Protein AF-0000000077084980 (afdb_homodimer)

Structure (mmCIF, N/CA/C/O backbone):
data_AF-0000000077084980-model_v1
#
loop_
_entity.id
_entity.type
_entity.pdbx_description
1 polymer 'Amidohydrolase-related domain-containing protein'
#
loop_
_atom_site.group_PDB
_atom_site.id
_atom_site.type_symbol
_atom_site.label_atom_id
_atom_site.label_alt_id
_atom_site.label_comp_id
_atom_site.label_asym_id
_atom_site.label_entity_id
_atom_site.label_seq_id
_atom_site.pdbx_PDB_ins_code
_atom_site.Cartn_x
_atom_site.Cartn_y
_atom_site.Cartn_z
_atom_site.occupancy
_atom_site.B_iso_or_equiv
_atom_site.auth_seq_id
_atom_site.auth_comp_id
_atom_site.auth_asym_id
_atom_site.auth_atom_id
_atom_site.pdbx_PDB_model_num
ATOM 1 N N . CYS A 1 1 ? -18.609 -29.688 -7.809 1 75.81 1 CYS A N 1
ATOM 2 C CA . CYS A 1 1 ? -18 -29.672 -9.133 1 75.81 1 CYS A CA 1
ATOM 3 C C . CYS A 1 1 ? -16.734 -30.516 -9.164 1 75.81 1 CYS A C 1
ATOM 5 O O . CYS A 1 1 ? -16.703 -31.562 -9.797 1 75.81 1 CYS A O 1
ATOM 7 N N . ALA A 1 2 ? -15.773 -30.25 -8.234 1 79.06 2 ALA A N 1
ATOM 8 C CA . ALA A 1 2 ? -14.492 -30.969 -8.266 1 79.06 2 ALA A CA 1
ATOM 9 C C . ALA A 1 2 ? -14.68 -32.438 -7.895 1 79.06 2 ALA A C 1
ATOM 11 O O . ALA A 1 2 ? -14.086 -33.312 -8.516 1 79.06 2 ALA A O 1
ATOM 12 N N . ARG A 1 3 ? -15.531 -32.719 -6.969 1 82.5 3 ARG A N 1
ATOM 13 C CA . ARG A 1 3 ? -15.711 -34.094 -6.465 1 82.5 3 ARG A CA 1
ATOM 14 C C . ARG A 1 3 ? -16.156 -35.031 -7.578 1 82.5 3 ARG A C 1
ATOM 16 O O . ARG A 1 3 ? -15.672 -36.156 -7.676 1 82.5 3 ARG A O 1
ATOM 23 N N . ALA A 1 4 ? -16.969 -34.5 -8.414 1 87.19 4 ALA A N 1
ATOM 24 C CA . ALA A 1 4 ? -17.562 -35.344 -9.445 1 87.19 4 ALA A CA 1
ATOM 25 C C . ALA A 1 4 ? -16.703 -35.375 -10.703 1 87.19 4 ALA A C 1
ATOM 27 O O . ALA A 1 4 ? -16.719 -36.344 -11.461 1 87.19 4 ALA A O 1
ATOM 28 N N . GLY A 1 5 ? -15.883 -34.406 -10.867 1 90.38 5 GLY A N 1
ATOM 29 C CA . GLY A 1 5 ? -15.266 -34.25 -12.172 1 90.38 5 GLY A CA 1
ATOM 30 C C . GLY A 1 5 ? -13.75 -34.312 -12.133 1 90.38 5 GLY A C 1
ATOM 31 O O . GLY A 1 5 ? -13.109 -34.562 -13.156 1 90.38 5 GLY A O 1
ATOM 32 N N . ALA A 1 6 ? -13.172 -34.188 -10.984 1 93.06 6 ALA A N 1
ATOM 33 C CA . ALA A 1 6 ? -11.719 -34.062 -10.883 1 93.06 6 ALA A CA 1
ATOM 34 C C . ALA A 1 6 ? -11.023 -35.375 -11.227 1 93.06 6 ALA A C 1
ATOM 36 O O . ALA A 1 6 ? -11.461 -36.438 -10.781 1 93.06 6 ALA A O 1
ATOM 37 N N . ARG A 1 7 ? -10.047 -35.281 -12.016 1 94.25 7 ARG A N 1
ATOM 38 C CA . ARG A 1 7 ? -9.273 -36.469 -12.398 1 94.25 7 ARG A CA 1
ATOM 39 C C . ARG A 1 7 ? -7.953 -36.531 -11.648 1 94.25 7 ARG A C 1
ATOM 41 O O . ARG A 1 7 ? -7.266 -37.562 -11.672 1 94.25 7 ARG A O 1
ATOM 48 N N . CYS A 1 8 ? -7.539 -35.438 -11.062 1 93.81 8 CYS A N 1
ATOM 49 C CA . CYS A 1 8 ? -6.406 -35.344 -10.148 1 93.81 8 CYS A CA 1
ATOM 50 C C . CYS A 1 8 ? -6.848 -34.906 -8.766 1 93.81 8 CYS A C 1
ATOM 52 O O . CYS A 1 8 ? -7.969 -34.406 -8.594 1 93.81 8 CYS A O 1
ATOM 54 N N . ASP A 1 9 ? -6.027 -35.156 -7.738 1 94 9 ASP A N 1
ATOM 55 C CA . ASP A 1 9 ? -6.363 -34.75 -6.383 1 94 9 ASP A CA 1
ATOM 56 C C . ASP A 1 9 ? -6.465 -33.219 -6.297 1 94 9 ASP A C 1
ATOM 58 O O . ASP A 1 9 ? -5.883 -32.5 -7.117 1 94 9 ASP A O 1
ATOM 62 N N . TYR A 1 10 ? -7.324 -32.781 -5.344 1 93.69 10 TYR A N 1
ATOM 63 C CA . TYR A 1 10 ? -7.598 -31.344 -5.324 1 93.69 10 TYR A CA 1
ATOM 64 C C . TYR A 1 10 ? -7.758 -30.844 -3.895 1 93.69 10 TYR A C 1
ATOM 66 O O . TYR A 1 10 ? -7.82 -31.641 -2.953 1 93.69 10 TYR A O 1
ATOM 74 N N . GLY A 1 11 ? -7.566 -29.594 -3.762 1 93.06 11 GLY A N 1
ATOM 75 C CA . GLY A 1 11 ? -7.906 -28.812 -2.58 1 93.06 11 GLY A CA 1
ATOM 76 C C . GLY A 1 11 ? -8.633 -27.531 -2.904 1 93.06 11 GLY A C 1
ATOM 77 O O . GLY A 1 11 ? -8.648 -27.094 -4.055 1 93.06 11 GLY A O 1
ATOM 78 N N . ILE A 1 12 ? -9.234 -26.938 -1.828 1 94.12 12 ILE A N 1
ATOM 79 C CA . ILE A 1 12 ? -10.117 -25.797 -2.088 1 94.12 12 ILE A CA 1
ATOM 80 C C . ILE A 1 12 ? -9.633 -24.578 -1.31 1 94.12 12 ILE A C 1
ATOM 82 O O . ILE A 1 12 ? -9.234 -24.703 -0.148 1 94.12 12 ILE A O 1
ATOM 86 N N . TYR A 1 13 ? -9.633 -23.391 -2.041 1 96 13 TYR A N 1
ATOM 87 C CA . TYR A 1 13 ? -9.5 -22.094 -1.39 1 96 13 TYR A CA 1
ATOM 88 C C . TYR A 1 13 ? -10.867 -21.5 -1.068 1 96 13 TYR A C 1
ATOM 90 O O . TYR A 1 13 ? -11.836 -21.734 -1.79 1 96 13 TYR A O 1
ATOM 98 N N . LEU A 1 14 ? -10.852 -20.766 -0.036 1 96.44 14 LEU A N 1
ATOM 99 C CA . LEU A 1 14 ? -12.031 -19.953 0.244 1 96.44 14 LEU A CA 1
ATOM 100 C C . LEU A 1 14 ? -11.828 -18.516 -0.23 1 96.44 14 LEU A C 1
ATOM 102 O O . LEU A 1 14 ? -10.742 -17.953 -0.073 1 96.44 14 LEU A O 1
ATOM 106 N N . GLY A 1 15 ? -12.875 -17.984 -0.879 1 96.69 15 GLY A N 1
ATOM 107 C CA . GLY A 1 15 ? -12.797 -16.609 -1.355 1 96.69 15 GLY A CA 1
ATOM 108 C C . GLY A 1 15 ? -13.266 -15.602 -0.328 1 96.69 15 GLY A C 1
ATOM 109 O O . GLY A 1 15 ? -14.367 -15.727 0.219 1 96.69 15 GLY A O 1
ATOM 110 N N . ALA A 1 16 ? -12.484 -14.586 -0.069 1 97.31 16 ALA A N 1
ATOM 111 C CA . ALA A 1 16 ? -12.844 -13.508 0.851 1 97.31 16 ALA A CA 1
ATOM 112 C C . ALA A 1 16 ? -13.734 -12.477 0.166 1 97.31 16 ALA A C 1
ATOM 114 O O . ALA A 1 16 ? -13.484 -12.094 -0.98 1 97.31 16 ALA A O 1
ATOM 115 N N . SER A 1 17 ? -14.75 -12.102 0.827 1 95 17 SER A N 1
ATOM 116 C CA . SER A 1 17 ? -15.594 -10.984 0.412 1 95 17 SER A CA 1
ATOM 117 C C . SER A 1 17 ? -15.727 -9.953 1.524 1 95 17 SER A C 1
ATOM 119 O O . SER A 1 17 ? -15.188 -10.133 2.615 1 95 17 SER A O 1
ATOM 121 N N . ALA A 1 18 ? -16.422 -8.891 1.238 1 91.56 18 ALA A N 1
ATOM 122 C CA . ALA A 1 18 ? -16.531 -7.785 2.189 1 91.56 18 ALA A CA 1
ATOM 123 C C . ALA A 1 18 ? -17.344 -8.195 3.412 1 91.56 18 ALA A C 1
ATOM 125 O O . ALA A 1 18 ? -17.203 -7.609 4.484 1 91.56 18 ALA A O 1
ATOM 126 N N . ASP A 1 19 ? -18.109 -9.328 3.301 1 92.62 19 ASP A N 1
ATOM 127 C CA . ASP A 1 19 ? -19.094 -9.555 4.355 1 92.62 19 ASP A CA 1
ATOM 128 C C . ASP A 1 19 ? -18.953 -10.953 4.941 1 92.62 19 ASP A C 1
ATOM 130 O O . ASP A 1 19 ? -19.688 -11.328 5.855 1 92.62 19 ASP A O 1
ATOM 134 N N . ASN A 1 20 ? -18.016 -11.75 4.504 1 95.5 20 ASN A N 1
ATOM 135 C CA . ASN A 1 20 ? -18.031 -13.133 4.965 1 95.5 20 ASN A CA 1
ATOM 136 C C . ASN A 1 20 ? -16.922 -13.391 5.977 1 95.5 20 ASN A C 1
ATOM 138 O O . ASN A 1 20 ? -16.703 -14.539 6.387 1 95.5 20 ASN A O 1
ATOM 142 N N . TYR A 1 21 ? -16.203 -12.359 6.438 1 95.81 21 TYR A N 1
ATOM 143 C CA . TYR A 1 21 ? -15.078 -12.492 7.355 1 95.81 21 TYR A CA 1
ATOM 144 C C . TYR A 1 21 ? -15.523 -13.109 8.68 1 95.81 21 TYR A C 1
ATOM 146 O O . TYR A 1 21 ? -14.75 -13.812 9.336 1 95.81 21 TYR A O 1
ATOM 154 N N . PRO A 1 22 ? -16.812 -12.984 9.117 1 94.94 22 PRO A N 1
ATOM 155 C CA . PRO A 1 22 ? -17.172 -13.508 10.438 1 94.94 22 PRO A CA 1
ATOM 156 C C . PRO A 1 22 ? -17.297 -15.031 10.438 1 94.94 22 PRO A C 1
ATOM 158 O O . PRO A 1 22 ? -17.234 -15.656 11.5 1 94.94 22 PRO A O 1
ATOM 161 N N . TYR A 1 23 ? -17.484 -15.641 9.25 1 94.31 23 TYR A N 1
ATOM 162 C CA . TYR A 1 23 ? -17.844 -17.047 9.328 1 94.31 23 TYR A CA 1
ATOM 163 C C . TYR A 1 23 ? -16.875 -17.906 8.523 1 94.31 23 TYR A C 1
ATOM 165 O O . TYR A 1 23 ? -16.859 -19.141 8.664 1 94.31 23 TYR A O 1
ATOM 173 N N . LEU A 1 24 ? -16.016 -17.344 7.758 1 95.06 24 LEU A N 1
ATOM 174 C CA . LEU A 1 24 ? -15.148 -18.125 6.879 1 95.06 24 LEU A CA 1
ATOM 175 C C . LEU A 1 24 ? -14.203 -19 7.691 1 95.06 24 LEU A C 1
ATOM 177 O O . LEU A 1 24 ? -13.812 -20.094 7.246 1 95.06 24 LEU A O 1
ATOM 181 N N . HIS A 1 25 ? -13.844 -18.5 8.867 1 93.31 25 HIS A N 1
ATOM 182 C CA . HIS A 1 25 ? -12.875 -19.219 9.688 1 93.31 25 HIS A CA 1
ATOM 183 C C . HIS A 1 25 ? -13.406 -20.578 10.109 1 93.31 25 HIS A C 1
ATOM 185 O O . HIS A 1 25 ? -12.633 -21.5 10.375 1 93.31 25 HIS A O 1
ATOM 191 N N . ARG A 1 26 ? -14.695 -20.766 10.094 1 94 26 ARG A N 1
ATOM 192 C CA . ARG A 1 26 ? -15.32 -22.031 10.461 1 94 26 ARG A CA 1
ATOM 193 C C . ARG A 1 26 ? -15 -23.125 9.43 1 94 26 ARG A C 1
ATOM 195 O O . ARG A 1 26 ? -15.062 -24.312 9.742 1 94 26 ARG A O 1
ATOM 202 N N . LEU A 1 27 ? -14.648 -22.688 8.266 1 94.69 27 LEU A N 1
ATOM 203 C CA . LEU A 1 27 ? -14.391 -23.625 7.172 1 94.69 27 LEU A CA 1
ATOM 204 C C . LEU A 1 27 ? -12.891 -23.766 6.934 1 94.69 27 LEU A C 1
ATOM 206 O O . LEU A 1 27 ? -12.477 -24.406 5.961 1 94.69 27 LEU A O 1
ATOM 210 N N . SER A 1 28 ? -12.086 -23.234 7.832 1 93.88 28 SER A N 1
ATOM 211 C CA . SER A 1 28 ? -10.641 -23.219 7.641 1 93.88 28 SER A CA 1
ATOM 212 C C . SER A 1 28 ? -10.07 -24.625 7.625 1 93.88 28 SER A C 1
ATOM 214 O O . SER A 1 28 ? -9.141 -24.922 6.867 1 93.88 28 SER A O 1
ATOM 216 N N . SER A 1 29 ? -10.617 -25.516 8.359 1 91.19 29 SER A N 1
ATOM 217 C CA . SER A 1 29 ? -10.102 -26.891 8.453 1 91.19 29 SER A CA 1
ATOM 218 C C . SER A 1 29 ? -10.359 -27.656 7.16 1 91.19 29 SER A C 1
ATOM 220 O O . SER A 1 29 ? -9.688 -28.656 6.883 1 91.19 29 SER A O 1
ATOM 222 N N . GLN A 1 30 ? -11.305 -27.188 6.379 1 91.81 30 GLN A N 1
ATOM 223 C CA . GLN A 1 30 ? -11.68 -27.875 5.152 1 91.81 30 GLN A CA 1
ATOM 224 C C . GLN A 1 30 ? -11.094 -27.172 3.928 1 91.81 30 GLN A C 1
ATOM 226 O O . GLN A 1 30 ? -11.445 -27.5 2.791 1 91.81 30 GLN A O 1
ATOM 231 N N . SER A 1 31 ? -10.258 -26.203 4.234 1 94 31 SER A N 1
ATOM 232 C CA . SER A 1 31 ? -9.68 -25.438 3.135 1 94 31 SER A CA 1
ATOM 233 C C . SER A 1 31 ? -8.156 -25.328 3.27 1 94 31 SER A C 1
ATOM 235 O O . SER A 1 31 ? -7.602 -25.672 4.316 1 94 31 SER A O 1
ATOM 237 N N . PHE A 1 32 ? -7.555 -24.969 2.205 1 94.62 32 PHE A N 1
ATOM 238 C CA . PHE A 1 32 ? -6.102 -24.859 2.229 1 94.62 32 PHE A CA 1
ATOM 239 C C . PHE A 1 32 ? -5.668 -23.422 2.484 1 94.62 32 PHE A C 1
ATOM 241 O O . PHE A 1 32 ? -4.59 -23.188 3.029 1 94.62 32 PHE A O 1
ATOM 248 N N . ALA A 1 33 ? -6.531 -22.5 2.055 1 97.31 33 ALA A N 1
ATOM 249 C CA . ALA A 1 33 ? -6.145 -21.094 2.193 1 97.31 33 ALA A CA 1
ATOM 250 C C . ALA A 1 33 ? -7.352 -20.172 2.016 1 97.31 33 ALA A C 1
ATOM 252 O O . ALA A 1 33 ? -8.406 -20.609 1.549 1 97.31 33 ALA A O 1
ATOM 253 N N . LEU A 1 34 ? -7.223 -19 2.49 1 98.06 34 LEU A N 1
ATOM 254 C CA . LEU A 1 34 ? -8.109 -17.891 2.15 1 98.06 34 LEU A CA 1
ATOM 255 C C . LEU A 1 34 ? -7.539 -17.078 0.995 1 98.06 34 LEU A C 1
ATOM 257 O O . LEU A 1 34 ? -6.371 -16.688 1.026 1 98.06 34 LEU A O 1
ATOM 261 N N . LYS A 1 35 ? -8.359 -16.938 -0.015 1 97.94 35 LYS A N 1
ATOM 262 C CA . LYS A 1 35 ? -7.91 -16.125 -1.151 1 97.94 35 LYS A CA 1
ATOM 263 C C . LYS A 1 35 ? -8.531 -14.734 -1.117 1 97.94 35 LYS A C 1
ATOM 265 O O . LYS A 1 35 ? -9.758 -14.602 -1.062 1 97.94 35 LYS A O 1
ATOM 270 N N . MET A 1 36 ? -7.656 -13.703 -1.139 1 98.12 36 MET A N 1
ATOM 271 C CA . MET A 1 36 ? -8.094 -12.305 -1.16 1 98.12 36 MET A CA 1
ATOM 272 C C . MET A 1 36 ? -7.66 -11.617 -2.451 1 98.12 36 MET A C 1
ATOM 274 O O . MET A 1 36 ? -6.496 -11.703 -2.844 1 98.12 36 MET A O 1
ATOM 278 N N . TYR A 1 37 ? -8.602 -10.977 -3.092 1 97.44 37 TYR A N 1
ATOM 279 C CA . TYR A 1 37 ? -8.328 -10.172 -4.277 1 97.44 37 TYR A CA 1
ATOM 280 C C . TYR A 1 37 ? -8.273 -8.688 -3.932 1 97.44 37 TYR A C 1
ATOM 282 O O . TYR A 1 37 ? -9.305 -8.078 -3.643 1 97.44 37 TYR A O 1
ATOM 290 N N . LEU A 1 38 ? -7.082 -8.102 -4.098 1 96.94 38 LEU A N 1
ATOM 291 C CA . LEU A 1 38 ? -6.902 -6.754 -3.566 1 96.94 38 LEU A CA 1
ATOM 292 C C . LEU A 1 38 ? -6.734 -5.742 -4.695 1 96.94 38 LEU A C 1
ATOM 294 O O . LEU A 1 38 ? -6.676 -4.535 -4.445 1 96.94 38 LEU A O 1
ATOM 298 N N . ASN A 1 39 ? -6.539 -6.199 -5.805 1 92.44 39 ASN A N 1
ATOM 299 C CA . ASN A 1 39 ? -6.57 -5.41 -7.031 1 92.44 39 ASN A CA 1
ATOM 300 C C . ASN A 1 39 ? -7.613 -5.938 -8.016 1 92.44 39 ASN A C 1
ATOM 302 O O . ASN A 1 39 ? -8.195 -7 -7.789 1 92.44 39 ASN A O 1
ATOM 306 N N . LYS A 1 40 ? -7.824 -5.152 -9.016 1 83.31 40 LYS A N 1
ATOM 307 C CA . LYS A 1 40 ? -8.836 -5.516 -10 1 83.31 40 LYS A CA 1
ATOM 308 C C . LYS A 1 40 ? -8.43 -6.773 -10.766 1 83.31 40 LYS A C 1
ATOM 310 O O . LYS A 1 40 ? -7.285 -6.887 -11.219 1 83.31 40 LYS A O 1
ATOM 315 N N . THR A 1 41 ? -9.367 -7.672 -10.719 1 83.69 41 THR A N 1
ATOM 316 C CA . THR A 1 41 ? -9.273 -8.891 -11.516 1 83.69 41 THR A CA 1
ATOM 317 C C . THR A 1 41 ? -10.594 -9.172 -12.227 1 83.69 41 THR A C 1
ATOM 319 O O . THR A 1 41 ? -11.352 -8.25 -12.539 1 83.69 41 THR A O 1
ATOM 322 N N . PHE A 1 42 ? -10.805 -10.32 -12.648 1 78.06 42 PHE A N 1
ATOM 323 C CA . PHE A 1 42 ? -12.047 -10.703 -13.305 1 78.06 42 PHE A CA 1
ATOM 324 C C . PHE A 1 42 ? -13.164 -10.898 -12.289 1 78.06 42 PHE A C 1
ATOM 326 O O . PHE A 1 42 ? -14.336 -10.656 -12.586 1 78.06 42 PHE A O 1
ATOM 333 N N . THR A 1 43 ? -12.742 -11.125 -11.094 1 76.5 43 THR A N 1
ATOM 334 C CA . THR A 1 43 ? -13.711 -11.523 -10.078 1 76.5 43 THR A CA 1
ATOM 335 C C . THR A 1 43 ? -14.445 -10.297 -9.531 1 76.5 43 THR A C 1
ATOM 337 O O . THR A 1 43 ? -13.984 -9.172 -9.688 1 76.5 43 THR A O 1
ATOM 340 N N . SER A 1 44 ? -15.578 -10.617 -8.914 1 77 44 SER A N 1
ATOM 341 C CA . SER A 1 44 ? -16.359 -9.602 -8.211 1 77 44 SER A CA 1
ATOM 342 C C . SER A 1 44 ? -16.016 -9.555 -6.73 1 77 44 SER A C 1
ATOM 344 O O . SER A 1 44 ? -16.625 -8.82 -5.965 1 77 44 SER A O 1
ATOM 346 N N . LEU A 1 45 ? -14.969 -10.258 -6.328 1 81.75 45 LEU A N 1
ATOM 347 C CA . LEU A 1 45 ? -14.656 -10.414 -4.914 1 81.75 45 LEU A CA 1
ATOM 348 C C . LEU A 1 45 ? -13.547 -9.453 -4.492 1 81.75 45 LEU A C 1
ATOM 350 O O . LEU A 1 45 ? -12.891 -9.664 -3.467 1 81.75 45 LEU A O 1
ATOM 354 N N . ARG A 1 46 ? -13.414 -8.453 -5.273 1 87.75 46 ARG A N 1
ATOM 355 C CA . ARG A 1 46 ? -12.328 -7.547 -4.926 1 87.75 46 ARG A CA 1
ATOM 356 C C . ARG A 1 46 ? -12.617 -6.824 -3.615 1 87.75 46 ARG A C 1
ATOM 358 O O . ARG A 1 46 ? -13.727 -6.336 -3.398 1 87.75 46 ARG A O 1
ATOM 365 N N . LEU A 1 47 ? -11.617 -6.801 -2.775 1 93.56 47 LEU A N 1
ATOM 366 C CA . LEU A 1 47 ? -11.703 -6.074 -1.514 1 93.56 47 LEU A CA 1
ATOM 367 C C . LEU A 1 47 ? -11.094 -4.68 -1.648 1 93.56 47 LEU A C 1
ATOM 369 O O . LEU A 1 47 ? -9.875 -4.523 -1.601 1 93.56 47 LEU A O 1
ATOM 373 N N . ASP A 1 48 ? -11.836 -3.719 -1.593 1 88.75 48 ASP A N 1
ATOM 374 C CA . ASP A 1 48 ? -11.398 -2.375 -1.951 1 88.75 48 ASP A CA 1
ATOM 375 C C . ASP A 1 48 ? -10.828 -1.642 -0.738 1 88.75 48 ASP A C 1
ATOM 377 O O . ASP A 1 48 ? -9.891 -0.852 -0.866 1 88.75 48 ASP A O 1
ATOM 381 N N . SER A 1 49 ? -11.344 -1.931 0.421 1 91.5 49 SER A N 1
ATOM 382 C CA . SER A 1 49 ? -10.961 -1.172 1.606 1 91.5 49 SER A CA 1
ATOM 383 C C . SER A 1 49 ? -10.023 -1.979 2.502 1 91.5 49 SER A C 1
ATOM 385 O O . SER A 1 49 ? -10.234 -3.176 2.709 1 91.5 49 SER A O 1
ATOM 387 N N . MET A 1 50 ? -9.094 -1.329 3.084 1 95.31 50 MET A N 1
ATOM 388 C CA . MET A 1 50 ? -8.195 -1.991 4.027 1 95.31 50 MET A CA 1
ATOM 389 C C . MET A 1 50 ? -8.945 -2.408 5.289 1 95.31 50 MET A C 1
ATOM 391 O O . MET A 1 50 ? -8.516 -3.318 6 1 95.31 50 MET A O 1
ATOM 395 N N . GLU A 1 51 ? -10.055 -1.723 5.5 1 93.69 51 GLU A N 1
ATOM 396 C CA . GLU A 1 51 ? -10.875 -2.129 6.641 1 93.69 51 GLU A CA 1
ATOM 397 C C . GLU A 1 51 ? -11.336 -3.578 6.5 1 93.69 51 GLU A C 1
ATOM 399 O O . GLU A 1 51 ? -11.289 -4.344 7.465 1 93.69 51 GLU A O 1
ATOM 404 N N . SER A 1 52 ? -11.719 -3.863 5.281 1 95.5 52 SER A N 1
ATOM 405 C CA . SER A 1 52 ? -12.148 -5.23 5.012 1 95.5 52 SER A CA 1
ATOM 406 C C . SER A 1 52 ? -10.984 -6.211 5.121 1 95.5 52 SER A C 1
ATOM 408 O O . SER A 1 52 ? -11.156 -7.332 5.605 1 95.5 52 SER A O 1
ATOM 410 N N . TRP A 1 53 ? -9.789 -5.797 4.684 1 97.81 53 TRP A N 1
ATOM 411 C CA . TRP A 1 53 ? -8.609 -6.648 4.809 1 97.81 53 TRP A CA 1
ATOM 412 C C . TRP A 1 53 ? -8.352 -7.008 6.266 1 97.81 53 TRP A C 1
ATOM 414 O O . TRP A 1 53 ? -8.18 -8.18 6.602 1 97.81 53 TRP A O 1
ATOM 424 N N . ILE A 1 54 ? -8.383 -5.98 7.086 1 96.75 54 ILE A N 1
ATOM 425 C CA . ILE A 1 54 ? -8.055 -6.105 8.5 1 96.75 54 ILE A CA 1
ATOM 426 C C . ILE A 1 54 ? -9.023 -7.078 9.172 1 96.75 54 ILE A C 1
ATOM 428 O O . ILE A 1 54 ? -8.609 -7.934 9.953 1 96.75 54 ILE A O 1
ATOM 432 N N . LYS A 1 55 ? -10.297 -6.988 8.797 1 96.88 55 LYS A N 1
ATOM 433 C CA . LYS A 1 55 ? -11.297 -7.887 9.375 1 96.88 55 LYS A CA 1
ATOM 434 C C . LYS A 1 55 ? -10.984 -9.344 9.039 1 96.88 55 LYS A C 1
ATOM 436 O O . LYS A 1 55 ? -11.141 -10.227 9.891 1 96.88 55 LYS A O 1
ATOM 441 N N . HIS A 1 56 ? -10.555 -9.586 7.848 1 97.94 56 HIS A N 1
ATOM 442 C CA . HIS A 1 56 ? -10.195 -10.945 7.469 1 97.94 56 HIS A CA 1
ATOM 443 C C . HIS A 1 56 ? -8.938 -11.406 8.203 1 97.94 56 HIS A C 1
ATOM 445 O O . HIS A 1 56 ? -8.867 -12.547 8.664 1 97.94 56 HIS A O 1
ATOM 451 N N . PHE A 1 57 ? -7.992 -10.547 8.375 1 97.81 57 PHE A N 1
ATOM 452 C CA . PHE A 1 57 ? -6.758 -10.891 9.078 1 97.81 57 PHE A CA 1
ATOM 453 C C . PHE A 1 57 ? -7.035 -11.188 10.547 1 97.81 57 PHE A C 1
ATOM 455 O O . PHE A 1 57 ? -6.43 -12.086 11.133 1 97.81 57 PHE A O 1
ATOM 462 N N . GLU A 1 58 ? -7.941 -10.477 11.102 1 96.5 58 GLU A N 1
ATOM 463 C CA . GLU A 1 58 ? -8.289 -10.656 12.508 1 96.5 58 GLU A CA 1
ATOM 464 C C . GLU A 1 58 ? -9.031 -11.969 12.727 1 96.5 58 GLU A C 1
ATOM 466 O O . GLU A 1 58 ? -8.852 -12.617 13.766 1 96.5 58 GLU A O 1
ATOM 471 N N . ASN A 1 59 ? -9.797 -12.383 11.734 1 97 59 ASN A N 1
ATOM 472 C CA . ASN A 1 59 ? -10.742 -13.469 11.977 1 97 59 ASN A CA 1
ATOM 473 C C . ASN A 1 59 ? -10.25 -14.789 11.391 1 97 59 ASN A C 1
ATOM 475 O O . ASN A 1 59 ? -10.664 -15.859 11.836 1 97 59 ASN A O 1
ATOM 479 N N . TRP A 1 60 ? -9.391 -14.75 10.391 1 97.25 60 TRP A N 1
ATOM 480 C CA . TRP A 1 60 ? -8.938 -15.969 9.734 1 97.25 60 TRP A CA 1
ATOM 481 C C . TRP A 1 60 ? -8.031 -16.781 10.656 1 97.25 60 TRP A C 1
ATOM 483 O O . TRP A 1 60 ? -7.316 -16.219 11.484 1 97.25 60 TRP A O 1
ATOM 493 N N . SER A 1 61 ? -8.07 -18.047 10.5 1 94.25 61 SER A N 1
ATOM 494 C CA . SER A 1 61 ? -7.277 -18.969 11.305 1 94.25 61 SER A CA 1
ATOM 495 C C . SER A 1 61 ? -5.785 -18.75 11.094 1 94.25 61 SER A C 1
ATOM 497 O O . SER A 1 61 ? -5.344 -18.516 9.969 1 94.25 61 SER A O 1
ATOM 499 N N . SER A 1 62 ? -4.98 -18.891 12.125 1 92.88 62 SER A N 1
ATOM 500 C CA . SER A 1 62 ? -3.537 -18.719 12.031 1 92.88 62 SER A CA 1
ATOM 501 C C . SER A 1 62 ? -2.861 -19.969 11.477 1 92.88 62 SER A C 1
ATOM 503 O O . SER A 1 62 ? -1.691 -19.922 11.094 1 92.88 62 SER A O 1
ATOM 505 N N . ASP A 1 63 ? -3.635 -20.953 11.367 1 92.38 63 ASP A N 1
ATOM 506 C CA . ASP A 1 63 ? -3.064 -22.219 10.922 1 92.38 63 ASP A CA 1
ATOM 507 C C . ASP A 1 63 ? -3.084 -22.328 9.398 1 92.38 63 ASP A C 1
ATOM 509 O O . ASP A 1 63 ? -2.484 -23.234 8.82 1 92.38 63 ASP A O 1
ATOM 513 N N . ARG A 1 64 ? -3.752 -21.391 8.805 1 95.5 64 ARG A N 1
ATOM 514 C CA . ARG A 1 64 ? -3.889 -21.422 7.355 1 95.5 64 ARG A CA 1
ATOM 515 C C . ARG A 1 64 ? -3.352 -20.141 6.723 1 95.5 64 ARG A C 1
ATOM 517 O O . ARG A 1 64 ? -3.473 -19.062 7.297 1 95.5 64 ARG A O 1
ATOM 524 N N . VAL A 1 65 ? -2.896 -20.328 5.578 1 97.75 65 VAL A N 1
ATOM 525 C CA . VAL A 1 65 ? -2.25 -19.219 4.887 1 97.75 65 VAL A CA 1
ATOM 526 C C . VAL A 1 65 ? -3.309 -18.328 4.238 1 97.75 65 VAL A C 1
ATOM 528 O O . VAL A 1 65 ? -4.379 -18.797 3.857 1 97.75 65 VAL A O 1
ATOM 531 N N . ILE A 1 66 ? -3.031 -17.016 4.133 1 98.62 66 ILE A N 1
ATOM 532 C CA . ILE A 1 66 ? -3.818 -16.078 3.352 1 98.62 66 ILE A CA 1
ATOM 533 C C . ILE A 1 66 ? -3.135 -15.82 2.01 1 98.62 66 ILE A C 1
ATOM 535 O O . ILE A 1 66 ? -2.029 -15.281 1.961 1 98.62 66 ILE A O 1
ATOM 539 N N . CYS A 1 67 ? -3.752 -16.281 0.947 1 98.62 67 CYS A N 1
ATOM 540 C CA . CYS A 1 67 ? -3.268 -16.031 -0.405 1 98.62 67 CYS A CA 1
ATOM 541 C C . CYS A 1 67 ? -3.83 -14.719 -0.946 1 98.62 67 CYS A C 1
ATOM 543 O O . CYS A 1 67 ? -5.035 -14.477 -0.876 1 98.62 67 CYS A O 1
ATOM 545 N N . VAL A 1 68 ? -2.936 -13.875 -1.533 1 98.62 68 VAL A N 1
ATOM 546 C CA . VAL A 1 68 ? -3.422 -12.562 -1.949 1 98.62 68 VAL A CA 1
ATOM 547 C C . VAL A 1 68 ? -3.021 -12.297 -3.398 1 98.62 68 VAL A C 1
ATOM 549 O O . VAL A 1 68 ? -1.906 -12.625 -3.811 1 98.62 68 VAL A O 1
ATOM 552 N N . HIS A 1 69 ? -3.986 -11.875 -4.145 1 98.06 69 HIS A N 1
ATOM 553 C CA . HIS A 1 69 ? -3.674 -11.133 -5.359 1 98.06 69 HIS A CA 1
ATOM 554 C C . HIS A 1 69 ? -3.426 -9.656 -5.059 1 98.06 69 HIS A C 1
ATOM 556 O O . HIS A 1 69 ? -4.371 -8.898 -4.824 1 98.06 69 HIS A O 1
ATOM 562 N N . ALA A 1 70 ? -2.225 -9.242 -5.086 1 98.19 70 ALA A N 1
ATOM 563 C CA . ALA A 1 70 ? -1.81 -7.883 -4.746 1 98.19 70 ALA A CA 1
ATOM 564 C C . ALA A 1 70 ? -0.752 -7.371 -5.723 1 98.19 70 ALA A C 1
ATOM 566 O O . ALA A 1 70 ? 0.256 -8.039 -5.957 1 98.19 70 ALA A O 1
ATOM 567 N N . GLU A 1 71 ? -0.937 -6.211 -6.215 1 96.94 71 GLU A N 1
ATOM 568 C CA . GLU A 1 71 ? -0.008 -5.645 -7.188 1 96.94 71 GLU A CA 1
ATOM 569 C C . GLU A 1 71 ? 0.584 -4.328 -6.684 1 96.94 71 GLU A C 1
ATOM 571 O O . GLU A 1 71 ? -0.044 -3.623 -5.895 1 96.94 71 GLU A O 1
ATOM 576 N N . GLU A 1 72 ? 1.773 -4.074 -7.059 1 95.5 72 GLU A N 1
ATOM 577 C CA . GLU A 1 72 ? 2.439 -2.805 -6.781 1 95.5 72 GLU A CA 1
ATOM 578 C C . GLU A 1 72 ? 2.385 -2.463 -5.297 1 95.5 72 GLU A C 1
ATOM 580 O O . GLU A 1 72 ? 2.707 -3.299 -4.449 1 95.5 72 GLU A O 1
ATOM 585 N N . ARG A 1 73 ? 1.937 -1.262 -4.922 1 95.44 73 ARG A N 1
ATOM 586 C CA . ARG A 1 73 ? 1.955 -0.802 -3.537 1 95.44 73 ARG A CA 1
ATOM 587 C C . ARG A 1 73 ? 1.023 -1.641 -2.67 1 95.44 73 ARG A C 1
ATOM 589 O O . ARG A 1 73 ? 1.223 -1.746 -1.457 1 95.44 73 ARG A O 1
ATOM 596 N N . THR A 1 74 ? 0.058 -2.229 -3.326 1 97.75 74 THR A N 1
ATOM 597 C CA . THR A 1 74 ? -0.865 -3.092 -2.6 1 97.75 74 THR A CA 1
ATOM 598 C C . THR A 1 74 ? -0.124 -4.27 -1.972 1 97.75 74 THR A C 1
ATOM 600 O O . THR A 1 74 ? -0.49 -4.734 -0.891 1 97.75 74 THR A O 1
ATOM 603 N N . THR A 1 75 ? 0.932 -4.727 -2.664 1 98.44 75 THR A N 1
ATOM 604 C CA . THR A 1 75 ? 1.757 -5.801 -2.127 1 98.44 75 THR A CA 1
ATOM 605 C C . THR A 1 75 ? 2.383 -5.391 -0.798 1 98.44 75 THR A C 1
ATOM 607 O O . THR A 1 75 ? 2.287 -6.121 0.191 1 98.44 75 THR A O 1
ATOM 610 N N . ALA A 1 76 ? 2.928 -4.199 -0.774 1 98.5 76 ALA A N 1
ATOM 611 C CA . ALA A 1 76 ? 3.537 -3.707 0.458 1 98.5 76 ALA A CA 1
ATOM 612 C C . ALA A 1 76 ? 2.488 -3.525 1.553 1 98.5 76 ALA A C 1
ATOM 614 O O . ALA A 1 76 ? 2.738 -3.846 2.717 1 98.5 76 ALA A O 1
ATOM 615 N N . ALA A 1 77 ? 1.382 -3.018 1.167 1 98.38 77 ALA A N 1
ATOM 616 C CA . ALA A 1 77 ? 0.31 -2.77 2.129 1 98.38 77 ALA A CA 1
ATOM 617 C C . ALA A 1 77 ? -0.112 -4.059 2.826 1 98.38 77 ALA A C 1
ATOM 619 O O . ALA A 1 77 ? -0.25 -4.094 4.051 1 98.38 77 ALA A O 1
ATOM 620 N N . VAL A 1 78 ? -0.282 -5.109 2.098 1 98.56 78 VAL A N 1
ATOM 621 C CA . VAL A 1 78 ? -0.768 -6.352 2.693 1 98.56 78 VAL A CA 1
ATOM 622 C C . VAL A 1 78 ? 0.347 -7.008 3.504 1 98.56 78 VAL A C 1
ATOM 624 O O . VAL A 1 78 ? 0.084 -7.676 4.504 1 98.56 78 VAL A O 1
ATOM 627 N N . LEU A 1 79 ? 1.594 -6.797 3.113 1 98.69 79 LEU A N 1
ATOM 628 C CA . LEU A 1 79 ? 2.703 -7.324 3.904 1 98.69 79 LEU A CA 1
ATOM 629 C C . LEU A 1 79 ? 2.748 -6.664 5.281 1 98.69 79 LEU A C 1
ATOM 631 O O . LEU A 1 79 ? 3.129 -7.305 6.266 1 98.69 79 LEU A O 1
ATOM 635 N N . LEU A 1 80 ? 2.342 -5.395 5.305 1 98.56 80 LEU A N 1
ATOM 636 C CA . LEU A 1 80 ? 2.234 -4.746 6.605 1 98.56 80 LEU A CA 1
ATOM 637 C C . LEU A 1 80 ? 1.244 -5.488 7.5 1 98.56 80 LEU A C 1
ATOM 639 O O . LEU A 1 80 ? 1.518 -5.715 8.68 1 98.56 80 LEU A O 1
ATOM 643 N N . LEU A 1 81 ? 0.117 -5.84 6.93 1 98.19 81 LEU A N 1
ATOM 644 C CA . LEU A 1 81 ? -0.9 -6.539 7.707 1 98.19 81 LEU A CA 1
ATOM 645 C C . LEU A 1 81 ? -0.385 -7.891 8.18 1 98.19 81 LEU A C 1
ATOM 647 O O . LEU A 1 81 ? -0.706 -8.328 9.289 1 98.19 81 LEU A O 1
ATOM 651 N N . ALA A 1 82 ? 0.387 -8.555 7.301 1 98 82 ALA A N 1
ATOM 652 C CA . ALA A 1 82 ? 1.007 -9.812 7.715 1 98 82 ALA A CA 1
ATOM 653 C C . ALA A 1 82 ? 1.824 -9.625 8.992 1 98 82 ALA A C 1
ATOM 655 O O . ALA A 1 82 ? 1.767 -10.461 9.898 1 98 82 ALA A O 1
ATOM 656 N N . GLU A 1 83 ? 2.514 -8.539 9.031 1 96.69 83 GLU A N 1
ATOM 657 C CA . GLU A 1 83 ? 3.357 -8.227 10.18 1 96.69 83 GLU A CA 1
ATOM 658 C C . GLU A 1 83 ? 2.518 -7.84 11.391 1 96.69 83 GLU A C 1
ATOM 660 O O . GLU A 1 83 ? 2.74 -8.336 12.492 1 96.69 83 GLU A O 1
ATOM 665 N N . LEU A 1 84 ? 1.543 -6.988 11.234 1 96.75 84 LEU A N 1
ATOM 666 C CA . LEU A 1 84 ? 0.751 -6.445 12.336 1 96.75 84 LEU A CA 1
ATOM 667 C C . LEU A 1 84 ? -0.081 -7.535 13 1 96.75 84 LEU A C 1
ATOM 669 O O . LEU A 1 84 ? -0.26 -7.527 14.219 1 96.75 84 LEU A O 1
ATOM 673 N N . TYR A 1 85 ? -0.527 -8.484 12.188 1 96.62 85 TYR A N 1
ATOM 674 C CA . TYR A 1 85 ? -1.476 -9.453 12.719 1 96.62 85 TYR A CA 1
ATOM 675 C C . TYR A 1 85 ? -0.853 -10.844 12.789 1 96.62 85 TYR A C 1
ATOM 677 O O . TYR A 1 85 ? -1.525 -11.82 13.133 1 96.62 85 TYR A O 1
ATOM 685 N N . LYS A 1 86 ? 0.388 -10.93 12.422 1 95.5 86 LYS A N 1
ATOM 686 C CA . LYS A 1 86 ? 1.186 -12.148 12.516 1 95.5 86 LYS A CA 1
ATOM 687 C C . LYS A 1 86 ? 0.5 -13.32 11.812 1 95.5 86 LYS A C 1
ATOM 689 O O . LYS A 1 86 ? 0.333 -14.391 12.391 1 95.5 86 LYS A O 1
ATOM 694 N N . LYS A 1 87 ? 0.114 -13.07 10.578 1 97.69 87 LYS A N 1
ATOM 695 C CA . LYS A 1 87 ? -0.48 -14.086 9.711 1 97.69 87 LYS A CA 1
ATOM 696 C C . LYS A 1 87 ? 0.452 -14.438 8.555 1 97.69 87 LYS A C 1
ATOM 698 O O . LYS A 1 87 ? 1.163 -13.57 8.039 1 97.69 87 LYS A O 1
ATOM 703 N N . ARG A 1 88 ? 0.48 -15.703 8.18 1 98.12 88 ARG A N 1
ATOM 704 C CA . ARG A 1 88 ? 1.23 -16.125 7.004 1 98.12 88 ARG A CA 1
ATOM 705 C C . ARG A 1 88 ? 0.535 -15.68 5.723 1 98.12 88 ARG A C 1
ATOM 707 O O . ARG A 1 88 ? -0.65 -15.953 5.523 1 98.12 88 ARG A O 1
ATOM 714 N N . VAL A 1 89 ? 1.273 -15.008 4.895 1 98.75 89 VAL A N 1
ATOM 715 C CA . VAL A 1 89 ? 0.708 -14.484 3.652 1 98.75 89 VAL A CA 1
ATOM 716 C C . VAL A 1 89 ? 1.464 -15.062 2.457 1 98.75 89 VAL A C 1
ATOM 718 O O . VAL A 1 89 ? 2.695 -15.133 2.469 1 98.75 89 VAL A O 1
ATOM 721 N N . HIS A 1 90 ? 0.772 -15.578 1.496 1 98.94 90 HIS A N 1
ATOM 722 C CA . HIS A 1 90 ? 1.314 -16.031 0.22 1 98.94 90 HIS A CA 1
ATOM 723 C C . HIS A 1 90 ? 0.898 -15.109 -0.917 1 98.94 90 HIS A C 1
ATOM 725 O O . HIS A 1 90 ? -0.286 -15.016 -1.248 1 98.94 90 HIS A O 1
ATOM 731 N N . VAL A 1 91 ? 1.84 -14.367 -1.514 1 98.94 91 VAL A N 1
ATOM 732 C CA . VAL A 1 91 ? 1.534 -13.453 -2.605 1 98.94 91 VAL A CA 1
ATOM 733 C C . VAL A 1 91 ? 1.479 -14.219 -3.926 1 98.94 91 VAL A C 1
ATOM 735 O O . VAL A 1 91 ? 2.484 -14.773 -4.371 1 98.94 91 VAL A O 1
ATOM 738 N N . CYS A 1 92 ? 0.367 -14.133 -4.535 1 98.56 92 CYS A N 1
ATOM 739 C CA . CYS A 1 92 ? 0.136 -14.922 -5.738 1 98.56 92 CYS A CA 1
ATOM 740 C C . CYS A 1 92 ? 0.657 -14.195 -6.973 1 98.56 92 CYS A C 1
ATOM 742 O O . CYS A 1 92 ? 0.599 -12.969 -7.047 1 98.56 92 CYS A O 1
ATOM 744 N N . HIS A 1 93 ? 1.19 -14.891 -7.895 1 98.19 93 HIS A N 1
ATOM 745 C CA . HIS A 1 93 ? 1.571 -14.539 -9.258 1 98.19 93 HIS A CA 1
ATOM 746 C C . HIS A 1 93 ? 2.203 -13.156 -9.32 1 98.19 93 HIS A C 1
ATOM 748 O O . HIS A 1 93 ? 1.726 -12.281 -10.047 1 98.19 93 HIS A O 1
ATOM 754 N N . VAL A 1 94 ? 3.264 -13.016 -8.609 1 98.81 94 VAL A N 1
ATOM 755 C CA . VAL A 1 94 ? 4.07 -11.797 -8.617 1 98.81 94 VAL A CA 1
ATOM 756 C C . VAL A 1 94 ? 4.543 -11.508 -10.039 1 98.81 94 VAL A C 1
ATOM 758 O O . VAL A 1 94 ? 4.961 -12.422 -10.766 1 98.81 94 VAL A O 1
ATOM 761 N N . ALA A 1 95 ? 4.504 -10.211 -10.43 1 98.62 95 ALA A N 1
ATOM 762 C CA . ALA A 1 95 ? 4.758 -9.922 -11.836 1 98.62 95 ALA A CA 1
ATOM 763 C C . ALA A 1 95 ? 5.789 -8.805 -11.992 1 98.62 95 ALA A C 1
ATOM 765 O O . ALA A 1 95 ? 6.488 -8.734 -13 1 98.62 95 ALA A O 1
ATOM 766 N N . ARG A 1 96 ? 5.949 -7.945 -10.992 1 98.25 96 ARG A N 1
ATOM 767 C CA . ARG A 1 96 ? 6.703 -6.711 -11.195 1 98.25 96 ARG A CA 1
ATOM 768 C C . ARG A 1 96 ? 7.949 -6.676 -10.312 1 98.25 96 ARG A C 1
ATOM 770 O O . ARG A 1 96 ? 7.977 -7.289 -9.25 1 98.25 96 ARG A O 1
ATOM 777 N N . LYS A 1 97 ? 8.891 -5.844 -10.758 1 98.38 97 LYS A N 1
ATOM 778 C CA . LYS A 1 97 ? 10.148 -5.648 -10.047 1 98.38 97 LYS A CA 1
ATOM 779 C C . LYS A 1 97 ? 9.914 -5.078 -8.656 1 98.38 97 LYS A C 1
ATOM 781 O O . LYS A 1 97 ? 10.453 -5.59 -7.672 1 98.38 97 LYS A O 1
ATOM 786 N N . GLU A 1 98 ? 9.117 -4.07 -8.516 1 96.94 98 GLU A N 1
ATOM 787 C CA . GLU A 1 98 ? 8.898 -3.42 -7.227 1 96.94 98 GLU A CA 1
ATOM 788 C C . GLU A 1 98 ? 8.242 -4.375 -6.23 1 96.94 98 GLU A C 1
ATOM 790 O O . GLU A 1 98 ? 8.484 -4.277 -5.027 1 96.94 98 GLU A O 1
ATOM 795 N N . GLU A 1 99 ? 7.461 -5.309 -6.734 1 98.44 99 GLU A N 1
ATOM 796 C CA . GLU A 1 99 ? 6.809 -6.289 -5.875 1 98.44 99 GLU A CA 1
ATOM 797 C C . GLU A 1 99 ? 7.812 -7.293 -5.32 1 98.44 99 GLU A C 1
ATOM 799 O O . GLU A 1 99 ? 7.852 -7.535 -4.109 1 98.44 99 GLU A O 1
ATOM 804 N N . ILE A 1 100 ? 8.641 -7.855 -6.191 1 98.75 100 ILE A N 1
ATOM 805 C CA . ILE A 1 100 ? 9.562 -8.898 -5.758 1 98.75 100 ILE A CA 1
ATOM 806 C C . ILE A 1 100 ? 10.633 -8.297 -4.848 1 98.75 100 ILE A C 1
ATOM 808 O O . ILE A 1 100 ? 11.102 -8.953 -3.908 1 98.75 100 ILE A O 1
ATOM 812 N N . ILE A 1 101 ? 10.969 -7.043 -5.059 1 97.81 101 ILE A N 1
ATOM 813 C CA . ILE A 1 101 ? 11.977 -6.383 -4.234 1 97.81 101 ILE A CA 1
ATOM 814 C C . ILE A 1 101 ? 11.43 -6.184 -2.82 1 97.81 101 ILE A C 1
ATOM 816 O O . ILE A 1 101 ? 12.133 -6.406 -1.837 1 97.81 101 ILE A O 1
ATOM 820 N N . ILE A 1 102 ? 10.211 -5.762 -2.711 1 98 102 ILE A N 1
ATOM 821 C CA . ILE A 1 102 ? 9.633 -5.527 -1.394 1 98 102 ILE A CA 1
ATOM 822 C C . ILE A 1 102 ? 9.406 -6.863 -0.686 1 98 102 ILE A C 1
ATOM 824 O O . ILE A 1 102 ? 9.539 -6.953 0.537 1 98 102 ILE A O 1
ATOM 828 N N . ILE A 1 103 ? 9.07 -7.906 -1.419 1 98.75 103 ILE A N 1
ATOM 829 C CA . ILE A 1 103 ? 8.914 -9.242 -0.846 1 98.75 103 ILE A CA 1
ATOM 830 C C . ILE A 1 103 ? 10.258 -9.727 -0.308 1 98.75 103 ILE A C 1
ATOM 832 O O . ILE A 1 103 ? 10.328 -10.281 0.791 1 98.75 103 ILE A O 1
ATOM 836 N N . ARG A 1 104 ? 11.281 -9.547 -1.104 1 98.38 104 ARG A N 1
ATOM 837 C CA . ARG A 1 104 ? 12.617 -9.906 -0.645 1 98.38 104 ARG A CA 1
ATOM 838 C C . ARG A 1 104 ? 12.961 -9.211 0.667 1 98.38 104 ARG A C 1
ATOM 840 O O . ARG A 1 104 ? 13.422 -9.844 1.616 1 98.38 104 ARG A O 1
ATOM 847 N N . ALA A 1 105 ? 12.719 -7.906 0.698 1 97.44 105 ALA A N 1
ATOM 848 C CA . ALA A 1 105 ? 13.008 -7.133 1.903 1 97.44 105 ALA A CA 1
ATOM 849 C C . ALA A 1 105 ? 12.227 -7.672 3.1 1 97.44 105 ALA A C 1
ATOM 851 O O . ALA A 1 105 ? 12.766 -7.781 4.203 1 97.44 105 ALA A O 1
ATOM 852 N N . ALA A 1 106 ? 10.969 -7.98 2.893 1 98.06 106 ALA A N 1
ATOM 853 C CA . ALA A 1 106 ? 10.117 -8.508 3.951 1 98.06 106 ALA A CA 1
ATOM 854 C C . ALA A 1 106 ? 10.641 -9.852 4.461 1 98.06 106 ALA A C 1
ATOM 856 O O . ALA A 1 106 ? 10.711 -10.078 5.672 1 98.06 106 ALA A O 1
ATOM 857 N N . LYS A 1 107 ? 11.031 -10.727 3.518 1 98.19 107 LYS A N 1
ATOM 858 C CA . LYS A 1 107 ? 11.562 -12.031 3.885 1 98.19 107 LYS A CA 1
ATOM 859 C C . LYS A 1 107 ? 12.867 -11.906 4.66 1 98.19 107 LYS A C 1
ATOM 861 O O . LYS A 1 107 ? 13.086 -12.609 5.645 1 98.19 107 LYS A O 1
ATOM 866 N N . GLU A 1 108 ? 13.641 -11.031 4.203 1 97 108 GLU A N 1
ATOM 867 C CA . GLU A 1 108 ? 14.938 -10.812 4.844 1 97 108 GLU A CA 1
ATOM 868 C C . GLU A 1 108 ? 14.766 -10.32 6.277 1 97 108 GLU A C 1
ATOM 870 O O . GLU A 1 108 ? 15.625 -10.562 7.129 1 97 108 GLU A O 1
ATOM 875 N N . LYS A 1 109 ? 13.664 -9.711 6.496 1 94.12 109 LYS A N 1
ATOM 876 C CA . LYS A 1 109 ? 13.398 -9.195 7.836 1 94.12 109 LYS A CA 1
ATOM 877 C C . LYS A 1 109 ? 12.602 -10.188 8.664 1 94.12 109 LYS A C 1
ATOM 879 O O . LYS A 1 109 ? 12.164 -9.875 9.773 1 94.12 109 LYS A O 1
ATOM 884 N N . GLY A 1 110 ? 12.258 -11.281 8.109 1 95.44 110 GLY A N 1
ATOM 885 C CA . GLY A 1 110 ? 11.695 -12.383 8.867 1 95.44 110 GLY A CA 1
ATOM 886 C C . GLY A 1 110 ? 10.18 -12.43 8.812 1 95.44 110 GLY A C 1
ATOM 887 O O . GLY A 1 110 ? 9.547 -13.18 9.562 1 95.44 110 GLY A O 1
ATOM 888 N N . LEU A 1 111 ? 9.586 -11.617 8 1 96.62 111 LEU A N 1
ATOM 889 C CA . LEU A 1 111 ? 8.133 -11.688 7.875 1 96.62 111 LEU A CA 1
ATOM 890 C C . LEU A 1 111 ? 7.703 -13.031 7.285 1 96.62 111 LEU A C 1
ATOM 892 O O . LEU A 1 111 ? 8.391 -13.586 6.426 1 96.62 111 LEU A O 1
ATOM 896 N N . PRO A 1 112 ? 6.637 -13.57 7.75 1 96 112 PRO A N 1
ATOM 897 C CA . PRO A 1 112 ? 6.141 -14.859 7.254 1 96 112 PRO A CA 1
ATOM 898 C C . PRO A 1 112 ? 5.445 -14.734 5.898 1 96 112 PRO A C 1
ATOM 900 O O . PRO A 1 112 ? 4.234 -14.961 5.797 1 96 112 PRO A O 1
ATOM 903 N N . VAL A 1 113 ? 6.203 -14.5 4.887 1 98.38 113 VAL A N 1
ATOM 904 C CA . VAL A 1 113 ? 5.66 -14.242 3.557 1 98.38 113 VAL A CA 1
ATOM 905 C C . VAL A 1 113 ? 6.281 -15.203 2.545 1 98.38 113 VAL A C 1
ATOM 907 O O . VAL A 1 113 ? 7.48 -15.484 2.609 1 98.38 113 VAL A O 1
ATOM 910 N N . THR A 1 114 ? 5.5 -15.773 1.729 1 98.81 114 THR A N 1
ATOM 911 C CA . THR A 1 114 ? 5.926 -16.547 0.563 1 98.81 114 THR A CA 1
ATOM 912 C C . THR A 1 114 ? 5.293 -15.984 -0.709 1 98.81 114 THR A C 1
ATOM 914 O O . THR A 1 114 ? 4.414 -15.125 -0.647 1 98.81 114 THR A O 1
ATOM 917 N N . CYS A 1 115 ? 5.789 -16.391 -1.847 1 98.94 115 CYS A N 1
ATOM 918 C CA . CYS A 1 115 ? 5.207 -15.875 -3.08 1 98.94 115 CYS A CA 1
ATOM 919 C C . CYS A 1 115 ? 5.348 -16.891 -4.215 1 98.94 115 CYS A C 1
ATOM 921 O O . CYS A 1 115 ? 6.105 -17.844 -4.102 1 98.94 115 CYS A O 1
ATOM 923 N N . GLU A 1 116 ? 4.578 -16.656 -5.227 1 98.88 116 GLU A N 1
ATOM 924 C CA . GLU A 1 116 ? 4.617 -17.5 -6.422 1 98.88 116 GLU A CA 1
ATOM 925 C C . GLU A 1 116 ? 4.672 -16.641 -7.688 1 98.88 116 GLU A C 1
ATOM 927 O O . GLU A 1 116 ? 4.312 -15.461 -7.668 1 98.88 116 GLU A O 1
ATOM 932 N N . VAL A 1 117 ? 5.141 -17.234 -8.734 1 98.88 117 VAL A N 1
ATOM 933 C CA . VAL A 1 117 ? 5.191 -16.609 -10.047 1 98.88 117 VAL A CA 1
ATOM 934 C C . VAL A 1 117 ? 4.574 -17.531 -11.094 1 98.88 117 VAL A C 1
ATOM 936 O O . VAL A 1 117 ? 4.73 -18.75 -11.016 1 98.88 117 VAL A O 1
ATOM 939 N N . ALA A 1 118 ? 3.902 -16.969 -12 1 98.69 118 ALA A N 1
ATOM 940 C CA . ALA A 1 118 ? 3.309 -17.734 -13.094 1 98.69 118 ALA A CA 1
ATOM 941 C C . ALA A 1 118 ? 4.23 -17.75 -14.312 1 98.69 118 ALA A C 1
ATOM 943 O O . ALA A 1 118 ? 4.934 -16.781 -14.578 1 98.69 118 ALA A O 1
ATOM 944 N N . PRO A 1 119 ? 4.164 -18.812 -15.078 1 98.31 119 PRO A N 1
ATOM 945 C CA . PRO A 1 119 ? 5.035 -18.922 -16.25 1 98.31 119 PRO A CA 1
ATOM 946 C C . PRO A 1 119 ? 4.871 -17.75 -17.219 1 98.31 119 PRO A C 1
ATOM 948 O O . PRO A 1 119 ? 5.848 -17.297 -17.812 1 98.31 119 PRO A O 1
ATOM 951 N N . HIS A 1 120 ? 3.662 -17.219 -17.422 1 98.44 120 HIS A N 1
ATOM 952 C CA . HIS A 1 120 ? 3.494 -16.156 -18.391 1 98.44 120 HIS A CA 1
ATOM 953 C C . HIS A 1 120 ? 4.223 -14.883 -17.953 1 98.44 120 HIS A C 1
ATOM 955 O O . HIS A 1 120 ? 4.578 -14.047 -18.797 1 98.44 120 HIS A O 1
ATOM 961 N N . HIS A 1 121 ? 4.539 -14.734 -16.703 1 98.69 121 HIS A N 1
ATOM 962 C CA . HIS A 1 121 ? 5.328 -13.586 -16.266 1 98.69 121 HIS A CA 1
ATOM 963 C C . HIS A 1 121 ? 6.82 -13.875 -16.375 1 98.69 121 HIS A C 1
ATOM 965 O O . HIS A 1 121 ? 7.637 -12.953 -16.328 1 98.69 121 HIS A O 1
ATOM 971 N N . LEU A 1 122 ? 7.18 -15.102 -16.484 1 98.69 122 LEU A N 1
ATOM 972 C CA . LEU A 1 122 ? 8.578 -15.484 -16.656 1 98.69 122 LEU A CA 1
ATOM 973 C C . LEU A 1 122 ? 8.953 -15.547 -18.141 1 98.69 122 LEU A C 1
ATOM 975 O O . LEU A 1 122 ? 10.125 -15.391 -18.484 1 98.69 122 LEU A O 1
ATOM 979 N N . PHE A 1 123 ? 7.961 -15.75 -19.031 1 98.56 123 PHE A N 1
ATOM 980 C CA . PHE A 1 123 ? 8.328 -16.094 -20.406 1 98.56 123 PHE A CA 1
ATOM 981 C C . PHE A 1 123 ? 7.711 -15.117 -21.391 1 98.56 123 PHE A C 1
ATOM 983 O O . PHE A 1 123 ? 8.062 -15.117 -22.578 1 98.56 123 PHE A O 1
ATOM 990 N N . LEU A 1 124 ? 6.719 -14.336 -20.969 1 98.44 124 LEU A N 1
ATOM 991 C CA . LEU A 1 124 ? 6.098 -13.336 -21.812 1 98.44 124 LEU A CA 1
ATOM 992 C C . LEU A 1 124 ? 6.219 -11.945 -21.203 1 98.44 124 LEU A C 1
ATOM 994 O O . LEU A 1 124 ? 6.355 -11.812 -19.984 1 98.44 124 LEU A O 1
ATOM 998 N N . THR A 1 125 ? 6.199 -10.93 -21.984 1 98.12 125 THR A N 1
ATOM 999 C CA . THR A 1 125 ? 6.234 -9.531 -21.562 1 98.12 125 THR A CA 1
ATOM 1000 C C . THR A 1 125 ? 5.109 -8.734 -22.219 1 98.12 125 THR A C 1
ATOM 1002 O O . THR A 1 125 ? 4.312 -9.289 -22.969 1 98.12 125 THR A O 1
ATOM 1005 N N . HIS A 1 126 ? 5.098 -7.496 -21.875 1 97.06 126 HIS A N 1
ATOM 1006 C CA . HIS A 1 126 ? 4.141 -6.578 -22.484 1 97.06 126 HIS A CA 1
ATOM 1007 C C . HIS A 1 126 ? 4.254 -6.59 -24 1 97.06 126 HIS A C 1
ATOM 1009 O O . HIS A 1 126 ? 3.246 -6.473 -24.703 1 97.06 126 HIS A O 1
ATOM 1015 N N . GLU A 1 127 ? 5.438 -6.727 -24.578 1 97.06 127 GLU A N 1
ATOM 1016 C CA . GLU A 1 127 ? 5.648 -6.777 -26.031 1 97.06 127 GLU A CA 1
ATOM 1017 C C . GLU A 1 127 ? 4.949 -7.988 -26.641 1 97.06 127 GLU A C 1
ATOM 1019 O O . GLU A 1 127 ? 4.449 -7.918 -27.766 1 97.06 127 GLU A O 1
ATOM 1024 N N . ASP A 1 128 ? 4.945 -9.039 -25.906 1 97.12 128 ASP A N 1
ATOM 1025 C CA . ASP A 1 128 ? 4.258 -10.242 -26.375 1 97.12 128 ASP A CA 1
ATOM 1026 C C . ASP A 1 128 ? 2.746 -10.031 -26.406 1 97.12 128 ASP A C 1
ATOM 1028 O O . ASP A 1 128 ? 2.062 -10.555 -27.297 1 97.12 128 ASP A O 1
ATOM 1032 N N . ALA A 1 129 ? 2.246 -9.352 -25.406 1 95.94 129 ALA A N 1
ATOM 1033 C CA . ALA A 1 129 ? 0.82 -9.039 -25.406 1 95.94 129 ALA A CA 1
ATOM 1034 C C . ALA A 1 129 ? 0.434 -8.25 -26.656 1 95.94 129 ALA A C 1
ATOM 1036 O O . ALA A 1 129 ? -0.614 -8.5 -27.25 1 95.94 129 ALA A O 1
ATOM 1037 N N . VAL A 1 130 ? 1.295 -7.332 -26.984 1 94.81 130 VAL A N 1
ATOM 1038 C CA . VAL A 1 130 ? 1.064 -6.523 -28.188 1 94.81 130 VAL A CA 1
ATOM 1039 C C . VAL A 1 130 ? 1.1 -7.406 -29.422 1 94.81 130 VAL A C 1
ATOM 1041 O O . VAL A 1 130 ? 0.246 -7.285 -30.312 1 94.81 130 VAL A O 1
ATOM 1044 N N . ARG A 1 131 ? 2.035 -8.258 -29.5 1 94.62 131 ARG A N 1
ATOM 1045 C CA . ARG A 1 131 ? 2.197 -9.164 -30.625 1 94.62 131 ARG A CA 1
ATOM 1046 C C . ARG A 1 131 ? 0.976 -10.062 -30.797 1 94.62 131 ARG A C 1
ATOM 1048 O O . ARG A 1 131 ? 0.528 -10.32 -31.906 1 94.62 131 ARG A O 1
ATOM 1055 N N . LEU A 1 132 ? 0.525 -10.617 -29.672 1 93.94 132 LEU A N 1
ATOM 1056 C CA . LEU A 1 132 ? -0.648 -11.484 -29.703 1 93.94 132 LEU A CA 1
ATOM 1057 C C . LEU A 1 132 ? -1.867 -10.727 -30.234 1 93.94 132 LEU A C 1
ATOM 1059 O O . LEU A 1 132 ? -2.674 -11.289 -30.969 1 93.94 132 LEU A O 1
ATOM 1063 N N . GLY A 1 133 ? -1.903 -9.445 -29.828 1 89.56 133 GLY A N 1
ATOM 1064 C CA . GLY A 1 133 ? -2.977 -8.594 -30.312 1 89.56 133 GLY A CA 1
ATOM 1065 C C . GLY A 1 133 ? -4.32 -8.914 -29.688 1 89.56 133 GLY A C 1
ATOM 1066 O O . GLY A 1 133 ? -4.473 -9.938 -29.031 1 89.56 133 GLY A O 1
ATOM 1067 N N . GLY A 1 134 ? -5.082 -8.031 -29.969 1 81.62 134 GLY A N 1
ATOM 1068 C CA . GLY A 1 134 ? -6.406 -8.258 -29.406 1 81.62 134 GLY A CA 1
ATOM 1069 C C . GLY A 1 134 ? -6.391 -8.539 -27.922 1 81.62 134 GLY A C 1
ATOM 1070 O O . GLY A 1 134 ? -5.348 -8.422 -27.281 1 81.62 134 GLY A O 1
ATOM 1071 N N . GLY A 1 135 ? -7.426 -8.609 -27.234 1 93.5 135 GLY A N 1
ATOM 1072 C CA . GLY A 1 135 ? -7.605 -8.875 -25.812 1 93.5 135 GLY A CA 1
ATOM 1073 C C . GLY A 1 135 ? -6.949 -10.164 -25.359 1 93.5 135 GLY A C 1
ATOM 1074 O O . GLY A 1 135 ? -7.133 -10.586 -24.219 1 93.5 135 GLY A O 1
ATOM 1075 N N . LYS A 1 136 ? -6.035 -10.914 -26.281 1 95.19 136 LYS A N 1
ATOM 1076 C CA . LYS A 1 136 ? -5.445 -12.211 -25.984 1 95.19 136 LYS A CA 1
ATOM 1077 C C . LYS A 1 136 ? -4.418 -12.102 -24.859 1 95.19 136 LYS A C 1
ATOM 1079 O O . LYS A 1 136 ? -4.234 -13.039 -24.078 1 95.19 136 LYS A O 1
ATOM 1084 N N . GLY A 1 137 ? -3.756 -10.977 -24.828 1 95.75 137 GLY A N 1
ATOM 1085 C CA . GLY A 1 137 ? -2.732 -10.773 -23.828 1 95.75 137 GLY A CA 1
ATOM 1086 C C . GLY A 1 137 ? -3.285 -10.25 -22.516 1 95.75 137 GLY A C 1
ATOM 1087 O O . GLY A 1 137 ? -2.535 -10.031 -21.562 1 95.75 137 GLY A O 1
ATOM 1088 N N . GLU A 1 138 ? -4.625 -10.078 -22.484 1 95.69 138 GLU A N 1
ATOM 1089 C CA . GLU A 1 138 ? -5.246 -9.531 -21.281 1 95.69 138 GLU A CA 1
ATOM 1090 C C . GLU A 1 138 ? -5.219 -10.539 -20.141 1 95.69 138 GLU A C 1
ATOM 1092 O O . GLU A 1 138 ? -5.793 -11.625 -20.25 1 95.69 138 GLU A O 1
ATOM 1097 N N . VAL A 1 139 ? -4.484 -10.242 -19.094 1 96.56 139 VAL A N 1
ATOM 1098 C CA . VAL A 1 139 ? -4.363 -11.055 -17.891 1 96.56 139 VAL A CA 1
ATOM 1099 C C . VAL A 1 139 ? -4.074 -10.164 -16.688 1 96.56 139 VAL A C 1
ATOM 1101 O O . VAL A 1 139 ? -3.65 -9.016 -16.859 1 96.56 139 VAL A O 1
ATOM 1104 N N . ARG A 1 140 ? -4.355 -10.625 -15.516 1 96.12 140 ARG A N 1
ATOM 1105 C CA . ARG A 1 140 ? -4.055 -9.922 -14.273 1 96.12 140 ARG A CA 1
ATOM 1106 C C . ARG A 1 140 ? -3.295 -10.82 -13.305 1 96.12 140 ARG A C 1
ATOM 1108 O O . ARG A 1 140 ? -3.738 -11.93 -13 1 96.12 140 ARG A O 1
ATOM 1115 N N . PRO A 1 141 ? -2.189 -10.188 -12.805 1 97.19 141 PRO A N 1
ATOM 1116 C CA . PRO A 1 141 ? -1.487 -8.977 -13.234 1 97.19 141 PRO A CA 1
ATOM 1117 C C . PRO A 1 141 ? -1.178 -8.977 -14.734 1 97.19 141 PRO A C 1
ATOM 1119 O O . PRO A 1 141 ? -0.958 -10.039 -15.32 1 97.19 141 PRO A O 1
ATOM 1122 N N . CYS A 1 142 ? -1.184 -7.848 -15.305 1 97.06 142 CYS A N 1
ATOM 1123 C CA . CYS A 1 142 ? -0.913 -7.742 -16.734 1 97.06 142 CYS A CA 1
ATOM 1124 C C . CYS A 1 142 ? 0.506 -8.195 -17.062 1 97.06 142 CYS A C 1
ATOM 1126 O O . CYS A 1 142 ? 1.348 -8.297 -16.156 1 97.06 142 CYS A O 1
ATOM 1128 N N . LEU A 1 143 ? 0.685 -8.57 -18.297 1 97.81 143 LEU A N 1
ATOM 1129 C CA . LEU A 1 143 ? 2.053 -8.797 -18.75 1 97.81 143 LEU A CA 1
ATOM 1130 C C . LEU A 1 143 ? 2.877 -7.52 -18.641 1 97.81 143 LEU A C 1
ATOM 1132 O O . LEU A 1 143 ? 2.416 -6.441 -19.031 1 97.81 143 LEU A O 1
ATOM 1136 N N . VAL A 1 144 ? 4.051 -7.656 -18.109 1 96.31 144 VAL A N 1
ATOM 1137 C CA . VAL A 1 144 ? 4.785 -6.465 -17.688 1 96.31 144 VAL A CA 1
ATOM 1138 C C . VAL A 1 144 ? 6.055 -6.316 -18.531 1 96.31 144 VAL A C 1
ATOM 1140 O O . VAL A 1 144 ? 6.191 -6.949 -19.578 1 96.31 144 VAL A O 1
ATOM 1143 N N . THR A 1 145 ? 6.875 -5.34 -18.172 1 97.56 145 THR A N 1
ATOM 1144 C CA . THR A 1 145 ? 8.039 -4.961 -18.969 1 97.56 145 THR A CA 1
ATOM 1145 C C . THR A 1 145 ? 9.117 -6.035 -18.891 1 97.56 145 THR A C 1
ATOM 1147 O O . THR A 1 145 ? 9.086 -6.887 -18 1 97.56 145 THR A O 1
ATOM 1150 N N . ALA A 1 146 ? 10.062 -5.973 -19.797 1 98.38 146 ALA A N 1
ATOM 1151 C CA . ALA A 1 146 ? 11.219 -6.867 -19.781 1 98.38 146 ALA A CA 1
ATOM 1152 C C . ALA A 1 146 ? 12.023 -6.707 -18.5 1 98.38 146 ALA A C 1
ATOM 1154 O O . ALA A 1 146 ? 12.578 -7.68 -17.984 1 98.38 146 ALA A O 1
ATOM 1155 N N . GLU A 1 147 ? 12.086 -5.5 -18.016 1 97.94 147 GLU A N 1
ATOM 1156 C CA . GLU A 1 147 ? 12.781 -5.242 -16.75 1 97.94 147 GLU A CA 1
ATOM 1157 C C . GLU A 1 147 ? 12.109 -5.98 -15.594 1 97.94 147 GLU A C 1
ATOM 1159 O O . GLU A 1 147 ? 12.789 -6.551 -14.742 1 97.94 147 GLU A O 1
ATOM 1164 N N . ASP A 1 148 ? 10.844 -5.957 -15.602 1 98.38 148 ASP A N 1
ATOM 1165 C CA . ASP A 1 148 ? 10.07 -6.676 -14.586 1 98.38 148 ASP A CA 1
ATOM 1166 C C . ASP A 1 148 ? 10.336 -8.18 -14.664 1 98.38 148 ASP A C 1
ATOM 1168 O O . ASP A 1 148 ? 10.562 -8.828 -13.641 1 98.38 148 ASP A O 1
ATOM 1172 N N . GLN A 1 149 ? 10.289 -8.656 -15.836 1 98.69 149 GLN A N 1
ATOM 1173 C CA . GLN A 1 149 ? 10.539 -10.078 -16.047 1 98.69 149 GLN A CA 1
ATOM 1174 C C . GLN A 1 149 ? 11.938 -10.461 -15.578 1 98.69 149 GLN A C 1
ATOM 1176 O O . GLN A 1 149 ? 12.109 -11.469 -14.891 1 98.69 149 GLN A O 1
ATOM 1181 N N . GLU A 1 150 ? 12.883 -9.703 -15.953 1 98.56 150 GLU A N 1
ATOM 1182 C CA . GLU A 1 150 ? 14.266 -9.984 -15.562 1 98.56 150 GLU A CA 1
ATOM 1183 C C . GLU A 1 150 ? 14.422 -9.945 -14.047 1 98.56 150 GLU A C 1
ATOM 1185 O O . GLU A 1 150 ? 15.188 -10.727 -13.477 1 98.56 150 GLU A O 1
ATOM 1190 N N . ALA A 1 151 ? 13.719 -9.062 -13.391 1 98.62 151 ALA A N 1
ATOM 1191 C CA . ALA A 1 151 ? 13.773 -8.977 -11.93 1 98.62 151 ALA A CA 1
ATOM 1192 C C . ALA A 1 151 ? 13.281 -10.266 -11.281 1 98.62 151 ALA A C 1
ATOM 1194 O O . ALA A 1 151 ? 13.797 -10.68 -10.242 1 98.62 151 ALA A O 1
ATOM 1195 N N . LEU A 1 152 ? 12.305 -10.875 -11.859 1 98.81 152 LEU A N 1
ATOM 1196 C CA . LEU A 1 152 ? 11.828 -12.148 -11.344 1 98.81 152 LEU A CA 1
ATOM 1197 C C . LEU A 1 152 ? 12.906 -13.227 -11.484 1 98.81 152 LEU A C 1
ATOM 1199 O O . LEU A 1 152 ? 13.164 -13.969 -10.539 1 98.81 152 LEU A O 1
ATOM 1203 N N . TRP A 1 153 ? 13.539 -13.25 -12.609 1 98.81 153 TRP A N 1
ATOM 1204 C CA . TRP A 1 153 ? 14.594 -14.227 -12.828 1 98.81 153 TRP A CA 1
ATOM 1205 C C . TRP A 1 153 ? 15.766 -13.984 -11.883 1 98.81 153 TRP A C 1
ATOM 1207 O O . TRP A 1 153 ? 16.359 -14.938 -11.352 1 98.81 153 TRP A O 1
ATOM 1217 N N . GLU A 1 154 ? 16.078 -12.719 -11.594 1 98.44 154 GLU A N 1
ATOM 1218 C CA . GLU A 1 154 ? 17.203 -12.359 -10.734 1 98.44 154 GLU A CA 1
ATOM 1219 C C . GLU A 1 154 ? 16.906 -12.68 -9.273 1 98.44 154 GLU A C 1
ATOM 1221 O O . GLU A 1 154 ? 17.812 -12.789 -8.461 1 98.44 154 GLU A O 1
ATOM 1226 N N . ASN A 1 155 ? 15.641 -12.781 -9.008 1 98.62 155 ASN A N 1
ATOM 1227 C CA . ASN A 1 155 ? 15.25 -13.039 -7.625 1 98.62 155 ASN A CA 1
ATOM 1228 C C . ASN A 1 155 ? 14.609 -14.422 -7.473 1 98.62 155 ASN A C 1
ATOM 1230 O O . ASN A 1 155 ? 13.719 -14.609 -6.645 1 98.62 155 ASN A O 1
ATOM 1234 N N . MET A 1 156 ? 15.023 -15.359 -8.258 1 98.69 156 MET A N 1
ATOM 1235 C CA . MET A 1 156 ? 14.477 -16.719 -8.258 1 98.69 156 MET A CA 1
ATOM 1236 C C . MET A 1 156 ? 14.656 -17.375 -6.895 1 98.69 156 MET A C 1
ATOM 1238 O O . MET A 1 156 ? 13.812 -18.172 -6.469 1 98.69 156 MET A O 1
ATOM 1242 N N . ASP A 1 157 ? 15.625 -16.953 -6.195 1 97.94 157 ASP A N 1
ATOM 1243 C CA . ASP A 1 157 ? 15.977 -17.562 -4.918 1 97.94 157 ASP A CA 1
ATOM 1244 C C . ASP A 1 157 ? 14.891 -17.312 -3.875 1 97.94 157 ASP A C 1
ATOM 1246 O O . ASP A 1 157 ? 14.75 -18.094 -2.922 1 97.94 157 ASP A O 1
ATOM 1250 N N . ILE A 1 158 ? 14.094 -16.266 -4.07 1 97.81 158 ILE A N 1
ATOM 1251 C CA . ILE A 1 158 ? 13.102 -16 -3.033 1 97.81 158 ILE A CA 1
ATOM 1252 C C . ILE A 1 158 ? 11.711 -16.359 -3.541 1 97.81 158 ILE A C 1
ATOM 1254 O O . ILE A 1 158 ? 10.727 -16.234 -2.809 1 97.81 158 ILE A O 1
ATOM 1258 N N . ILE A 1 159 ? 11.594 -16.766 -4.742 1 98.88 159 ILE A N 1
ATOM 1259 C CA . ILE A 1 159 ? 10.328 -17.281 -5.262 1 98.88 159 ILE A CA 1
ATOM 1260 C C . ILE A 1 159 ? 10.094 -18.688 -4.73 1 98.88 159 ILE A C 1
ATOM 1262 O O . ILE A 1 159 ? 10.898 -19.594 -4.977 1 98.88 159 ILE A O 1
ATOM 1266 N N . ASP A 1 160 ? 8.945 -18.844 -4.098 1 98.88 160 ASP A N 1
ATOM 1267 C CA . ASP A 1 160 ? 8.711 -20.078 -3.352 1 98.88 160 ASP A CA 1
ATOM 1268 C C . ASP A 1 160 ? 7.996 -21.109 -4.215 1 98.88 160 ASP A C 1
ATOM 1270 O O . ASP A 1 160 ? 8.172 -22.312 -4.016 1 98.88 160 ASP A O 1
ATOM 1274 N N . SER A 1 161 ? 7.195 -20.641 -5.133 1 98.75 161 SER A N 1
ATOM 1275 C CA . SER A 1 161 ? 6.379 -21.578 -5.895 1 98.75 161 SER A CA 1
ATOM 1276 C C . SER A 1 161 ? 6.109 -21.062 -7.305 1 98.75 161 SER A C 1
ATOM 1278 O O . SER A 1 161 ? 6.195 -19.859 -7.555 1 98.75 161 SER A O 1
ATOM 1280 N N . PHE A 1 162 ? 5.934 -22 -8.18 1 98.69 162 PHE A N 1
ATOM 1281 C CA . PHE A 1 162 ? 5.344 -21.703 -9.477 1 98.69 162 PHE A CA 1
ATOM 1282 C C . PHE A 1 162 ? 3.875 -22.109 -9.508 1 98.69 162 PHE A C 1
ATOM 1284 O O . PHE A 1 162 ? 3.502 -23.141 -8.969 1 98.69 162 PHE A O 1
ATOM 1291 N N . ALA A 1 163 ? 3.068 -21.25 -10.062 1 98.25 163 ALA A N 1
ATOM 1292 C CA . ALA A 1 163 ? 1.64 -21.516 -10.227 1 98.25 163 ALA A CA 1
ATOM 1293 C C . ALA A 1 163 ? 1.152 -21.078 -11.602 1 98.25 163 ALA A C 1
ATOM 1295 O O . ALA A 1 163 ? 1.566 -20.047 -12.117 1 98.25 163 ALA A O 1
ATOM 1296 N N . THR A 1 164 ? 0.297 -21.828 -12.195 1 97.44 164 THR A N 1
ATOM 1297 C CA . THR A 1 164 ? -0.127 -21.562 -13.57 1 97.44 164 THR A CA 1
ATOM 1298 C C . THR A 1 164 ? -1.043 -20.344 -13.617 1 97.44 164 THR A C 1
ATOM 1300 O O . THR A 1 164 ? -1.054 -19.609 -14.602 1 97.44 164 THR A O 1
ATOM 1303 N N . ASP A 1 165 ? -1.809 -20.156 -12.508 1 96.5 165 ASP A N 1
ATOM 1304 C CA . ASP A 1 165 ? -2.904 -19.203 -12.539 1 96.5 165 ASP A CA 1
ATOM 1305 C C . ASP A 1 165 ? -3.775 -19.391 -13.773 1 96.5 165 ASP A C 1
ATOM 1307 O O . ASP A 1 165 ? -4.141 -18.438 -14.445 1 96.5 165 ASP A O 1
ATOM 1311 N N . HIS A 1 166 ? -4.023 -20.641 -14.125 1 96.12 166 HIS A N 1
ATOM 1312 C CA . HIS A 1 166 ? -4.801 -21.047 -15.289 1 96.12 166 HIS A CA 1
ATOM 1313 C C . HIS A 1 166 ? -6.203 -20.438 -15.25 1 96.12 166 HIS A C 1
ATOM 1315 O O . HIS A 1 166 ? -6.973 -20.719 -14.328 1 96.12 166 HIS A O 1
ATOM 1321 N N . ALA A 1 167 ? -6.496 -19.609 -16.156 1 94.56 167 ALA A N 1
ATOM 1322 C CA . ALA A 1 167 ? -7.797 -18.953 -16.328 1 94.56 167 ALA A CA 1
ATOM 1323 C C . ALA A 1 167 ? -8.188 -18.875 -17.797 1 94.56 167 ALA A C 1
ATOM 1325 O O . ALA A 1 167 ? -8.133 -17.812 -18.406 1 94.56 167 ALA A O 1
ATOM 1326 N N . PRO A 1 168 ? -8.68 -19.938 -18.297 1 94.88 168 PRO A N 1
ATOM 1327 C CA . PRO A 1 168 ? -8.914 -20.031 -19.734 1 94.88 168 PRO A CA 1
ATOM 1328 C C . PRO A 1 168 ? -10.203 -19.328 -20.172 1 94.88 168 PRO A C 1
ATOM 1330 O O . PRO A 1 168 ? -11.203 -19.375 -19.438 1 94.88 168 PRO A O 1
ATOM 1333 N N . HIS A 1 169 ? -10.133 -18.641 -21.266 1 95.62 169 HIS A N 1
ATOM 1334 C CA . HIS A 1 169 ? -11.242 -18.062 -22.016 1 95.62 169 HIS A CA 1
ATOM 1335 C C . HIS A 1 169 ? -11.133 -18.391 -23.5 1 95.62 169 HIS A C 1
ATOM 1337 O O . HIS A 1 169 ? -10.031 -18.578 -24.016 1 95.62 169 HIS A O 1
ATOM 1343 N N . THR A 1 170 ? -12.242 -18.5 -24.125 1 95.44 170 THR A N 1
ATOM 1344 C CA . THR A 1 170 ? -12.227 -18.812 -25.547 1 95.44 170 THR A CA 1
ATOM 1345 C C . THR A 1 170 ? -11.672 -17.625 -26.344 1 95.44 170 THR A C 1
ATOM 1347 O O . THR A 1 170 ? -11.578 -16.516 -25.828 1 95.44 170 THR A O 1
ATOM 1350 N N . LEU A 1 171 ? -11.312 -17.984 -27.516 1 94.06 171 LEU A N 1
ATOM 1351 C CA . LEU A 1 171 ? -10.812 -16.922 -28.391 1 94.06 171 LEU A CA 1
ATOM 1352 C C . LEU A 1 171 ? -11.875 -15.859 -28.641 1 94.06 171 LEU A C 1
ATOM 1354 O O . LEU A 1 171 ? -11.562 -14.672 -28.719 1 94.06 171 LEU A O 1
ATOM 1358 N N . GLU A 1 172 ? -13.07 -16.312 -28.812 1 94.75 172 GLU A N 1
ATOM 1359 C CA . GLU A 1 172 ? -14.18 -15.383 -29.016 1 94.75 172 GLU A CA 1
ATOM 1360 C C . GLU A 1 172 ? -14.297 -14.383 -27.875 1 94.75 172 GLU A C 1
ATOM 1362 O O . GLU A 1 172 ? -14.5 -13.188 -28.094 1 94.75 172 GLU A O 1
ATOM 1367 N N . GLU A 1 173 ? -14.141 -14.875 -26.656 1 95.25 173 GLU A N 1
ATOM 1368 C CA . GLU A 1 173 ? -14.195 -14.016 -25.469 1 95.25 173 GLU A CA 1
ATOM 1369 C C . GLU A 1 173 ? -13.023 -13.047 -25.438 1 95.25 173 GLU A C 1
ATOM 1371 O O . GLU A 1 173 ? -13.195 -11.859 -25.141 1 95.25 173 GLU A O 1
ATOM 1376 N N . LYS A 1 174 ? -11.93 -13.523 -25.828 1 95.25 174 LYS A N 1
ATOM 1377 C CA . LYS A 1 174 ? -10.703 -12.727 -25.75 1 95.25 174 LYS A CA 1
ATOM 1378 C C . LYS A 1 174 ? -10.688 -11.648 -26.828 1 95.25 174 LYS A C 1
ATOM 1380 O O . LYS A 1 174 ? -10.047 -10.609 -26.672 1 95.25 174 LYS A O 1
ATOM 1385 N N . GLU A 1 175 ? -11.391 -11.844 -27.906 1 93.12 175 GLU A N 1
ATOM 1386 C CA . GLU A 1 175 ? -11.422 -10.898 -29.016 1 93.12 175 GLU A CA 1
ATOM 1387 C C . GLU A 1 175 ? -12.625 -9.969 -28.922 1 93.12 175 GLU A C 1
ATOM 1389 O O . GLU A 1 175 ? -12.867 -9.156 -29.812 1 93.12 175 GLU A O 1
ATOM 1394 N N . SER A 1 176 ? -13.312 -10.062 -27.844 1 93.5 176 SER A N 1
ATOM 1395 C CA . SER A 1 176 ? -14.469 -9.195 -27.625 1 93.5 176 SER A CA 1
ATOM 1396 C C . SER A 1 176 ? -14.023 -7.781 -27.25 1 93.5 176 SER A C 1
ATOM 1398 O O . SER A 1 176 ? -12.828 -7.516 -27.109 1 93.5 176 SER A O 1
ATOM 1400 N N . SER A 1 177 ? -14.977 -6.824 -27.078 1 92.5 177 SER A N 1
ATOM 1401 C CA . SER A 1 177 ? -14.711 -5.422 -26.766 1 92.5 177 SER A CA 1
ATOM 1402 C C . SER A 1 177 ? -14.203 -5.262 -25.328 1 92.5 177 SER A C 1
ATOM 1404 O O . SER A 1 177 ? -13.531 -4.281 -25.016 1 92.5 177 SER A O 1
ATOM 1406 N N . SER A 1 178 ? -14.508 -6.199 -24.5 1 92.12 178 SER A N 1
ATOM 1407 C CA . SER A 1 178 ? -14.039 -6.234 -23.109 1 92.12 178 SER A CA 1
ATOM 1408 C C . SER A 1 178 ? -13.453 -7.598 -22.766 1 92.12 178 SER A C 1
ATOM 1410 O O . SER A 1 178 ? -14.07 -8.367 -22.016 1 92.12 178 SER A O 1
ATOM 1412 N N . PRO A 1 179 ? -12.367 -7.855 -23.312 1 94.56 179 PRO A N 1
ATOM 1413 C CA . PRO A 1 179 ? -11.773 -9.18 -23.125 1 94.56 179 PRO A CA 1
ATOM 1414 C C . PRO A 1 179 ? -11.523 -9.5 -21.641 1 94.56 179 PRO A C 1
ATOM 1416 O O . PRO A 1 179 ? -10.93 -8.695 -20.922 1 94.56 179 PRO A O 1
ATOM 1419 N N . PRO A 1 180 ? -11.945 -10.602 -21.172 1 94.81 180 PRO A N 1
ATOM 1420 C CA . PRO A 1 180 ? -11.695 -10.992 -19.781 1 94.81 180 PRO A CA 1
ATOM 1421 C C . PRO A 1 180 ? -10.219 -11.289 -19.516 1 94.81 180 PRO A C 1
ATOM 1423 O O . PRO A 1 180 ? -9.523 -11.805 -20.391 1 94.81 180 PRO A O 1
ATOM 1426 N N . PRO A 1 181 ? -9.789 -10.984 -18.344 1 95.88 181 PRO A N 1
ATOM 1427 C CA . PRO A 1 181 ? -8.414 -11.336 -17.984 1 95.88 181 PRO A CA 1
ATOM 1428 C C . PRO A 1 181 ? -8.234 -12.828 -17.734 1 95.88 181 PRO A C 1
ATOM 1430 O O . PRO A 1 181 ? -9.062 -13.453 -17.078 1 95.88 181 PRO A O 1
ATOM 1433 N N . GLY A 1 182 ? -7.172 -13.383 -18.25 1 95.88 182 GLY A N 1
ATOM 1434 C CA . GLY A 1 182 ? -6.844 -14.781 -18.031 1 95.88 182 GLY A CA 1
ATOM 1435 C C . GLY A 1 182 ? -6.191 -15.445 -19.219 1 95.88 182 GLY A C 1
ATOM 1436 O O . GLY A 1 182 ? -6.457 -15.078 -20.375 1 95.88 182 GLY A O 1
ATOM 1437 N N . LEU A 1 183 ? -5.398 -16.422 -19 1 96.69 183 LEU A N 1
ATOM 1438 C CA . LEU A 1 183 ? -4.699 -17.188 -20.031 1 96.69 183 LEU A CA 1
ATOM 1439 C C . LEU A 1 183 ? -4.758 -18.688 -19.719 1 96.69 183 LEU A C 1
ATOM 1441 O O . LEU A 1 183 ? -4.719 -19.094 -18.547 1 96.69 183 LEU A O 1
ATOM 1445 N N . PRO A 1 184 ? -4.895 -19.453 -20.781 1 96.62 184 PRO A N 1
ATOM 1446 C CA . PRO A 1 184 ? -4.633 -20.875 -20.547 1 96.62 184 PRO A CA 1
ATOM 1447 C C . PRO A 1 184 ? -3.152 -21.172 -20.328 1 96.62 184 PRO A C 1
ATOM 1449 O O . PRO A 1 184 ? -2.297 -20.609 -21.016 1 96.62 184 PRO A O 1
ATOM 1452 N N . GLY A 1 185 ? -2.828 -22 -19.281 1 95.44 185 GLY A N 1
ATOM 1453 C CA . GLY A 1 185 ? -1.419 -22.234 -19.016 1 95.44 185 GLY A CA 1
ATOM 1454 C C . GLY A 1 185 ? -1.146 -23.578 -18.391 1 95.44 185 GLY A C 1
ATOM 1455 O O . GLY A 1 185 ? 0.011 -23.953 -18.172 1 95.44 185 GLY A O 1
ATOM 1456 N N . LEU A 1 186 ? -2.117 -24.438 -18.188 1 94.38 186 LEU A N 1
ATOM 1457 C CA . LEU A 1 186 ? -1.991 -25.688 -17.438 1 94.38 186 LEU A CA 1
ATOM 1458 C C . LEU A 1 186 ? -1.086 -26.672 -18.172 1 94.38 186 LEU A C 1
ATOM 1460 O O . LEU A 1 186 ? -0.236 -27.312 -17.547 1 94.38 186 LEU A O 1
ATOM 1464 N N . GLU A 1 187 ? -1.166 -26.75 -19.469 1 95.12 187 GLU A N 1
ATOM 1465 C CA . GLU A 1 187 ? -0.489 -27.781 -20.25 1 95.12 187 GLU A CA 1
ATOM 1466 C C . GLU A 1 187 ? 0.913 -27.328 -20.656 1 95.12 187 GLU A C 1
ATOM 1468 O O . GLU A 1 187 ? 1.684 -28.109 -21.203 1 95.12 187 GLU A O 1
ATOM 1473 N N . THR A 1 188 ? 1.205 -26.062 -20.328 1 97.25 188 THR A N 1
ATOM 1474 C CA . THR A 1 188 ? 2.449 -25.547 -20.891 1 97.25 188 THR A CA 1
ATOM 1475 C C . THR A 1 188 ? 3.457 -25.25 -19.781 1 97.25 188 THR A C 1
ATOM 1477 O O . THR A 1 188 ? 4.645 -25.047 -20.047 1 97.25 188 THR A O 1
ATOM 1480 N N . MET A 1 189 ? 3.074 -25.281 -18.516 1 97.88 189 MET A N 1
ATOM 1481 C CA . MET A 1 189 ? 3.957 -24.812 -17.453 1 97.88 189 MET A CA 1
ATOM 1482 C C . MET A 1 189 ? 5.227 -25.656 -17.391 1 97.88 189 MET A C 1
ATOM 1484 O O . MET A 1 189 ? 6.336 -25.125 -17.469 1 97.88 189 MET A O 1
ATOM 1488 N N . LEU A 1 190 ? 5.09 -27 -17.281 1 97.81 190 LEU A N 1
ATOM 1489 C CA . LEU A 1 190 ? 6.254 -27.844 -17.062 1 97.81 190 LEU A CA 1
ATOM 1490 C C . LEU A 1 190 ? 7.203 -27.812 -18.25 1 97.81 190 LEU A C 1
ATOM 1492 O O . LEU A 1 190 ? 8.414 -27.625 -18.078 1 97.81 190 LEU A O 1
ATOM 1496 N N . PRO A 1 191 ? 6.688 -27.938 -19.516 1 97.75 191 PRO A N 1
ATOM 1497 C CA . PRO A 1 191 ? 7.594 -27.812 -20.656 1 97.75 191 PRO A CA 1
ATOM 1498 C C . PRO A 1 191 ? 8.344 -26.469 -20.688 1 97.75 191 PRO A C 1
ATOM 1500 O O . PRO A 1 191 ? 9.523 -26.438 -21.031 1 97.75 191 PRO A O 1
ATOM 1503 N N . LEU A 1 192 ? 7.688 -25.391 -20.344 1 98.62 192 LEU A N 1
ATOM 1504 C CA . LEU A 1 192 ? 8.336 -24.078 -20.312 1 98.62 192 LEU A CA 1
ATOM 1505 C C . LEU A 1 192 ? 9.445 -24.062 -19.25 1 98.62 192 LEU A C 1
ATOM 1507 O O . LEU A 1 192 ? 10.547 -23.594 -19.531 1 98.62 192 LEU A O 1
ATOM 1511 N N . LEU A 1 193 ? 9.164 -24.594 -18.094 1 98.75 193 LEU A N 1
ATOM 1512 C CA . LEU A 1 193 ? 10.141 -24.609 -17 1 98.75 193 LEU A CA 1
ATOM 1513 C C . LEU A 1 193 ? 11.305 -25.531 -17.344 1 98.75 193 LEU A C 1
ATOM 1515 O O . LEU A 1 193 ? 12.461 -25.203 -17.062 1 98.75 193 LEU A O 1
ATOM 1519 N N . LEU A 1 194 ? 11.008 -26.688 -17.922 1 98.56 194 LEU A N 1
ATOM 1520 C CA . LEU A 1 194 ? 12.062 -27.625 -18.312 1 98.56 194 LEU A CA 1
ATOM 1521 C C . LEU A 1 194 ? 12.93 -27.031 -19.422 1 98.56 194 LEU A C 1
ATOM 1523 O O . LEU A 1 194 ? 14.125 -27.297 -19.5 1 98.56 194 LEU A O 1
ATOM 1527 N N . THR A 1 195 ? 12.297 -26.234 -20.281 1 98.69 195 THR A N 1
ATOM 1528 C CA . THR A 1 195 ? 13.07 -25.5 -21.266 1 98.69 195 THR A CA 1
ATOM 1529 C C . THR A 1 195 ? 14.055 -24.547 -20.594 1 98.69 195 THR A C 1
ATOM 1531 O O . THR A 1 195 ? 15.219 -24.469 -21 1 98.69 195 THR A O 1
ATOM 1534 N N . ALA A 1 196 ? 13.617 -23.875 -19.578 1 98.62 196 ALA A N 1
ATOM 1535 C CA . ALA A 1 196 ? 14.508 -23 -18.812 1 98.62 196 ALA A CA 1
ATOM 1536 C C . ALA A 1 196 ? 15.648 -23.797 -18.188 1 98.62 196 ALA A C 1
ATOM 1538 O O . ALA A 1 196 ? 16.766 -23.297 -18.062 1 98.62 196 ALA A O 1
ATOM 1539 N N . VAL A 1 197 ? 15.359 -25.031 -17.766 1 98.38 197 VAL A N 1
ATOM 1540 C CA . VAL A 1 197 ? 16.406 -25.906 -17.25 1 98.38 197 VAL A CA 1
ATOM 1541 C C . VAL A 1 197 ? 17.438 -26.188 -18.328 1 98.38 197 VAL A C 1
ATOM 1543 O O . VAL A 1 197 ? 18.641 -26.094 -18.094 1 98.38 197 VAL A O 1
ATOM 1546 N N . SER A 1 198 ? 16.969 -26.516 -19.469 1 97.75 198 SER A N 1
ATOM 1547 C CA . SER A 1 198 ? 17.859 -26.828 -20.578 1 97.75 198 SER A CA 1
ATOM 1548 C C . SER A 1 198 ? 18.703 -25.625 -20.969 1 97.75 198 SER A C 1
ATOM 1550 O O . SER A 1 198 ? 19.812 -25.781 -21.484 1 97.75 198 SER A O 1
ATOM 1552 N N . GLN A 1 199 ? 18.234 -24.453 -20.688 1 97.38 199 GLN A N 1
ATOM 1553 C CA . GLN A 1 199 ? 18.938 -23.219 -21.031 1 97.38 199 GLN A CA 1
ATOM 1554 C C . GLN A 1 199 ? 19.844 -22.766 -19.891 1 97.38 199 GLN A C 1
ATOM 1556 O O . GLN A 1 199 ? 20.5 -21.734 -20 1 97.38 199 GLN A O 1
ATOM 1561 N N . GLY A 1 200 ? 19.781 -23.391 -18.781 1 97.69 200 GLY A N 1
ATOM 1562 C CA . GLY A 1 200 ? 20.672 -23.109 -17.672 1 97.69 200 GLY A CA 1
ATOM 1563 C C . GLY A 1 200 ? 20.141 -22.031 -16.734 1 97.69 200 GLY A C 1
ATOM 1564 O O . GLY A 1 200 ? 20.859 -21.547 -15.867 1 97.69 200 GLY A O 1
ATOM 1565 N N . ARG A 1 201 ? 18.859 -21.719 -16.906 1 98 201 ARG A N 1
ATOM 1566 C CA . ARG A 1 201 ? 18.266 -20.672 -16.062 1 98 201 ARG A CA 1
ATOM 1567 C C . ARG A 1 201 ? 17.719 -21.266 -14.773 1 98 201 ARG A C 1
ATOM 1569 O O . ARG A 1 201 ? 17.578 -20.562 -13.773 1 98 201 ARG A O 1
ATOM 1576 N N . LEU A 1 202 ? 17.344 -22.484 -14.875 1 98.56 202 LEU A N 1
ATOM 1577 C CA . LEU A 1 202 ? 16.891 -23.266 -13.727 1 98.56 202 LEU A CA 1
ATOM 1578 C C . LEU A 1 202 ? 17.594 -24.609 -13.664 1 98.56 202 LEU A C 1
ATOM 1580 O O . LEU A 1 202 ? 18.203 -25.047 -14.641 1 98.56 202 LEU A O 1
ATOM 1584 N N . THR A 1 203 ? 17.531 -25.219 -12.484 1 98.44 203 THR A N 1
ATOM 1585 C CA . THR A 1 203 ? 17.891 -26.625 -12.32 1 98.44 203 THR A CA 1
ATOM 1586 C C . THR A 1 203 ? 16.641 -27.469 -12.109 1 98.44 203 THR A C 1
ATOM 1588 O 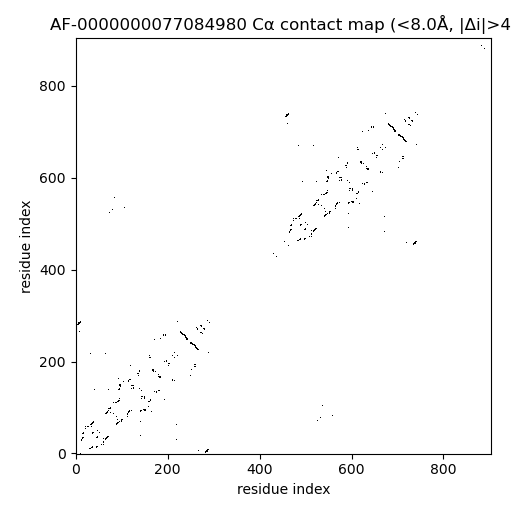O . THR A 1 203 ? 15.562 -26.938 -11.82 1 98.44 203 THR A O 1
ATOM 1591 N N . ILE A 1 204 ? 16.781 -28.734 -12.258 1 97.81 204 ILE A N 1
ATOM 1592 C CA . ILE A 1 204 ? 15.68 -29.641 -11.969 1 97.81 204 ILE A CA 1
ATOM 1593 C C . ILE A 1 204 ? 15.258 -29.5 -10.508 1 97.81 204 ILE A C 1
ATOM 1595 O O . ILE A 1 204 ? 14.062 -29.531 -10.195 1 97.81 204 ILE A O 1
ATOM 1599 N N . ASP A 1 205 ? 16.219 -29.297 -9.688 1 98.12 205 ASP A N 1
ATOM 1600 C CA . ASP A 1 205 ? 15.938 -29.109 -8.273 1 98.12 205 ASP A CA 1
ATOM 1601 C C . ASP A 1 205 ? 15.117 -27.844 -8.039 1 98.12 205 ASP A C 1
ATOM 1603 O O . ASP A 1 205 ? 14.266 -27.812 -7.152 1 98.12 205 ASP A O 1
ATOM 1607 N N . ASP A 1 206 ? 15.422 -26.781 -8.82 1 98.38 206 ASP A N 1
ATOM 1608 C CA . ASP A 1 206 ? 14.625 -25.562 -8.75 1 98.38 206 ASP A CA 1
ATOM 1609 C C . ASP A 1 206 ? 13.156 -25.844 -9.062 1 98.38 206 ASP A C 1
ATOM 1611 O O . ASP A 1 206 ? 12.266 -25.328 -8.391 1 98.38 206 ASP A O 1
ATOM 1615 N N . VAL A 1 207 ? 12.961 -26.656 -10.055 1 98.5 207 VAL A N 1
ATOM 1616 C CA . VAL A 1 207 ? 11.609 -26.969 -10.5 1 98.5 207 VAL A CA 1
ATOM 1617 C C . VAL A 1 207 ? 10.898 -27.812 -9.43 1 98.5 207 VAL A C 1
ATOM 1619 O O . VAL A 1 207 ? 9.758 -27.516 -9.062 1 98.5 207 VAL A O 1
ATOM 1622 N N . ILE A 1 208 ? 11.547 -28.812 -8.891 1 97.75 208 ILE A N 1
ATOM 1623 C CA . ILE A 1 208 ? 10.984 -29.688 -7.859 1 97.75 208 ILE A CA 1
ATOM 1624 C C . ILE A 1 208 ? 10.68 -28.875 -6.605 1 97.75 208 ILE A C 1
ATOM 1626 O O . ILE A 1 208 ? 9.602 -29 -6.02 1 97.75 208 ILE A O 1
ATOM 1630 N N . LEU A 1 209 ? 11.555 -28.016 -6.246 1 98.5 209 LEU A N 1
ATOM 1631 C CA . LEU A 1 209 ? 11.422 -27.188 -5.059 1 98.5 209 LEU A CA 1
ATOM 1632 C C . LEU A 1 209 ? 10.164 -26.312 -5.141 1 98.5 209 LEU A C 1
ATOM 1634 O O . LEU A 1 209 ? 9.414 -26.219 -4.168 1 98.5 209 LEU A O 1
ATOM 1638 N N . ARG A 1 210 ? 9.906 -25.766 -6.332 1 98.75 210 ARG A N 1
ATOM 1639 C CA . ARG A 1 210 ? 8.898 -24.703 -6.453 1 98.75 210 ARG A CA 1
ATOM 1640 C C . ARG A 1 210 ? 7.566 -25.281 -6.93 1 98.75 210 ARG A C 1
ATOM 1642 O O . ARG A 1 210 ? 6.531 -24.609 -6.828 1 98.75 210 ARG A O 1
ATOM 1649 N N . LEU A 1 211 ? 7.566 -26.531 -7.395 1 97.94 211 LEU A N 1
ATOM 1650 C CA . LEU A 1 211 ? 6.316 -27.141 -7.828 1 97.94 211 LEU A CA 1
ATOM 1651 C C . LEU A 1 211 ? 5.844 -28.188 -6.832 1 97.94 211 LEU A C 1
ATOM 1653 O O . LEU A 1 211 ? 4.68 -28.594 -6.852 1 97.94 211 LEU A O 1
ATOM 1657 N N . TYR A 1 212 ? 6.762 -28.641 -5.953 1 96.5 212 TYR A N 1
ATOM 1658 C CA . TYR A 1 212 ? 6.398 -29.766 -5.086 1 96.5 212 TYR A CA 1
ATOM 1659 C C . TYR A 1 212 ? 6.742 -29.469 -3.635 1 96.5 212 TYR A C 1
ATOM 1661 O O . TYR A 1 212 ? 5.852 -29.25 -2.807 1 96.5 212 TYR A O 1
ATOM 1669 N N . THR A 1 213 ? 8 -29.234 -3.289 1 97.44 213 THR A N 1
ATOM 1670 C CA . THR A 1 213 ? 8.484 -29.156 -1.915 1 97.44 213 THR A CA 1
ATOM 1671 C C . THR A 1 213 ? 7.879 -27.953 -1.195 1 97.44 213 THR A C 1
ATOM 1673 O O . THR A 1 213 ? 7.25 -28.109 -0.146 1 97.44 213 THR A O 1
ATOM 1676 N N . ASN A 1 214 ? 8.07 -26.766 -1.758 1 98.44 214 ASN A N 1
ATOM 1677 C CA . ASN A 1 214 ? 7.613 -25.547 -1.097 1 98.44 214 ASN A CA 1
ATOM 1678 C C . ASN A 1 214 ? 6.09 -25.484 -1.025 1 98.44 214 ASN A C 1
ATOM 1680 O O . ASN A 1 214 ? 5.523 -25.156 0.02 1 98.44 214 ASN A O 1
ATOM 1684 N N . PRO A 1 215 ? 5.441 -25.844 -2.098 1 97.38 215 PRO A N 1
ATOM 1685 C CA . PRO A 1 215 ? 3.979 -25.828 -2.008 1 97.38 215 PRO A CA 1
ATOM 1686 C C . PRO A 1 215 ? 3.451 -26.766 -0.917 1 97.38 215 PRO A C 1
ATOM 1688 O O . PRO A 1 215 ? 2.5 -26.422 -0.212 1 97.38 215 PRO A O 1
ATOM 1691 N N . MET A 1 216 ? 4.023 -27.938 -0.754 1 95.94 216 MET A N 1
ATOM 1692 C CA . MET A 1 216 ? 3.615 -28.859 0.303 1 95.94 216 MET A CA 1
ATOM 1693 C C . MET A 1 216 ? 3.793 -28.219 1.678 1 95.94 216 MET A C 1
ATOM 1695 O O . MET A 1 216 ? 2.912 -28.328 2.533 1 95.94 216 MET A O 1
ATOM 1699 N N . LYS A 1 217 ? 4.855 -27.547 1.784 1 96.75 217 LYS A N 1
ATOM 1700 C CA . LYS A 1 217 ? 5.164 -26.906 3.057 1 96.75 217 LYS A CA 1
ATOM 1701 C C . LYS A 1 217 ? 4.238 -25.719 3.314 1 96.75 217 LYS A C 1
ATOM 1703 O O . LYS A 1 217 ? 3.682 -25.594 4.406 1 96.75 217 LYS A O 1
ATOM 1708 N N . ILE A 1 218 ? 4.023 -24.844 2.346 1 97.69 218 ILE A N 1
ATOM 1709 C CA . ILE A 1 218 ? 3.271 -23.609 2.475 1 97.69 218 ILE A CA 1
ATOM 1710 C C . ILE A 1 218 ? 1.809 -23.922 2.783 1 97.69 218 ILE A C 1
ATOM 1712 O O . ILE A 1 218 ? 1.192 -23.266 3.627 1 97.69 218 ILE A O 1
ATOM 1716 N N . PHE A 1 219 ? 1.295 -24.953 2.199 1 96.44 219 PHE A N 1
ATOM 1717 C CA . PHE A 1 219 ? -0.139 -25.203 2.291 1 96.44 219 PHE A CA 1
ATOM 1718 C C . PHE A 1 219 ? -0.424 -26.406 3.191 1 96.44 219 PHE A C 1
ATOM 1720 O O . PHE A 1 219 ? -1.583 -26.766 3.402 1 96.44 219 PHE A O 1
ATOM 1727 N N . GLY A 1 220 ? 0.555 -27.047 3.658 1 92.81 220 GLY A N 1
ATOM 1728 C CA . GLY A 1 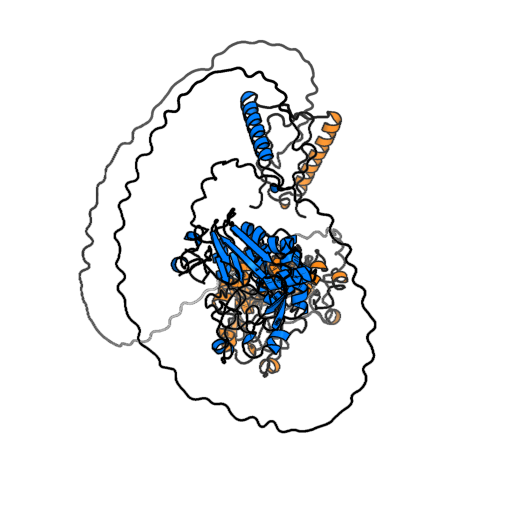220 ? 0.394 -28.156 4.578 1 92.81 220 GLY A CA 1
ATOM 1729 C C . GLY A 1 220 ? -0.139 -29.406 3.912 1 92.81 220 GLY A C 1
ATOM 1730 O O . GLY A 1 220 ? -1.026 -30.078 4.449 1 92.81 220 GLY A O 1
ATOM 1731 N N . LEU A 1 221 ? 0.399 -29.672 2.746 1 92.12 221 LEU A N 1
ATOM 1732 C CA . LEU A 1 221 ? -0.01 -30.875 2.035 1 92.12 221 LEU A CA 1
ATOM 1733 C C . LEU A 1 221 ? 0.782 -32.094 2.52 1 92.12 221 LEU A C 1
ATOM 1735 O O . LEU A 1 221 ? 1.978 -31.984 2.805 1 92.12 221 LEU A O 1
ATOM 1739 N N . ARG A 1 222 ? 0.165 -33.156 2.566 1 88.62 222 ARG A N 1
ATOM 1740 C CA . ARG A 1 222 ? 0.834 -34.406 2.92 1 88.62 222 ARG A CA 1
ATOM 1741 C C . ARG A 1 222 ? 1.513 -35.031 1.705 1 88.62 222 ARG A C 1
ATOM 1743 O O . ARG A 1 222 ? 1.009 -34.906 0.585 1 88.62 222 ARG A O 1
ATOM 1750 N N . PRO A 1 223 ? 2.574 -35.688 2.023 1 89.69 223 PRO A N 1
ATOM 1751 C CA . PRO A 1 223 ? 3.223 -36.375 0.9 1 89.69 223 PRO A CA 1
ATOM 1752 C C . PRO A 1 223 ? 2.365 -37.469 0.313 1 89.69 223 PRO A C 1
ATOM 1754 O O . PRO A 1 223 ? 1.66 -38.188 1.051 1 89.69 223 PRO A O 1
ATOM 1757 N N . GLN A 1 224 ? 2.455 -37.562 -0.958 1 87.69 224 GLN A N 1
ATOM 1758 C CA . GLN A 1 224 ? 1.816 -38.688 -1.675 1 87.69 224 GLN A CA 1
ATOM 1759 C C . GLN A 1 224 ? 2.854 -39.656 -2.195 1 87.69 224 GLN A C 1
ATOM 1761 O O . GLN A 1 224 ? 3.32 -39.562 -3.33 1 87.69 224 GLN A O 1
ATOM 1766 N N . LEU A 1 225 ? 3.119 -40.688 -1.51 1 87.12 225 LEU A N 1
ATOM 1767 C CA . LEU A 1 225 ? 4.27 -41.562 -1.71 1 87.12 225 LEU A CA 1
ATOM 1768 C C . LEU A 1 225 ? 4.148 -42.312 -3.027 1 87.12 225 LEU A C 1
ATOM 1770 O O . LEU A 1 225 ? 5.152 -42.562 -3.703 1 87.12 225 LEU A O 1
ATOM 1774 N N . ASP A 1 226 ? 3.072 -42.781 -3.438 1 92.19 226 ASP A N 1
ATOM 1775 C CA . ASP A 1 226 ? 2.916 -43.594 -4.656 1 92.19 226 ASP A CA 1
ATOM 1776 C C . ASP A 1 226 ? 2.479 -42.719 -5.828 1 92.19 226 ASP A C 1
ATOM 1778 O O . ASP A 1 226 ? 1.696 -43.125 -6.676 1 92.19 226 ASP A O 1
ATOM 1782 N N . THR A 1 227 ? 2.918 -41.469 -5.828 1 94.56 227 THR A N 1
ATOM 1783 C CA . THR A 1 227 ? 2.572 -40.531 -6.879 1 94.56 227 THR A CA 1
ATOM 1784 C C . THR A 1 227 ? 3.828 -39.906 -7.48 1 94.56 227 THR A C 1
ATOM 1786 O O . THR A 1 227 ? 4.699 -39.438 -6.754 1 94.56 227 THR A O 1
ATOM 1789 N N . HIS A 1 228 ? 3.984 -40.062 -8.812 1 95.5 228 HIS A N 1
ATOM 1790 C CA . HIS A 1 228 ? 5.137 -39.469 -9.492 1 95.5 228 HIS A CA 1
ATOM 1791 C C . HIS A 1 228 ? 4.848 -39.25 -10.977 1 95.5 228 HIS A C 1
ATOM 1793 O O . HIS A 1 228 ? 3.816 -39.688 -11.484 1 95.5 228 HIS A O 1
ATOM 1799 N N . ILE A 1 229 ? 5.715 -38.531 -11.609 1 96.25 229 ILE A N 1
ATOM 1800 C CA . ILE A 1 229 ? 5.609 -38.312 -13.055 1 96.25 229 ILE A CA 1
ATOM 1801 C C . ILE A 1 229 ? 6.895 -38.75 -13.734 1 96.25 229 ILE A C 1
ATOM 1803 O O . ILE A 1 229 ? 7.969 -38.719 -13.133 1 96.25 229 ILE A O 1
ATOM 1807 N N . GLU A 1 230 ? 6.75 -39.219 -14.914 1 96.69 230 GLU A N 1
ATOM 1808 C CA . GLU A 1 230 ? 7.871 -39.562 -15.781 1 96.69 230 GLU A CA 1
ATOM 1809 C C . GLU A 1 230 ? 7.961 -38.625 -16.969 1 96.69 230 GLU A C 1
ATOM 1811 O O . GLU A 1 230 ? 6.98 -38.406 -17.688 1 96.69 230 GLU A O 1
ATOM 1816 N N . VAL A 1 231 ? 9.117 -38.031 -17.094 1 97.25 231 VAL A N 1
ATOM 1817 C CA . VAL A 1 231 ? 9.305 -36.969 -18.094 1 97.25 231 VAL A CA 1
ATOM 1818 C C . VAL A 1 231 ? 10.484 -37.344 -19 1 97.25 231 VAL A C 1
ATOM 1820 O O . VAL A 1 231 ? 11.523 -37.781 -18.531 1 97.25 231 VAL A O 1
ATOM 1823 N N . ASP A 1 232 ? 10.266 -37.25 -20.312 1 97.12 232 ASP A N 1
ATOM 1824 C CA . ASP A 1 232 ? 11.383 -37.25 -21.25 1 97.12 232 ASP A CA 1
ATOM 1825 C C . ASP A 1 232 ? 12.016 -35.875 -21.375 1 97.12 232 ASP A C 1
ATOM 1827 O O . ASP A 1 232 ? 11.484 -35 -22.047 1 97.12 232 ASP A O 1
ATOM 1831 N N . LEU A 1 233 ? 13.133 -35.719 -20.859 1 95.81 233 LEU A N 1
ATOM 1832 C CA . LEU A 1 233 ? 13.773 -34.406 -20.734 1 95.81 233 LEU A CA 1
ATOM 1833 C C . LEU A 1 233 ? 14.406 -34 -22.062 1 95.81 233 LEU A C 1
ATOM 1835 O O . LEU A 1 233 ? 14.719 -32.812 -22.266 1 95.81 233 LEU A O 1
ATOM 1839 N N . ASP A 1 234 ? 14.555 -34.906 -22.984 1 94.75 234 ASP A N 1
ATOM 1840 C CA . ASP A 1 234 ? 15.289 -34.625 -24.219 1 94.75 234 ASP A CA 1
ATOM 1841 C C . ASP A 1 234 ? 14.344 -34.312 -25.375 1 94.75 234 ASP A C 1
ATOM 1843 O O . ASP A 1 234 ? 14.758 -33.781 -26.406 1 94.75 234 ASP A O 1
ATOM 1847 N N . GLU A 1 235 ? 13.188 -34.688 -25.188 1 96.62 235 GLU A N 1
ATOM 1848 C CA . GLU A 1 235 ? 12.234 -34.469 -26.281 1 96.62 235 GLU A CA 1
ATOM 1849 C C . GLU A 1 235 ? 12.008 -33 -26.547 1 96.62 235 GLU A C 1
ATOM 1851 O O . GLU A 1 235 ? 11.727 -32.219 -25.625 1 96.62 235 GLU A O 1
ATOM 1856 N N . GLU A 1 236 ? 12.164 -32.594 -27.797 1 97.81 236 GLU A N 1
ATOM 1857 C CA . GLU A 1 236 ? 11.906 -31.234 -28.234 1 97.81 236 GLU A CA 1
ATOM 1858 C C . GLU A 1 236 ? 10.641 -31.172 -29.094 1 97.81 236 GLU A C 1
ATOM 1860 O O . GLU A 1 236 ? 10.383 -32.062 -29.906 1 97.81 236 GLU A O 1
ATOM 1865 N N . TRP A 1 237 ? 9.922 -30.156 -28.922 1 97.31 237 TRP A N 1
ATOM 1866 C CA . TRP A 1 237 ? 8.703 -29.969 -29.719 1 97.31 237 TRP A CA 1
ATOM 1867 C C . TRP A 1 237 ? 8.266 -28.516 -29.719 1 97.31 237 TRP A C 1
ATOM 1869 O O . TRP A 1 237 ? 8.844 -27.688 -29 1 97.31 237 TRP A O 1
ATOM 1879 N N . ILE A 1 238 ? 7.32 -28.141 -30.609 1 98.44 238 ILE A N 1
ATOM 1880 C CA . ILE A 1 238 ? 6.785 -26.781 -30.75 1 98.44 238 ILE A CA 1
ATOM 1881 C C . ILE A 1 238 ? 5.371 -26.734 -30.172 1 98.44 238 ILE A C 1
ATOM 1883 O O . ILE A 1 238 ? 4.531 -27.578 -30.5 1 98.44 238 ILE A O 1
ATOM 1887 N N . ILE A 1 239 ? 5.109 -25.812 -29.281 1 98.12 239 ILE A N 1
ATOM 1888 C CA . ILE A 1 239 ? 3.77 -25.672 -28.719 1 98.12 239 ILE A CA 1
ATOM 1889 C C . ILE A 1 239 ? 2.783 -25.312 -29.828 1 98.12 239 ILE A C 1
ATOM 1891 O O . ILE A 1 239 ? 2.951 -24.312 -30.531 1 98.12 239 ILE A O 1
ATOM 1895 N N . PRO A 1 240 ? 1.797 -26.125 -30 1 97.62 240 PRO A N 1
ATOM 1896 C CA . PRO A 1 240 ? 0.83 -25.859 -31.062 1 97.62 240 PRO A CA 1
ATOM 1897 C C . PRO A 1 240 ? -0.096 -24.688 -30.75 1 97.62 240 PRO A C 1
ATOM 1899 O O . PRO A 1 240 ? -0.058 -24.156 -29.641 1 97.62 240 PRO A O 1
ATOM 1902 N N . ASP A 1 241 ? -0.926 -24.312 -31.734 1 96.5 241 ASP A N 1
ATOM 1903 C CA . ASP A 1 241 ? -1.866 -23.219 -31.562 1 96.5 241 ASP A CA 1
ATOM 1904 C C . ASP A 1 241 ? -2.91 -23.531 -30.5 1 96.5 241 ASP A C 1
ATOM 1906 O O . ASP A 1 241 ? -3.387 -22.641 -29.797 1 96.5 241 ASP A O 1
ATOM 1910 N N . SER A 1 242 ? -3.195 -24.797 -30.531 1 95.81 242 SER A N 1
ATOM 1911 C CA . SER A 1 242 ? -4.152 -25.297 -29.547 1 95.81 242 SER A CA 1
ATOM 1912 C C . SER A 1 242 ? -3.664 -26.578 -28.891 1 95.81 242 SER A C 1
ATOM 1914 O O . SER A 1 242 ? -3.137 -27.469 -29.562 1 95.81 242 SER A O 1
ATOM 1916 N N . LEU A 1 243 ? -3.836 -26.625 -27.609 1 93.75 243 LEU A N 1
ATOM 1917 C CA . LEU A 1 243 ? -3.428 -27.812 -26.875 1 93.75 243 LEU A CA 1
ATOM 1918 C C . LEU A 1 243 ? -4.598 -28.781 -26.719 1 93.75 243 LEU A C 1
ATOM 1920 O O . LEU A 1 243 ? -5.75 -28.406 -26.938 1 93.75 243 LEU A O 1
ATOM 1924 N N . GLN A 1 244 ? -4.297 -29.938 -26.359 1 92 244 GLN A N 1
ATOM 1925 C CA . GLN A 1 244 ? -5.18 -31.094 -26.469 1 92 244 GLN A CA 1
ATOM 1926 C C . GLN A 1 244 ? -6.375 -30.969 -25.531 1 92 244 GLN A C 1
ATOM 1928 O O . GLN A 1 244 ? -7.504 -31.297 -25.906 1 92 244 GLN A O 1
ATOM 1933 N N . TYR A 1 245 ? -6.18 -30.484 -24.344 1 93.19 245 TYR A N 1
ATOM 1934 C CA . TYR A 1 245 ? -7.211 -30.688 -23.328 1 93.19 245 TYR A CA 1
ATOM 1935 C C . TYR A 1 245 ? -7.855 -29.359 -22.938 1 93.19 245 TYR A C 1
ATOM 1937 O O . TYR A 1 245 ? -9.008 -29.328 -22.484 1 93.19 245 TYR A O 1
ATOM 1945 N N . SER A 1 246 ? -7.188 -28.266 -23.172 1 93.88 246 SER A N 1
ATOM 1946 C CA . SER A 1 246 ? -7.777 -26.969 -22.812 1 93.88 246 SER A CA 1
ATOM 1947 C C . SER A 1 246 ? -9.008 -26.688 -23.672 1 93.88 246 SER A C 1
ATOM 1949 O O . SER A 1 246 ? -8.969 -26.812 -24.891 1 93.88 246 SER A O 1
ATOM 1951 N N . LYS A 1 247 ? -10.039 -26.234 -23.062 1 92.75 247 LYS A N 1
ATOM 1952 C CA . LYS A 1 247 ? -11.266 -25.891 -23.781 1 92.75 247 LYS A CA 1
ATOM 1953 C C . LYS A 1 247 ? -11.148 -24.531 -24.453 1 92.75 247 LYS A C 1
ATOM 1955 O O . LYS A 1 247 ? -11.961 -24.188 -25.328 1 92.75 247 LYS A O 1
ATOM 1960 N N . ALA A 1 248 ? -10.141 -23.797 -24.062 1 95 248 ALA A N 1
ATOM 1961 C CA . ALA A 1 248 ? -9.938 -22.469 -24.656 1 95 248 ALA A CA 1
ATOM 1962 C C . ALA A 1 248 ? -9.508 -22.594 -26.125 1 95 248 ALA A C 1
ATOM 1964 O O . ALA A 1 248 ? -9.812 -21.719 -26.938 1 95 248 ALA A O 1
ATOM 1965 N N . LYS A 1 249 ? -8.734 -23.656 -26.422 1 95.44 249 LYS A N 1
ATOM 1966 C CA . LYS A 1 249 ? -8.305 -24 -27.781 1 95.44 249 LYS A CA 1
ATOM 1967 C C . LYS A 1 249 ? -7.332 -22.953 -28.328 1 95.44 249 LYS A C 1
ATOM 1969 O O . LYS A 1 249 ? -7.391 -22.609 -29.5 1 95.44 249 LYS A O 1
ATOM 1974 N N . TRP A 1 250 ? -6.652 -22.312 -27.5 1 96.69 250 TRP A N 1
ATOM 1975 C CA . TRP A 1 250 ? -5.543 -21.438 -27.844 1 96.69 250 TRP A CA 1
ATOM 1976 C C . TRP A 1 250 ? -4.566 -21.312 -26.688 1 96.69 250 TRP A C 1
ATOM 1978 O O . TRP A 1 250 ? -4.852 -21.766 -25.578 1 96.69 250 TRP A O 1
ATOM 1988 N N . THR A 1 251 ? -3.4 -20.812 -26.953 1 97.44 251 THR A N 1
ATOM 1989 C CA . THR A 1 251 ? -2.396 -20.562 -25.922 1 97.44 251 THR A CA 1
ATOM 1990 C C . THR A 1 251 ? -1.506 -19.391 -26.312 1 97.44 251 THR A C 1
ATOM 1992 O O . THR A 1 251 ? -1.184 -19.219 -27.484 1 97.44 251 THR A O 1
ATOM 1995 N N . PRO A 1 252 ? -1.146 -18.578 -25.344 1 97.5 252 PRO A N 1
ATOM 1996 C CA . PRO A 1 252 ? -0.257 -17.469 -25.656 1 97.5 252 PRO A CA 1
ATOM 1997 C C . PRO A 1 252 ? 1.165 -17.906 -25.984 1 97.5 252 PRO A C 1
ATOM 1999 O O . PRO A 1 252 ? 1.987 -17.094 -26.422 1 97.5 252 PRO A O 1
ATOM 2002 N N . PHE A 1 253 ? 1.472 -19.203 -25.875 1 98.06 253 PHE A N 1
ATOM 2003 C CA . PHE A 1 253 ? 2.83 -19.703 -26.047 1 98.06 253 PHE A CA 1
ATOM 2004 C C . PHE A 1 253 ? 2.99 -20.406 -27.391 1 98.06 253 PHE A C 1
ATOM 2006 O O . PHE A 1 253 ? 4.023 -21.031 -27.641 1 98.06 253 PHE A O 1
ATOM 2013 N N . ALA A 1 254 ? 1.98 -20.328 -28.188 1 97.62 254 ALA A N 1
ATOM 2014 C CA . ALA A 1 254 ? 2 -21 -29.484 1 97.62 254 ALA A CA 1
ATOM 2015 C C . ALA A 1 254 ? 3.266 -20.656 -30.266 1 97.62 254 ALA A C 1
ATOM 2017 O O . ALA A 1 254 ? 3.676 -19.5 -30.312 1 97.62 254 ALA A O 1
ATOM 2018 N N . GLY A 1 255 ? 3.854 -21.703 -30.812 1 97.75 255 GLY A N 1
ATOM 2019 C CA . GLY A 1 255 ? 5.012 -21.5 -31.672 1 97.75 255 GLY A CA 1
ATOM 2020 C C . GLY A 1 255 ? 6.328 -21.578 -30.922 1 97.75 255 GLY A C 1
ATOM 2021 O O . GLY A 1 255 ? 7.395 -21.641 -31.531 1 97.75 255 GLY A O 1
ATOM 2022 N N . MET A 1 256 ? 6.34 -21.578 -29.656 1 97.69 256 MET A N 1
ATOM 2023 C CA . MET A 1 256 ? 7.57 -21.656 -28.875 1 97.69 256 MET A CA 1
ATOM 2024 C C . MET A 1 256 ? 8.172 -23.062 -28.938 1 97.69 256 MET A C 1
ATOM 2026 O O . MET A 1 256 ? 7.449 -24.062 -28.844 1 97.69 256 MET A O 1
ATOM 2030 N N . LYS A 1 257 ? 9.406 -23.109 -29.156 1 98.31 257 LYS A N 1
ATOM 2031 C CA . LYS A 1 257 ? 10.133 -24.375 -29.047 1 98.31 257 LYS A CA 1
ATOM 2032 C C . LYS A 1 257 ? 10.438 -24.719 -27.594 1 98.31 257 LYS A C 1
ATOM 2034 O O . LYS A 1 257 ? 11.008 -23.906 -26.859 1 98.31 257 LYS A O 1
ATOM 2039 N N . VAL A 1 258 ? 10.07 -25.953 -27.219 1 98.44 258 VAL A N 1
ATOM 2040 C CA . VAL A 1 258 ? 10.234 -26.312 -25.828 1 98.44 258 VAL A CA 1
ATOM 2041 C C . VAL A 1 258 ? 10.883 -27.688 -25.703 1 98.44 258 VAL A C 1
ATOM 2043 O O . VAL A 1 258 ? 10.969 -28.422 -26.688 1 98.44 258 VAL A O 1
ATOM 2046 N N . LYS A 1 259 ? 11.406 -27.922 -24.516 1 97.38 259 LYS A N 1
ATOM 2047 C CA . LYS A 1 259 ? 12 -29.203 -24.156 1 97.38 259 LYS A CA 1
ATOM 2048 C C . LYS A 1 259 ? 11.273 -29.844 -22.984 1 97.38 259 LYS A C 1
ATOM 2050 O O . LYS A 1 259 ? 10.812 -29.156 -22.078 1 97.38 259 LYS A O 1
ATOM 2055 N N . GLY A 1 260 ? 11.289 -31.234 -23.016 1 96 260 GLY A N 1
ATOM 2056 C CA . GLY A 1 260 ? 10.625 -31.969 -21.953 1 96 260 GLY A CA 1
ATOM 2057 C C . GLY A 1 260 ? 9.188 -32.312 -22.281 1 96 260 GLY A C 1
ATOM 2058 O O . GLY A 1 260 ? 8.445 -31.484 -22.812 1 96 260 GLY A O 1
ATOM 2059 N N . CYS A 1 261 ? 8.867 -33.531 -22.078 1 95.62 261 CYS A N 1
ATOM 2060 C CA . CYS A 1 261 ? 7.523 -34.031 -22.359 1 95.62 261 CYS A CA 1
ATOM 2061 C C . CYS A 1 261 ? 7.105 -35.062 -21.344 1 95.62 261 CYS A C 1
ATOM 2063 O O . CYS A 1 261 ? 7.828 -36.062 -21.125 1 95.62 261 CYS A O 1
ATOM 2065 N N . VAL A 1 262 ? 6.012 -34.844 -20.766 1 96.06 262 VAL A N 1
ATOM 2066 C CA . VAL A 1 262 ? 5.496 -35.812 -19.797 1 96.06 262 VAL A CA 1
ATOM 2067 C C . VAL A 1 262 ? 5.039 -37.062 -20.531 1 96.06 262 VAL A C 1
ATOM 2069 O O . VAL A 1 262 ? 4.223 -37 -21.453 1 96.06 262 VAL A O 1
ATOM 2072 N N . LYS A 1 263 ? 5.523 -38.188 -20.047 1 96.81 263 LYS A N 1
ATOM 2073 C CA . LYS A 1 263 ? 5.203 -39.438 -20.703 1 96.81 263 LYS A CA 1
ATOM 2074 C C . LYS A 1 263 ? 4.195 -40.25 -19.891 1 96.81 263 LYS A C 1
ATOM 2076 O O . LYS A 1 263 ? 3.357 -40.969 -20.453 1 96.81 263 LYS A O 1
ATOM 2081 N N . ARG A 1 264 ? 4.352 -40.125 -18.609 1 97.31 264 ARG A N 1
ATOM 2082 C CA . ARG A 1 264 ? 3.494 -40.906 -17.734 1 97.31 264 ARG A CA 1
ATOM 2083 C C . ARG A 1 264 ? 3.258 -40.188 -16.406 1 97.31 264 ARG A C 1
ATOM 2085 O O . ARG A 1 264 ? 4.156 -39.531 -15.891 1 97.31 264 ARG A O 1
ATOM 2092 N N . VAL A 1 265 ? 2.043 -40.312 -15.875 1 97.31 265 VAL A N 1
ATOM 2093 C CA . VAL A 1 265 ? 1.693 -39.844 -14.539 1 97.31 265 VAL A CA 1
ATOM 2094 C C . VAL A 1 265 ? 1.104 -41 -13.727 1 97.31 265 VAL A C 1
ATOM 2096 O O . VAL A 1 265 ? 0.186 -41.656 -14.188 1 97.31 265 VAL A O 1
ATOM 2099 N N . VAL A 1 266 ? 1.659 -41.219 -12.562 1 97.12 266 VAL A N 1
ATOM 2100 C CA . VAL A 1 266 ? 1.154 -42.219 -11.625 1 97.12 266 VAL A CA 1
ATOM 2101 C C . VAL A 1 266 ? 0.596 -41.531 -10.383 1 97.12 266 VAL A C 1
ATOM 2103 O O . VAL A 1 266 ? 1.297 -40.75 -9.734 1 97.12 266 VAL A O 1
ATOM 2106 N N . LEU A 1 267 ? -0.664 -41.75 -10.141 1 96.31 267 LEU A N 1
ATOM 2107 C CA . LEU A 1 267 ? -1.345 -41.156 -8.992 1 96.31 267 LEU A CA 1
ATOM 2108 C C . LEU A 1 267 ? -1.833 -42.25 -8.039 1 96.31 267 LEU A C 1
ATOM 2110 O O . LEU A 1 267 ? -2.67 -43.094 -8.406 1 96.31 267 LEU A O 1
ATOM 2114 N N . ARG A 1 268 ? -1.247 -42.25 -6.863 1 93.56 268 ARG A N 1
ATOM 2115 C CA . ARG A 1 268 ? -1.612 -43.219 -5.832 1 93.56 268 ARG A CA 1
ATOM 2116 C C . ARG A 1 268 ? -1.47 -44.625 -6.344 1 93.56 268 ARG A C 1
ATOM 2118 O O . ARG A 1 268 ? -2.377 -45.469 -6.172 1 93.56 268 ARG A O 1
ATOM 2125 N N . GLY A 1 269 ? -0.452 -44.812 -7.082 1 94.62 269 GLY A N 1
ATOM 2126 C CA . GLY A 1 269 ? -0.098 -46.156 -7.539 1 94.62 269 GLY A CA 1
ATOM 2127 C C . GLY A 1 269 ? -0.741 -46.5 -8.867 1 94.62 269 GLY A C 1
ATOM 2128 O O . GLY A 1 269 ? -0.436 -47.562 -9.438 1 94.62 269 GLY A O 1
ATOM 2129 N N . GLU A 1 270 ? -1.551 -45.688 -9.352 1 96.06 270 GLU A N 1
ATOM 2130 C CA . GLU A 1 270 ? -2.252 -46 -10.602 1 96.06 270 GLU A CA 1
ATOM 2131 C C . GLU A 1 270 ? -1.799 -45.062 -11.719 1 96.06 270 GLU A C 1
ATOM 2133 O O . GLU A 1 270 ? -1.655 -43.844 -11.508 1 96.06 270 GLU A O 1
ATOM 2138 N N . THR A 1 271 ? -1.549 -45.688 -12.844 1 96.88 271 THR A N 1
ATOM 2139 C CA . THR A 1 271 ? -1.219 -44.875 -14.008 1 96.88 271 THR A CA 1
ATOM 2140 C C . THR A 1 271 ? -2.445 -44.125 -14.5 1 96.88 271 THR A C 1
ATOM 2142 O O . THR A 1 271 ? -3.439 -44.719 -14.906 1 96.88 271 THR A O 1
ATOM 2145 N N . VAL A 1 272 ? -2.326 -42.812 -14.531 1 97.31 272 VAL A N 1
ATOM 2146 C CA . VAL A 1 272 ? -3.51 -42 -14.836 1 97.31 272 VAL A CA 1
ATOM 2147 C C . VAL A 1 272 ? -3.293 -41.25 -16.125 1 97.31 272 VAL A C 1
ATOM 2149 O O . VAL A 1 272 ? -4.23 -40.656 -16.672 1 97.31 272 VAL A O 1
ATOM 2152 N N . PHE A 1 273 ? -2.152 -41.25 -16.609 1 96.81 273 PHE A N 1
ATOM 2153 C CA . PHE A 1 273 ? -1.783 -40.562 -17.844 1 96.81 273 PHE A CA 1
ATOM 2154 C C . PHE A 1 273 ? -0.623 -41.281 -18.531 1 96.81 273 PHE A C 1
ATOM 2156 O O . PHE A 1 273 ? 0.358 -41.625 -17.891 1 96.81 273 PHE A O 1
ATOM 2163 N N . VAL A 1 274 ? -0.793 -41.438 -19.906 1 96.31 274 VAL A N 1
ATOM 2164 C CA . VAL A 1 274 ? 0.282 -42.062 -20.688 1 96.31 274 VAL A CA 1
ATOM 2165 C C . VAL A 1 274 ? 0.307 -41.469 -22.094 1 96.31 274 VAL A C 1
ATOM 2167 O O . VAL A 1 274 ? -0.709 -41.469 -22.797 1 96.31 274 VAL A O 1
ATOM 2170 N N . ASP A 1 275 ? 1.385 -40.969 -22.469 1 92.56 275 ASP A N 1
ATOM 2171 C CA . ASP A 1 275 ? 1.685 -40.5 -23.812 1 92.56 275 ASP A CA 1
ATOM 2172 C C . ASP A 1 275 ? 0.56 -39.625 -24.359 1 92.56 275 ASP A C 1
ATOM 2174 O O . ASP A 1 275 ? 0.026 -39.875 -25.438 1 92.56 275 ASP A O 1
ATOM 2178 N N . GLY A 1 276 ? 0.135 -38.719 -23.531 1 91.75 276 GLY A N 1
ATOM 2179 C CA . GLY A 1 276 ? -0.803 -37.688 -23.984 1 91.75 276 GLY A CA 1
ATOM 2180 C C . GLY A 1 276 ? -2.25 -38.062 -23.703 1 91.75 276 GLY A C 1
ATOM 2181 O O . GLY A 1 276 ? -3.152 -37.25 -23.969 1 91.75 276 GLY A O 1
ATOM 2182 N N . LYS A 1 277 ? -2.502 -39.219 -23.156 1 95.44 277 LYS A N 1
ATOM 2183 C CA . LYS A 1 277 ? -3.875 -39.625 -22.906 1 95.44 277 LYS A CA 1
ATOM 2184 C C . LYS A 1 277 ? -4.156 -39.719 -21.406 1 95.44 277 LYS A C 1
ATOM 2186 O O . LYS A 1 277 ? -3.432 -40.406 -20.672 1 95.44 277 LYS A O 1
ATOM 2191 N N . VAL A 1 278 ? -5.195 -39.094 -21.031 1 95.75 278 VAL A N 1
ATOM 2192 C CA . VAL A 1 278 ? -5.648 -39.188 -19.656 1 95.75 278 VAL A CA 1
ATOM 2193 C C . VAL A 1 278 ? -6.496 -40.438 -19.469 1 95.75 278 VAL A C 1
ATOM 2195 O O . VAL A 1 278 ? -7.512 -40.625 -20.141 1 95.75 278 VAL A O 1
ATOM 2198 N N . LEU A 1 279 ? -6.109 -41.25 -18.531 1 97 279 LEU A N 1
ATOM 2199 C CA . LEU A 1 279 ? -6.758 -42.531 -18.312 1 97 279 LEU A CA 1
ATOM 2200 C C . LEU A 1 279 ? -7.707 -42.469 -17.125 1 97 279 LEU A C 1
ATOM 2202 O O . LEU A 1 279 ? -8.68 -43.219 -17.062 1 97 279 LEU A O 1
ATOM 2206 N N . ALA A 1 280 ? -7.434 -41.625 -16.219 1 95.31 280 ALA A N 1
ATOM 2207 C CA . ALA A 1 280 ? -8.266 -41.5 -15.023 1 95.31 280 ALA A CA 1
ATOM 2208 C C . ALA A 1 280 ? -9.68 -41.031 -15.391 1 95.31 280 ALA A C 1
ATOM 2210 O O . ALA A 1 280 ? -9.852 -40.188 -16.25 1 95.31 280 ALA A O 1
ATOM 2211 N N . GLU A 1 281 ? -10.664 -41.594 -14.742 1 94.81 281 GLU A N 1
ATOM 2212 C CA . GLU A 1 281 ? -12.062 -41.219 -14.953 1 94.81 281 GLU A CA 1
ATOM 2213 C C . GLU A 1 281 ? -12.438 -40 -14.117 1 94.81 281 GLU A C 1
ATOM 2215 O O . GLU A 1 281 ? -11.812 -39.719 -13.086 1 94.81 281 GLU A O 1
ATOM 2220 N N . PRO A 1 282 ? -13.461 -39.281 -14.609 1 94.06 282 PRO A N 1
ATOM 2221 C CA . PRO A 1 282 ? -13.961 -38.219 -13.75 1 94.06 282 PRO A CA 1
ATOM 2222 C C . PRO A 1 282 ? -14.367 -38.719 -12.359 1 94.06 282 PRO A C 1
ATOM 2224 O O . PRO A 1 282 ? -14.961 -39.781 -12.242 1 94.06 282 PRO A O 1
ATOM 2227 N N . GLY A 1 283 ? -13.945 -37.938 -11.359 1 93.75 283 GLY A N 1
ATOM 2228 C CA . GLY A 1 283 ? -14.273 -38.344 -10 1 93.75 283 GLY A CA 1
ATOM 2229 C C . GLY A 1 283 ? -13.172 -39.156 -9.336 1 93.75 283 GLY A C 1
ATOM 2230 O O . GLY A 1 283 ? -13.258 -39.469 -8.141 1 93.75 283 GLY A O 1
ATOM 2231 N N . TYR A 1 284 ? -12.164 -39.469 -10.133 1 94.88 284 TYR A N 1
ATOM 2232 C CA . TYR A 1 284 ? -11.031 -40.219 -9.602 1 94.88 284 TYR A CA 1
ATOM 2233 C C . TYR A 1 284 ? -10.281 -39.406 -8.555 1 94.88 284 TYR A C 1
ATOM 2235 O O . TYR A 1 284 ? -9.742 -39.969 -7.598 1 94.88 284 TYR A O 1
ATOM 2243 N N . GLY A 1 285 ? -10.188 -38.031 -8.734 1 94.12 285 GLY A N 1
ATOM 2244 C CA . GLY A 1 285 ? -9.461 -37.156 -7.836 1 94.12 285 GLY A CA 1
ATOM 2245 C C . GLY A 1 285 ? -10.07 -37.094 -6.445 1 94.12 285 GLY A C 1
ATOM 2246 O O . GLY A 1 285 ? -11.289 -37.156 -6.293 1 94.12 285 GLY A O 1
ATOM 2247 N N . GLN A 1 286 ? -9.211 -36.969 -5.473 1 92.69 286 GLN A N 1
ATOM 2248 C CA . GLN A 1 286 ? -9.648 -36.906 -4.082 1 92.69 286 GLN A CA 1
ATOM 2249 C C . GLN A 1 286 ? -9.289 -35.562 -3.447 1 92.69 286 GLN A C 1
ATOM 2251 O O . GLN A 1 286 ? -8.273 -34.969 -3.801 1 92.69 286 GLN A O 1
ATOM 2256 N N . ASP A 1 287 ? -10.156 -35.156 -2.479 1 92.56 287 ASP A N 1
ATOM 2257 C CA . ASP A 1 287 ? -9.836 -34 -1.666 1 92.56 287 ASP A CA 1
ATOM 2258 C C . ASP A 1 287 ? -8.742 -34.312 -0.646 1 92.56 287 ASP A C 1
ATOM 2260 O O . ASP A 1 287 ? -8.977 -35.094 0.294 1 92.56 287 ASP A O 1
ATOM 2264 N N . VAL A 1 288 ? -7.605 -33.75 -0.862 1 91.06 288 VAL A N 1
ATOM 2265 C CA . VAL A 1 288 ? -6.441 -34.125 -0.07 1 91.06 288 VAL A CA 1
ATOM 2266 C C . VAL A 1 288 ? -6.531 -33.5 1.317 1 91.06 288 VAL A C 1
ATOM 2268 O O . VAL A 1 288 ? -5.758 -33.844 2.213 1 91.06 288 VAL A O 1
ATOM 2271 N N . ARG A 1 289 ? -7.457 -32.562 1.532 1 86.94 289 ARG A N 1
ATOM 2272 C CA . ARG A 1 289 ? -7.66 -31.969 2.848 1 86.94 289 ARG A CA 1
ATOM 2273 C C . ARG A 1 289 ? -8.57 -32.844 3.711 1 86.94 289 ARG A C 1
ATOM 2275 O O . ARG A 1 289 ? -8.422 -32.875 4.934 1 86.94 289 ARG A O 1
ATOM 2282 N N . LEU A 1 290 ? -9.492 -33.5 3.146 1 76.75 290 LEU A N 1
ATOM 2283 C CA . LEU A 1 290 ? -10.492 -34.281 3.881 1 76.75 290 LEU A CA 1
ATOM 2284 C C . LEU A 1 290 ? -10.031 -35.719 4.062 1 76.75 290 LEU A C 1
ATOM 2286 O O . LEU A 1 290 ? -10.688 -36.5 4.754 1 76.75 290 LEU A O 1
ATOM 2290 N N . GLN A 1 291 ? -8.93 -36.094 3.508 1 67.25 291 GLN A N 1
ATOM 2291 C CA . GLN A 1 291 ? -8.5 -37.5 3.596 1 67.25 291 GLN A CA 1
ATOM 2292 C C . GLN A 1 291 ? -7.93 -37.812 4.977 1 67.25 291 GLN A C 1
ATOM 2294 O O . GLN A 1 291 ? -7.207 -37 5.555 1 67.25 291 GLN A O 1
ATOM 2299 N N . PRO A 1 292 ? -8.602 -38.75 5.551 1 58.91 292 PRO A N 1
ATOM 2300 C CA . PRO A 1 292 ? -8.086 -39.188 6.848 1 58.91 292 PRO A CA 1
ATOM 2301 C C . PRO A 1 292 ? -6.598 -39.531 6.809 1 58.91 292 PRO A C 1
ATOM 2303 O O . PRO A 1 292 ? -6.066 -39.844 5.742 1 58.91 292 PRO A O 1
ATOM 2306 N N . PRO A 1 293 ? -5.867 -39.094 7.789 1 52.25 293 PRO A N 1
ATOM 2307 C CA . PRO A 1 293 ? -4.441 -39.438 7.812 1 52.25 293 PRO A CA 1
ATOM 2308 C C . PRO A 1 293 ? -4.172 -40.875 7.43 1 52.25 293 PRO A C 1
ATOM 2310 O O . PRO A 1 293 ? -4.973 -41.75 7.742 1 52.25 293 PRO A O 1
ATOM 2313 N N . LEU A 1 294 ? -3.658 -41.062 6.312 1 46.47 294 LEU A N 1
ATOM 2314 C CA . LEU A 1 294 ? -3.277 -42.406 5.93 1 46.47 294 LEU A CA 1
ATOM 2315 C C . LEU A 1 294 ? -2.689 -43.156 7.117 1 46.47 294 LEU A C 1
ATOM 2317 O O . LEU A 1 294 ? -1.976 -42.594 7.938 1 46.47 294 LEU A O 1
ATOM 2321 N N . SER A 1 295 ? -3.344 -44.156 7.57 1 41.06 295 SER A N 1
ATOM 2322 C CA . SER A 1 295 ? -2.711 -45.094 8.484 1 41.06 295 SER A CA 1
ATOM 2323 C C . SER A 1 295 ? -1.284 -45.438 8.047 1 41.06 295 SER A C 1
ATOM 2325 O O . SER A 1 295 ? -0.988 -45.469 6.852 1 41.06 295 SER A O 1
ATOM 2327 N N . PRO A 1 296 ? -0.312 -45.219 8.859 1 42.12 296 PRO A N 1
ATOM 2328 C CA . PRO A 1 296 ? 1.062 -45.594 8.516 1 42.12 296 PRO A CA 1
ATOM 2329 C C . PRO A 1 296 ? 1.134 -46.875 7.707 1 42.12 296 PRO A C 1
ATOM 2331 O O . PRO A 1 296 ? 0.32 -47.781 7.91 1 42.12 296 PRO A O 1
ATOM 2334 N N . PRO A 1 297 ? 1.567 -46.812 6.492 1 36.62 297 PRO A N 1
ATOM 2335 C CA . PRO A 1 297 ? 1.748 -48.125 5.84 1 36.62 297 PRO A CA 1
ATOM 2336 C C . PRO A 1 297 ? 2.354 -49.156 6.773 1 36.62 297 PRO A C 1
ATOM 2338 O O . PRO A 1 297 ? 3.07 -48.812 7.715 1 36.62 297 PRO A O 1
ATOM 2341 N N . LEU A 1 298 ? 1.739 -50.25 6.934 1 32.56 298 LEU A N 1
ATOM 2342 C CA . LEU A 1 298 ? 2.393 -51.438 7.508 1 32.56 298 LEU A CA 1
ATOM 2343 C C . LEU A 1 298 ? 3.77 -51.656 6.887 1 32.56 298 LEU A C 1
ATOM 2345 O O . LEU A 1 298 ? 3.961 -51.406 5.695 1 32.56 298 LEU A O 1
ATOM 2349 N N . SER A 1 299 ? 4.938 -51.656 7.602 1 32 299 SER A N 1
ATOM 2350 C CA . SER A 1 299 ? 6.352 -51.969 7.402 1 32 299 SER A CA 1
ATOM 2351 C C . SER A 1 299 ? 6.535 -53.125 6.43 1 32 299 SER A C 1
ATOM 2353 O O . SER A 1 299 ? 6.539 -54.281 6.836 1 32 299 SER A O 1
ATOM 2355 N N . SER A 1 300 ? 5.844 -53.312 5.309 1 29.45 300 SER A N 1
ATOM 2356 C CA . SER A 1 300 ? 6.41 -54.438 4.582 1 29.45 300 SER A CA 1
ATOM 2357 C C . SER A 1 300 ? 7.816 -54.125 4.082 1 29.45 300 SER A C 1
ATOM 2359 O O . SER A 1 300 ? 8.039 -53.125 3.434 1 29.45 300 SER A O 1
ATOM 2361 N N . ALA A 1 301 ? 8.938 -54.562 4.734 1 30.09 301 ALA A N 1
ATOM 2362 C CA . ALA A 1 301 ? 10.375 -54.688 4.508 1 30.09 301 ALA A CA 1
ATOM 2363 C C . ALA A 1 301 ? 10.664 -55.219 3.1 1 30.09 301 ALA A C 1
ATOM 2365 O O . ALA A 1 301 ? 11.047 -56.375 2.916 1 30.09 301 ALA A O 1
ATOM 2366 N N . ARG A 1 302 ? 9.914 -55.094 2.07 1 30.16 302 ARG A N 1
ATOM 2367 C CA . ARG A 1 302 ? 10.508 -55.75 0.906 1 30.16 302 ARG A CA 1
ATOM 2368 C C . ARG A 1 302 ? 11.781 -55.031 0.471 1 30.16 302 ARG A C 1
ATOM 2370 O O . ARG A 1 302 ? 11.891 -53.812 0.596 1 30.16 302 ARG A O 1
ATOM 2377 N N . GLY A 1 303 ? 13.023 -55.781 0.337 1 25.33 303 GLY A N 1
ATOM 2378 C CA . GLY A 1 303 ? 14.406 -55.656 -0.082 1 25.33 303 GLY A CA 1
ATOM 2379 C C . GLY A 1 303 ? 14.562 -54.938 -1.403 1 25.33 303 GLY A C 1
ATOM 2380 O O . GLY A 1 303 ? 14.016 -55.344 -2.424 1 25.33 303 GLY A O 1
ATOM 2381 N N . VAL A 1 304 ? 14.547 -53.688 -1.351 1 24.28 304 VAL A N 1
ATOM 2382 C CA . VAL A 1 304 ? 14.844 -52.969 -2.594 1 24.28 304 VAL A CA 1
ATOM 2383 C C . VAL A 1 304 ? 16.203 -53.438 -3.123 1 24.28 304 VAL A C 1
ATOM 2385 O O . VAL A 1 304 ? 17.219 -53.281 -2.432 1 24.28 304 VAL A O 1
ATOM 2388 N N . ALA A 1 305 ? 16.219 -54.438 -3.963 1 20.78 305 ALA A N 1
ATOM 2389 C CA . ALA A 1 305 ? 17.375 -54.875 -4.738 1 20.78 305 ALA A CA 1
ATOM 2390 C C . ALA A 1 305 ? 18.109 -53.719 -5.371 1 20.78 305 ALA A C 1
ATOM 2392 O O . ALA A 1 305 ? 17.484 -52.781 -5.887 1 20.78 305 ALA A O 1
ATOM 2393 N N . LYS A 1 306 ? 19.312 -53.531 -4.98 1 26.08 306 LYS A N 1
ATOM 2394 C CA . LYS A 1 306 ? 20.406 -52.688 -5.492 1 26.08 306 LYS A CA 1
ATOM 2395 C C . LYS A 1 306 ? 20.547 -52.844 -7.004 1 26.08 306 LYS A C 1
ATOM 2397 O O . LYS A 1 306 ? 21 -53.875 -7.484 1 26.08 306 LYS A O 1
ATOM 2402 N N . THR A 1 307 ? 19.578 -52.5 -7.871 1 19.16 307 THR A N 1
ATOM 2403 C CA . THR A 1 307 ? 19.938 -52.656 -9.273 1 19.16 307 THR A CA 1
ATOM 2404 C C . THR A 1 307 ? 21.25 -51.938 -9.578 1 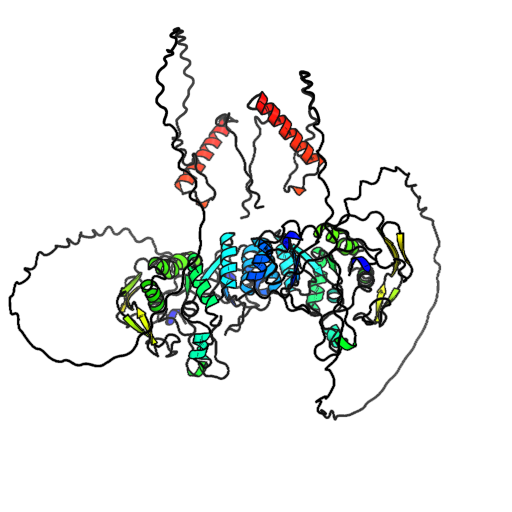19.16 307 THR A C 1
ATOM 2406 O O . THR A 1 307 ? 21.391 -50.75 -9.312 1 19.16 307 THR A O 1
ATOM 2409 N N . HIS A 1 308 ? 22.391 -52.562 -9.516 1 20.22 308 HIS A N 1
ATOM 2410 C CA . HIS A 1 308 ? 23.75 -52.281 -9.961 1 20.22 308 HIS A CA 1
ATOM 2411 C C . HIS A 1 308 ? 23.75 -51.812 -11.406 1 20.22 308 HIS A C 1
ATOM 2413 O O . HIS A 1 308 ? 23.328 -52.5 -12.312 1 20.22 308 HIS A O 1
ATOM 2419 N N . TYR A 1 309 ? 23.297 -50.562 -11.625 1 19.09 309 TYR A N 1
ATOM 2420 C CA . TYR A 1 309 ? 23.453 -50 -12.969 1 19.09 309 TYR A CA 1
ATOM 2421 C C . TYR A 1 309 ? 24.891 -50.125 -13.438 1 19.09 309 TYR A C 1
ATOM 2423 O O . TYR A 1 309 ? 25.812 -49.656 -12.773 1 19.09 309 TYR A O 1
ATOM 2431 N N . HIS A 1 310 ? 25.297 -51.219 -13.961 1 19.28 310 HIS A N 1
ATOM 2432 C CA . HIS A 1 310 ? 26.547 -51.5 -14.68 1 19.28 310 HIS A CA 1
ATOM 2433 C C . HIS A 1 310 ? 26.844 -50.375 -15.68 1 19.28 310 HIS A C 1
ATOM 2435 O O . HIS A 1 310 ? 25.953 -49.938 -16.422 1 19.28 310 HIS A O 1
ATOM 2441 N N . GLN A 1 311 ? 27.766 -49.5 -15.312 1 21.09 311 GLN A N 1
ATOM 2442 C CA . GLN A 1 311 ? 28.422 -48.438 -16.078 1 21.09 311 GLN A CA 1
ATOM 2443 C C . GLN A 1 311 ? 28.938 -48.969 -17.422 1 21.09 311 GLN A C 1
ATOM 2445 O O . GLN A 1 311 ? 29.969 -49.625 -17.469 1 21.09 311 GLN A O 1
ATOM 2450 N N . SER A 1 312 ? 28.094 -49.656 -18.188 1 18.38 312 SER A N 1
ATOM 2451 C CA . SER A 1 312 ? 28.75 -50.156 -19.406 1 18.38 312 SER A CA 1
ATOM 2452 C C . SER A 1 312 ? 29.516 -49.062 -20.109 1 18.38 312 SER A C 1
ATOM 2454 O O . SER A 1 312 ? 29.25 -47.875 -19.891 1 18.38 312 SER A O 1
ATOM 2456 N N . GLY A 1 313 ? 30.641 -49.344 -20.891 1 19.77 313 GLY A N 1
ATOM 2457 C CA . GLY A 1 313 ? 31.875 -49 -21.578 1 19.77 313 GLY A CA 1
ATOM 2458 C C . GLY A 1 313 ? 31.641 -48.156 -22.828 1 19.77 313 GLY A C 1
ATOM 2459 O O . GLY A 1 313 ? 32.594 -47.781 -23.5 1 19.77 313 GLY A O 1
ATOM 2460 N N . GLY A 1 314 ? 30.328 -48.031 -23.344 1 17.44 314 GLY A N 1
ATOM 2461 C CA . GLY A 1 314 ? 30.391 -48.25 -24.781 1 17.44 314 GLY A CA 1
ATOM 2462 C C . GLY A 1 314 ? 31.297 -47.25 -25.484 1 17.44 314 GLY A C 1
ATOM 2463 O O . GLY A 1 314 ? 31.766 -46.281 -24.859 1 17.44 314 GLY A O 1
ATOM 2464 N N . VAL A 1 315 ? 30.922 -46.906 -26.844 1 18.47 315 VAL A N 1
ATOM 2465 C CA . VAL A 1 315 ? 31.422 -46.906 -28.219 1 18.47 315 VAL A CA 1
ATOM 2466 C C . VAL A 1 315 ? 32 -45.531 -28.547 1 18.47 315 VAL A C 1
ATOM 2468 O O . VAL A 1 315 ? 31.625 -44.5 -27.953 1 18.47 315 VAL A O 1
ATOM 2471 N N . GLU A 1 316 ? 33.156 -45.5 -29.234 1 20.45 316 GLU A N 1
ATOM 2472 C CA . GLU A 1 316 ? 34.188 -44.719 -29.906 1 20.45 316 GLU A CA 1
ATOM 2473 C C . GLU A 1 316 ? 33.594 -43.812 -30.984 1 20.45 316 GLU A C 1
ATOM 2475 O O . GLU A 1 316 ? 33.094 -44.312 -32 1 20.45 316 GLU A O 1
ATOM 2480 N N . SER A 1 317 ? 32.625 -43 -30.578 1 17.3 317 SER A N 1
ATOM 2481 C CA . SER A 1 317 ? 32 -42.438 -31.766 1 17.3 317 SER A CA 1
ATOM 2482 C C . SER A 1 317 ? 33.031 -41.781 -32.688 1 17.3 317 SER A C 1
ATOM 2484 O O . SER A 1 317 ? 33.906 -41.031 -32.219 1 17.3 317 SER A O 1
ATOM 2486 N N . ALA A 1 318 ? 33.094 -42.188 -33.969 1 17.44 318 ALA A N 1
ATOM 2487 C CA . ALA A 1 318 ? 33.938 -42.062 -35.188 1 17.44 318 ALA A CA 1
ATOM 2488 C C . ALA A 1 318 ? 33.75 -40.719 -35.844 1 17.44 318 ALA A C 1
ATOM 2490 O O . ALA A 1 318 ? 34.656 -40.219 -36.5 1 17.44 318 ALA A O 1
ATOM 2491 N N . SER A 1 319 ? 32.531 -40.062 -35.875 1 16.55 319 SER A N 1
ATOM 2492 C CA . SER A 1 319 ? 32.219 -39.719 -37.281 1 16.55 319 SER A CA 1
ATOM 2493 C C . SER A 1 319 ? 33.094 -38.531 -37.75 1 16.55 319 SER A C 1
ATOM 2495 O O . SER A 1 319 ? 33.438 -37.656 -36.969 1 16.55 319 SER A O 1
ATOM 2497 N N . ASP A 1 320 ? 33.438 -38.562 -39.094 1 16.56 320 ASP A N 1
ATOM 2498 C CA . ASP A 1 320 ? 34.375 -37.969 -40.062 1 16.56 320 ASP A CA 1
ATOM 2499 C C . ASP A 1 320 ? 33.875 -36.594 -40.5 1 16.56 320 ASP A C 1
ATOM 2501 O O . ASP A 1 320 ? 34.688 -35.656 -40.594 1 16.56 320 ASP A O 1
ATOM 2505 N N . GLY A 1 321 ? 32.625 -36.344 -41.031 1 16.83 321 GLY A N 1
ATOM 2506 C CA . GLY A 1 321 ? 32.688 -35.969 -42.438 1 16.83 321 GLY A CA 1
ATOM 2507 C C . GLY A 1 321 ? 33.062 -34.531 -42.625 1 16.83 321 GLY A C 1
ATOM 2508 O O . GLY A 1 321 ? 33.062 -33.719 -41.688 1 16.83 321 GLY A O 1
ATOM 2509 N N . PRO A 1 322 ? 32.75 -34.031 -44 1 17.12 322 PRO A N 1
ATOM 2510 C CA . PRO A 1 322 ? 33.531 -33.188 -44.875 1 17.12 322 PRO A CA 1
ATOM 2511 C C . PRO A 1 322 ? 33.188 -31.703 -44.688 1 17.12 322 PRO A C 1
ATOM 2513 O O . PRO A 1 322 ? 32.281 -31.344 -43.969 1 17.12 322 PRO A O 1
ATOM 2516 N N . GLU A 1 323 ? 33.219 -30.922 -45.938 1 16.84 323 GLU A N 1
ATOM 2517 C CA . GLU A 1 323 ? 33.906 -29.781 -46.562 1 16.84 323 GLU A CA 1
ATOM 2518 C C . GLU A 1 323 ? 32.938 -28.609 -46.719 1 16.84 323 GLU A C 1
ATOM 2520 O O . GLU A 1 323 ? 33.344 -27.453 -46.781 1 16.84 323 GLU A O 1
ATOM 2525 N N . VAL A 1 324 ? 31.5 -28.656 -46.656 1 16.25 324 VAL A N 1
ATOM 2526 C CA . VAL A 1 324 ? 30.969 -28.047 -47.844 1 16.25 324 VAL A CA 1
ATOM 2527 C C . VAL A 1 324 ? 31.125 -26.531 -47.781 1 16.25 324 VAL A C 1
ATOM 2529 O O . VAL A 1 324 ? 31.219 -25.953 -46.688 1 16.25 324 VAL A O 1
ATOM 2532 N N . GLY A 1 325 ? 30.641 -25.844 -49 1 16.23 325 GLY A N 1
ATOM 2533 C CA . GLY A 1 325 ? 31.031 -24.781 -49.906 1 16.23 325 GLY A CA 1
ATOM 2534 C C . GLY A 1 325 ? 30.406 -23.438 -49.562 1 16.23 325 GLY A C 1
ATOM 2535 O O . GLY A 1 325 ? 29.609 -23.344 -48.625 1 16.23 325 GLY A O 1
ATOM 2536 N N . SER A 1 326 ? 29.719 -22.641 -50.625 1 16.05 326 SER A N 1
ATOM 2537 C CA . SER A 1 326 ? 30.031 -21.375 -51.281 1 16.05 326 SER A CA 1
ATOM 2538 C C . SER A 1 326 ? 28.969 -20.328 -51 1 16.05 326 SER A C 1
ATOM 2540 O O . SER A 1 326 ? 29.281 -19.141 -50.906 1 16.05 326 SER A O 1
ATOM 2542 N N . LEU A 1 327 ? 27.547 -20.484 -50.812 1 15.56 327 LEU A N 1
ATOM 2543 C CA . LEU A 1 327 ? 26.875 -19.734 -51.875 1 15.56 327 LEU A CA 1
ATOM 2544 C C . LEU A 1 327 ? 26.781 -18.266 -51.5 1 15.56 327 LEU A C 1
ATOM 2546 O O . LEU A 1 327 ? 26.781 -17.906 -50.312 1 15.56 327 LEU A O 1
ATOM 2550 N N . PRO A 1 328 ? 26.156 -17.391 -52.594 1 16.38 328 PRO A N 1
ATOM 2551 C CA . PRO A 1 328 ? 26.422 -16.031 -53.094 1 16.38 328 PRO A CA 1
ATOM 2552 C C . PRO A 1 328 ? 25.484 -15 -52.469 1 16.38 328 PRO A C 1
ATOM 2554 O O . PRO A 1 328 ? 25.953 -14.07 -51.812 1 16.38 328 PRO A O 1
ATOM 2557 N N . ASN A 1 329 ? 24.281 -14.477 -53.25 1 15.41 329 ASN A N 1
ATOM 2558 C CA . ASN A 1 329 ? 24.234 -13.219 -54 1 15.41 329 ASN A CA 1
ATOM 2559 C C . ASN A 1 329 ? 23.234 -12.242 -53.375 1 15.41 329 ASN A C 1
ATOM 2561 O O . ASN A 1 329 ? 23.562 -11.078 -53.125 1 15.41 329 ASN A O 1
ATOM 2565 N N . ARG A 1 330 ? 21.734 -12.383 -53.344 1 15.51 330 ARG A N 1
ATOM 2566 C CA . ARG A 1 330 ? 20.984 -11.5 -54.25 1 15.51 330 ARG A CA 1
ATOM 2567 C C . ARG A 1 330 ? 20.531 -10.242 -53.531 1 15.51 330 ARG A C 1
ATOM 2569 O O . ARG A 1 330 ? 20.406 -10.242 -52.281 1 15.51 330 ARG A O 1
ATOM 2576 N N . THR A 1 331 ? 19.625 -9.383 -54.344 1 16.22 331 THR A N 1
ATOM 2577 C CA . THR A 1 331 ? 19.547 -7.977 -54.719 1 16.22 331 THR A CA 1
ATOM 2578 C C . THR A 1 331 ? 18.438 -7.262 -53.938 1 16.22 331 THR A C 1
ATOM 2580 O O . THR A 1 331 ? 18.688 -6.215 -53.344 1 16.22 331 THR A O 1
ATOM 2583 N N . ARG A 1 332 ? 16.922 -7.258 -54.281 1 15.57 332 ARG A N 1
ATOM 2584 C CA . ARG A 1 332 ? 16.391 -6.098 -55 1 15.57 332 ARG A CA 1
ATOM 2585 C C . ARG A 1 332 ? 15.578 -5.211 -54.062 1 15.57 332 ARG A C 1
ATOM 2587 O O . ARG A 1 332 ? 15.258 -5.617 -52.938 1 15.57 332 ARG A O 1
ATOM 2594 N N . HIS A 1 333 ? 14.094 -4.895 -54.438 1 15.94 333 HIS A N 1
ATOM 2595 C CA . HIS A 1 333 ? 13.516 -3.654 -54.938 1 15.94 333 HIS A CA 1
ATOM 2596 C C . HIS A 1 333 ? 12.664 -2.969 -53.875 1 15.94 333 HIS A C 1
ATOM 2598 O O . HIS A 1 333 ? 12.281 -3.594 -52.875 1 15.94 333 HIS A O 1
ATOM 2604 N N . ASP A 1 334 ? 11.406 -2.156 -54.312 1 16.36 334 ASP A N 1
ATOM 2605 C CA . ASP A 1 334 ? 11.062 -0.739 -54.344 1 16.36 334 ASP A CA 1
ATOM 2606 C C . ASP A 1 334 ? 9.906 -0.431 -53.406 1 16.36 334 ASP A C 1
ATOM 2608 O O . ASP A 1 334 ? 9.984 0.494 -52.594 1 16.36 334 ASP A O 1
ATOM 2612 N N . SER A 1 335 ? 8.461 -0.781 -53.594 1 16.36 335 SER A N 1
ATOM 2613 C CA . SER A 1 335 ? 7.531 0.279 -53.969 1 16.36 335 SER A CA 1
ATOM 2614 C C . SER A 1 335 ? 6.754 0.781 -52.75 1 16.36 335 SER A C 1
ATOM 2616 O O . SER A 1 335 ? 6.715 0.116 -51.719 1 16.36 335 SER A O 1
ATOM 2618 N N . GLU A 1 336 ? 5.324 1.294 -53 1 17.11 336 GLU A N 1
ATOM 2619 C CA . GLU A 1 336 ? 4.703 2.607 -52.844 1 17.11 336 GLU A CA 1
ATOM 2620 C C . GLU A 1 336 ? 3.801 2.666 -51.625 1 17.11 336 GLU A C 1
ATOM 2622 O O . GLU A 1 336 ? 3.527 1.639 -51 1 17.11 336 GLU A O 1
ATOM 2627 N N . PRO A 1 337 ? 2.338 3.035 -51.781 1 18.38 337 PRO A N 1
ATOM 2628 C CA . PRO A 1 337 ? 1.693 4.285 -51.344 1 18.38 337 PRO A CA 1
ATOM 2629 C C . PRO A 1 337 ? 0.834 4.121 -50.094 1 18.38 337 PRO A C 1
ATOM 2631 O O . PRO A 1 337 ? 0.571 2.996 -49.688 1 18.38 337 PRO A O 1
ATOM 2634 N N . THR A 1 338 ? -0.361 4.973 -49.969 1 17.83 338 THR A N 1
ATOM 2635 C CA . THR A 1 338 ? -0.846 6.012 -49.062 1 17.83 338 THR A CA 1
ATOM 2636 C C . THR A 1 338 ? -2.033 5.512 -48.25 1 17.83 338 THR A C 1
ATOM 2638 O O . THR A 1 338 ? -2.074 5.688 -47.031 1 17.83 338 THR A O 1
ATOM 2641 N N . GLY A 1 339 ? -3.402 5.262 -48.594 1 17.23 339 GLY A N 1
ATOM 2642 C CA . GLY A 1 339 ? -4.566 6.074 -48.281 1 17.23 339 GLY A CA 1
ATOM 2643 C C . GLY A 1 339 ? -5.465 5.449 -47.219 1 17.23 339 GLY A C 1
ATOM 2644 O O . GLY A 1 339 ? -6.055 4.391 -47.469 1 17.23 339 GLY A O 1
ATOM 2645 N N . ILE A 1 340 ? -5.434 5.52 -45.938 1 16.66 340 ILE A N 1
ATOM 2646 C CA . ILE A 1 340 ? -6.145 4.645 -45 1 16.66 340 ILE A CA 1
ATOM 2647 C C . ILE A 1 340 ? -7.488 5.262 -44.656 1 16.66 340 ILE A C 1
ATOM 2649 O O . ILE A 1 340 ? -7.543 6.285 -43.969 1 16.66 340 ILE A O 1
ATOM 2653 N N . LYS A 1 341 ? -8.562 5.301 -45.469 1 17.64 341 LYS A N 1
ATOM 2654 C CA . LYS A 1 341 ? -9.805 5.945 -45.031 1 17.64 341 LYS A CA 1
ATOM 2655 C C . LYS A 1 341 ? -10.5 5.156 -43.938 1 17.64 341 LYS A C 1
ATOM 2657 O O . LYS A 1 341 ? -10.539 3.924 -43.969 1 17.64 341 LYS A O 1
ATOM 2662 N N . VAL A 1 342 ? -11.062 5.719 -42.812 1 16.41 342 VAL A N 1
ATOM 2663 C CA . VAL A 1 342 ? -11.492 5.48 -41.438 1 16.41 342 VAL A CA 1
ATOM 2664 C C . VAL A 1 342 ? -12.945 5.023 -41.406 1 16.41 342 VAL A C 1
ATOM 2666 O O . VAL A 1 342 ? -13.859 5.82 -41.656 1 16.41 342 VAL A O 1
ATOM 2669 N N . LEU A 1 343 ? -13.469 3.998 -42.062 1 17 343 LEU A N 1
ATOM 2670 C CA . LEU A 1 343 ? -14.914 3.791 -42.125 1 17 343 LEU A CA 1
ATOM 2671 C C . LEU A 1 343 ? -15.477 3.449 -40.75 1 17 343 LEU A C 1
ATOM 2673 O O . LEU A 1 343 ? -14.82 2.76 -39.969 1 17 343 LEU A O 1
ATOM 2677 N N . ASP A 1 344 ? -16.672 4.109 -40.281 1 18.47 344 ASP A N 1
ATOM 2678 C CA . ASP A 1 344 ? -17.562 4.309 -39.156 1 18.47 344 ASP A CA 1
ATOM 2679 C C . ASP A 1 344 ? -18.344 3.029 -38.844 1 18.47 344 ASP A C 1
ATOM 2681 O O . ASP A 1 344 ? -18.828 2.352 -39.75 1 18.47 344 ASP A O 1
ATOM 2685 N N . ALA A 1 345 ? -18.375 2.547 -37.5 1 16.91 345 ALA A N 1
ATOM 2686 C CA . ALA A 1 345 ? -18.578 1.266 -36.812 1 16.91 345 ALA A CA 1
ATOM 2687 C C . ALA A 1 345 ? -20.062 1.005 -36.562 1 16.91 345 ALA A C 1
ATOM 2689 O O . ALA A 1 345 ? -20.484 -0.141 -36.375 1 16.91 345 ALA A O 1
ATOM 2690 N N . PRO A 1 346 ? -21.047 1.727 -36.438 1 20.23 346 PRO A N 1
ATOM 2691 C CA . PRO A 1 346 ? -21.828 1.444 -35.25 1 20.23 346 PRO A CA 1
ATOM 2692 C C . PRO A 1 346 ? -22.766 0.25 -35.438 1 20.23 346 PRO A C 1
ATOM 2694 O O . PRO A 1 346 ? -23.578 0.229 -36.344 1 20.23 346 PRO A O 1
ATOM 2697 N N . SER A 1 347 ? -22.469 -1.014 -34.844 1 16.02 347 SER A N 1
ATOM 2698 C CA . SER A 1 347 ? -23.156 -2.295 -34.969 1 16.02 347 SER A CA 1
ATOM 2699 C C . SER A 1 347 ? -24.453 -2.318 -34.156 1 16.02 347 SER A C 1
ATOM 2701 O O . SER A 1 347 ? -24.594 -1.579 -33.188 1 16.02 347 SER A O 1
ATOM 2703 N N . SER A 1 348 ? -25.438 -3.209 -34.531 1 16.83 348 SER A N 1
ATOM 2704 C CA . SER A 1 348 ? -26.859 -3.529 -34.531 1 16.83 348 SER A CA 1
ATOM 2705 C C . SER A 1 348 ? -27.266 -4.281 -33.281 1 16.83 348 SER A C 1
ATOM 2707 O O . SER A 1 348 ? -28.234 -3.914 -32.625 1 16.83 348 SER A O 1
ATOM 2709 N N . PRO A 1 349 ? -27.016 -5.695 -32.938 1 16.95 349 PRO A N 1
ATOM 2710 C CA . PRO A 1 349 ? -28.141 -6.621 -33.031 1 16.95 349 PRO A CA 1
ATOM 2711 C C . PRO A 1 349 ? -28.766 -6.941 -31.688 1 16.95 349 PRO A C 1
ATOM 2713 O O . PRO A 1 349 ? -29.984 -6.805 -31.516 1 16.95 349 PRO A O 1
ATOM 2716 N N . HIS A 1 350 ? -28.469 -8.195 -30.828 1 15.6 350 HIS A N 1
ATOM 2717 C CA . HIS A 1 350 ? -29.203 -9.453 -30.781 1 15.6 350 HIS A CA 1
ATOM 2718 C C . HIS A 1 350 ? -29.781 -9.703 -29.391 1 15.6 350 HIS A C 1
ATOM 2720 O O . HIS A 1 350 ? -30.719 -10.484 -29.234 1 15.6 350 HIS A O 1
ATOM 2726 N N . LYS A 1 351 ? -29.484 -9.367 -28.109 1 17.16 351 LYS A N 1
ATOM 2727 C CA . LYS A 1 351 ? -29.219 -10.453 -27.156 1 17.16 351 LYS A CA 1
ATOM 2728 C C . LYS A 1 351 ? -30.5 -10.914 -26.469 1 17.16 351 LYS A C 1
ATOM 2730 O O . LYS A 1 351 ? -30.453 -11.695 -25.516 1 17.16 351 LYS A O 1
ATOM 2735 N N . ARG A 1 352 ? -31.734 -10.852 -26.547 1 17.3 352 ARG A N 1
ATOM 2736 C CA . ARG A 1 352 ? -32.531 -10.961 -25.344 1 17.3 352 ARG A CA 1
ATOM 2737 C C . ARG A 1 352 ? -32.781 -12.422 -24.984 1 17.3 352 ARG A C 1
ATOM 2739 O O . ARG A 1 352 ? -33.906 -12.883 -24.938 1 17.3 352 ARG A O 1
ATOM 2746 N N . PHE A 1 353 ? -31.703 -13.445 -24.703 1 15.08 353 PHE A N 1
ATOM 2747 C CA . PHE A 1 353 ? -32.156 -14.828 -24.641 1 15.08 353 PHE A CA 1
ATOM 2748 C C . PHE A 1 353 ? -32.938 -15.086 -23.344 1 15.08 353 PHE A C 1
ATOM 2750 O O . PHE A 1 353 ? -32.75 -14.359 -22.375 1 15.08 353 PHE A O 1
ATOM 2757 N N . ASN A 1 354 ? -32.906 -16.547 -22.781 1 15.45 354 ASN A N 1
ATOM 2758 C CA . ASN A 1 354 ? -33.812 -17.688 -22.578 1 15.45 354 ASN A CA 1
ATOM 2759 C C . ASN A 1 354 ? -34.094 -17.922 -21.094 1 15.45 354 ASN A C 1
ATOM 2761 O O . ASN A 1 354 ? -33.344 -17.453 -20.234 1 15.45 354 ASN A O 1
ATOM 2765 N N . SER A 1 355 ? -34.656 -19.25 -20.562 1 16.5 355 SER A N 1
ATOM 2766 C CA . SER A 1 355 ? -35.844 -19.891 -19.953 1 16.5 355 SER A CA 1
ATOM 2767 C C . SER A 1 355 ? -35.469 -20.516 -18.609 1 16.5 355 SER A C 1
ATOM 2769 O O . SER A 1 355 ? -36.344 -20.656 -17.75 1 16.5 355 SER A O 1
ATOM 2771 N N . PRO A 1 356 ? -34.219 -21.062 -18.156 1 16.81 356 PRO A N 1
ATOM 2772 C CA . PRO A 1 356 ? -34.438 -22.438 -17.719 1 16.81 356 PRO A CA 1
ATOM 2773 C C . PRO A 1 356 ? -35.062 -22.531 -16.328 1 16.81 356 PRO A C 1
ATOM 2775 O O . PRO A 1 356 ? -35 -21.578 -15.57 1 16.81 356 PRO A O 1
ATOM 2778 N N . LEU A 1 357 ? -35.25 -23.969 -15.672 1 16.47 357 LEU A N 1
ATOM 2779 C CA . LEU A 1 357 ? -36.125 -24.891 -14.945 1 16.47 357 LEU A CA 1
ATOM 2780 C C . LEU A 1 357 ? -35.719 -24.984 -13.477 1 16.47 357 LEU A C 1
ATOM 2782 O O . LEU A 1 357 ? -34.531 -24.938 -13.148 1 16.47 357 LEU A O 1
ATOM 2786 N N . ARG A 1 358 ? -36.594 -25.109 -12.414 1 18.34 358 ARG A N 1
ATOM 2787 C CA . ARG A 1 358 ? -36.938 -24.953 -11.008 1 18.34 358 ARG A CA 1
ATOM 2788 C C . ARG A 1 358 ? -36.594 -26.203 -10.211 1 18.34 358 ARG A C 1
ATOM 2790 O O . ARG A 1 358 ? -37.031 -26.359 -9.07 1 18.34 358 ARG A O 1
ATOM 2797 N N . GLY A 1 359 ? -35.625 -27.219 -10.492 1 16.97 359 GLY A N 1
ATOM 2798 C CA . GLY A 1 359 ? -35.875 -28.516 -9.883 1 16.97 359 GLY A CA 1
ATOM 2799 C C . GLY A 1 359 ? -35.688 -28.516 -8.375 1 16.97 359 GLY A C 1
ATOM 2800 O O . GLY A 1 359 ? -35 -27.641 -7.832 1 16.97 359 GLY A O 1
ATOM 2801 N N . ARG A 1 360 ? -36.406 -29.438 -7.48 1 19.19 360 ARG A N 1
ATOM 2802 C CA . ARG A 1 360 ? -37.031 -29.719 -6.195 1 19.19 360 ARG A CA 1
ATOM 2803 C C . ARG A 1 360 ? -36.094 -30.469 -5.262 1 19.19 360 ARG A C 1
ATOM 2805 O O . ARG A 1 360 ? -35.969 -31.688 -5.352 1 19.19 360 ARG A O 1
ATOM 2812 N N . LEU A 1 361 ? -34.812 -30.172 -5.109 1 17.67 361 LEU A N 1
ATOM 2813 C CA . LEU A 1 361 ? -34 -31.156 -4.434 1 17.67 361 LEU A CA 1
ATOM 2814 C C . LEU A 1 361 ? -34.469 -31.359 -2.998 1 17.67 361 LEU A C 1
ATOM 2816 O O . LEU A 1 361 ? -34.719 -30.391 -2.277 1 17.67 361 LEU A O 1
ATOM 2820 N N . ARG A 1 362 ? -34.719 -32.688 -2.514 1 18.62 362 ARG A N 1
ATOM 2821 C CA . ARG A 1 362 ? -35.312 -33.469 -1.422 1 18.62 362 ARG A CA 1
ATOM 2822 C C . ARG A 1 362 ? -34.406 -33.438 -0.192 1 18.62 362 ARG A C 1
ATOM 2824 O O . ARG A 1 362 ? -33.188 -33.5 -0.314 1 18.62 362 ARG A O 1
ATOM 2831 N N . SER A 1 363 ? -34.906 -33.094 0.996 1 19.88 363 SER A N 1
ATOM 2832 C CA . SER A 1 363 ? -34.469 -32.75 2.338 1 19.88 363 SER A CA 1
ATOM 2833 C C . SER A 1 363 ? -34.031 -33.969 3.139 1 19.88 363 SER A C 1
ATOM 2835 O O . SER A 1 363 ? -34.875 -34.719 3.609 1 19.88 363 SER A O 1
ATOM 2837 N N . PRO A 1 364 ? -32.938 -34.781 2.746 1 18.94 364 PRO A N 1
ATOM 2838 C CA . PRO A 1 364 ? -32.844 -36.062 3.477 1 18.94 364 PRO A CA 1
ATOM 2839 C C . PRO A 1 364 ? -32.625 -35.844 4.977 1 18.94 364 PRO A C 1
ATOM 2841 O O . PRO A 1 364 ? -32.188 -34.781 5.406 1 18.94 364 PRO A O 1
ATOM 2844 N N . SER A 1 365 ? -33.188 -36.781 5.875 1 20.58 365 SER A N 1
ATOM 2845 C CA . SER A 1 365 ? -33.562 -37 7.266 1 20.58 365 SER A CA 1
ATOM 2846 C C . SER A 1 365 ? -32.344 -37.344 8.125 1 20.58 365 SER A C 1
ATOM 2848 O O . SER A 1 365 ? -31.531 -38.156 7.746 1 20.58 365 SER A O 1
ATOM 2850 N N . PRO A 1 366 ? -31.891 -36.5 9.023 1 20.12 366 PRO A N 1
ATOM 2851 C CA . PRO A 1 366 ? -30.672 -36.469 9.852 1 20.12 366 PRO A CA 1
ATOM 2852 C C . PRO A 1 366 ? -30.609 -37.656 10.82 1 20.12 366 PRO A C 1
ATOM 2854 O O . PRO A 1 366 ? -31.594 -37.969 11.492 1 20.12 366 PRO A O 1
ATOM 2857 N N . LEU A 1 367 ? -29.859 -38.75 10.5 1 19.19 367 LEU A N 1
ATOM 2858 C CA . LEU A 1 367 ? -29.656 -40 11.195 1 19.19 367 LEU A CA 1
ATOM 2859 C C . LEU A 1 367 ? -29.109 -39.781 12.602 1 19.19 367 LEU A C 1
ATOM 2861 O O . LEU A 1 367 ? -28.359 -38.812 12.828 1 19.19 367 LEU A O 1
ATOM 2865 N N . ASP A 1 368 ? -29.547 -40.469 13.703 1 20.22 368 ASP A N 1
ATOM 2866 C CA . ASP A 1 368 ? -29.656 -40.531 15.156 1 20.22 368 ASP A CA 1
ATOM 2867 C C . ASP A 1 368 ? -28.375 -41.094 15.773 1 20.22 368 ASP A C 1
ATOM 2869 O O . ASP A 1 368 ? -28.391 -42.156 16.391 1 20.22 368 ASP A O 1
ATOM 2873 N N . TYR A 1 369 ? -27.125 -40.719 15.391 1 18.06 369 TYR A N 1
ATOM 2874 C CA . TYR A 1 369 ? -25.969 -41.5 15.812 1 18.06 369 TYR A CA 1
ATOM 2875 C C . TYR A 1 369 ? -25.766 -41.406 17.312 1 18.06 369 TYR A C 1
ATOM 2877 O O . TYR A 1 369 ? -25.625 -40.312 17.859 1 18.06 369 TYR A O 1
ATOM 2885 N N . ARG A 1 370 ? -26.172 -42.406 18.141 1 19.34 370 ARG A N 1
ATOM 2886 C CA . ARG A 1 370 ? -26.172 -42.531 19.594 1 19.34 370 ARG A CA 1
ATOM 2887 C C . ARG A 1 370 ? -24.75 -42.719 20.125 1 19.34 370 ARG A C 1
ATOM 2889 O O . ARG A 1 370 ? -24.031 -43.594 19.672 1 19.34 370 ARG A O 1
ATOM 2896 N N . PRO A 1 371 ? -24.125 -41.719 20.766 1 19.53 371 PRO A N 1
ATOM 2897 C CA . PRO A 1 371 ? -22.75 -41.625 21.266 1 19.53 371 PRO A CA 1
ATOM 2898 C C . PRO A 1 371 ? -22.406 -42.688 22.297 1 19.53 371 PRO A C 1
ATOM 2900 O O . PRO A 1 371 ? -23.125 -42.844 23.297 1 19.53 371 PRO A O 1
ATOM 2903 N N . GLN A 1 372 ? -21.953 -43.875 21.875 1 19.64 372 GLN A N 1
ATOM 2904 C CA . GLN A 1 372 ? -21.641 -45 22.75 1 19.64 372 GLN A CA 1
ATOM 2905 C C . GLN A 1 372 ? -20.625 -44.625 23.812 1 19.64 372 GLN A C 1
ATOM 2907 O O . GLN A 1 372 ? -19.766 -43.75 23.578 1 19.64 372 GLN A O 1
ATOM 2912 N N . THR A 1 373 ? -20.797 -45 25.125 1 21.5 373 THR A N 1
ATOM 2913 C CA . THR A 1 373 ? -20.359 -44.781 26.5 1 21.5 373 THR A CA 1
ATOM 2914 C C . THR A 1 373 ? -18.953 -45.312 26.703 1 21.5 373 THR A C 1
ATOM 2916 O O . THR A 1 373 ? -18.688 -46.5 26.438 1 21.5 373 THR A O 1
ATOM 2919 N N . PRO A 1 374 ? -17.844 -44.562 26.547 1 22.09 374 PRO A N 1
ATOM 2920 C CA . PRO A 1 374 ? -16.453 -45 26.547 1 22.09 374 PRO A CA 1
ATOM 2921 C C . PRO A 1 374 ? -16.078 -45.719 27.859 1 22.09 374 PRO A C 1
ATOM 2923 O O . PRO A 1 374 ? -16.594 -45.375 28.922 1 22.09 374 PRO A O 1
ATOM 2926 N N . PRO A 1 375 ? -15.539 -46.969 27.875 1 21.94 375 PRO A N 1
ATOM 2927 C CA . PRO A 1 375 ? -15.297 -47.875 28.984 1 21.94 375 PRO A CA 1
ATOM 2928 C C . PRO A 1 375 ? -14.234 -47.375 29.953 1 21.94 375 PRO A C 1
ATOM 2930 O O . PRO A 1 375 ? -13.391 -46.531 29.562 1 21.94 375 PRO A O 1
ATOM 2933 N N . SER A 1 376 ? -14.289 -47.469 31.312 1 21.09 376 SER A N 1
ATOM 2934 C CA . SER A 1 376 ? -13.734 -47.094 32.594 1 21.09 376 SER A CA 1
ATOM 2935 C C . SER A 1 376 ? -12.383 -47.75 32.844 1 21.09 376 SER A C 1
ATOM 2937 O O . SER A 1 376 ? -12.289 -48.969 33 1 21.09 376 SER A O 1
ATOM 2939 N N . PHE A 1 377 ? -11.234 -47.406 32.188 1 20.22 377 PHE A N 1
ATOM 2940 C CA . PHE A 1 377 ? -9.945 -48.062 32.312 1 20.22 377 PHE A CA 1
ATOM 2941 C C . PHE A 1 377 ? -9.406 -47.938 33.719 1 20.22 377 PHE A C 1
ATOM 2943 O O . PHE A 1 377 ? -9.391 -46.844 34.281 1 20.22 377 PHE A O 1
ATOM 2950 N N . ASP A 1 378 ? -9.359 -48.969 34.594 1 20.23 378 ASP A N 1
ATOM 2951 C CA . ASP A 1 378 ? -8.992 -49.219 36 1 20.23 378 ASP A CA 1
ATOM 2952 C C . ASP A 1 378 ? -7.488 -49.062 36.188 1 20.23 378 ASP A C 1
ATOM 2954 O O . ASP A 1 378 ? -6.691 -49.719 35.531 1 20.23 378 ASP A O 1
ATOM 2958 N N . LEU A 1 379 ? -6.938 -47.906 36.625 1 20.33 379 LEU A N 1
ATOM 2959 C CA . LEU A 1 379 ? -5.578 -47.438 36.875 1 20.33 379 LEU A CA 1
ATOM 2960 C C . LEU A 1 379 ? -4.953 -48.219 38.031 1 20.33 379 LEU A C 1
ATOM 2962 O O . LEU A 1 379 ? -5.387 -48.125 39.188 1 20.33 379 LEU A O 1
ATOM 2966 N N . HIS A 1 380 ? -4.445 -49.5 37.906 1 19.56 380 HIS A N 1
ATOM 2967 C CA . HIS A 1 380 ? -3.799 -50.281 38.969 1 19.56 380 HIS A CA 1
ATOM 2968 C C . HIS A 1 380 ? -2.471 -49.625 39.375 1 19.56 380 HIS A C 1
ATOM 2970 O O . HIS A 1 380 ? -1.699 -49.188 38.531 1 19.56 380 HIS A O 1
ATOM 2976 N N . SER A 1 381 ? -2.213 -49.125 40.656 1 21.3 381 SER A N 1
ATOM 2977 C CA . SER A 1 381 ? -1.274 -48.344 41.469 1 21.3 381 SER A CA 1
ATOM 2978 C C . SER A 1 381 ? -0.016 -49.156 41.781 1 21.3 381 SER A C 1
ATOM 2980 O O . SER A 1 381 ? 0.753 -48.812 42.656 1 21.3 381 SER A O 1
ATOM 2982 N N . ASP A 1 382 ? 0.681 -49.969 40.969 1 20.89 382 ASP A N 1
ATOM 2983 C CA . ASP A 1 382 ? 1.758 -50.781 41.531 1 20.89 382 ASP A CA 1
ATOM 2984 C C . ASP A 1 382 ? 2.93 -49.906 41.969 1 20.89 382 ASP A C 1
ATOM 2986 O O . ASP A 1 382 ? 3.475 -49.125 41.156 1 20.89 382 ASP A O 1
ATOM 2990 N N . THR A 1 383 ? 3.201 -49.562 43.281 1 23.06 383 THR A N 1
ATOM 2991 C CA . THR A 1 383 ? 4.059 -48.719 44.125 1 23.06 383 THR A CA 1
ATOM 2992 C C . THR A 1 383 ? 5.492 -49.25 44.125 1 23.06 383 THR A C 1
ATOM 2994 O O . THR A 1 383 ? 6.328 -48.781 44.906 1 23.06 383 THR A O 1
ATOM 2997 N N . SER A 1 384 ? 6.117 -50.062 43.25 1 22.5 384 SER A N 1
ATOM 2998 C CA . SER A 1 384 ? 7.398 -50.625 43.656 1 22.5 384 SER A CA 1
ATOM 2999 C C . SER A 1 384 ? 8.484 -49.562 43.719 1 22.5 384 SER A C 1
ATOM 3001 O O . SER A 1 384 ? 8.602 -48.75 42.812 1 22.5 384 SER A O 1
ATOM 3003 N N . SER A 1 385 ? 9.078 -49.219 44.938 1 23.08 385 SER A N 1
ATOM 3004 C CA . SER A 1 385 ? 10.023 -48.25 45.469 1 23.08 385 SER A CA 1
ATOM 3005 C C . SER A 1 385 ? 11.438 -48.5 44.969 1 23.08 385 SER A C 1
ATOM 3007 O O . SER A 1 385 ? 12.406 -47.969 45.5 1 23.08 385 SER A O 1
ATOM 3009 N N . SER A 1 386 ? 11.82 -49.062 43.844 1 21.97 386 SER A N 1
ATOM 3010 C CA . SER A 1 386 ? 13.234 -49.375 43.656 1 21.97 386 SER A CA 1
ATOM 3011 C C . SER A 1 386 ? 14.086 -48.125 43.688 1 21.97 386 SER A C 1
ATOM 3013 O O . SER A 1 386 ? 13.773 -47.125 43 1 21.97 386 SER A O 1
ATOM 3015 N N . ALA A 1 387 ? 14.945 -47.969 44.781 1 26.48 387 ALA A N 1
ATOM 3016 C CA . ALA A 1 387 ? 15.984 -46.969 45.094 1 26.48 387 ALA A CA 1
ATOM 3017 C C . ALA A 1 387 ? 16.984 -46.875 43.969 1 26.48 387 ALA A C 1
ATOM 3019 O O . ALA A 1 387 ? 17.781 -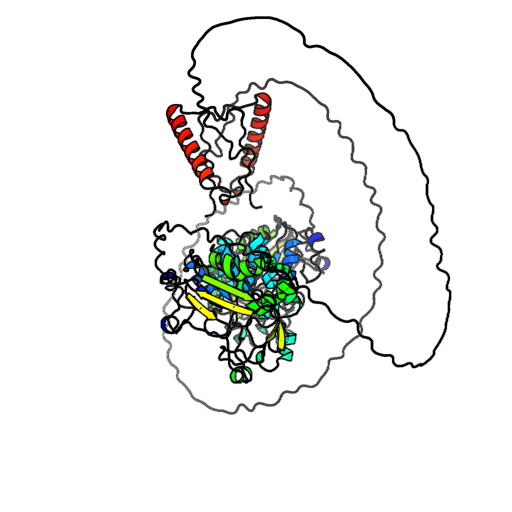47.781 43.719 1 26.48 387 ALA A O 1
ATOM 3020 N N . TYR A 1 388 ? 16.656 -46.438 42.656 1 23.3 388 TYR A N 1
ATOM 3021 C CA . TYR A 1 388 ? 17.562 -46.281 41.531 1 23.3 388 TYR A CA 1
ATOM 3022 C C . TYR A 1 388 ? 18.719 -45.344 41.875 1 23.3 388 TYR A C 1
ATOM 3024 O O . TYR A 1 388 ? 18.531 -44.156 42.062 1 23.3 388 TYR A O 1
ATOM 3032 N N . ASN A 1 389 ? 19.672 -45.781 42.781 1 26.72 389 ASN A N 1
ATOM 3033 C CA . ASN A 1 389 ? 20.922 -45.094 43.062 1 26.72 389 ASN A CA 1
ATOM 3034 C C . ASN A 1 389 ? 21.688 -44.781 41.781 1 26.72 389 ASN A C 1
ATOM 3036 O O . ASN A 1 389 ? 22.891 -44.5 41.812 1 26.72 389 ASN A O 1
ATOM 3040 N N . ASP A 1 390 ? 21.219 -45.344 40.594 1 27.02 390 ASP A N 1
ATOM 3041 C CA . ASP A 1 390 ? 22.109 -45.375 39.438 1 27.02 390 ASP A CA 1
ATOM 3042 C C . ASP A 1 390 ? 22.609 -43.969 39.062 1 27.02 390 ASP A C 1
ATOM 3044 O O . ASP A 1 390 ? 21.812 -43.125 38.656 1 27.02 390 ASP A O 1
ATOM 3048 N N . THR A 1 391 ? 23.594 -43.438 39.781 1 31.69 391 THR A N 1
ATOM 3049 C CA . THR A 1 391 ? 24.359 -42.281 39.344 1 31.69 391 THR A CA 1
ATOM 3050 C C . THR A 1 391 ? 24.703 -42.406 37.844 1 31.69 391 THR A C 1
ATOM 3052 O O . THR A 1 391 ? 25.75 -41.938 37.406 1 31.69 391 THR A O 1
ATOM 3055 N N . SER A 1 392 ? 24.172 -43.469 37.156 1 31.16 392 SER A N 1
ATOM 3056 C CA . SER A 1 392 ? 24.609 -43.688 35.75 1 31.16 392 SER A CA 1
ATOM 3057 C C . SER A 1 392 ? 24.672 -42.344 35.031 1 31.16 392 SER A C 1
ATOM 3059 O O . SER A 1 392 ? 23.797 -41.5 35.188 1 31.16 392 SER A O 1
ATOM 3061 N N . ALA A 1 393 ? 26 -42.031 34.562 1 33.44 393 ALA A N 1
ATOM 3062 C CA . ALA A 1 393 ? 26.438 -40.969 33.688 1 33.44 393 ALA A CA 1
ATOM 3063 C C . ALA A 1 393 ? 25.406 -40.719 32.594 1 33.44 393 ALA A C 1
ATOM 3065 O O . ALA A 1 393 ? 25.125 -41.594 31.781 1 33.44 393 ALA A O 1
ATOM 3066 N N . LEU A 1 394 ? 24.344 -40.25 32.844 1 35.62 394 LEU A N 1
ATOM 3067 C CA . LEU A 1 394 ? 23.625 -39.781 31.672 1 35.62 394 LEU A CA 1
ATOM 3068 C C . LEU A 1 394 ? 24.578 -39.312 30.594 1 35.62 394 LEU A C 1
ATOM 3070 O O . LEU A 1 394 ? 25.484 -38.5 30.875 1 35.62 394 LEU A O 1
ATOM 3074 N N . PRO A 1 395 ? 25.078 -40.25 29.719 1 37.75 395 PRO A N 1
ATOM 3075 C CA . PRO A 1 395 ? 25.938 -39.688 28.672 1 37.75 395 PRO A CA 1
ATOM 3076 C C . PRO A 1 395 ? 25.531 -38.25 28.266 1 37.75 395 PRO A C 1
ATOM 3078 O O . PRO A 1 395 ? 24.438 -38.062 27.719 1 37.75 395 PRO A O 1
ATOM 3081 N N . TRP A 1 396 ? 25.641 -37.375 29.188 1 40.44 396 TRP A N 1
ATOM 3082 C CA . TRP A 1 396 ? 25.516 -35.969 28.766 1 40.44 396 TRP A CA 1
ATOM 3083 C C . TRP A 1 396 ? 26.156 -35.75 27.406 1 40.44 396 TRP A C 1
ATOM 3085 O O . TRP A 1 396 ? 27.391 -35.75 27.297 1 40.44 396 TRP A O 1
ATOM 3095 N N . GLN A 1 397 ? 25.984 -36.656 26.516 1 44.28 397 GLN A N 1
ATOM 3096 C CA . GLN A 1 397 ? 26.453 -36.156 25.234 1 44.28 397 GLN A CA 1
ATOM 3097 C C . GLN A 1 397 ? 26 -34.719 25 1 44.28 397 GLN A C 1
ATOM 3099 O O . GLN A 1 397 ? 24.812 -34.438 24.953 1 44.28 397 GLN A O 1
ATOM 3104 N N . PRO A 1 398 ? 26.703 -33.781 25.547 1 51.91 398 PRO A N 1
ATOM 3105 C CA . PRO A 1 398 ? 26.328 -32.375 25.406 1 51.91 398 PRO A CA 1
ATOM 3106 C C . PRO A 1 398 ? 25.812 -32.062 24 1 51.91 398 PRO A C 1
ATOM 3108 O O . PRO A 1 398 ? 26.609 -31.781 23.094 1 51.91 398 PRO A O 1
ATOM 3111 N N . MET A 1 399 ? 24.688 -32.75 23.766 1 58.75 399 MET A N 1
ATOM 3112 C CA . MET A 1 399 ? 24.094 -32.5 22.453 1 58.75 399 MET A CA 1
ATOM 3113 C C . MET A 1 399 ? 24.141 -31 22.141 1 58.75 399 MET A C 1
ATOM 3115 O O . MET A 1 399 ? 24.203 -30.609 20.969 1 58.75 399 MET A O 1
ATOM 3119 N N . PHE A 1 400 ? 24.172 -30.281 23.297 1 63.81 400 PHE A N 1
ATOM 3120 C CA . PHE A 1 400 ? 24.125 -28.844 23.047 1 63.81 400 PHE A CA 1
ATOM 3121 C C . PHE A 1 400 ? 25.422 -28.188 23.516 1 63.81 400 PHE A C 1
ATOM 3123 O O . PHE A 1 400 ? 25.531 -26.953 23.516 1 63.81 400 PHE A O 1
ATOM 3130 N N . TYR A 1 401 ? 26.391 -29.016 23.781 1 69.31 401 TYR A N 1
ATOM 3131 C CA . TYR A 1 401 ? 27.656 -28.469 24.266 1 69.31 401 TYR A CA 1
ATOM 3132 C C . TYR A 1 401 ? 28.406 -27.75 23.141 1 69.31 401 TYR A C 1
ATOM 3134 O O . TYR A 1 401 ? 28.594 -28.297 22.047 1 69.31 401 TYR A O 1
ATOM 3142 N N . LYS A 1 402 ? 28.641 -26.531 23.359 1 65 402 LYS A N 1
ATOM 3143 C CA . LYS A 1 402 ? 29.328 -25.641 22.422 1 65 402 LYS A CA 1
ATOM 3144 C C . LYS A 1 402 ? 28.531 -25.453 21.156 1 65 402 LYS A C 1
ATOM 3146 O O . LYS A 1 402 ? 29.094 -25.172 20.094 1 65 402 LYS A O 1
ATOM 3151 N N . ARG A 1 403 ? 27.219 -25.766 21.312 1 65.5 403 ARG A N 1
ATOM 3152 C CA . ARG A 1 403 ? 26.312 -25.5 20.203 1 65.5 403 ARG A CA 1
ATOM 3153 C C . ARG A 1 403 ? 25.438 -24.281 20.484 1 65.5 403 ARG A C 1
ATOM 3155 O O . ARG A 1 403 ? 25.078 -24.016 21.641 1 65.5 403 ARG A O 1
ATOM 3162 N N . ASN A 1 404 ? 25.406 -23.516 19.5 1 60.91 404 ASN A N 1
ATOM 3163 C CA . ASN A 1 404 ? 24.531 -22.344 19.547 1 60.91 404 ASN A CA 1
ATOM 3164 C C . ASN A 1 404 ? 23.141 -22.656 18.984 1 60.91 404 ASN A C 1
ATOM 3166 O O . ASN A 1 404 ? 23.016 -23.234 17.906 1 60.91 404 ASN A O 1
ATOM 3170 N N . ILE A 1 405 ? 22.234 -22.672 19.828 1 63.16 405 ILE A N 1
ATOM 3171 C CA . ILE A 1 405 ? 20.844 -22.766 19.375 1 63.16 405 ILE A CA 1
ATOM 3172 C C . ILE A 1 405 ? 20.234 -21.375 19.266 1 63.16 405 ILE A C 1
ATOM 3174 O O . ILE A 1 405 ? 20.031 -20.703 20.281 1 63.16 405 ILE A O 1
ATOM 3178 N N . LEU A 1 406 ? 20.172 -20.984 18.125 1 59.69 406 LEU A N 1
ATOM 3179 C CA . LEU A 1 406 ? 19.734 -19.625 17.859 1 59.69 406 LEU A CA 1
ATOM 3180 C C . LEU A 1 406 ? 18.25 -19.578 17.5 1 59.69 406 LEU A C 1
ATOM 3182 O O . LEU A 1 406 ? 17.625 -18.516 17.578 1 59.69 406 LEU A O 1
ATOM 3186 N N . SER A 1 407 ? 17.844 -20.797 17.141 1 61.44 407 SER A N 1
ATOM 3187 C CA . SER A 1 407 ? 16.438 -20.922 16.75 1 61.44 407 SER A CA 1
ATOM 3188 C C . SER A 1 407 ? 15.859 -22.25 17.219 1 61.44 407 SER A C 1
ATOM 3190 O O . SER A 1 407 ? 16.594 -23.234 17.359 1 61.44 407 SER A O 1
ATOM 3192 N N . VAL A 1 408 ? 14.641 -22.125 17.547 1 65.94 408 VAL A N 1
ATOM 3193 C CA . VAL A 1 408 ? 13.93 -23.328 17.969 1 65.94 408 VAL A CA 1
ATOM 3194 C C . VAL A 1 408 ? 14 -24.375 16.875 1 65.94 408 VAL A C 1
ATOM 3196 O O . VAL A 1 408 ? 13.984 -25.578 17.156 1 65.94 408 VAL A O 1
ATOM 3199 N N . SER A 1 409 ? 14.148 -23.859 15.797 1 63.47 409 SER A N 1
ATOM 3200 C CA . SER A 1 409 ? 14.18 -24.797 14.672 1 63.47 409 SER A CA 1
ATOM 3201 C C . SER A 1 409 ? 15.453 -25.625 14.672 1 63.47 409 SER A C 1
ATOM 3203 O O . SER A 1 409 ? 15.547 -26.641 13.977 1 63.47 409 SER A O 1
ATOM 3205 N N . GLN A 1 410 ? 16.281 -25.234 15.453 1 64.75 410 GLN A N 1
ATOM 3206 C CA . GLN A 1 410 ? 17.562 -25.922 15.5 1 64.75 410 GLN A CA 1
ATOM 3207 C C . GLN A 1 410 ? 17.469 -27.203 16.328 1 64.75 410 GLN A C 1
ATOM 3209 O O . GLN A 1 410 ? 18.359 -28.047 16.297 1 64.75 410 GLN A O 1
ATOM 3214 N N . PHE A 1 411 ? 16.391 -27.219 16.906 1 71.44 411 PHE A N 1
ATOM 3215 C CA . PHE A 1 411 ? 16.219 -28.406 17.734 1 71.44 411 PHE A CA 1
ATOM 3216 C C . PHE A 1 411 ? 15.633 -29.562 16.922 1 71.44 411 PHE A C 1
ATOM 3218 O O . PHE A 1 411 ? 14.727 -29.359 16.109 1 71.44 411 PHE A O 1
ATOM 3225 N N . ASN A 1 412 ? 16.172 -30.641 16.922 1 72.38 412 ASN A N 1
ATOM 3226 C CA . ASN A 1 412 ? 15.531 -31.844 16.422 1 72.38 412 ASN A CA 1
ATOM 3227 C C . ASN A 1 412 ? 14.742 -32.562 17.516 1 72.38 412 ASN A C 1
ATOM 3229 O O . ASN A 1 412 ? 14.812 -32.188 18.688 1 72.38 412 ASN A O 1
ATOM 3233 N N . LYS A 1 413 ? 13.82 -33.5 17.125 1 73.5 413 LYS A N 1
ATOM 3234 C CA . LYS A 1 413 ? 12.93 -34.219 18.047 1 73.5 413 LYS A CA 1
ATOM 3235 C C . LYS A 1 413 ? 13.711 -34.875 19.172 1 73.5 413 LYS A C 1
ATOM 3237 O O . LYS A 1 413 ? 13.281 -34.844 20.328 1 73.5 413 LYS A O 1
ATOM 3242 N N . GLU A 1 414 ? 14.781 -35.375 18.781 1 74 414 GLU A N 1
ATOM 3243 C CA . GLU A 1 414 ? 15.578 -36.062 19.781 1 74 414 GLU A CA 1
ATOM 3244 C C . GLU A 1 414 ? 16.156 -35.125 20.812 1 74 414 GLU A C 1
ATOM 3246 O O . GLU A 1 414 ? 16.172 -35.406 22.016 1 74 414 GLU A O 1
ATOM 3251 N N . GLN A 1 415 ? 16.5 -33.938 20.266 1 74.38 415 GLN A N 1
ATOM 3252 C CA . GLN A 1 415 ? 17.078 -32.938 21.141 1 74.38 415 GLN A CA 1
ATOM 3253 C C . GLN A 1 415 ? 16.031 -32.375 22.109 1 74.38 415 GLN A C 1
ATOM 3255 O O . GLN A 1 415 ? 16.328 -32.188 23.297 1 74.38 415 GLN A O 1
ATOM 3260 N N . LEU A 1 416 ? 14.938 -32.25 21.578 1 77.94 416 LEU A N 1
ATOM 3261 C CA . LEU A 1 416 ? 13.859 -31.75 22.422 1 77.94 416 LEU A CA 1
ATOM 3262 C C . LEU A 1 416 ? 13.461 -32.781 23.469 1 77.94 416 LEU A C 1
ATOM 3264 O O . LEU A 1 416 ? 13.219 -32.438 24.641 1 77.94 416 LEU A O 1
ATOM 3268 N N . HIS A 1 417 ? 13.383 -34 22.984 1 77.56 417 HIS A N 1
ATOM 3269 C CA . HIS A 1 417 ? 13.078 -35.062 23.938 1 77.56 417 HIS A CA 1
ATOM 3270 C C . HIS A 1 417 ? 14.117 -35.125 25.047 1 77.56 417 HIS A C 1
ATOM 3272 O O . HIS A 1 417 ? 13.773 -35.312 26.219 1 77.56 417 HIS A O 1
ATOM 3278 N N . TYR A 1 418 ? 15.242 -34.969 24.547 1 74.12 418 TYR A N 1
ATOM 3279 C CA . TYR A 1 418 ? 16.344 -34.969 25.516 1 74.12 418 TYR A CA 1
ATOM 3280 C C . TYR A 1 418 ? 16.188 -33.812 26.5 1 74.12 418 TYR A C 1
ATOM 3282 O O . TYR A 1 418 ? 16.328 -34.031 27.719 1 74.12 418 TYR A O 1
ATOM 3290 N N . LEU A 1 419 ? 15.875 -32.719 25.984 1 76.06 419 LEU A N 1
ATOM 3291 C CA . LEU A 1 419 ? 15.742 -31.516 26.812 1 76.06 419 LEU A CA 1
ATOM 3292 C C . LEU A 1 419 ? 14.57 -31.656 27.781 1 76.06 419 LEU A C 1
ATOM 3294 O O . LEU A 1 419 ? 14.68 -31.281 28.953 1 76.06 419 LEU A O 1
ATOM 3298 N N . PHE A 1 420 ? 13.594 -32.219 27.297 1 80.62 420 PHE A N 1
ATOM 3299 C CA . PHE A 1 420 ? 12.414 -32.375 28.125 1 80.62 420 PHE A CA 1
ATOM 3300 C C . PHE A 1 420 ? 12.648 -33.406 29.219 1 80.62 420 PHE A C 1
ATOM 3302 O O . PHE A 1 420 ? 12.227 -33.25 30.359 1 80.62 420 PHE A O 1
ATOM 3309 N N . ASN A 1 421 ? 13.273 -34.406 28.781 1 76.94 421 ASN A N 1
ATOM 3310 C CA . ASN A 1 421 ? 13.625 -35.438 29.766 1 76.94 421 ASN A CA 1
ATOM 3311 C C . ASN A 1 421 ? 14.539 -34.875 30.844 1 76.94 421 ASN A C 1
ATOM 3313 O O . ASN A 1 421 ? 14.359 -35.188 32.031 1 76.94 421 ASN A O 1
ATOM 3317 N N . LEU A 1 422 ? 15.453 -34.125 30.375 1 76.31 422 LEU A N 1
ATOM 3318 C CA . LEU A 1 422 ? 16.375 -33.5 31.328 1 76.31 422 LEU A CA 1
ATOM 3319 C C . LEU A 1 422 ? 15.617 -32.562 32.281 1 76.31 422 LEU A C 1
ATOM 3321 O O . LEU A 1 422 ? 15.875 -32.562 33.469 1 76.31 422 LEU A O 1
ATOM 3325 N N . SER A 1 423 ? 14.719 -31.812 31.703 1 78.38 423 SER A N 1
ATOM 3326 C CA . SER A 1 423 ? 13.914 -30.906 32.5 1 78.38 423 SER A CA 1
ATOM 3327 C C . SER A 1 423 ? 13.07 -31.656 33.531 1 78.38 423 SER A C 1
ATOM 3329 O O . SER A 1 423 ? 12.953 -31.219 34.688 1 78.38 423 SER A O 1
ATOM 3331 N N . GLN A 1 424 ? 12.594 -32.688 33.062 1 79.69 424 GLN A N 1
ATOM 3332 C CA . GLN A 1 424 ? 11.781 -33.5 33.969 1 79.69 424 GLN A CA 1
ATOM 3333 C C . GLN A 1 424 ? 12.625 -34.094 35.094 1 79.69 424 GLN A C 1
ATOM 3335 O O . GLN A 1 424 ? 12.203 -34.125 36.25 1 79.69 424 GLN A O 1
ATOM 3340 N N . GLU A 1 425 ? 13.695 -34.562 34.688 1 77.69 425 GLU A N 1
ATOM 3341 C CA . GLU A 1 425 ? 14.609 -35.125 35.688 1 77.69 425 GLU A CA 1
ATOM 3342 C C . GLU A 1 425 ? 15.039 -34.062 36.688 1 77.69 425 GLU A C 1
ATOM 3344 O O . GLU A 1 425 ? 15.102 -34.344 37.875 1 77.69 425 GLU A O 1
ATOM 3349 N N . MET A 1 426 ? 15.281 -32.938 36.188 1 76.06 426 MET A N 1
ATOM 3350 C CA . MET A 1 426 ? 15.688 -31.828 37.094 1 76.06 426 MET A CA 1
ATOM 3351 C C . MET A 1 426 ? 14.547 -31.438 38.031 1 76.06 426 MET A C 1
ATOM 3353 O O . MET A 1 426 ? 14.781 -31.172 39.188 1 76.06 426 MET A O 1
ATOM 3357 N N . ARG A 1 427 ? 13.43 -31.438 37.438 1 78.75 427 ARG A N 1
ATOM 3358 C CA . ARG A 1 427 ? 12.242 -31.109 38.25 1 78.75 427 ARG A CA 1
ATOM 3359 C C . ARG A 1 427 ? 12.062 -32.125 39.375 1 78.75 427 ARG A C 1
ATOM 3361 O O . ARG A 1 427 ? 11.742 -31.734 40.5 1 78.75 427 ARG A O 1
ATOM 3368 N N . LYS A 1 428 ? 12.234 -33.25 39.031 1 77.75 428 LYS A N 1
ATOM 3369 C CA . LYS A 1 428 ? 12.117 -34.281 40.031 1 77.75 428 LYS A CA 1
ATOM 3370 C C . LYS A 1 428 ? 13.164 -34.125 41.125 1 77.75 428 LYS A C 1
ATOM 3372 O O . LYS A 1 428 ? 12.867 -34.281 42.312 1 77.75 428 LYS A O 1
ATOM 3377 N N . ARG A 1 429 ? 14.227 -33.812 40.656 1 74.81 429 ARG A N 1
ATOM 3378 C CA . ARG A 1 429 ? 15.32 -33.688 41.625 1 74.81 429 ARG A CA 1
ATOM 3379 C C . ARG A 1 429 ? 15.141 -32.438 42.5 1 74.81 429 ARG A C 1
ATOM 3381 O O . ARG A 1 429 ? 15.438 -32.5 43.688 1 74.81 429 ARG A O 1
ATOM 3388 N N . VAL A 1 430 ? 14.68 -31.391 41.938 1 75.25 430 VAL A N 1
ATOM 3389 C CA . VAL A 1 430 ? 14.438 -30.172 42.688 1 75.25 430 VAL A CA 1
ATOM 3390 C C . VAL A 1 430 ? 13.312 -30.406 43.688 1 75.25 430 VAL A C 1
ATOM 3392 O O . VAL A 1 430 ? 13.383 -29.922 44.844 1 75.25 430 VAL A O 1
ATOM 3395 N N . LYS A 1 431 ? 12.422 -31.141 43.281 1 76.88 431 LYS A N 1
ATOM 3396 C CA . LYS A 1 431 ? 11.336 -31.469 44.188 1 76.88 431 LYS A CA 1
ATOM 3397 C C . LYS A 1 431 ? 11.836 -32.281 45.375 1 76.88 431 LYS A C 1
ATOM 3399 O O . LYS A 1 431 ? 11.367 -32.125 46.5 1 76.88 431 LYS A O 1
ATOM 3404 N N . LYS A 1 432 ? 12.773 -33.062 45 1 73 432 LYS A N 1
ATOM 3405 C CA . LYS A 1 432 ? 13.281 -33.969 46 1 73 432 LYS A CA 1
ATOM 3406 C C . LYS A 1 432 ? 14.32 -33.281 46.906 1 73 432 LYS A C 1
ATOM 3408 O O . LYS A 1 432 ? 14.336 -33.469 48.125 1 73 432 LYS A O 1
ATOM 3413 N N . HIS A 1 433 ? 15.164 -32.562 46.25 1 71.31 433 HIS A N 1
ATOM 3414 C CA . HIS A 1 433 ? 16.312 -32.062 46.969 1 71.31 433 HIS A CA 1
ATOM 3415 C C . HIS A 1 433 ? 16.219 -30.547 47.219 1 71.31 433 HIS A C 1
ATOM 3417 O O . HIS A 1 433 ? 17.016 -29.984 47.969 1 71.31 433 HIS A O 1
ATOM 3423 N N . GLY A 1 434 ? 15.18 -29.891 46.625 1 67.5 434 GLY A N 1
ATOM 3424 C CA . GLY A 1 434 ? 14.984 -28.453 46.75 1 67.5 434 GLY A CA 1
ATOM 3425 C C . GLY A 1 434 ? 15.852 -27.641 45.812 1 67.5 434 GLY A C 1
ATOM 3426 O O . GLY A 1 434 ? 15.328 -26.859 45 1 67.5 434 GLY A O 1
ATOM 3427 N N . CYS A 1 435 ? 17.203 -27.562 45.969 1 65.12 435 CYS A N 1
ATOM 3428 C CA . CYS A 1 435 ? 18.156 -26.875 45.125 1 65.12 435 CYS A CA 1
ATOM 3429 C C . CYS A 1 435 ? 19.281 -27.812 44.688 1 65.12 435 CYS A C 1
ATOM 3431 O O . CYS A 1 435 ? 19.766 -28.609 45.469 1 65.12 435 CYS A O 1
ATOM 3433 N N . LEU A 1 436 ? 19.5 -27.906 43.375 1 66.69 436 LEU A N 1
ATOM 3434 C CA . LEU A 1 436 ? 20.578 -28.719 42.844 1 66.69 436 LEU A CA 1
ATOM 3435 C C . LEU A 1 436 ? 21.844 -27.906 42.656 1 66.69 436 LEU A C 1
ATOM 3437 O O . LEU A 1 436 ? 21.781 -26.734 42.25 1 66.69 436 LEU A O 1
ATOM 3441 N N . ASP A 1 437 ? 22.938 -28.266 43.031 1 67.12 437 ASP A N 1
ATOM 3442 C CA . ASP A 1 437 ? 24.219 -27.594 42.906 1 67.12 437 ASP A CA 1
ATOM 3443 C C . ASP A 1 437 ? 24.938 -28 41.625 1 67.12 437 ASP A C 1
ATOM 3445 O O . ASP A 1 437 ? 26.156 -27.875 41.531 1 67.12 437 ASP A O 1
ATOM 3449 N N . ILE A 1 438 ? 24.234 -28.453 40.688 1 69.38 438 ILE A N 1
ATOM 3450 C CA . ILE A 1 438 ? 24.844 -28.984 39.469 1 69.38 438 ILE A CA 1
ATOM 3451 C C . ILE A 1 438 ? 25.547 -27.859 38.719 1 69.38 438 IL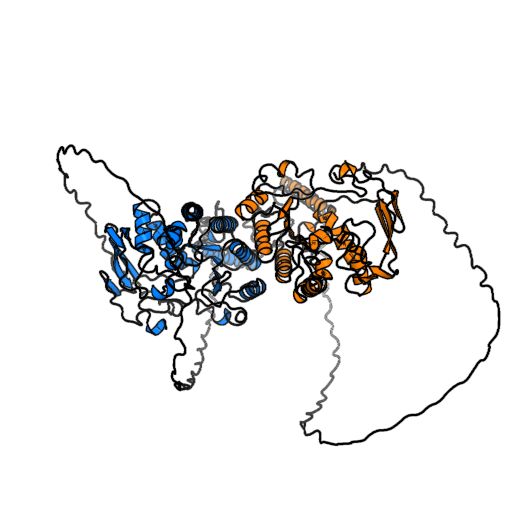E A C 1
ATOM 3453 O O . ILE A 1 438 ? 26.578 -28.062 38.094 1 69.38 438 ILE A O 1
ATOM 3457 N N . LEU A 1 439 ? 24.984 -26.703 38.781 1 64.62 439 LEU A N 1
ATOM 3458 C CA . LEU A 1 439 ? 25.531 -25.594 38 1 64.62 439 LEU A CA 1
ATOM 3459 C C . LEU A 1 439 ? 26.391 -24.688 38.875 1 64.62 439 LEU A C 1
ATOM 3461 O O . LEU A 1 439 ? 26.672 -23.531 38.5 1 64.62 439 LEU A O 1
ATOM 3465 N N . LYS A 1 440 ? 26.781 -25.156 39.875 1 67.62 440 LYS A N 1
ATOM 3466 C CA . LYS A 1 440 ? 27.688 -24.422 40.75 1 67.62 440 LYS A CA 1
ATOM 3467 C C . LYS A 1 440 ? 29.016 -24.141 40.031 1 67.62 440 LYS A C 1
ATOM 3469 O O . LYS A 1 440 ? 29.609 -25.031 39.438 1 67.62 440 LYS A O 1
ATOM 3474 N N . GLY A 1 441 ? 29.484 -22.828 39.938 1 63.88 441 GLY A N 1
ATOM 3475 C CA . GLY A 1 441 ? 30.672 -22.422 39.25 1 63.88 441 GLY A CA 1
ATOM 3476 C C . GLY A 1 441 ? 30.422 -22.109 37.781 1 63.88 441 GLY A C 1
ATOM 3477 O O . GLY A 1 441 ? 31.344 -21.734 37.031 1 63.88 441 GLY A O 1
ATOM 3478 N N . ARG A 1 442 ? 29.156 -22.406 37.375 1 64.44 442 ARG A N 1
ATOM 3479 C CA . ARG A 1 442 ? 28.812 -22.078 36 1 64.44 442 ARG A CA 1
ATOM 3480 C C . ARG A 1 442 ? 28.109 -20.734 35.906 1 64.44 442 ARG A C 1
ATOM 3482 O O . ARG A 1 442 ? 27.438 -20.312 36.875 1 64.44 442 ARG A O 1
ATOM 3489 N N . VAL A 1 443 ? 28.422 -19.906 34.875 1 62.41 443 VAL A N 1
ATOM 3490 C CA . VAL A 1 443 ? 27.859 -18.594 34.625 1 62.41 443 VAL A CA 1
ATOM 3491 C C . VAL A 1 443 ? 26.828 -18.656 33.531 1 62.41 443 VAL A C 1
ATOM 3493 O O . VAL A 1 443 ? 27.078 -19.25 32.469 1 62.41 443 VAL A O 1
ATOM 3496 N N . LEU A 1 444 ? 25.562 -18.359 33.812 1 58.72 444 LEU A N 1
ATOM 3497 C CA . LEU A 1 444 ? 24.578 -18.141 32.781 1 58.72 444 LEU A CA 1
ATOM 3498 C C . LEU A 1 444 ? 24.641 -16.703 32.25 1 58.72 444 LEU A C 1
ATOM 3500 O O . LEU A 1 444 ? 24.484 -15.75 33.031 1 58.72 444 LEU A O 1
ATOM 3504 N N . GLY A 1 445 ? 25.141 -16.562 31.125 1 59.53 445 GLY A N 1
ATOM 3505 C CA . GLY A 1 445 ? 25.094 -15.289 30.422 1 59.53 445 GLY A CA 1
ATOM 3506 C C . GLY A 1 445 ? 23.812 -15.07 29.641 1 59.53 445 GLY A C 1
ATOM 3507 O O . GLY A 1 445 ? 23.562 -15.742 28.641 1 59.53 445 GLY A O 1
ATOM 3508 N N . SER A 1 446 ? 22.844 -14.445 30.188 1 50.22 446 SER A N 1
ATOM 3509 C CA . SER A 1 446 ? 21.656 -14.062 29.422 1 50.22 446 SER A CA 1
ATOM 3510 C C . SER A 1 446 ? 21.938 -12.852 28.547 1 50.22 446 SER A C 1
ATOM 3512 O O . SER A 1 446 ? 22.453 -11.836 29.031 1 50.22 446 SER A O 1
ATOM 3514 N N . MET A 1 447 ? 22.062 -13.109 27.297 1 52.44 447 MET A N 1
ATOM 3515 C CA . MET A 1 447 ? 22.219 -12.016 26.344 1 52.44 447 MET A CA 1
ATOM 3516 C C . MET A 1 447 ? 20.875 -11.656 25.719 1 52.44 447 MET A C 1
ATOM 3518 O O . MET A 1 447 ? 20.094 -12.547 25.359 1 52.44 447 MET A O 1
ATOM 3522 N N . PHE A 1 448 ? 20.344 -10.586 26.031 1 43.94 448 PHE A N 1
ATOM 3523 C CA . PHE A 1 448 ? 19.172 -10.039 25.344 1 43.94 448 PHE A CA 1
ATOM 3524 C C . PHE A 1 448 ? 19.578 -9.227 24.125 1 43.94 448 PHE A C 1
ATOM 3526 O O . PHE A 1 448 ? 20.531 -8.438 24.188 1 43.94 448 PHE A O 1
ATOM 3533 N N . TYR A 1 449 ? 19.453 -9.859 23.016 1 43.41 449 TYR A N 1
ATOM 3534 C CA . TYR A 1 449 ? 19.656 -9.062 21.812 1 43.41 449 TYR A CA 1
ATOM 3535 C C . TYR A 1 449 ? 18.469 -8.133 21.578 1 43.41 449 TYR A C 1
ATOM 3537 O O . TYR A 1 449 ? 17.312 -8.57 21.609 1 43.41 449 TYR A O 1
ATOM 3545 N N . GLU A 1 450 ? 18.484 -7.137 22.25 1 36.03 450 GLU A N 1
ATOM 3546 C CA . GLU A 1 450 ? 17.516 -6.168 21.734 1 36.03 450 GLU A CA 1
ATOM 3547 C C . GLU A 1 450 ? 17.766 -5.879 20.25 1 36.03 450 GLU A C 1
ATOM 3549 O O . GLU A 1 450 ? 18.906 -5.746 19.828 1 36.03 450 GLU A O 1
ATOM 3554 N N . VAL A 1 451 ? 16.828 -6.324 19.453 1 33.56 451 VAL A N 1
ATOM 3555 C CA . VAL A 1 451 ? 16.906 -5.852 18.078 1 33.56 451 VAL A CA 1
ATOM 3556 C C . VAL A 1 451 ? 17.266 -4.367 18.062 1 33.56 451 VAL A C 1
ATOM 3558 O O . VAL A 1 451 ? 17.266 -3.736 17 1 33.56 451 VAL A O 1
ATOM 3561 N N . SER A 1 452 ? 17.875 -3.699 18.875 1 26.28 452 SER A N 1
ATOM 3562 C CA . SER A 1 452 ? 18.422 -2.533 18.188 1 26.28 452 SER A CA 1
ATOM 3563 C C . SER A 1 452 ? 19.578 -2.92 17.266 1 26.28 452 SER A C 1
ATOM 3565 O O . SER A 1 452 ? 20.328 -3.85 17.578 1 26.28 452 SER A O 1
ATOM 3567 N N . CYS B 1 1 ? 15.023 32.562 0.699 1 76.38 1 CYS B N 1
ATOM 3568 C CA . CYS B 1 1 ? 13.688 33.125 0.775 1 76.38 1 CYS B CA 1
ATOM 3569 C C . CYS B 1 1 ? 13.266 33.344 2.225 1 76.38 1 CYS B C 1
ATOM 3571 O O . CYS B 1 1 ? 13.148 34.5 2.68 1 76.38 1 CYS B O 1
ATOM 3573 N N . ALA B 1 2 ? 13.336 32.281 3.074 1 79.69 2 ALA B N 1
ATOM 3574 C CA . ALA B 1 2 ? 12.859 32.406 4.449 1 79.69 2 ALA B CA 1
ATOM 3575 C C . ALA B 1 2 ? 13.758 33.312 5.27 1 79.69 2 ALA B C 1
ATOM 3577 O O . ALA B 1 2 ? 13.281 34.125 6.055 1 79.69 2 ALA B O 1
ATOM 3578 N N . ARG B 1 3 ? 15.031 33.281 5.055 1 82.75 3 ARG B N 1
ATOM 3579 C CA . ARG B 1 3 ? 15.992 34.031 5.844 1 82.75 3 ARG B CA 1
ATOM 3580 C C . ARG B 1 3 ? 15.734 35.531 5.73 1 82.75 3 ARG B C 1
ATOM 3582 O O . ARG B 1 3 ? 15.789 36.281 6.727 1 82.75 3 ARG B O 1
ATOM 3589 N N . ALA B 1 4 ? 15.344 35.906 4.578 1 87.81 4 ALA B N 1
ATOM 3590 C CA . ALA B 1 4 ? 15.188 37.344 4.312 1 87.81 4 ALA B CA 1
ATOM 3591 C C . ALA B 1 4 ? 13.766 37.812 4.625 1 87.81 4 ALA B C 1
ATOM 3593 O O . ALA B 1 4 ? 13.547 38.969 4.957 1 87.81 4 ALA B O 1
ATOM 3594 N N . GLY B 1 5 ? 12.859 36.938 4.652 1 90.81 5 GLY B N 1
ATOM 3595 C CA . GLY B 1 5 ? 11.477 37.375 4.664 1 90.81 5 GLY B CA 1
ATOM 3596 C C . GLY B 1 5 ? 10.688 36.875 5.855 1 90.81 5 GLY B C 1
ATOM 3597 O O . GLY B 1 5 ? 9.641 37.438 6.195 1 90.81 5 GLY B O 1
ATOM 3598 N N . ALA B 1 6 ? 11.203 35.906 6.539 1 93.19 6 ALA B N 1
ATOM 3599 C CA . ALA B 1 6 ? 10.43 35.25 7.594 1 93.19 6 ALA B CA 1
ATOM 3600 C C . ALA B 1 6 ? 10.242 36.188 8.789 1 93.19 6 ALA B C 1
ATOM 3602 O O . ALA B 1 6 ? 11.195 36.844 9.219 1 93.19 6 ALA B O 1
ATOM 3603 N N . ARG B 1 7 ? 9.07 36.25 9.266 1 94.38 7 ARG B N 1
ATOM 3604 C CA . ARG B 1 7 ? 8.766 37.094 10.43 1 94.38 7 ARG B CA 1
ATOM 3605 C C . ARG B 1 7 ? 8.617 36.219 11.68 1 94.38 7 ARG B C 1
ATOM 3607 O O . ARG B 1 7 ? 8.578 36.75 12.797 1 94.38 7 ARG B O 1
ATOM 3614 N N . CYS B 1 8 ? 8.438 34.938 11.508 1 93.88 8 CYS B N 1
ATOM 3615 C CA . CYS B 1 8 ? 8.469 33.969 12.586 1 93.88 8 CYS B CA 1
ATOM 3616 C C . CYS B 1 8 ? 9.602 32.969 12.383 1 93.88 8 CYS B C 1
ATOM 3618 O O . CYS B 1 8 ? 10.195 32.906 11.305 1 93.88 8 CYS B O 1
ATOM 3620 N N . ASP B 1 9 ? 10.023 32.25 13.469 1 94.12 9 ASP B N 1
ATOM 3621 C CA . ASP B 1 9 ? 11.086 31.266 13.352 1 94.12 9 ASP B CA 1
ATOM 3622 C C . ASP B 1 9 ? 10.688 30.141 12.406 1 94.12 9 ASP B C 1
ATOM 3624 O O . ASP B 1 9 ? 9.5 29.891 12.195 1 94.12 9 ASP B O 1
ATOM 3628 N N . TYR B 1 10 ? 11.727 29.578 11.766 1 93.81 10 TYR B N 1
ATOM 3629 C CA . TYR B 1 10 ? 11.398 28.609 10.727 1 93.81 10 TYR B CA 1
ATOM 3630 C C . TYR B 1 10 ? 12.398 27.453 10.727 1 93.81 10 TYR B C 1
ATOM 3632 O O . TYR B 1 10 ? 13.422 27.5 11.414 1 93.81 10 TYR B O 1
ATOM 3640 N N . GLY B 1 11 ? 11.969 26.391 10.18 1 93.19 11 GLY B N 1
ATOM 3641 C CA . GLY B 1 11 ? 12.781 25.234 9.812 1 93.19 11 GLY B CA 1
ATOM 3642 C C . GLY B 1 11 ? 12.492 24.734 8.414 1 93.19 11 GLY B C 1
ATOM 3643 O O . GLY B 1 11 ? 11.477 25.094 7.809 1 93.19 11 GLY B O 1
ATOM 3644 N N . ILE B 1 12 ? 13.445 23.859 7.93 1 94.12 12 ILE B N 1
ATOM 3645 C CA . ILE B 1 12 ? 13.336 23.484 6.527 1 94.12 12 ILE B CA 1
ATOM 3646 C C . ILE B 1 12 ? 13.234 21.969 6.406 1 94.12 12 ILE B C 1
ATOM 3648 O O . ILE B 1 12 ? 13.93 21.234 7.113 1 94.12 12 ILE B O 1
ATOM 3652 N N . TYR B 1 13 ? 12.25 21.531 5.484 1 96 13 TYR B N 1
ATOM 3653 C CA . TYR B 1 13 ? 12.211 20.156 5.012 1 96 13 TYR B CA 1
ATOM 3654 C C . TYR B 1 13 ? 13.008 20 3.719 1 96 13 TYR B C 1
ATOM 3656 O O . TYR B 1 13 ? 13.078 20.938 2.912 1 96 13 TYR B O 1
ATOM 3664 N N . LEU B 1 14 ? 13.555 18.859 3.611 1 96.5 14 LEU B N 1
ATOM 3665 C CA . LEU B 1 14 ? 14.141 18.5 2.324 1 96.5 14 LEU B CA 1
ATOM 3666 C C . LEU B 1 14 ? 13.18 17.656 1.5 1 96.5 14 LEU B C 1
ATOM 3668 O O . LEU B 1 14 ? 12.5 16.781 2.039 1 96.5 14 LEU B O 1
ATOM 3672 N N . GLY B 1 15 ? 13.062 18 0.204 1 96.88 15 GLY B N 1
ATOM 3673 C CA . GLY B 1 15 ? 12.188 17.25 -0.682 1 96.88 15 GLY B CA 1
ATOM 3674 C C . GLY B 1 15 ? 12.883 16.062 -1.331 1 96.88 15 GLY B C 1
ATOM 3675 O O . GLY B 1 15 ? 13.945 16.203 -1.931 1 96.88 15 GLY B O 1
ATOM 3676 N N . ALA B 1 16 ? 12.297 14.891 -1.263 1 97.44 16 ALA B N 1
ATOM 3677 C CA . ALA B 1 16 ? 12.812 13.688 -1.898 1 97.44 16 ALA B CA 1
ATOM 3678 C C . ALA B 1 16 ? 12.438 13.633 -3.375 1 97.44 16 ALA B C 1
ATOM 3680 O O . ALA B 1 16 ? 11.305 13.961 -3.744 1 97.44 16 ALA B O 1
ATOM 3681 N N . SER B 1 17 ? 13.367 13.305 -4.16 1 95.31 17 SER B N 1
ATOM 3682 C CA . SER B 1 17 ? 13.141 13.023 -5.574 1 95.31 17 SER B CA 1
ATOM 3683 C C . SER B 1 17 ? 13.703 11.664 -5.965 1 95.31 17 SER B C 1
ATOM 3685 O O . SER B 1 17 ? 14.289 10.961 -5.133 1 95.31 17 SER B O 1
ATOM 3687 N N . ALA B 1 18 ? 13.508 11.289 -7.199 1 91.88 18 ALA B N 1
ATOM 3688 C CA . ALA B 1 18 ? 13.914 9.969 -7.66 1 91.88 18 ALA B CA 1
ATOM 3689 C C . ALA B 1 18 ? 15.438 9.836 -7.68 1 91.88 18 ALA B C 1
ATOM 3691 O O . ALA B 1 18 ? 15.977 8.734 -7.602 1 91.88 18 ALA B O 1
ATOM 3692 N N . ASP B 1 19 ? 16.172 11 -7.613 1 93.12 19 ASP B N 1
ATOM 3693 C CA . ASP B 1 19 ? 17.594 10.891 -7.922 1 93.12 19 ASP B CA 1
ATOM 3694 C C . ASP B 1 19 ? 18.438 11.531 -6.824 1 93.12 19 ASP B C 1
ATOM 3696 O O . ASP B 1 19 ? 19.672 11.531 -6.906 1 93.12 19 ASP B O 1
ATOM 3700 N N . ASN B 1 20 ? 17.859 12.031 -5.777 1 95.75 20 ASN B N 1
ATOM 3701 C CA . ASN B 1 20 ? 18.688 12.781 -4.844 1 95.75 20 ASN B CA 1
ATOM 3702 C C . ASN B 1 20 ? 18.922 12.008 -3.553 1 95.75 20 ASN B C 1
ATOM 3704 O O . ASN B 1 20 ? 19.516 12.531 -2.605 1 95.75 20 ASN B O 1
ATOM 3708 N N . TYR B 1 21 ? 18.516 10.719 -3.475 1 96 21 TYR B N 1
ATOM 3709 C CA . TYR B 1 21 ? 18.625 9.898 -2.277 1 96 21 TYR B CA 1
ATOM 3710 C C . TYR B 1 21 ? 20.094 9.727 -1.877 1 96 21 TYR B C 1
ATOM 3712 O O . TYR B 1 21 ? 20.406 9.586 -0.691 1 96 21 TYR B O 1
ATOM 3720 N N . PRO B 1 22 ? 21.109 9.836 -2.809 1 95.38 22 PRO B N 1
ATOM 3721 C CA . PRO B 1 22 ? 22.484 9.578 -2.383 1 95.38 22 PRO B CA 1
ATOM 3722 C C . PRO B 1 22 ? 23.094 10.734 -1.597 1 95.38 22 PRO B C 1
ATOM 3724 O O . PRO B 1 22 ? 24.078 10.555 -0.872 1 95.38 22 PRO B O 1
ATOM 3727 N N . TYR B 1 23 ? 22.484 11.938 -1.72 1 94.56 23 TYR B N 1
ATOM 3728 C CA . TYR B 1 23 ? 23.234 13.047 -1.146 1 94.56 23 TYR B CA 1
ATOM 3729 C C . TYR B 1 23 ? 22.375 13.82 -0.146 1 94.56 23 TYR B C 1
ATOM 3731 O O . TYR B 1 23 ? 22.906 14.633 0.625 1 94.56 23 TYR B O 1
ATOM 3739 N N . LEU B 1 24 ? 21.125 13.562 -0.034 1 95.25 24 LEU B N 1
ATOM 3740 C CA . LEU B 1 24 ? 20.25 14.352 0.823 1 95.25 24 LEU B CA 1
ATOM 3741 C C . LEU B 1 24 ? 20.641 14.195 2.289 1 95.25 24 LEU B C 1
ATOM 3743 O O . LEU B 1 24 ? 20.453 15.117 3.086 1 95.25 24 LEU B O 1
ATOM 3747 N N . HIS B 1 25 ? 21.156 13.016 2.602 1 93.62 25 HIS B N 1
ATOM 3748 C CA . HIS B 1 25 ? 21.5 12.719 3.992 1 93.62 25 HIS B CA 1
ATOM 3749 C C . HIS B 1 25 ? 22.578 13.664 4.508 1 93.62 25 HIS B C 1
ATOM 3751 O O . HIS B 1 25 ? 22.672 13.914 5.711 1 93.62 25 HIS B O 1
ATOM 3757 N N . ARG B 1 26 ? 23.344 14.258 3.645 1 94.5 26 ARG B N 1
ATOM 3758 C CA . ARG B 1 26 ? 24.406 15.188 4.02 1 94.5 26 ARG B CA 1
ATOM 3759 C C . ARG B 1 26 ? 23.828 16.469 4.598 1 94.5 26 ARG B C 1
ATOM 3761 O O . ARG B 1 26 ? 24.5 17.188 5.34 1 94.5 26 ARG B O 1
ATOM 3768 N N . LEU B 1 27 ? 22.594 16.719 4.281 1 94.94 27 LEU B N 1
ATOM 3769 C CA . LEU B 1 27 ? 21.938 17.953 4.707 1 94.94 27 LEU B CA 1
ATOM 3770 C C . LEU B 1 27 ? 20.984 17.688 5.867 1 94.94 27 LEU B C 1
ATOM 3772 O O . LEU B 1 27 ? 20.234 18.578 6.273 1 94.94 27 LEU B O 1
ATOM 3776 N N . SER B 1 28 ? 21.047 16.469 6.422 1 94 28 SER B N 1
ATOM 3777 C CA . SER B 1 28 ? 20.078 16.078 7.453 1 94 28 SER B CA 1
ATOM 3778 C C . SER B 1 28 ? 20.25 16.938 8.703 1 94 28 SER B C 1
ATOM 3780 O O . SER B 1 28 ? 19.266 17.281 9.359 1 94 28 SER B O 1
ATOM 3782 N N . SER B 1 29 ? 21.422 17.344 9.016 1 91.44 29 SER B N 1
ATOM 3783 C CA . SER B 1 29 ? 21.672 18.125 10.227 1 91.44 29 SER B CA 1
ATOM 3784 C C . SER B 1 29 ? 21.094 19.531 10.117 1 91.44 29 SER B C 1
ATOM 3786 O O . SER B 1 29 ? 20.859 20.188 11.133 1 91.44 29 SER B O 1
ATOM 3788 N N . GLN B 1 30 ? 20.859 19.953 8.891 1 92 30 GLN B N 1
ATOM 3789 C CA . GLN B 1 30 ? 20.375 21.312 8.656 1 92 30 GLN B CA 1
ATOM 3790 C C . GLN B 1 30 ? 18.875 21.312 8.336 1 92 30 GLN B C 1
ATOM 3792 O O . GLN B 1 30 ? 18.328 22.344 7.938 1 92 30 GLN B O 1
ATOM 3797 N N . SER B 1 31 ? 18.312 20.141 8.492 1 94.06 31 SER B N 1
ATOM 3798 C CA . SER B 1 31 ? 16.891 20.016 8.164 1 94.06 31 SER B CA 1
ATOM 3799 C C . SER B 1 31 ? 16.125 19.359 9.289 1 94.06 31 SER B C 1
ATOM 3801 O O . SER B 1 31 ? 16.719 18.797 10.211 1 94.06 31 SER B O 1
ATOM 3803 N N . PHE B 1 32 ? 14.852 19.5 9.227 1 94.62 32 PHE B N 1
ATOM 3804 C CA . PHE B 1 32 ? 14.023 18.922 10.273 1 94.62 32 PHE B CA 1
ATOM 3805 C C . PHE B 1 32 ? 13.492 17.562 9.836 1 94.62 32 PHE B C 1
ATOM 3807 O O . PHE B 1 32 ? 13.227 16.688 10.672 1 94.62 32 PHE B O 1
ATOM 3814 N N . ALA B 1 33 ? 13.32 17.422 8.5 1 97.31 33 ALA B N 1
ATOM 3815 C CA . ALA B 1 33 ? 12.734 16.172 8.016 1 97.31 33 ALA B CA 1
ATOM 3816 C C . ALA B 1 33 ? 12.945 16.016 6.512 1 97.31 33 ALA B C 1
ATOM 3818 O O . ALA B 1 33 ? 13.328 16.969 5.828 1 97.31 33 ALA B O 1
ATOM 3819 N N . LEU B 1 34 ? 12.836 14.828 6.055 1 98.12 34 LEU B N 1
ATOM 3820 C CA . LEU B 1 34 ? 12.688 14.516 4.641 1 98.12 34 LEU B CA 1
ATOM 3821 C C . LEU B 1 34 ? 11.219 14.398 4.262 1 98.12 34 LEU B C 1
ATOM 3823 O O . LEU B 1 34 ? 10.453 13.68 4.922 1 98.12 34 LEU B O 1
ATOM 3827 N N . LYS B 1 35 ? 10.844 15.164 3.262 1 97.94 35 LYS B N 1
ATOM 3828 C CA . LYS B 1 35 ? 9.461 15.086 2.803 1 97.94 35 LYS B CA 1
ATOM 3829 C C . LYS B 1 35 ? 9.352 14.258 1.524 1 97.94 35 LYS B C 1
ATOM 3831 O O . LYS B 1 35 ? 10.023 14.547 0.532 1 97.94 35 LYS B O 1
ATOM 3836 N N . MET B 1 36 ? 8.492 13.211 1.579 1 98.19 36 MET B N 1
ATOM 3837 C CA . MET B 1 36 ? 8.234 12.352 0.426 1 98.19 36 MET B CA 1
ATOM 3838 C C . MET B 1 36 ? 6.781 12.453 -0.018 1 98.19 36 MET B C 1
ATOM 3840 O O . MET B 1 36 ? 5.867 12.344 0.801 1 98.19 36 MET B O 1
ATOM 3844 N N . TYR B 1 37 ? 6.59 12.68 -1.303 1 97.56 37 TYR B N 1
ATOM 3845 C CA . TYR B 1 37 ? 5.262 12.688 -1.905 1 97.56 37 TYR B CA 1
ATOM 3846 C C . TYR B 1 37 ? 4.984 11.383 -2.635 1 97.56 37 TYR B C 1
ATOM 3848 O O . TYR B 1 37 ? 5.566 11.117 -3.689 1 97.56 37 TYR B O 1
ATOM 3856 N N . LEU B 1 38 ? 4.004 10.633 -2.109 1 97.12 38 LEU B N 1
ATOM 3857 C CA . LEU B 1 38 ? 3.844 9.273 -2.607 1 97.12 38 LEU B CA 1
ATOM 3858 C C . LEU B 1 38 ? 2.547 9.133 -3.398 1 97.12 38 LEU B C 1
ATOM 3860 O O . LEU B 1 38 ? 2.287 8.078 -3.988 1 97.12 38 LEU B O 1
ATOM 3864 N N . ASN B 1 39 ? 1.751 10.047 -3.314 1 92.75 39 ASN B N 1
ATOM 3865 C CA . ASN B 1 39 ? 0.567 10.188 -4.156 1 92.75 39 ASN B CA 1
ATOM 3866 C C . ASN B 1 39 ? 0.581 11.508 -4.918 1 92.75 39 ASN B C 1
ATOM 3868 O O . ASN B 1 39 ? 1.438 12.367 -4.676 1 92.75 39 ASN B O 1
ATOM 3872 N N . LYS B 1 40 ? -0.328 11.586 -5.824 1 83.62 40 LYS B N 1
ATOM 3873 C CA . LYS B 1 40 ? -0.392 12.773 -6.664 1 83.62 40 LYS B CA 1
ATOM 3874 C C . LYS B 1 40 ? -0.766 14.008 -5.84 1 83.62 40 LYS B C 1
ATOM 3876 O O . LYS B 1 40 ? -1.703 13.961 -5.039 1 83.62 40 LYS B O 1
ATOM 3881 N N . THR B 1 41 ? 0.096 14.969 -6.004 1 83.94 41 THR B N 1
ATOM 3882 C CA . THR B 1 41 ? -0.143 16.297 -5.457 1 83.94 41 THR B CA 1
ATOM 3883 C C . THR B 1 41 ? 0.156 17.375 -6.496 1 83.94 41 THR B C 1
ATOM 3885 O O . THR B 1 41 ? -0.016 17.141 -7.695 1 83.94 41 THR B O 1
ATOM 3888 N N . PHE B 1 42 ? 0.343 18.547 -6.102 1 78.31 42 PHE B N 1
ATOM 3889 C CA . PHE B 1 42 ? 0.666 19.625 -7.016 1 78.31 42 PHE B CA 1
ATOM 3890 C C . PHE B 1 42 ? 2.125 19.562 -7.449 1 78.31 42 PHE B C 1
ATOM 3892 O O . PHE B 1 42 ? 2.469 19.969 -8.555 1 78.31 42 PHE B O 1
ATOM 3899 N N . THR B 1 43 ? 2.871 18.875 -6.664 1 77.12 43 THR B N 1
ATOM 3900 C CA . THR B 1 43 ? 4.316 18.906 -6.871 1 77.12 43 THR B CA 1
ATOM 3901 C C . THR B 1 43 ? 4.723 17.953 -7.984 1 77.12 43 THR B C 1
ATOM 3903 O O . THR B 1 43 ? 3.963 17.047 -8.344 1 77.12 43 THR B O 1
ATOM 3906 N N . SER B 1 44 ? 5.926 18.219 -8.469 1 77.69 44 SER B N 1
ATOM 3907 C CA . SER B 1 44 ? 6.551 17.344 -9.453 1 77.69 44 SER B CA 1
ATOM 3908 C C . SER B 1 44 ? 7.461 16.312 -8.789 1 77.69 44 SER B C 1
ATOM 3910 O O . SER B 1 44 ? 8.133 15.539 -9.469 1 77.69 44 SER B O 1
ATOM 3912 N N . LEU B 1 45 ? 7.43 16.234 -7.473 1 82.62 45 LEU B N 1
ATOM 3913 C CA . LEU B 1 45 ? 8.383 15.414 -6.734 1 82.62 45 LEU B CA 1
ATOM 3914 C C . LEU B 1 45 ? 7.762 14.078 -6.336 1 82.62 45 LEU B C 1
ATOM 3916 O O . LEU B 1 45 ? 8.25 13.406 -5.422 1 82.62 45 LEU B O 1
ATOM 3920 N N . ARG B 1 46 ? 6.754 13.773 -7.055 1 88.19 46 ARG B N 1
ATOM 3921 C CA . ARG B 1 46 ? 6.098 12.523 -6.664 1 88.19 46 ARG B CA 1
ATOM 3922 C C . ARG B 1 46 ? 7.004 11.328 -6.922 1 88.19 46 ARG B C 1
ATOM 3924 O O . ARG B 1 46 ? 7.617 11.219 -7.988 1 88.19 46 ARG B O 1
ATOM 3931 N N . LEU B 1 47 ? 7.082 10.461 -5.938 1 94.06 47 LEU B N 1
ATOM 3932 C CA . LEU B 1 47 ? 7.832 9.211 -6.062 1 94.06 47 LEU B CA 1
ATOM 3933 C C . LEU B 1 47 ? 6.914 8.062 -6.457 1 94.06 47 LEU B C 1
ATOM 3935 O O . LEU B 1 47 ? 6.215 7.5 -5.613 1 94.06 47 LEU B O 1
ATOM 3939 N N . ASP B 1 48 ? 7.027 7.586 -7.574 1 89.12 48 ASP B N 1
ATOM 3940 C CA . ASP B 1 48 ? 6.051 6.656 -8.133 1 89.12 48 ASP B CA 1
ATOM 3941 C C . ASP B 1 48 ? 6.402 5.215 -7.789 1 89.12 48 ASP B C 1
ATOM 3943 O O . ASP B 1 48 ? 5.516 4.379 -7.598 1 89.12 48 ASP B O 1
ATOM 3947 N N . SER B 1 49 ? 7.664 4.926 -7.664 1 91.5 49 SER B N 1
ATOM 3948 C CA . SER B 1 49 ? 8.094 3.543 -7.477 1 91.5 49 SER B CA 1
ATOM 3949 C C . SER B 1 49 ? 8.531 3.291 -6.035 1 91.5 49 SER B C 1
ATOM 3951 O O . SER B 1 49 ? 9.211 4.121 -5.434 1 91.5 49 SER B O 1
ATOM 3953 N N . MET B 1 50 ? 8.227 2.154 -5.547 1 95.38 50 MET B N 1
ATOM 3954 C CA . MET B 1 50 ? 8.672 1.783 -4.207 1 95.38 50 MET B CA 1
ATOM 3955 C C . MET B 1 50 ? 10.188 1.607 -4.16 1 95.38 50 MET B C 1
ATOM 3957 O O . MET B 1 50 ? 10.797 1.711 -3.096 1 95.38 50 MET B O 1
ATOM 3961 N N . GLU B 1 51 ? 10.734 1.37 -5.332 1 93.94 51 GLU B N 1
ATOM 3962 C CA . GLU B 1 51 ? 12.195 1.283 -5.383 1 93.94 51 GLU B CA 1
ATOM 3963 C C . GLU B 1 51 ? 12.844 2.586 -4.918 1 93.94 51 GLU B C 1
ATOM 3965 O O . GLU B 1 51 ? 13.805 2.566 -4.156 1 93.94 51 GLU B O 1
ATOM 3970 N N . SER B 1 52 ? 12.234 3.633 -5.398 1 95.62 52 SER B N 1
ATOM 3971 C CA . SER B 1 52 ? 12.734 4.941 -5 1 95.62 52 SER B CA 1
ATOM 3972 C C . SER B 1 52 ? 12.508 5.195 -3.514 1 95.62 52 SER B C 1
ATOM 3974 O O . SER B 1 52 ? 13.352 5.797 -2.846 1 95.62 52 SER B O 1
ATOM 3976 N N . TRP B 1 53 ? 11.359 4.742 -2.975 1 97.81 53 TRP B N 1
ATOM 3977 C CA . TRP B 1 53 ? 11.094 4.887 -1.547 1 97.81 53 TRP B CA 1
ATOM 3978 C C . TRP B 1 53 ? 12.172 4.203 -0.718 1 97.81 53 TRP B C 1
ATOM 3980 O O . TRP B 1 53 ? 12.734 4.809 0.2 1 97.81 53 TRP B O 1
ATOM 3990 N N . ILE B 1 54 ? 12.469 2.982 -1.118 1 96.81 54 ILE B N 1
ATOM 3991 C CA . ILE B 1 54 ? 13.398 2.129 -0.391 1 96.81 54 ILE B CA 1
ATOM 3992 C C . ILE B 1 54 ? 14.781 2.783 -0.357 1 96.81 54 ILE B C 1
ATOM 3994 O O . ILE B 1 54 ? 15.438 2.805 0.686 1 96.81 54 ILE B O 1
ATOM 3998 N N . LYS B 1 55 ? 15.18 3.383 -1.469 1 97.06 55 LYS B N 1
ATOM 3999 C CA . LYS B 1 55 ? 16.484 4.043 -1.53 1 97.06 55 LYS B CA 1
ATOM 4000 C C . LYS B 1 55 ? 16.562 5.203 -0.54 1 97.06 55 LYS B C 1
ATOM 4002 O O . LYS B 1 55 ? 17.578 5.406 0.108 1 97.06 55 LYS B O 1
ATOM 4007 N N . HIS B 1 56 ? 15.5 5.934 -0.422 1 98 56 HIS B N 1
ATOM 4008 C CA . HIS B 1 56 ? 15.477 7.027 0.542 1 98 56 HIS B CA 1
ATOM 4009 C C . HIS B 1 56 ? 15.492 6.504 1.974 1 98 56 HIS B C 1
ATOM 4011 O O . HIS B 1 56 ? 16.203 7.047 2.83 1 98 56 HIS B O 1
ATOM 4017 N N . PHE B 1 57 ? 14.789 5.453 2.246 1 97.81 57 PHE B N 1
ATOM 4018 C CA . PHE B 1 57 ? 14.758 4.867 3.58 1 97.81 57 PHE B CA 1
ATOM 4019 C C . PHE B 1 57 ? 16.125 4.312 3.967 1 97.81 57 PHE B C 1
ATOM 4021 O O . PHE B 1 57 ? 16.547 4.422 5.121 1 97.81 57 PHE B O 1
ATOM 4028 N N . GLU B 1 58 ? 16.812 3.785 3.021 1 96.62 58 GLU B N 1
ATOM 4029 C CA . GLU B 1 58 ? 18.125 3.209 3.264 1 96.62 58 GLU B CA 1
ATOM 4030 C C . GLU B 1 58 ? 19.172 4.297 3.539 1 96.62 58 GLU B C 1
ATOM 4032 O O . GLU B 1 58 ? 20.078 4.102 4.348 1 96.62 58 GLU B O 1
ATOM 4037 N N . ASN B 1 59 ? 18.984 5.445 2.924 1 97.12 59 ASN B N 1
ATOM 4038 C CA . ASN B 1 59 ? 20.062 6.422 2.912 1 97.12 59 ASN B CA 1
ATOM 4039 C C . ASN B 1 59 ? 19.797 7.566 3.887 1 97.12 59 ASN B C 1
ATOM 4041 O O . ASN B 1 59 ? 20.734 8.234 4.336 1 97.12 59 ASN B O 1
ATOM 4045 N N . TRP B 1 60 ? 18.547 7.824 4.223 1 97.31 60 TRP B N 1
ATOM 4046 C CA . TRP B 1 60 ? 18.219 8.945 5.098 1 97.31 60 TRP B CA 1
ATOM 4047 C C . TRP B 1 60 ? 18.688 8.688 6.52 1 97.31 60 TRP B C 1
ATOM 4049 O O . TRP B 1 60 ? 18.734 7.539 6.969 1 97.31 60 TRP B O 1
ATOM 4059 N N . SER B 1 61 ? 19.031 9.734 7.184 1 94.44 61 SER B N 1
ATOM 4060 C CA . SER B 1 61 ? 19.531 9.664 8.555 1 94.44 61 SER B CA 1
ATOM 4061 C C . SER B 1 61 ? 18.453 9.109 9.492 1 94.44 61 SER B C 1
ATOM 4063 O O . SER B 1 61 ? 17.281 9.438 9.359 1 94.44 61 SER B O 1
ATOM 4065 N N . SER B 1 62 ? 18.828 8.336 10.5 1 93 62 SER B N 1
ATOM 4066 C CA . SER B 1 62 ? 17.906 7.762 11.469 1 93 62 SER B CA 1
ATOM 4067 C C . SER B 1 62 ? 17.547 8.773 12.547 1 93 62 SER B C 1
ATOM 4069 O O . SER B 1 62 ? 16.594 8.57 13.305 1 93 62 SER B O 1
ATOM 4071 N N . ASP B 1 63 ? 18.234 9.828 12.5 1 92.56 63 ASP B N 1
ATOM 4072 C CA . ASP B 1 63 ? 18.016 10.828 13.539 1 92.56 63 ASP B CA 1
ATOM 4073 C C . ASP B 1 63 ? 16.906 11.805 13.148 1 92.56 63 ASP B C 1
ATOM 4075 O O . ASP B 1 63 ? 16.453 12.602 13.969 1 92.56 63 ASP B O 1
ATOM 4079 N N . ARG B 1 64 ? 16.516 11.688 11.914 1 95.62 64 ARG B N 1
ATOM 4080 C CA . ARG B 1 64 ? 15.508 12.609 11.414 1 95.62 64 ARG B CA 1
ATOM 4081 C C . ARG B 1 64 ? 14.289 11.859 10.891 1 95.62 64 ARG B C 1
ATOM 4083 O O . ARG B 1 64 ? 14.422 10.766 10.328 1 95.62 64 ARG B O 1
ATOM 4090 N N . VAL B 1 65 ? 13.234 12.5 11 1 97.75 65 VAL B N 1
ATOM 4091 C CA . VAL B 1 65 ? 11.969 11.867 10.641 1 97.75 65 VAL B CA 1
ATOM 4092 C C . VAL B 1 65 ? 11.758 11.953 9.133 1 97.75 65 VAL B C 1
ATOM 4094 O O . VAL B 1 65 ? 12.234 12.891 8.484 1 97.75 65 VAL B O 1
ATOM 4097 N N . ILE B 1 66 ? 11.078 10.961 8.555 1 98.62 66 ILE B N 1
ATOM 4098 C CA . ILE B 1 66 ? 10.594 10.992 7.18 1 98.62 66 ILE B CA 1
ATOM 4099 C C . ILE B 1 66 ? 9.109 11.359 7.164 1 98.62 66 ILE B C 1
ATOM 4101 O O . ILE B 1 66 ? 8.273 10.609 7.672 1 98.62 66 ILE B O 1
ATOM 4105 N N . CYS B 1 67 ? 8.805 12.539 6.648 1 98.62 67 CYS B N 1
ATOM 4106 C CA . CYS B 1 67 ? 7.422 12.977 6.477 1 98.62 67 CYS B CA 1
ATOM 4107 C C . CYS B 1 67 ? 6.871 12.523 5.125 1 98.62 67 CYS B C 1
ATOM 4109 O O . CYS B 1 67 ? 7.516 12.719 4.094 1 98.62 67 CYS B O 1
ATOM 4111 N N . VAL B 1 68 ? 5.645 11.945 5.145 1 98.69 68 VAL B N 1
ATOM 4112 C CA . VAL B 1 68 ? 5.145 11.391 3.889 1 98.69 68 VAL B CA 1
ATOM 4113 C C . VAL B 1 68 ? 3.734 11.914 3.619 1 98.69 68 VAL B C 1
ATOM 4115 O O . VAL B 1 68 ? 2.916 12.008 4.539 1 98.69 68 VAL B O 1
ATOM 4118 N N . HIS B 1 69 ? 3.547 12.375 2.418 1 98.06 69 HIS B N 1
ATOM 4119 C CA . HIS B 1 69 ? 2.197 12.43 1.868 1 98.06 69 HIS B CA 1
ATOM 4120 C C . HIS B 1 69 ? 1.782 11.086 1.286 1 98.06 69 HIS B C 1
ATOM 4122 O O . HIS B 1 69 ? 2.223 10.711 0.196 1 98.06 69 HIS B O 1
ATOM 4128 N N . ALA B 1 70 ? 0.955 10.383 1.954 1 98.19 70 ALA B N 1
ATOM 4129 C CA . ALA B 1 70 ? 0.512 9.047 1.58 1 98.19 70 ALA B CA 1
ATOM 4130 C C . ALA B 1 70 ? -0.99 8.883 1.799 1 98.19 70 ALA B C 1
ATOM 4132 O O . ALA B 1 70 ? -1.501 9.172 2.883 1 98.19 70 ALA B O 1
ATOM 4133 N N . GLU B 1 71 ? -1.662 8.367 0.832 1 96.94 71 GLU B N 1
ATOM 4134 C CA . GLU B 1 71 ? -3.109 8.203 0.922 1 96.94 71 GLU B CA 1
ATOM 4135 C C . GLU B 1 71 ? -3.51 6.742 0.744 1 96.94 71 GLU B C 1
ATOM 4137 O O . GLU B 1 71 ? -2.803 5.977 0.085 1 96.94 71 GLU B O 1
ATOM 4142 N N . GLU B 1 72 ? -4.543 6.363 1.39 1 95.44 72 GLU B N 1
ATOM 4143 C CA . GLU B 1 72 ? -5.141 5.043 1.228 1 95.44 72 GLU B CA 1
ATOM 4144 C C . GLU B 1 72 ? -4.102 3.939 1.419 1 95.44 72 GLU B C 1
ATOM 4146 O O . GLU B 1 72 ? -3.357 3.943 2.4 1 95.44 72 GLU B O 1
ATOM 4151 N N . ARG B 1 73 ? -3.979 2.99 0.481 1 95.44 73 ARG B N 1
ATOM 4152 C CA . ARG B 1 73 ? -3.1 1.834 0.628 1 95.44 73 ARG B CA 1
ATOM 4153 C C . ARG B 1 73 ? -1.636 2.262 0.665 1 95.44 73 ARG B C 1
ATOM 4155 O O . ARG B 1 73 ? -0.792 1.56 1.226 1 95.44 73 ARG B O 1
ATOM 4162 N N . THR B 1 74 ? -1.394 3.408 0.09 1 97.75 74 THR B N 1
ATOM 4163 C CA . THR B 1 74 ? -0.033 3.932 0.106 1 97.75 74 THR B CA 1
ATOM 4164 C C . THR B 1 74 ? 0.439 4.168 1.538 1 97.75 74 THR B C 1
ATOM 4166 O O . THR B 1 74 ? 1.621 4 1.844 1 97.75 74 THR B O 1
ATOM 4169 N N . THR B 1 75 ? -0.519 4.551 2.404 1 98.44 75 THR B N 1
ATOM 4170 C CA . THR B 1 75 ? -0.198 4.742 3.814 1 98.44 75 THR B CA 1
ATOM 4171 C C . THR B 1 75 ? 0.319 3.445 4.43 1 98.44 75 THR B C 1
ATOM 4173 O O . THR B 1 75 ? 1.373 3.432 5.07 1 98.44 75 THR B O 1
ATOM 4176 N N . ALA B 1 76 ? -0.381 2.377 4.145 1 98.44 76 ALA B N 1
ATOM 4177 C CA . ALA B 1 76 ? 0.044 1.083 4.672 1 98.44 76 ALA B CA 1
ATOM 4178 C C . ALA B 1 76 ? 1.393 0.668 4.09 1 98.44 76 ALA B C 1
ATOM 4180 O O . ALA B 1 76 ? 2.246 0.134 4.805 1 98.44 76 ALA B O 1
ATOM 4181 N N . ALA B 1 77 ? 1.54 0.902 2.859 1 98.38 77 ALA B N 1
ATOM 4182 C CA . ALA B 1 77 ? 2.775 0.524 2.18 1 98.38 77 ALA B CA 1
ATOM 4183 C C . ALA B 1 77 ? 3.982 1.208 2.814 1 98.38 77 ALA B C 1
ATOM 4185 O O . ALA B 1 77 ? 5 0.563 3.084 1 98.38 77 ALA B O 1
ATOM 4186 N N . VAL B 1 78 ? 3.895 2.475 3.086 1 98.62 78 VAL B N 1
ATOM 4187 C CA . VAL B 1 78 ? 5.043 3.205 3.613 1 98.62 78 VAL B CA 1
ATOM 4188 C C . VAL B 1 78 ? 5.266 2.832 5.078 1 98.62 78 VAL B C 1
ATOM 4190 O O . VAL B 1 78 ? 6.402 2.83 5.559 1 98.62 78 VAL B O 1
ATOM 4193 N N . LEU B 1 79 ? 4.195 2.473 5.789 1 98.69 79 LEU B N 1
ATOM 4194 C CA . LEU B 1 79 ? 4.359 2.014 7.164 1 98.69 79 LEU B CA 1
ATOM 4195 C C . LEU B 1 79 ? 5.148 0.71 7.211 1 98.69 79 LEU B C 1
ATOM 4197 O O . LEU B 1 79 ? 5.902 0.47 8.156 1 98.69 79 LEU B O 1
ATOM 4201 N N . LEU B 1 80 ? 4.957 -0.098 6.176 1 98.62 80 LEU B N 1
ATOM 4202 C CA . LEU B 1 80 ? 5.781 -1.297 6.09 1 98.62 80 LEU B CA 1
ATOM 4203 C C . LEU B 1 80 ? 7.262 -0.933 6.031 1 98.62 80 LEU B C 1
ATOM 4205 O O . LEU B 1 80 ? 8.086 -1.552 6.711 1 98.62 80 LEU B O 1
ATOM 4209 N N . LEU B 1 81 ? 7.59 0.046 5.215 1 98.19 81 LEU B N 1
ATOM 4210 C CA . LEU B 1 81 ? 8.984 0.454 5.082 1 98.19 81 LEU B CA 1
ATOM 4211 C C . LEU B 1 81 ? 9.523 0.99 6.402 1 98.19 81 LEU B C 1
ATOM 4213 O O . LEU B 1 81 ? 10.695 0.772 6.734 1 98.19 81 LEU B O 1
ATOM 4217 N N . ALA B 1 82 ? 8.641 1.727 7.113 1 98.06 82 ALA B N 1
ATOM 4218 C CA . ALA B 1 82 ? 9.047 2.193 8.438 1 98.06 82 ALA B CA 1
ATOM 4219 C C . ALA B 1 82 ? 9.492 1.028 9.32 1 98.06 82 ALA B C 1
ATOM 4221 O O . ALA B 1 82 ? 10.5 1.128 10.023 1 98.06 82 ALA B O 1
ATOM 4222 N N . GLU B 1 83 ? 8.773 -0.021 9.211 1 96.69 83 GLU B N 1
ATOM 4223 C CA . GLU B 1 83 ? 9.062 -1.213 10 1 96.69 83 GLU B CA 1
ATOM 4224 C C . GLU B 1 83 ? 10.312 -1.92 9.484 1 96.69 83 GLU B C 1
ATOM 4226 O O . GLU B 1 83 ? 11.203 -2.27 10.266 1 96.69 83 GLU B O 1
ATOM 4231 N N . LEU B 1 84 ? 10.445 -2.133 8.211 1 96.81 84 LEU B N 1
ATOM 4232 C CA . LEU B 1 84 ? 11.531 -2.906 7.613 1 96.81 84 LEU B CA 1
ATOM 4233 C C . LEU B 1 84 ? 12.875 -2.209 7.812 1 96.81 84 LEU B C 1
ATOM 4235 O O . LEU B 1 84 ? 13.891 -2.869 8.031 1 96.81 84 LEU B O 1
ATOM 4239 N N . TYR B 1 85 ? 12.852 -0.88 7.793 1 96.69 85 TYR B N 1
ATOM 4240 C CA . TYR B 1 85 ? 14.109 -0.152 7.793 1 96.69 85 TYR B CA 1
ATOM 4241 C C . TYR B 1 85 ? 14.297 0.616 9.102 1 96.69 85 TYR B C 1
ATOM 4243 O O . TYR B 1 85 ? 15.266 1.36 9.258 1 96.69 85 TYR B O 1
ATOM 4251 N N . LYS B 1 86 ? 13.352 0.483 9.984 1 95.5 86 LYS B N 1
ATOM 4252 C CA . LYS B 1 86 ? 13.406 1.046 11.328 1 95.5 86 LYS B CA 1
ATOM 4253 C C . LYS B 1 86 ? 13.648 2.553 11.281 1 95.5 86 LYS B C 1
ATOM 4255 O O . LYS B 1 86 ? 14.555 3.061 11.945 1 95.5 86 LYS B O 1
ATOM 4260 N N . LYS B 1 87 ? 12.844 3.211 10.484 1 97.69 87 LYS B N 1
ATOM 4261 C CA . LYS B 1 87 ? 12.867 4.668 10.375 1 97.69 87 LYS B CA 1
ATOM 4262 C C . LYS B 1 87 ? 11.594 5.281 10.953 1 97.69 87 LYS B C 1
ATOM 4264 O O . LYS B 1 87 ? 10.516 4.699 10.844 1 97.69 87 LYS B O 1
ATOM 4269 N N . ARG B 1 88 ? 11.75 6.422 11.602 1 98.19 88 ARG B N 1
ATOM 4270 C CA . ARG B 1 88 ? 10.586 7.164 12.078 1 98.19 88 ARG B CA 1
ATOM 4271 C C . ARG B 1 88 ? 9.844 7.824 10.922 1 98.19 88 ARG B C 1
ATOM 4273 O O . ARG B 1 88 ? 10.445 8.539 10.125 1 98.19 88 ARG B O 1
ATOM 4280 N N . VAL B 1 89 ? 8.562 7.566 10.859 1 98.75 89 VAL B N 1
ATOM 4281 C CA . VAL B 1 89 ? 7.758 8.109 9.773 1 98.75 89 VAL B CA 1
ATOM 4282 C C . VAL B 1 89 ? 6.637 8.969 10.336 1 98.75 89 VAL B C 1
ATOM 4284 O O . VAL B 1 89 ? 5.992 8.594 11.32 1 98.75 89 VAL B O 1
ATOM 4287 N N . HIS B 1 90 ? 6.465 10.141 9.836 1 98.94 90 HIS B N 1
ATOM 4288 C CA . HIS B 1 90 ? 5.355 11.031 10.141 1 98.94 90 HIS B CA 1
ATOM 4289 C C . HIS B 1 90 ? 4.406 11.156 8.961 1 98.94 90 HIS B C 1
ATOM 4291 O O . HIS B 1 90 ? 4.781 11.688 7.906 1 98.94 90 HIS B O 1
ATOM 4297 N N . VAL B 1 91 ? 3.176 10.648 9.07 1 98.94 91 VAL B N 1
ATOM 4298 C CA . VAL B 1 91 ? 2.201 10.719 7.984 1 98.94 91 VAL B CA 1
ATOM 4299 C C . VAL B 1 91 ? 1.5 12.07 8.008 1 98.94 91 VAL B C 1
ATOM 4301 O O . VAL B 1 91 ? 0.792 12.398 8.969 1 98.94 91 VAL B O 1
ATOM 4304 N N . CYS B 1 92 ? 1.63 12.75 6.934 1 98.56 92 CYS B N 1
ATOM 4305 C CA . CYS B 1 92 ? 1.118 14.117 6.871 1 98.56 92 CYS B CA 1
ATOM 4306 C C . CYS B 1 92 ? -0.355 14.125 6.484 1 98.56 92 CYS B C 1
ATOM 4308 O O . CYS B 1 92 ? -0.801 13.289 5.695 1 98.56 92 CYS B O 1
ATOM 4310 N N . HIS B 1 93 ? -1.118 14.992 7.027 1 98.19 93 HIS B N 1
ATOM 4311 C CA . HIS B 1 93 ? -2.484 15.406 6.719 1 98.19 93 HIS B CA 1
ATOM 4312 C C . HIS B 1 93 ? -3.354 14.203 6.367 1 98.19 93 HIS B C 1
ATOM 4314 O O . HIS B 1 93 ? -3.941 14.148 5.285 1 98.19 93 HIS B O 1
ATOM 4320 N N . VAL B 1 94 ? -3.443 13.328 7.305 1 98.81 94 VAL B N 1
ATOM 4321 C CA . VAL B 1 94 ? -4.32 12.164 7.199 1 98.81 94 VAL B CA 1
ATOM 4322 C C . VAL B 1 94 ? -5.762 12.625 6.98 1 98.81 94 VAL B C 1
ATOM 4324 O O . VAL B 1 94 ? -6.223 13.57 7.625 1 98.81 94 VAL B O 1
ATOM 4327 N N . ALA B 1 95 ? -6.477 11.906 6.078 1 98.62 95 ALA B N 1
ATOM 4328 C CA . ALA B 1 95 ? -7.785 12.43 5.695 1 98.62 95 ALA B CA 1
ATOM 4329 C C . ALA B 1 95 ? -8.859 11.352 5.781 1 98.62 95 ALA B C 1
ATOM 4331 O O . ALA B 1 95 ? -10.039 11.648 5.988 1 98.62 95 ALA B O 1
ATOM 4332 N N . ARG B 1 96 ? -8.484 10.078 5.684 1 98.25 96 ARG B N 1
ATOM 4333 C CA . ARG B 1 96 ? -9.477 9.039 5.473 1 98.25 96 ARG B CA 1
ATOM 4334 C C . ARG B 1 96 ? -9.516 8.07 6.652 1 98.25 96 ARG B C 1
ATOM 4336 O O . ARG B 1 96 ? -8.516 7.883 7.344 1 98.25 96 ARG B O 1
ATOM 4343 N N . LYS B 1 97 ? -10.664 7.395 6.75 1 98.38 97 LYS B N 1
ATOM 4344 C CA . LYS B 1 97 ? -10.898 6.406 7.797 1 98.38 97 LYS B CA 1
ATOM 4345 C C . LYS B 1 97 ? -9.906 5.25 7.691 1 98.38 97 LYS B C 1
ATOM 4347 O O . LYS B 1 97 ? -9.281 4.867 8.68 1 98.38 97 LYS B O 1
ATOM 4352 N N . GLU B 1 98 ? -9.719 4.688 6.543 1 97 98 GLU B N 1
ATOM 4353 C CA . GLU B 1 98 ? -8.844 3.533 6.367 1 97 98 GLU B CA 1
ATOM 4354 C C . GLU B 1 98 ? -7.398 3.873 6.723 1 97 98 GLU B C 1
ATOM 4356 O O . GLU B 1 98 ? -6.652 3.016 7.195 1 97 98 GLU B O 1
ATOM 4361 N N . GLU B 1 99 ? -7.02 5.121 6.523 1 98.44 99 GLU B N 1
ATOM 4362 C CA . GLU B 1 99 ? -5.668 5.566 6.848 1 98.44 99 GLU B CA 1
ATOM 4363 C C . GLU B 1 99 ? -5.457 5.629 8.359 1 98.44 99 GLU B C 1
ATOM 4365 O O . GLU B 1 99 ? -4.477 5.09 8.875 1 98.44 99 GLU B O 1
ATOM 4370 N N . ILE B 1 100 ? -6.387 6.27 9.062 1 98.75 100 ILE B N 1
ATOM 4371 C CA . ILE B 1 100 ? -6.207 6.469 10.5 1 98.75 100 ILE B CA 1
ATOM 4372 C C . ILE B 1 100 ? -6.32 5.125 11.219 1 98.75 100 ILE B C 1
ATOM 4374 O O . ILE B 1 100 ? -5.641 4.895 12.219 1 98.75 100 ILE B O 1
ATOM 4378 N N . ILE B 1 101 ? -7.098 4.215 10.672 1 97.75 101 ILE B N 1
ATOM 4379 C CA . ILE B 1 101 ? -7.254 2.9 11.289 1 97.75 101 ILE B CA 1
ATOM 4380 C C . ILE B 1 101 ? -5.953 2.113 11.164 1 97.75 101 ILE B C 1
ATOM 4382 O O . ILE B 1 101 ? -5.52 1.463 12.117 1 97.75 101 ILE B O 1
ATOM 4386 N N . ILE B 1 102 ? -5.344 2.156 10.039 1 98 102 ILE B N 1
ATOM 4387 C CA . ILE B 1 102 ? -4.105 1.414 9.844 1 98 102 ILE B CA 1
ATOM 4388 C C . ILE B 1 102 ? -2.984 2.057 10.664 1 98 102 ILE B C 1
ATOM 4390 O O . ILE B 1 102 ? -2.102 1.362 11.172 1 98 102 ILE B O 1
ATOM 4394 N N . ILE B 1 103 ? -2.988 3.367 10.797 1 98.81 103 ILE B N 1
ATOM 4395 C CA . ILE B 1 103 ? -2.01 4.062 11.625 1 98.81 103 ILE B CA 1
ATOM 4396 C C . ILE B 1 103 ? -2.18 3.645 13.086 1 98.81 103 ILE B C 1
ATOM 4398 O O . ILE B 1 103 ? -1.195 3.385 13.781 1 98.81 103 ILE B O 1
ATOM 4402 N N . ARG B 1 104 ? -3.418 3.635 13.531 1 98.38 104 ARG B N 1
ATOM 4403 C CA . ARG B 1 104 ? -3.686 3.172 14.891 1 98.38 104 ARG B CA 1
ATOM 4404 C C . ARG B 1 104 ? -3.121 1.773 15.109 1 98.38 104 ARG B C 1
ATOM 4406 O O . ARG B 1 104 ? -2.438 1.526 16.109 1 98.38 104 ARG B O 1
ATOM 4413 N N . ALA B 1 105 ? -3.408 0.88 14.18 1 97.38 105 ALA B N 1
ATOM 4414 C CA . ALA B 1 105 ? -2.918 -0.491 14.297 1 97.38 105 ALA B CA 1
ATOM 4415 C C . ALA B 1 105 ? -1.394 -0.524 14.359 1 97.38 105 ALA B C 1
ATOM 4417 O O . ALA B 1 105 ? -0.817 -1.276 15.148 1 97.38 105 ALA B O 1
ATOM 4418 N N . ALA B 1 106 ? -0.75 0.258 13.539 1 98.12 106 ALA B N 1
ATOM 4419 C CA . ALA B 1 106 ? 0.709 0.323 13.508 1 98.12 106 ALA B CA 1
ATOM 4420 C C . ALA B 1 106 ? 1.267 0.826 14.836 1 98.12 106 ALA B C 1
ATOM 4422 O O . ALA B 1 106 ? 2.223 0.257 15.367 1 98.12 106 ALA B O 1
ATOM 4423 N N . LYS B 1 107 ? 0.633 1.876 15.367 1 98.25 107 LYS B N 1
ATOM 4424 C CA . LYS B 1 107 ? 1.071 2.441 16.641 1 98.25 107 LYS B CA 1
ATOM 4425 C C . LYS B 1 107 ? 0.886 1.44 17.781 1 98.25 107 LYS B C 1
ATOM 4427 O O . LYS B 1 107 ? 1.757 1.305 18.641 1 98.25 107 LYS B O 1
ATOM 4432 N N . GLU B 1 108 ? -0.189 0.807 17.719 1 97 108 GLU B N 1
ATOM 4433 C CA . GLU B 1 108 ? -0.496 -0.173 18.75 1 97 108 GLU B CA 1
ATOM 4434 C C . GLU B 1 108 ? 0.517 -1.314 18.75 1 97 108 GLU B C 1
ATOM 4436 O O . GLU B 1 108 ? 0.777 -1.922 19.797 1 97 108 GLU B O 1
ATOM 4441 N N . LYS B 1 109 ? 1.085 -1.51 17.625 1 94.12 109 LYS B N 1
ATOM 4442 C CA . LYS B 1 109 ? 2.066 -2.584 17.5 1 94.12 109 LYS B CA 1
ATOM 4443 C C . LYS B 1 109 ? 3.484 -2.061 17.719 1 94.12 109 LYS B C 1
ATOM 4445 O O . LYS B 1 109 ? 4.457 -2.789 17.516 1 94.12 109 LYS B O 1
ATO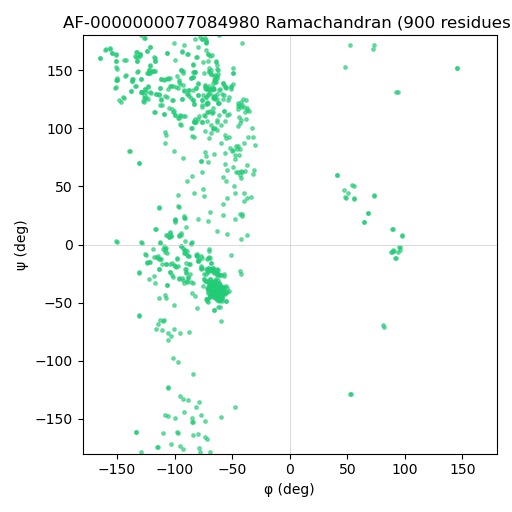M 4450 N N . GLY B 1 110 ? 3.625 -0.814 17.938 1 95.56 110 GLY B N 1
ATOM 4451 C CA . GLY B 1 110 ? 4.895 -0.255 18.375 1 95.56 110 GLY B CA 1
ATOM 4452 C C . GLY B 1 110 ? 5.707 0.335 17.25 1 95.56 110 GLY B C 1
ATOM 4453 O O . GLY B 1 110 ? 6.883 0.659 17.422 1 95.56 110 GLY B O 1
ATOM 4454 N N . LEU B 1 111 ? 5.133 0.41 16.094 1 96.62 111 LEU B N 1
ATOM 4455 C CA . LEU B 1 111 ? 5.871 1.033 14.992 1 96.62 111 LEU B CA 1
ATOM 4456 C C . LEU B 1 111 ? 6.125 2.51 15.281 1 96.62 111 LEU B C 1
ATOM 4458 O O . LEU B 1 111 ? 5.281 3.184 15.875 1 96.62 111 LEU B O 1
ATOM 4462 N N . PRO B 1 112 ? 7.266 3.002 14.922 1 96.12 112 PRO B N 1
ATOM 4463 C CA . PRO B 1 112 ? 7.609 4.406 15.156 1 96.12 112 PRO B CA 1
ATOM 4464 C C . PRO B 1 112 ? 6.93 5.352 14.164 1 96.12 112 PRO B C 1
ATOM 4466 O O . PRO B 1 112 ? 7.602 5.992 13.359 1 96.12 112 PRO B O 1
ATOM 4469 N N . VAL B 1 113 ? 5.648 5.512 14.32 1 98.38 113 VAL B N 1
ATOM 4470 C CA . VAL B 1 113 ? 4.855 6.281 13.367 1 98.38 113 VAL B CA 1
ATOM 4471 C C . VAL B 1 113 ? 4.074 7.367 14.109 1 98.38 113 VAL B C 1
ATOM 4473 O O . VAL B 1 113 ? 3.557 7.129 15.203 1 98.38 113 VAL B O 1
ATOM 4476 N N . THR B 1 114 ? 4.09 8.531 13.609 1 98.81 114 THR B N 1
ATOM 4477 C CA . THR B 1 114 ? 3.238 9.633 14.047 1 98.81 114 THR B CA 1
ATOM 4478 C C . THR B 1 114 ? 2.432 10.188 12.875 1 98.81 114 THR B C 1
ATOM 4480 O O . THR B 1 114 ? 2.668 9.82 11.719 1 98.81 114 THR B O 1
ATOM 4483 N N . CYS B 1 115 ? 1.436 10.984 13.164 1 98.94 115 CYS B N 1
ATOM 4484 C CA . CYS B 1 115 ? 0.646 11.523 12.062 1 98.94 115 CYS B CA 1
ATOM 4485 C C . CYS B 1 115 ? 0.055 12.883 12.43 1 98.94 115 CYS B C 1
ATOM 4487 O O . CYS B 1 115 ? 0.057 13.266 13.602 1 98.94 115 CYS B O 1
ATOM 4489 N N . GLU B 1 116 ? -0.361 13.57 11.406 1 98.88 116 GLU B N 1
ATOM 4490 C CA . GLU B 1 116 ? -0.998 14.875 11.578 1 98.88 116 GLU B CA 1
ATOM 4491 C C . GLU B 1 116 ? -2.281 14.977 10.766 1 98.88 116 GLU B C 1
ATOM 4493 O O . GLU B 1 116 ? -2.48 14.211 9.812 1 98.88 116 GLU B O 1
ATOM 4498 N N . VAL B 1 117 ? -3.127 15.859 11.156 1 98.88 117 VAL B N 1
ATOM 4499 C CA . VAL B 1 117 ? -4.367 16.156 10.453 1 98.88 117 VAL B CA 1
ATOM 4500 C C . VAL B 1 117 ? -4.492 17.656 10.227 1 98.88 117 VAL B C 1
ATOM 4502 O O . VAL B 1 117 ? -4.094 18.453 11.078 1 98.88 117 VAL B O 1
ATOM 4505 N N . ALA B 1 118 ? -5.004 18 9.125 1 98.69 118 ALA B N 1
ATOM 4506 C CA . ALA B 1 118 ? -5.238 19.406 8.805 1 98.69 118 ALA B CA 1
ATOM 4507 C C . ALA B 1 118 ? -6.664 19.828 9.164 1 98.69 118 ALA B C 1
ATOM 4509 O O . ALA B 1 118 ? -7.598 19.031 9.047 1 98.69 118 ALA B O 1
ATOM 4510 N N . PRO B 1 119 ? -6.844 21.078 9.508 1 98.31 119 PRO B N 1
ATOM 4511 C CA . PRO B 1 119 ? -8.18 21.547 9.891 1 98.31 119 PRO B CA 1
ATOM 4512 C C . PRO B 1 119 ? -9.227 21.312 8.805 1 98.31 119 PRO B C 1
ATOM 4514 O O . PRO B 1 119 ? -10.375 21 9.109 1 98.31 119 PRO B O 1
ATOM 4517 N N . HIS B 1 120 ? -8.883 21.453 7.527 1 98.38 120 HIS B N 1
ATOM 4518 C CA . HIS B 1 120 ? -9.906 21.297 6.492 1 98.38 120 HIS B CA 1
ATOM 4519 C C . HIS B 1 120 ? -10.414 19.859 6.434 1 98.38 120 HIS B C 1
ATOM 4521 O O . HIS B 1 120 ? -11.531 19.609 5.969 1 98.38 120 HIS B O 1
ATOM 4527 N N . HIS B 1 121 ? -9.688 18.906 6.941 1 98.69 121 HIS B N 1
ATOM 4528 C CA . HIS B 1 121 ? -10.195 17.531 6.996 1 98.69 121 HIS B CA 1
ATOM 4529 C C . HIS B 1 121 ? -11.016 17.297 8.266 1 98.69 121 HIS B C 1
ATOM 4531 O O . HIS B 1 121 ? -11.75 16.312 8.359 1 98.69 121 HIS B O 1
ATOM 4537 N N . LEU B 1 122 ? -10.875 18.141 9.219 1 98.69 122 LEU B N 1
ATOM 4538 C CA . LEU B 1 122 ? -11.648 18.047 10.453 1 98.69 122 LEU B CA 1
ATOM 4539 C C . LEU B 1 122 ? -12.945 18.828 10.352 1 98.69 122 LEU B C 1
ATOM 4541 O O . LEU B 1 122 ? -13.922 18.516 11.039 1 98.69 122 LEU B O 1
ATOM 4545 N N . PHE B 1 123 ? -13.008 19.859 9.461 1 98.56 123 PHE B N 1
ATOM 4546 C CA . PHE B 1 123 ? -14.125 20.781 9.539 1 98.56 123 PHE B CA 1
ATOM 4547 C C . PHE B 1 123 ? -14.875 20.859 8.219 1 98.56 123 PHE B C 1
ATOM 4549 O O . PHE B 1 123 ? -15.961 21.438 8.141 1 98.56 123 PHE B O 1
ATOM 4556 N N . LEU B 1 124 ? -14.258 20.359 7.137 1 98.44 124 LEU B N 1
ATOM 4557 C CA . LEU B 1 124 ? -14.906 20.328 5.828 1 98.44 124 LEU B CA 1
ATOM 4558 C C . LEU B 1 124 ? -14.992 18.906 5.293 1 98.44 124 LEU B C 1
ATOM 4560 O O . LEU B 1 124 ? -14.195 18.047 5.68 1 98.44 124 LEU B O 1
ATOM 4564 N N . THR B 1 125 ? -15.93 18.625 4.441 1 98.06 125 THR B N 1
ATOM 4565 C CA . THR B 1 125 ? -16.109 17.344 3.779 1 98.06 125 THR B CA 1
ATOM 4566 C C . THR B 1 125 ? -16.25 17.531 2.271 1 98.06 125 THR B C 1
ATOM 4568 O O . THR B 1 125 ? -16.203 18.641 1.768 1 98.06 125 THR B O 1
ATOM 4571 N N . HIS B 1 126 ? -16.438 16.422 1.644 1 97 126 HIS B N 1
ATOM 4572 C CA . HIS B 1 126 ? -16.672 16.422 0.205 1 97 126 HIS B CA 1
ATOM 4573 C C . HIS B 1 126 ? -17.875 17.281 -0.146 1 97 126 HIS B C 1
ATOM 4575 O O . HIS B 1 126 ? -17.891 17.953 -1.186 1 97 126 HIS B O 1
ATOM 4581 N N . GLU B 1 127 ? -18.922 17.312 0.657 1 97.06 127 GLU B N 1
ATOM 4582 C CA . GLU B 1 127 ? -20.109 18.141 0.43 1 97.06 127 GLU B CA 1
ATOM 4583 C C . GLU B 1 127 ? -19.766 19.625 0.427 1 97.06 127 GLU B C 1
ATOM 4585 O O . GLU B 1 127 ? -20.359 20.406 -0.323 1 97.06 127 GLU B O 1
ATOM 4590 N N . ASP B 1 128 ? -18.859 19.969 1.249 1 97.12 128 ASP B N 1
ATOM 4591 C CA . ASP B 1 128 ? -18.406 21.359 1.293 1 97.12 128 ASP B CA 1
ATOM 4592 C C . ASP B 1 128 ? -17.672 21.75 0.013 1 97.12 128 ASP B C 1
ATOM 4594 O O . ASP B 1 128 ? -17.781 22.875 -0.458 1 97.12 128 ASP B O 1
ATOM 4598 N N . ALA B 1 129 ? -16.859 20.828 -0.479 1 95.94 129 ALA B N 1
ATOM 4599 C CA . ALA B 1 129 ? -16.188 21.078 -1.744 1 95.94 129 ALA B CA 1
ATOM 4600 C C . ALA B 1 129 ? -17.188 21.359 -2.859 1 95.94 129 ALA B C 1
ATOM 4602 O O . ALA B 1 129 ? -16.969 22.25 -3.688 1 95.94 129 ALA B O 1
ATOM 4603 N N . VAL B 1 130 ? -18.234 20.594 -2.828 1 94.88 130 VAL B N 1
ATOM 4604 C CA . VAL B 1 130 ? -19.297 20.781 -3.82 1 94.88 130 VAL B CA 1
ATOM 4605 C C . VAL B 1 130 ? -19.938 22.156 -3.635 1 94.88 130 VAL B C 1
ATOM 4607 O O . VAL B 1 130 ? -20.172 22.875 -4.609 1 94.88 130 VAL B O 1
ATOM 4610 N N . ARG B 1 131 ? -20.219 22.5 -2.461 1 94.69 131 ARG B N 1
ATOM 4611 C CA . ARG B 1 131 ? -20.844 23.781 -2.137 1 94.69 131 ARG B CA 1
ATOM 4612 C C . ARG B 1 131 ? -19.984 24.953 -2.582 1 94.69 131 ARG B C 1
ATOM 4614 O O . ARG B 1 131 ? -20.484 25.953 -3.094 1 94.69 131 ARG B O 1
ATOM 4621 N N . LEU B 1 132 ? -18.703 24.859 -2.275 1 94.06 132 LEU B N 1
ATOM 4622 C CA . LEU B 1 132 ? -17.766 25.922 -2.666 1 94.06 132 LEU B CA 1
ATOM 4623 C C . LEU B 1 132 ? -17.75 26.094 -4.18 1 94.06 132 LEU B C 1
ATOM 4625 O O . LEU B 1 132 ? -17.672 27.219 -4.68 1 94.06 132 LEU B O 1
ATOM 4629 N N . GLY B 1 133 ? -17.844 24.938 -4.863 1 89.94 133 GLY B N 1
ATOM 4630 C CA . GLY B 1 133 ? -17.906 24.969 -6.316 1 89.94 133 GLY B CA 1
ATOM 4631 C C . GLY B 1 133 ? -16.562 25.312 -6.957 1 89.94 133 GLY B C 1
ATOM 4632 O O . GLY B 1 133 ? -15.633 25.719 -6.273 1 89.94 133 GLY B O 1
ATOM 4633 N N . GLY B 1 134 ? -16.656 25.156 -8.18 1 80.44 134 GLY B N 1
ATOM 4634 C CA . GLY B 1 134 ? -15.438 25.5 -8.883 1 80.44 134 GLY B CA 1
ATOM 4635 C C . GLY B 1 134 ? -14.195 24.891 -8.266 1 80.44 134 GLY B C 1
ATOM 4636 O O . GLY B 1 134 ? -14.281 24.156 -7.277 1 80.44 134 GLY B O 1
ATOM 4637 N N . GLY B 1 135 ? -13.203 24.609 -8.734 1 93.69 135 GLY B N 1
ATOM 4638 C CA . GLY B 1 135 ? -11.93 24.031 -8.32 1 93.69 135 GLY B CA 1
ATOM 4639 C C . GLY B 1 135 ? -11.5 24.5 -6.938 1 93.69 135 GLY B C 1
ATOM 4640 O O . GLY B 1 135 ? -10.383 24.203 -6.5 1 93.69 135 GLY B O 1
ATOM 4641 N N . LYS B 1 136 ? -12.43 25.297 -6.074 1 95.25 136 LYS B N 1
ATOM 4642 C CA . LYS B 1 136 ? -12.062 25.875 -4.781 1 95.25 136 LYS B CA 1
ATOM 4643 C C . LYS B 1 136 ? -11.828 24.781 -3.742 1 95.25 136 LYS B C 1
ATOM 4645 O O . LYS B 1 136 ? -11.016 24.953 -2.83 1 95.25 136 LYS B O 1
ATOM 4650 N N . GLY B 1 137 ? -12.555 23.734 -3.906 1 95.75 137 GLY B N 1
ATOM 4651 C CA . GLY B 1 137 ? -12.43 22.641 -2.959 1 95.75 137 GLY B CA 1
ATOM 4652 C C . GLY B 1 137 ? -11.312 21.688 -3.305 1 95.75 137 GLY B C 1
ATOM 4653 O O . GLY B 1 137 ? -11.078 20.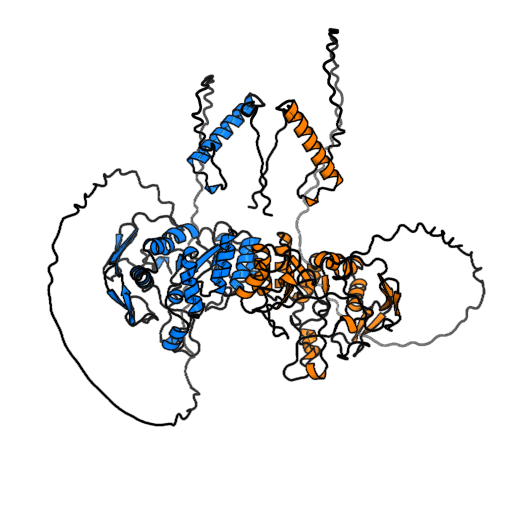703 -2.59 1 95.75 137 GLY B O 1
ATOM 4654 N N . GLU B 1 138 ? -10.602 22 -4.402 1 95.69 138 GLU B N 1
ATOM 4655 C CA . GLU B 1 138 ? -9.539 21.109 -4.848 1 95.69 138 GLU B CA 1
ATOM 4656 C C . GLU B 1 138 ? -8.336 21.172 -3.908 1 95.69 138 GLU B C 1
ATOM 4658 O O . GLU B 1 138 ? -7.734 22.234 -3.73 1 95.69 138 GLU B O 1
ATOM 4663 N N . VAL B 1 139 ? -8.055 20.094 -3.232 1 96.56 139 VAL B N 1
ATOM 4664 C CA . VAL B 1 139 ? -6.934 19.938 -2.316 1 96.56 139 VAL B CA 1
ATOM 4665 C C . VAL B 1 139 ? -6.492 18.484 -2.268 1 96.56 139 VAL B C 1
ATOM 4667 O O . VAL B 1 139 ? -7.246 17.594 -2.658 1 96.56 139 VAL B O 1
ATOM 4670 N N . ARG B 1 140 ? -5.289 18.234 -1.868 1 96.12 140 ARG B N 1
ATOM 4671 C CA . ARG B 1 140 ? -4.758 16.875 -1.69 1 96.12 140 ARG B CA 1
ATOM 4672 C C . ARG B 1 140 ? -4.133 16.719 -0.31 1 96.12 140 ARG B C 1
ATOM 4674 O O . ARG B 1 140 ? -3.27 17.5 0.084 1 96.12 140 ARG B O 1
ATOM 4681 N N . PRO B 1 141 ? -4.578 15.586 0.302 1 97.19 141 PRO B N 1
ATOM 4682 C CA . PRO B 1 141 ? -5.711 14.703 0.006 1 97.19 141 PRO B CA 1
ATOM 4683 C C . PRO B 1 141 ? -7.016 15.469 -0.191 1 97.19 141 PRO B C 1
ATOM 4685 O O . PRO B 1 141 ? -7.219 16.531 0.42 1 97.19 141 PRO B O 1
ATOM 4688 N N . CYS B 1 142 ? -7.848 14.977 -1.02 1 97.06 142 CYS B N 1
ATOM 4689 C CA . CYS B 1 142 ? -9.117 15.648 -1.289 1 97.06 142 CYS B CA 1
ATOM 4690 C C . CYS B 1 142 ? -9.984 15.68 -0.041 1 97.06 142 CYS B C 1
ATOM 4692 O O . CYS B 1 142 ? -9.734 14.953 0.921 1 97.06 142 CYS B O 1
ATOM 4694 N N . LEU B 1 143 ? -10.898 16.625 -0.051 1 97.81 143 LEU B N 1
ATOM 4695 C CA . LEU B 1 143 ? -11.922 16.594 0.986 1 97.81 143 LEU B CA 1
ATOM 4696 C C . LEU B 1 143 ? -12.742 15.312 0.895 1 97.81 143 LEU B C 1
ATOM 4698 O O . LEU B 1 143 ? -13.164 14.914 -0.195 1 97.81 143 LEU B O 1
ATOM 4702 N N . VAL B 1 144 ? -12.93 14.68 2.018 1 96.25 144 VAL B N 1
ATOM 4703 C CA . VAL B 1 144 ? -13.438 13.312 2.002 1 96.25 144 VAL B CA 1
ATOM 4704 C C . VAL B 1 144 ? -14.82 13.266 2.645 1 96.25 144 VAL B C 1
ATOM 4706 O O . VAL B 1 144 ? -15.469 14.297 2.814 1 96.25 144 VAL B O 1
ATOM 4709 N N . THR B 1 145 ? -15.344 12.047 2.797 1 97.56 145 THR B N 1
ATOM 4710 C CA . THR B 1 145 ? -16.719 11.844 3.23 1 97.56 145 THR B CA 1
ATOM 4711 C C . THR B 1 145 ? -16.891 12.211 4.699 1 97.56 145 THR B C 1
ATOM 4713 O O . THR B 1 145 ? -15.906 12.32 5.434 1 97.56 145 THR B O 1
ATOM 4716 N N . ALA B 1 146 ? -18.125 12.383 5.113 1 98.31 146 ALA B N 1
ATOM 4717 C CA . ALA B 1 146 ? -18.438 12.633 6.516 1 98.31 146 ALA B CA 1
ATOM 4718 C C . ALA B 1 146 ? -17.969 11.484 7.402 1 98.31 146 ALA B C 1
ATOM 4720 O O . ALA B 1 146 ? -17.547 11.703 8.539 1 98.31 146 ALA B O 1
ATOM 4721 N N . GLU B 1 147 ? -18.062 10.297 6.891 1 97.94 147 GLU B N 1
ATOM 4722 C CA . GLU B 1 147 ? -17.578 9.133 7.629 1 97.94 147 GLU B CA 1
ATOM 4723 C C . GLU B 1 147 ? -16.078 9.219 7.883 1 97.94 147 GLU B C 1
ATOM 4725 O O . GLU B 1 147 ? -15.609 8.906 8.977 1 97.94 147 GLU B O 1
ATOM 4730 N N . ASP B 1 148 ? -15.375 9.641 6.91 1 98.31 148 ASP B N 1
ATOM 4731 C CA . ASP B 1 148 ? -13.938 9.844 7.031 1 98.31 148 ASP B CA 1
ATOM 4732 C C . ASP B 1 148 ? -13.617 10.898 8.086 1 98.31 148 ASP B C 1
ATOM 4734 O O . ASP B 1 148 ? -12.734 10.695 8.93 1 98.31 148 ASP B O 1
ATOM 4738 N N . GLN B 1 149 ? -14.32 11.945 8 1 98.69 149 GLN B N 1
ATOM 4739 C CA . GLN B 1 149 ? -14.125 13.031 8.961 1 98.69 149 GLN B CA 1
ATOM 4740 C C . GLN B 1 149 ? -14.406 12.562 10.383 1 98.69 149 GLN B C 1
ATOM 4742 O O . GLN B 1 149 ? -13.625 12.836 11.297 1 98.69 149 GLN B O 1
ATOM 4747 N N . GLU B 1 150 ? -15.484 11.914 10.547 1 98.56 150 GLU B N 1
ATOM 4748 C CA . GLU B 1 150 ? -15.852 11.414 11.867 1 98.56 150 GLU B CA 1
ATOM 4749 C C . GLU B 1 150 ? -14.805 10.445 12.406 1 98.56 150 GLU B C 1
ATOM 4751 O O . GLU B 1 150 ? -14.531 10.422 13.609 1 98.56 150 GLU B O 1
ATOM 4756 N N . ALA B 1 151 ? -14.234 9.648 11.539 1 98.62 151 ALA B N 1
ATOM 4757 C CA . ALA B 1 151 ? -13.195 8.711 11.953 1 98.62 151 ALA B CA 1
ATOM 4758 C C . ALA B 1 151 ? -11.992 9.445 12.523 1 98.62 151 ALA B C 1
ATOM 4760 O O . ALA B 1 151 ? -11.352 8.961 13.461 1 98.62 151 ALA B O 1
ATOM 4761 N N . LEU B 1 152 ? -11.664 10.562 11.977 1 98.81 152 LEU B N 1
ATOM 4762 C CA . LEU B 1 152 ? -10.57 11.359 12.516 1 98.81 152 LEU B CA 1
ATOM 4763 C C . LEU B 1 152 ? -10.898 11.867 13.914 1 98.81 152 LEU B C 1
ATOM 4765 O O . LEU B 1 152 ? -10.07 11.766 14.828 1 98.81 152 LEU B O 1
ATOM 4769 N N . TRP B 1 153 ? -12.094 12.328 14.086 1 98.81 153 TRP B N 1
ATOM 4770 C CA . TRP B 1 153 ? -12.508 12.812 15.398 1 98.81 153 TRP B CA 1
ATOM 4771 C C . TRP B 1 153 ? -12.531 11.68 16.422 1 98.81 153 TRP B C 1
ATOM 4773 O O . TRP B 1 153 ? -12.125 11.867 17.562 1 98.81 153 TRP B O 1
ATOM 4783 N N . GLU B 1 154 ? -12.93 10.477 15.984 1 98.44 154 GLU B N 1
ATOM 4784 C CA . GLU B 1 154 ? -13.023 9.32 16.875 1 98.44 154 GLU B CA 1
ATOM 4785 C C . GLU B 1 154 ? -11.648 8.805 17.266 1 98.44 154 GLU B C 1
ATOM 4787 O O . GLU B 1 154 ? -11.5 8.102 18.266 1 98.44 154 GLU B O 1
ATOM 4792 N N . ASN B 1 155 ? -10.719 9.148 16.453 1 98.62 155 ASN B N 1
ATOM 4793 C CA . ASN B 1 155 ? -9.367 8.664 16.703 1 98.62 155 ASN B CA 1
ATOM 4794 C C . ASN B 1 155 ? -8.422 9.805 17.062 1 98.62 155 ASN B C 1
ATOM 4796 O O . ASN B 1 155 ? -7.23 9.766 16.734 1 98.62 155 ASN B O 1
ATOM 4800 N N . MET B 1 156 ? -8.906 10.812 17.703 1 98.69 156 MET B N 1
ATOM 4801 C CA . MET B 1 156 ? -8.141 11.992 18.078 1 98.69 156 MET B CA 1
ATOM 4802 C C . MET B 1 156 ? -6.977 11.609 19 1 98.69 156 MET B C 1
ATOM 4804 O O . MET B 1 156 ? -5.914 12.234 18.953 1 98.69 156 MET B O 1
ATOM 4808 N N . ASP B 1 157 ? -7.129 10.562 19.688 1 98 157 ASP B N 1
ATOM 4809 C CA . ASP B 1 157 ? -6.141 10.141 20.672 1 98 157 ASP B CA 1
ATOM 4810 C C . ASP B 1 157 ? -4.832 9.727 20.016 1 98 157 ASP B C 1
ATOM 4812 O O . ASP B 1 157 ? -3.768 9.789 20.625 1 98 157 ASP B O 1
ATOM 4816 N N . ILE B 1 158 ? -4.898 9.352 18.734 1 97.88 158 ILE B N 1
ATOM 4817 C CA . ILE B 1 158 ? -3.658 8.891 18.141 1 97.88 158 ILE B CA 1
ATOM 4818 C C . ILE B 1 158 ? -3.15 9.922 17.141 1 97.88 158 ILE B C 1
ATOM 4820 O O . ILE B 1 158 ? -2.09 9.75 16.531 1 97.88 158 ILE B O 1
ATOM 4824 N N . ILE B 1 159 ? -3.854 10.961 16.953 1 98.88 159 ILE B N 1
ATOM 4825 C CA . ILE B 1 159 ? -3.371 12.078 16.141 1 98.88 159 ILE B CA 1
ATOM 4826 C C . ILE B 1 159 ? -2.35 12.883 16.938 1 98.88 159 ILE B C 1
ATOM 4828 O O . ILE B 1 159 ? -2.668 13.422 18 1 98.88 159 ILE B O 1
ATOM 4832 N N . ASP B 1 160 ? -1.175 13.016 16.328 1 98.88 160 ASP B N 1
ATOM 4833 C CA . ASP B 1 160 ? -0.055 13.562 17.094 1 98.88 160 ASP B CA 1
ATOM 4834 C C . ASP B 1 160 ? 0.053 15.07 16.906 1 98.88 160 ASP B C 1
ATOM 4836 O O . ASP B 1 160 ? 0.525 15.781 17.797 1 98.88 160 ASP B O 1
ATOM 4840 N N . SER B 1 161 ? -0.37 15.547 15.766 1 98.75 161 SER B N 1
ATOM 4841 C CA . SER B 1 161 ? -0.167 16.969 15.477 1 98.75 161 SER B CA 1
ATOM 4842 C C . SER B 1 161 ? -1.261 17.5 14.555 1 98.75 161 SER B C 1
ATOM 4844 O O . SER B 1 161 ? -1.909 16.734 13.844 1 98.75 161 SER B O 1
ATOM 4846 N N . PHE B 1 162 ? -1.49 18.781 14.695 1 98.69 162 PHE B N 1
ATOM 4847 C CA . PHE B 1 162 ? -2.252 19.516 13.703 1 98.69 162 PHE B CA 1
ATOM 4848 C C . PHE B 1 162 ? -1.323 20.344 12.812 1 98.69 162 PHE B C 1
ATOM 4850 O O . PHE B 1 162 ? -0.346 20.922 13.297 1 98.69 162 PHE B O 1
ATOM 4857 N N . ALA B 1 163 ? -1.593 20.312 11.555 1 98.25 163 ALA B N 1
ATOM 4858 C CA . ALA B 1 163 ? -0.831 21.078 10.578 1 98.25 163 ALA B CA 1
ATOM 4859 C C . ALA B 1 163 ? -1.755 21.734 9.555 1 98.25 163 ALA B C 1
ATOM 4861 O O . ALA B 1 163 ? -2.732 21.125 9.109 1 98.25 163 ALA B O 1
ATOM 4862 N N . THR B 1 164 ? -1.47 22.922 9.164 1 97.44 164 THR B N 1
ATOM 4863 C CA . THR B 1 164 ? -2.371 23.672 8.289 1 97.44 164 THR B CA 1
ATOM 4864 C C . THR B 1 164 ? -2.324 23.125 6.867 1 97.44 164 THR B C 1
ATOM 4866 O O . THR B 1 164 ? -3.326 23.156 6.148 1 97.44 164 THR B O 1
ATOM 4869 N N . ASP B 1 165 ? -1.139 22.609 6.492 1 96.5 165 ASP B N 1
ATOM 4870 C CA . ASP B 1 165 ? -0.894 22.297 5.086 1 96.5 165 ASP B CA 1
ATOM 4871 C C . ASP B 1 165 ? -1.279 23.469 4.188 1 9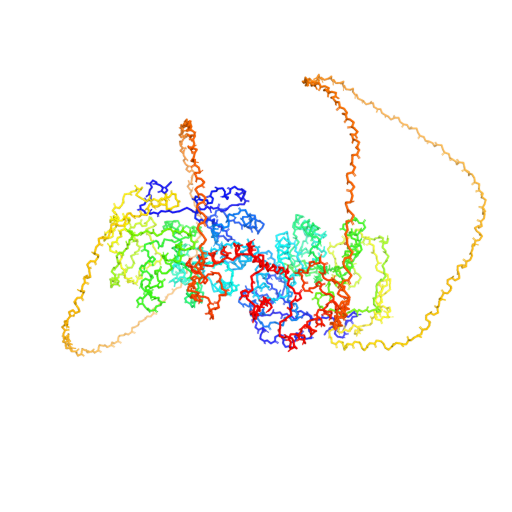6.5 165 ASP B C 1
ATOM 4873 O O . ASP B 1 165 ? -1.927 23.266 3.154 1 96.5 165 ASP B O 1
ATOM 4877 N N . HIS B 1 166 ? -0.964 24.656 4.637 1 96.06 166 HIS B N 1
ATOM 4878 C CA . HIS B 1 166 ? -1.273 25.906 3.943 1 96.06 166 HIS B CA 1
ATOM 4879 C C . HIS B 1 166 ? -0.673 25.922 2.541 1 96.06 166 HIS B C 1
ATOM 4881 O O . HIS B 1 166 ? 0.548 25.844 2.383 1 96.06 166 HIS B O 1
ATOM 4887 N N . ALA B 1 167 ? -1.495 25.938 1.56 1 94.62 167 ALA B N 1
ATOM 4888 C CA . ALA B 1 167 ? -1.125 26 0.149 1 94.62 167 ALA B CA 1
ATOM 4889 C C . ALA B 1 167 ? -2.049 26.953 -0.619 1 94.62 167 ALA B C 1
ATOM 4891 O O . ALA B 1 167 ? -2.904 26.5 -1.385 1 94.62 167 ALA B O 1
ATOM 4892 N N . PRO B 1 168 ? -1.772 28.188 -0.512 1 94.81 168 PRO B N 1
ATOM 4893 C CA . PRO B 1 168 ? -2.693 29.188 -1.057 1 94.81 168 PRO B CA 1
ATOM 4894 C C . PRO B 1 168 ? -2.545 29.359 -2.566 1 94.81 168 PRO B C 1
ATOM 4896 O O . PRO B 1 168 ? -1.431 29.312 -3.092 1 94.81 168 PRO B O 1
ATOM 4899 N N . HIS B 1 169 ? -3.652 29.484 -3.225 1 95.69 169 HIS B N 1
ATOM 4900 C CA . HIS B 1 169 ? -3.803 29.859 -4.625 1 95.69 169 HIS B CA 1
ATOM 4901 C C . HIS B 1 169 ? -4.875 30.938 -4.785 1 95.69 169 HIS B C 1
ATOM 4903 O O . HIS B 1 169 ? -5.816 31 -3.994 1 95.69 169 HIS B O 1
ATOM 4909 N N . THR B 1 170 ? -4.691 31.766 -5.742 1 95.5 170 THR B N 1
ATOM 4910 C CA . THR B 1 170 ? -5.672 32.812 -5.969 1 95.5 170 THR B CA 1
ATOM 4911 C C . THR B 1 170 ? -6.992 32.219 -6.461 1 95.5 170 THR B C 1
ATOM 4913 O O . THR B 1 170 ? -7.043 31.078 -6.895 1 95.5 170 THR B O 1
ATOM 4916 N N . LEU B 1 171 ? -7.953 33.062 -6.324 1 94.06 171 LEU B N 1
ATOM 4917 C CA . LEU B 1 171 ? -9.258 32.625 -6.809 1 94.06 171 LEU B CA 1
ATOM 4918 C C . LEU B 1 171 ? -9.227 32.344 -8.305 1 94.06 171 LEU B C 1
ATOM 4920 O O . LEU B 1 171 ? -9.875 31.422 -8.789 1 94.06 171 LEU B O 1
ATOM 4924 N N . GLU B 1 172 ? -8.547 33.188 -9 1 94.81 172 GLU B N 1
ATOM 4925 C CA . GLU B 1 172 ? -8.406 33 -10.445 1 94.81 172 GLU B CA 1
ATOM 4926 C C . GLU B 1 172 ? -7.82 31.641 -10.789 1 94.81 172 GLU B C 1
ATOM 4928 O O . GLU B 1 172 ? -8.289 30.953 -11.703 1 94.81 172 GLU B O 1
ATOM 4933 N N . GLU B 1 173 ? -6.812 31.219 -10.031 1 95.31 173 GLU B N 1
ATOM 4934 C CA . GLU B 1 173 ? -6.184 29.922 -10.234 1 95.31 173 GLU B CA 1
ATOM 4935 C C . GLU B 1 173 ? -7.148 28.781 -9.906 1 95.31 173 GLU B C 1
ATOM 4937 O O . GLU B 1 173 ? -7.23 27.797 -10.641 1 95.31 173 GLU B O 1
ATOM 4942 N N . LYS B 1 174 ? -7.879 28.984 -8.906 1 95.31 174 LYS B N 1
ATOM 4943 C CA . LYS B 1 174 ? -8.781 27.953 -8.422 1 95.31 174 LYS B CA 1
ATOM 4944 C C . LYS B 1 174 ? -9.977 27.781 -9.352 1 95.31 174 LYS B C 1
ATOM 4946 O O . LYS B 1 174 ? -10.57 26.703 -9.422 1 95.31 174 LYS B O 1
ATOM 4951 N N . GLU B 1 175 ? -10.328 28.797 -10.086 1 93.25 175 GLU B N 1
ATOM 4952 C CA . GLU B 1 175 ? -11.477 28.766 -10.984 1 93.25 175 GLU B CA 1
ATOM 4953 C C . GLU B 1 175 ? -11.055 28.438 -12.414 1 93.25 175 GLU B C 1
ATOM 4955 O O . GLU B 1 175 ? -11.875 28.438 -13.328 1 93.25 175 GLU B O 1
ATOM 4960 N N . SER B 1 176 ? -9.828 28.094 -12.57 1 93.69 176 SER B N 1
ATOM 4961 C CA . SER B 1 176 ? -9.32 27.719 -13.891 1 93.69 176 SER B CA 1
ATOM 4962 C C . SER B 1 176 ? -9.773 26.328 -14.281 1 93.69 176 SER B C 1
ATOM 4964 O O . SER B 1 176 ? -10.422 25.625 -13.492 1 93.69 176 SER B O 1
ATOM 4966 N N . SER B 1 177 ? -9.438 25.844 -15.5 1 92.69 177 SER B N 1
ATOM 4967 C CA . SER B 1 177 ? -9.828 24.547 -16.031 1 92.69 177 SER B CA 1
ATOM 4968 C C . SER B 1 177 ? -9.086 23.406 -15.32 1 92.69 177 SER B C 1
ATOM 4970 O O . SER B 1 177 ? -9.562 22.281 -15.289 1 92.69 177 SER B O 1
ATOM 4972 N N . SER B 1 178 ? -7.969 23.719 -14.758 1 92.38 178 SER B N 1
ATOM 4973 C CA . SER B 1 178 ? -7.18 22.766 -13.977 1 92.38 178 SER B CA 1
ATOM 4974 C C . SER B 1 178 ? -6.766 23.359 -12.633 1 92.38 178 SER B C 1
ATOM 4976 O O . SER B 1 178 ? -5.605 23.719 -12.438 1 92.38 178 SER B O 1
ATOM 4978 N N . PRO B 1 179 ? -7.691 23.516 -11.82 1 94.62 179 PRO B N 1
ATOM 4979 C CA . PRO B 1 179 ? -7.418 24.156 -10.531 1 94.62 179 PRO B CA 1
ATOM 4980 C C . PRO B 1 179 ? -6.336 23.453 -9.727 1 94.62 179 PRO B C 1
ATOM 4982 O O . PRO B 1 179 ? -6.402 22.234 -9.539 1 94.62 179 PRO B O 1
ATOM 4985 N N . PRO B 1 180 ? -5.375 24.109 -9.273 1 94.94 180 PRO B N 1
ATOM 4986 C CA . PRO B 1 180 ? -4.328 23.5 -8.453 1 94.94 180 PRO B CA 1
ATOM 4987 C C . PRO B 1 180 ? -4.836 23.062 -7.082 1 94.94 180 PRO B C 1
ATOM 4989 O O . PRO B 1 180 ? -5.707 23.719 -6.504 1 94.94 180 PRO B O 1
ATOM 4992 N N . PRO B 1 181 ? -4.285 22 -6.594 1 95.88 181 PRO B N 1
ATOM 4993 C CA . PRO B 1 181 ? -4.66 21.594 -5.242 1 95.88 181 PRO B CA 1
ATOM 4994 C C . PRO B 1 181 ? -4.055 22.484 -4.16 1 95.88 181 PRO B C 1
ATOM 4996 O O . PRO B 1 181 ? -2.877 22.844 -4.234 1 95.88 181 PRO B O 1
ATOM 4999 N N . GLY B 1 182 ? -4.855 22.828 -3.182 1 96 182 GLY B N 1
ATOM 5000 C CA . GLY B 1 182 ? -4.379 23.609 -2.055 1 96 182 GLY B CA 1
ATOM 5001 C C . GLY B 1 182 ? -5.418 24.578 -1.517 1 96 182 GLY B C 1
ATOM 5002 O O . GLY B 1 182 ? -6.277 25.047 -2.264 1 96 182 GLY B O 1
ATOM 5003 N N . LEU B 1 183 ? -5.344 24.891 -0.271 1 96.69 183 LEU B N 1
ATOM 5004 C CA . LEU B 1 183 ? -6.242 25.812 0.416 1 96.69 183 LEU B CA 1
ATOM 5005 C C . LEU B 1 183 ? -5.461 26.75 1.328 1 96.69 183 LEU B C 1
ATOM 5007 O O . LEU B 1 183 ? -4.457 26.344 1.925 1 96.69 183 LEU B O 1
ATOM 5011 N N . PRO B 1 184 ? -5.934 27.984 1.355 1 96.62 184 PRO B N 1
ATOM 5012 C CA . PRO B 1 184 ? -5.406 28.797 2.449 1 96.62 184 PRO B CA 1
ATOM 5013 C C . PRO B 1 184 ? -5.953 28.391 3.812 1 96.62 184 PRO B C 1
ATOM 5015 O O . PRO B 1 184 ? -7.148 28.094 3.941 1 96.62 184 PRO B O 1
ATOM 5018 N N . GLY B 1 185 ? -5.047 28.266 4.844 1 95.31 185 GLY B N 1
ATOM 5019 C CA . GLY B 1 185 ? -5.539 27.797 6.129 1 95.31 185 GLY B CA 1
ATOM 5020 C C . GLY B 1 185 ? -4.754 28.344 7.305 1 95.31 185 GLY B C 1
ATOM 5021 O O . GLY B 1 185 ? -5.102 28.094 8.461 1 95.31 185 GLY B O 1
ATOM 5022 N N . LEU B 1 186 ? -3.771 29.188 7.125 1 94.31 186 LEU B N 1
ATOM 5023 C CA . LEU B 1 186 ? -2.842 29.625 8.164 1 94.31 186 LEU B CA 1
ATOM 5024 C C . LEU B 1 186 ? -3.559 30.469 9.211 1 94.31 186 LEU B C 1
ATOM 5026 O O . LEU B 1 186 ? -3.33 30.297 10.414 1 94.31 186 LEU B O 1
ATOM 5030 N N . GLU B 1 187 ? -4.48 31.297 8.828 1 95.12 187 GLU B N 1
ATOM 5031 C CA . GLU B 1 187 ? -5.09 32.281 9.719 1 95.12 187 GLU B CA 1
ATOM 5032 C C . GLU B 1 187 ? -6.328 31.719 10.406 1 95.12 187 GLU B C 1
ATOM 5034 O O . GLU B 1 187 ? -6.902 32.344 11.289 1 95.12 187 GLU B O 1
ATOM 5039 N N . THR B 1 188 ? -6.672 30.5 9.992 1 97.25 188 THR B N 1
ATOM 5040 C CA . THR B 1 188 ? -7.965 30.016 10.477 1 97.25 188 THR B CA 1
ATOM 5041 C C . THR B 1 188 ? -7.789 28.812 11.391 1 97.25 188 THR B C 1
ATOM 5043 O O . THR B 1 188 ? -8.719 28.422 12.094 1 97.25 188 THR B O 1
ATOM 5046 N N . MET B 1 189 ? -6.617 28.203 11.469 1 97.88 189 MET B N 1
ATOM 5047 C CA . MET B 1 189 ? -6.461 26.938 12.18 1 97.88 189 MET B CA 1
ATOM 5048 C C . MET B 1 189 ? -6.828 27.094 13.656 1 97.88 189 MET B C 1
ATOM 5050 O O . MET B 1 189 ? -7.684 26.359 14.164 1 97.88 189 MET B O 1
ATOM 5054 N N . LEU B 1 190 ? -6.207 28.062 14.367 1 97.81 190 LEU B N 1
ATOM 5055 C CA . LEU B 1 190 ? -6.387 28.156 15.812 1 97.81 190 LEU B CA 1
ATOM 5056 C C . LEU B 1 190 ? -7.828 28.516 16.156 1 97.81 190 LEU B C 1
ATOM 5058 O O . LEU B 1 190 ? -8.438 27.875 17.016 1 97.81 190 LEU B O 1
ATOM 5062 N N . PRO B 1 191 ? -8.461 29.516 15.461 1 97.75 191 PRO B N 1
ATOM 5063 C CA . PRO B 1 191 ? -9.875 29.781 15.75 1 97.75 191 PRO B CA 1
ATOM 5064 C C . PRO B 1 191 ? -10.766 28.562 15.531 1 97.75 191 PRO B C 1
ATOM 5066 O O . PRO B 1 191 ? -11.695 28.328 16.297 1 97.75 191 PRO B O 1
ATOM 5069 N N . LEU B 1 192 ? -10.523 27.781 14.508 1 98.62 192 LEU B N 1
ATOM 5070 C CA . LEU B 1 192 ? -11.297 26.578 14.25 1 98.62 192 LEU B CA 1
ATOM 5071 C C . LEU B 1 192 ? -11.125 25.578 15.383 1 98.62 192 LEU B C 1
ATOM 5073 O O . LEU B 1 192 ? -12.109 25 15.875 1 98.62 192 LEU B O 1
ATOM 5077 N N . LEU B 1 193 ? -9.898 25.359 15.812 1 98.75 193 LEU B N 1
ATOM 5078 C CA . LEU B 1 193 ? -9.617 24.406 16.875 1 98.75 193 LEU B CA 1
ATOM 5079 C C . LEU B 1 193 ? -10.211 24.891 18.203 1 98.75 193 LEU B C 1
ATOM 5081 O O . LEU B 1 193 ? -10.742 24.094 18.969 1 98.75 193 LEU B O 1
ATOM 5085 N N . LEU B 1 194 ? -10.078 26.203 18.484 1 98.56 194 LEU B N 1
ATOM 5086 C CA . LEU B 1 194 ? -10.633 26.75 19.719 1 98.56 194 LEU B CA 1
ATOM 5087 C C . LEU B 1 194 ? -12.156 26.688 19.703 1 98.56 194 LEU B C 1
ATOM 5089 O O . LEU B 1 194 ? -12.781 26.516 20.75 1 98.56 194 LEU B O 1
ATOM 5093 N N . THR B 1 195 ? -12.734 26.797 18.516 1 98.69 195 THR B N 1
ATOM 5094 C CA . THR B 1 195 ? -14.164 26.562 18.391 1 98.69 195 THR B CA 1
ATOM 5095 C C . THR B 1 195 ? -14.531 25.141 18.781 1 98.69 195 THR B C 1
ATOM 5097 O O . THR B 1 195 ? -15.516 24.922 19.5 1 98.69 195 THR B O 1
ATOM 5100 N N . ALA B 1 196 ? -13.758 24.203 18.344 1 98.62 196 ALA B N 1
ATOM 5101 C CA . ALA B 1 196 ? -13.969 22.812 18.734 1 98.62 196 ALA B CA 1
ATOM 5102 C C . ALA B 1 196 ? -13.852 22.625 20.25 1 98.62 196 ALA B C 1
ATOM 5104 O O . ALA B 1 196 ? -14.562 21.812 20.844 1 98.62 196 ALA B O 1
ATOM 5105 N N . VAL B 1 197 ? -12.961 23.391 20.875 1 98.44 197 VAL B N 1
ATOM 5106 C CA . VAL B 1 197 ? -12.836 23.375 22.328 1 98.44 197 VAL B CA 1
ATOM 5107 C C . VAL B 1 197 ? -14.133 23.859 22.953 1 98.44 197 VAL B C 1
ATOM 5109 O O . VAL B 1 197 ? -14.656 23.234 23.891 1 98.44 197 VAL B O 1
ATOM 5112 N N . SER B 1 198 ? -14.609 24.938 22.453 1 97.75 198 SER B N 1
ATOM 5113 C CA . SER B 1 198 ? -15.836 25.516 23 1 97.75 198 SER B CA 1
ATOM 5114 C C . SER B 1 198 ? -17.016 24.562 22.828 1 97.75 198 SER B C 1
ATOM 5116 O O . SER B 1 198 ? -17.969 24.594 23.609 1 97.75 198 SER B O 1
ATOM 5118 N N . GLN B 1 199 ? -16.953 23.703 21.875 1 97.38 199 GLN B N 1
ATOM 5119 C CA . GLN B 1 199 ? -18.031 22.75 21.578 1 97.38 199 GLN B CA 1
ATOM 5120 C C . GLN B 1 199 ? -17.828 21.438 22.328 1 97.38 199 GLN B C 1
ATOM 5122 O O . GLN B 1 199 ? -18.625 20.516 22.188 1 97.38 199 GLN B O 1
ATOM 5127 N N . GLY B 1 200 ? -16.734 21.281 22.969 1 97.69 200 GLY B N 1
ATOM 5128 C CA . GLY B 1 200 ? -16.484 20.109 23.797 1 97.69 200 GLY B CA 1
ATOM 5129 C C . GLY B 1 200 ? -15.859 18.969 23.047 1 97.69 200 GLY B C 1
ATOM 5130 O O . GLY B 1 200 ? -15.781 17.844 23.547 1 97.69 200 GLY B O 1
ATOM 5131 N N . ARG B 1 201 ? -15.375 19.25 21.844 1 98 201 ARG B N 1
ATOM 5132 C CA . ARG B 1 201 ? -14.773 18.203 21.016 1 98 201 ARG B CA 1
ATOM 5133 C C . ARG B 1 201 ? -13.281 18.062 21.328 1 98 201 ARG B C 1
ATOM 5135 O O . ARG B 1 201 ? -12.695 17 21.109 1 98 201 ARG B O 1
ATOM 5142 N N . LEU B 1 202 ? -12.727 19.141 21.734 1 98.62 202 LEU B N 1
ATOM 5143 C CA . LEU B 1 202 ? -11.336 19.188 22.156 1 98.62 202 LEU B CA 1
ATOM 5144 C C . LEU B 1 202 ? -11.211 19.906 23.5 1 98.62 202 LEU B C 1
ATOM 5146 O O . LEU B 1 202 ? -12.133 20.594 23.938 1 98.62 202 LEU B O 1
ATOM 5150 N N . THR B 1 203 ? -10.086 19.688 24.156 1 98.44 203 THR B N 1
ATOM 5151 C CA . THR B 1 203 ? -9.672 20.5 25.281 1 98.44 203 THR B CA 1
ATOM 5152 C C . THR B 1 203 ? -8.523 21.422 24.891 1 98.44 203 THR B C 1
ATOM 5154 O O . THR B 1 203 ? -7.895 21.234 23.844 1 98.44 203 THR B O 1
ATOM 5157 N N . ILE B 1 204 ? -8.273 22.391 25.703 1 97.88 204 ILE B N 1
ATOM 5158 C CA . ILE B 1 204 ? -7.133 23.266 25.469 1 97.88 204 ILE B CA 1
ATOM 5159 C C . ILE B 1 204 ? -5.844 22.438 25.484 1 97.88 204 ILE B C 1
ATOM 5161 O O . ILE B 1 204 ? -4.93 22.688 24.703 1 97.88 204 ILE B O 1
ATOM 5165 N N . ASP B 1 205 ? -5.828 21.484 26.344 1 98.12 205 ASP B N 1
ATOM 5166 C CA . ASP B 1 205 ? -4.66 20.609 26.422 1 98.12 205 ASP B CA 1
ATOM 5167 C C . ASP B 1 205 ? -4.473 19.828 25.125 1 98.12 205 ASP B C 1
ATOM 5169 O O . ASP B 1 205 ? -3.34 19.578 24.719 1 98.12 205 ASP B O 1
ATOM 5173 N N . ASP B 1 206 ? -5.594 19.406 24.531 1 98.38 206 ASP B N 1
ATOM 5174 C CA . ASP B 1 206 ? -5.527 18.734 23.234 1 98.38 206 ASP B CA 1
ATOM 5175 C C . ASP B 1 206 ? -4.852 19.625 22.188 1 98.38 206 ASP B C 1
ATOM 5177 O O . ASP B 1 206 ? -4.023 19.156 21.406 1 98.38 206 ASP B O 1
ATOM 5181 N N . VAL B 1 207 ? -5.211 20.875 22.234 1 98.44 207 VAL B N 1
ATOM 5182 C CA . VAL B 1 207 ? -4.688 21.828 21.266 1 98.44 207 VAL B CA 1
ATOM 5183 C C . VAL B 1 207 ? -3.199 22.062 21.516 1 98.44 207 VAL B C 1
ATOM 5185 O O . VAL B 1 207 ? -2.391 22.016 20.594 1 98.44 207 VAL B O 1
ATOM 5188 N N . ILE B 1 208 ? -2.797 22.25 22.75 1 97.75 208 ILE B N 1
ATOM 5189 C CA . ILE B 1 208 ? -1.405 22.484 23.125 1 97.75 208 ILE B CA 1
ATOM 5190 C C . ILE B 1 208 ? -0.57 21.25 22.781 1 97.75 208 ILE B C 1
ATOM 5192 O O . ILE B 1 208 ? 0.513 21.375 22.203 1 97.75 208 ILE B O 1
ATOM 5196 N N . LEU B 1 209 ? -1.076 20.125 23.047 1 98.5 209 LEU B N 1
ATOM 5197 C CA . LEU B 1 209 ? -0.391 18.859 22.812 1 98.5 209 LEU B CA 1
ATOM 5198 C C . LEU B 1 209 ? -0.062 18.703 21.328 1 98.5 209 LEU B C 1
ATOM 5200 O O . LEU B 1 209 ? 1.053 18.312 20.969 1 98.5 209 LEU B O 1
ATOM 5204 N N . ARG B 1 210 ? -1.009 19.078 20.453 1 98.75 210 ARG B N 1
ATOM 5205 C CA . ARG B 1 210 ? -0.91 18.719 19.047 1 98.75 210 ARG B CA 1
ATOM 5206 C C . ARG B 1 210 ? -0.341 19.875 18.219 1 98.75 210 ARG B C 1
ATOM 5208 O O . ARG B 1 210 ? 0.076 19.688 17.078 1 98.75 210 ARG B O 1
ATOM 5215 N N . LEU B 1 211 ? -0.251 21.078 18.828 1 97.94 211 LEU B N 1
ATOM 5216 C CA . LEU B 1 211 ? 0.323 22.203 18.109 1 97.94 211 LEU B CA 1
ATOM 5217 C C . LEU B 1 211 ? 1.706 22.547 18.656 1 97.94 211 LEU B C 1
ATOM 5219 O O . LEU B 1 211 ? 2.475 23.266 18 1 97.94 211 LEU B O 1
ATOM 5223 N N . TYR B 1 212 ? 2.025 22.047 19.875 1 96.44 212 TYR B N 1
ATOM 5224 C CA . TYR B 1 212 ? 3.27 22.484 20.5 1 96.44 212 TYR B CA 1
ATOM 5225 C C . TYR B 1 212 ? 4.07 21.297 21 1 96.44 212 TYR B C 1
ATOM 5227 O O . TYR B 1 212 ? 5.117 20.953 20.453 1 96.44 212 TYR B O 1
ATOM 5235 N N . THR B 1 213 ? 3.557 20.5 21.922 1 97.44 213 THR B N 1
ATOM 5236 C CA . THR B 1 213 ? 4.297 19.484 22.641 1 97.44 213 THR B CA 1
ATOM 5237 C C . THR B 1 213 ? 4.762 18.375 21.688 1 97.44 213 THR B C 1
ATOM 5239 O O . THR B 1 213 ? 5.957 18.094 21.609 1 97.44 213 THR B O 1
ATOM 5242 N N . ASN B 1 214 ? 3.824 17.766 20.984 1 98.38 214 ASN B N 1
ATOM 5243 C CA . ASN B 1 214 ? 4.156 16.641 20.109 1 98.38 214 ASN B CA 1
ATOM 5244 C C . ASN B 1 214 ? 5.035 17.078 18.953 1 98.38 214 ASN B C 1
ATOM 5246 O O . ASN B 1 214 ? 6.027 16.422 18.625 1 98.38 214 ASN B O 1
ATOM 5250 N N . PRO B 1 215 ? 4.703 18.172 18.344 1 97.31 215 PRO B N 1
ATOM 5251 C CA . PRO B 1 215 ? 5.578 18.625 17.25 1 97.31 215 PRO B CA 1
ATOM 5252 C C . PRO B 1 215 ? 7.02 18.844 17.719 1 97.31 215 PRO B C 1
ATOM 5254 O O . PRO B 1 215 ? 7.961 18.5 17 1 97.31 215 PRO B O 1
ATOM 5257 N N . MET B 1 216 ? 7.223 19.422 18.875 1 95.94 216 MET B N 1
ATOM 5258 C CA . MET B 1 216 ? 8.57 19.625 19.406 1 95.94 216 MET B CA 1
ATOM 5259 C C . MET B 1 216 ? 9.289 18.297 19.578 1 95.94 216 MET B C 1
ATOM 5261 O O . MET B 1 216 ? 10.461 18.172 19.219 1 95.94 216 MET B O 1
ATOM 5265 N N . LYS B 1 217 ? 8.555 17.375 20.016 1 96.75 217 LYS B N 1
ATOM 5266 C CA . LYS B 1 217 ? 9.125 16.062 20.25 1 96.75 217 LYS B CA 1
ATOM 5267 C C . LYS B 1 217 ? 9.422 15.352 18.922 1 96.75 217 LYS B C 1
ATOM 5269 O O . LYS B 1 217 ? 10.508 14.805 18.734 1 96.75 217 LYS B O 1
ATOM 5274 N N . ILE B 1 218 ? 8.508 15.344 17.969 1 97.69 218 ILE B N 1
ATOM 5275 C CA . ILE B 1 218 ? 8.586 14.617 16.719 1 97.69 218 ILE B CA 1
ATOM 5276 C C . ILE B 1 218 ? 9.742 15.164 15.875 1 97.69 218 ILE B C 1
ATOM 5278 O O . ILE B 1 218 ? 10.5 14.398 15.273 1 97.69 218 ILE B O 1
ATOM 5282 N N . PHE B 1 219 ? 9.945 16.453 15.93 1 96.38 219 PHE B N 1
ATOM 5283 C CA . PHE B 1 219 ? 10.898 17.078 15.016 1 96.38 219 PHE B CA 1
ATOM 5284 C C . PHE B 1 219 ? 12.148 17.516 15.75 1 96.38 219 PHE B C 1
ATOM 5286 O O . PHE B 1 219 ? 13.078 18.062 15.148 1 96.38 219 PHE B O 1
ATOM 5293 N N . GLY B 1 220 ? 12.188 17.375 17.016 1 92.88 220 GLY B N 1
ATOM 5294 C CA . GLY B 1 220 ? 13.359 17.703 17.812 1 92.88 220 GLY B CA 1
ATOM 5295 C C . GLY B 1 220 ? 13.586 19.203 17.953 1 92.88 220 GLY B C 1
ATOM 5296 O O . GLY B 1 220 ? 14.711 19.688 17.812 1 92.88 220 GLY B O 1
ATOM 5297 N N . LEU B 1 221 ? 12.484 19.891 18.172 1 92.19 221 LEU B N 1
ATOM 5298 C CA . LEU B 1 221 ? 12.594 21.344 18.359 1 92.19 221 LEU B CA 1
ATOM 5299 C C . LEU B 1 221 ? 12.938 21.672 19.812 1 92.19 221 LEU B C 1
ATOM 5301 O O . LEU B 1 221 ? 12.461 21.016 20.734 1 92.19 221 LEU B O 1
ATOM 5305 N N . ARG B 1 222 ? 13.68 22.625 19.969 1 88.88 222 ARG B N 1
ATOM 5306 C CA . ARG B 1 222 ? 14.016 23.109 21.297 1 88.88 222 ARG B CA 1
ATOM 5307 C C . ARG B 1 222 ? 12.93 24.047 21.828 1 88.88 222 ARG B C 1
ATOM 5309 O O . ARG B 1 222 ? 12.328 24.812 21.062 1 88.88 222 ARG B O 1
ATOM 5316 N N . PRO B 1 223 ? 12.805 24 23.109 1 89.88 223 PRO B N 1
ATOM 5317 C CA . PRO B 1 223 ? 11.828 24.922 23.688 1 89.88 223 PRO B CA 1
ATOM 5318 C C . PRO B 1 223 ? 12.242 26.391 23.516 1 89.88 223 PRO B C 1
ATOM 5320 O O . PRO B 1 223 ? 13.43 26.703 23.594 1 89.88 223 PRO B O 1
ATOM 5323 N N . GLN B 1 224 ? 11.266 27.172 23.266 1 87.88 224 GLN B N 1
ATOM 5324 C CA . GLN B 1 224 ? 11.445 28.625 23.219 1 87.88 224 GLN B CA 1
ATOM 5325 C C . GLN B 1 224 ? 10.82 29.297 24.438 1 87.88 224 GLN B C 1
ATOM 5327 O O . GLN B 1 224 ? 9.656 29.703 24.391 1 87.88 224 GLN B O 1
ATOM 5332 N N . LEU B 1 225 ? 11.547 29.531 25.422 1 87.38 225 LEU B N 1
ATOM 5333 C CA . LEU B 1 225 ? 11.055 29.891 26.75 1 87.38 225 LEU B CA 1
ATOM 5334 C C . LEU B 1 225 ? 10.391 31.266 26.734 1 87.38 225 LEU B C 1
ATOM 5336 O O . LEU B 1 225 ? 9.406 31.484 27.438 1 87.38 225 LEU B O 1
ATOM 5340 N N . ASP B 1 226 ? 10.852 32.219 26.062 1 92.25 226 ASP B N 1
ATOM 5341 C CA . ASP B 1 226 ? 10.289 33.562 26.062 1 92.25 226 ASP B CA 1
ATOM 5342 C C . ASP B 1 226 ? 9.344 33.781 24.875 1 92.25 226 ASP B C 1
ATOM 5344 O O . ASP B 1 226 ? 9.297 34.844 24.281 1 92.25 226 ASP B O 1
ATOM 5348 N N . THR B 1 227 ? 8.672 32.719 24.484 1 94.5 227 THR B N 1
ATOM 5349 C CA . THR B 1 227 ? 7.738 32.781 23.359 1 94.5 227 THR B CA 1
ATOM 5350 C C . THR B 1 227 ? 6.371 32.219 23.781 1 94.5 227 THR B C 1
ATOM 5352 O O . THR B 1 227 ? 6.27 31.156 24.375 1 94.5 227 THR B O 1
ATOM 5355 N N . HIS B 1 228 ? 5.328 33.094 23.594 1 95.44 228 HIS B N 1
ATOM 5356 C CA . HIS B 1 228 ? 3.975 32.656 23.938 1 95.44 228 HIS B CA 1
ATOM 5357 C C . HIS B 1 228 ? 2.936 33.469 23.156 1 95.44 228 HIS B C 1
ATOM 5359 O O . HIS B 1 228 ? 3.275 34.438 22.484 1 95.44 228 HIS B O 1
ATOM 5365 N N . ILE B 1 229 ? 1.717 33 23.203 1 96.25 229 ILE B N 1
ATOM 5366 C CA . ILE B 1 229 ? 0.614 33.719 22.578 1 96.25 229 ILE B CA 1
ATOM 5367 C C . ILE B 1 229 ? -0.461 34 23.625 1 96.25 229 ILE B C 1
ATOM 5369 O O . ILE B 1 229 ? -0.612 33.281 24.594 1 96.25 229 ILE B O 1
ATOM 5373 N N . GLU B 1 230 ? -1.096 35.094 23.422 1 96.75 230 GLU B N 1
ATOM 5374 C CA . GLU B 1 230 ? -2.256 35.469 24.219 1 96.75 230 GLU B CA 1
ATOM 5375 C C . GLU B 1 230 ? -3.535 35.438 23.391 1 96.75 230 GLU B C 1
ATOM 5377 O O . GLU B 1 230 ? -3.605 36.062 22.328 1 96.75 230 GLU B O 1
ATOM 5382 N N . VAL B 1 231 ? -4.492 34.688 23.906 1 97.25 231 VAL B N 1
ATOM 5383 C CA . VAL B 1 231 ? -5.715 34.438 23.141 1 97.25 231 VAL B CA 1
ATOM 5384 C C . VAL B 1 231 ? -6.93 34.812 23.969 1 97.25 231 VAL B C 1
ATOM 5386 O O . VAL B 1 231 ? -6.996 34.531 25.172 1 97.25 231 VAL B O 1
ATOM 5389 N N . ASP B 1 232 ? -7.816 35.625 23.375 1 97.19 232 ASP B N 1
ATOM 5390 C CA . ASP B 1 232 ? -9.148 35.812 23.953 1 97.19 232 ASP B CA 1
ATOM 5391 C C . ASP B 1 232 ? -10.062 34.625 23.594 1 97.19 232 ASP B C 1
ATOM 5393 O O . ASP B 1 232 ? -10.594 34.562 22.484 1 97.19 232 ASP B O 1
ATOM 5397 N N . LEU B 1 233 ? -10.359 33.812 24.5 1 95.88 233 LEU B N 1
ATOM 5398 C CA . LEU B 1 233 ? -11.078 32.594 24.266 1 95.88 233 LEU B CA 1
ATOM 5399 C C . LEU B 1 233 ? -12.578 32.844 24.125 1 95.88 233 LEU B C 1
ATOM 5401 O O . LEU B 1 233 ? -13.312 31.984 23.625 1 95.88 233 LEU B O 1
ATOM 5405 N N . ASP B 1 234 ? -13.047 34 24.484 1 94.75 234 ASP B N 1
ATOM 5406 C CA . ASP B 1 234 ? -14.484 34.281 24.531 1 94.75 234 ASP B CA 1
ATOM 5407 C C . ASP B 1 234 ? -14.93 35.062 23.312 1 94.75 234 ASP B C 1
ATOM 5409 O O . ASP B 1 234 ? -16.125 35.125 23.016 1 94.75 234 ASP B O 1
ATOM 5413 N N . GLU B 1 235 ? -14.039 35.594 22.703 1 96.62 235 GLU B N 1
ATOM 5414 C CA . GLU B 1 235 ? -14.398 36.406 21.547 1 96.62 235 GLU B CA 1
ATOM 5415 C C . GLU B 1 235 ? -14.984 35.531 20.422 1 96.62 235 GLU B C 1
ATOM 5417 O O . GLU B 1 235 ? -14.391 34.531 20.031 1 96.62 235 GLU B O 1
ATOM 5422 N N . GLU B 1 236 ? -16.156 35.938 19.953 1 97.81 236 GLU B N 1
ATOM 5423 C CA . GLU B 1 236 ? -16.812 35.281 18.828 1 97.81 236 GLU B CA 1
ATOM 5424 C C . GLU B 1 236 ? -16.797 36.156 17.578 1 97.81 236 GLU B C 1
ATOM 5426 O O . GLU B 1 236 ? -16.938 37.375 17.672 1 97.81 236 GLU B O 1
ATOM 5431 N N . TRP B 1 237 ? -16.609 35.562 16.5 1 97.25 237 TRP B N 1
ATOM 5432 C CA . TRP B 1 237 ? -16.594 36.312 15.242 1 97.25 237 TRP B CA 1
ATOM 5433 C C . TRP B 1 237 ? -16.859 35.375 14.055 1 97.25 237 TRP B C 1
ATOM 5435 O O . TRP B 1 237 ? -16.922 34.156 14.211 1 97.25 237 TRP B O 1
ATOM 5445 N N . ILE B 1 238 ? -17.125 35.969 12.844 1 98.38 238 ILE B N 1
ATOM 5446 C CA . ILE B 1 238 ? -17.391 35.219 11.609 1 98.38 238 ILE B CA 1
ATOM 5447 C C . ILE B 1 238 ? -16.203 35.344 10.672 1 98.38 238 ILE B C 1
ATOM 5449 O O . ILE B 1 238 ? -15.688 36.438 10.43 1 98.38 238 ILE B O 1
ATOM 5453 N N . ILE B 1 239 ? -15.695 34.219 10.195 1 98.12 239 ILE B N 1
ATOM 5454 C CA . ILE B 1 239 ? -14.578 34.25 9.258 1 98.12 239 ILE B CA 1
ATOM 5455 C C . ILE B 1 239 ? -14.992 34.969 7.98 1 98.12 239 ILE B C 1
ATOM 5457 O O . ILE B 1 239 ? -15.953 34.562 7.32 1 98.12 239 ILE B O 1
ATOM 5461 N N . PRO B 1 240 ? -14.297 36 7.664 1 97.56 240 PRO B N 1
ATOM 5462 C CA . PRO B 1 240 ? -14.656 36.75 6.465 1 97.56 240 PRO B CA 1
ATOM 5463 C C . PRO B 1 240 ? -14.305 36.031 5.172 1 97.56 240 PRO B C 1
ATOM 5465 O O . PRO B 1 240 ? -13.68 34.969 5.211 1 97.56 240 PRO B O 1
ATOM 5468 N N . ASP B 1 241 ? -14.719 36.625 4.023 1 96.44 241 ASP B N 1
ATOM 5469 C CA . ASP B 1 241 ? -14.453 36.031 2.713 1 96.44 241 ASP B CA 1
ATOM 5470 C C . ASP B 1 241 ? -12.953 36 2.42 1 96.44 241 ASP B C 1
ATOM 5472 O O . ASP B 1 241 ? -12.469 35.094 1.738 1 96.44 241 ASP B O 1
ATOM 5476 N N . SER B 1 242 ? -12.383 37.062 2.947 1 95.81 242 SER B N 1
ATOM 5477 C CA . SER B 1 242 ? -10.938 37.156 2.793 1 95.81 242 SER B CA 1
ATOM 5478 C C . SER B 1 242 ? -10.266 37.562 4.105 1 95.81 242 SER B C 1
ATOM 5480 O O . SER B 1 242 ? -10.758 38.438 4.82 1 95.81 242 SER B O 1
ATOM 5482 N N . LEU B 1 243 ? -9.203 36.906 4.387 1 93.75 243 LEU B N 1
ATOM 5483 C CA . LEU B 1 243 ? -8.461 37.219 5.605 1 93.75 243 LEU B CA 1
ATOM 5484 C C . LEU B 1 243 ? -7.359 38.219 5.324 1 93.75 243 LEU B C 1
ATOM 5486 O O . LEU B 1 243 ? -7.02 38.469 4.168 1 93.75 243 LEU B O 1
ATOM 5490 N N . GLN B 1 244 ? -6.844 38.75 6.34 1 92.06 244 GLN B N 1
ATOM 5491 C CA . GLN B 1 244 ? -6.043 39.969 6.309 1 92.06 244 GLN B CA 1
ATOM 5492 C C . GLN B 1 244 ? -4.711 39.719 5.598 1 92.06 244 GLN B C 1
ATOM 5494 O O . GLN B 1 244 ? -4.254 40.562 4.832 1 92.06 244 GLN B O 1
ATOM 5499 N N . TYR B 1 245 ? -4.078 38.625 5.805 1 93.19 245 TYR B N 1
ATOM 5500 C CA . TYR B 1 245 ? -2.672 38.531 5.43 1 93.19 245 TYR B CA 1
ATOM 5501 C C . TYR B 1 245 ? -2.479 37.531 4.281 1 93.19 245 TYR B C 1
ATOM 5503 O O . TYR B 1 245 ? -1.502 37.625 3.533 1 93.19 245 TYR B O 1
ATOM 5511 N N . SER B 1 246 ? -3.406 36.625 4.078 1 93.81 246 SER B N 1
ATOM 5512 C CA . SER B 1 246 ? -3.254 35.688 2.98 1 93.81 246 SER B CA 1
ATOM 5513 C C . SER B 1 246 ? -3.318 36.375 1.627 1 93.81 246 SER B C 1
ATOM 5515 O O . SER B 1 246 ? -4.219 37.188 1.382 1 93.81 246 SER B O 1
ATOM 5517 N N . LYS B 1 247 ? -2.436 36.062 0.756 1 92.88 247 LYS B N 1
ATOM 5518 C CA . LYS B 1 247 ? -2.41 36.656 -0.579 1 92.88 247 LYS B CA 1
ATOM 5519 C C . LYS B 1 247 ? -3.465 36 -1.48 1 92.88 247 LYS B C 1
ATOM 5521 O O . LYS B 1 247 ? -3.783 36.531 -2.545 1 92.88 247 LYS B O 1
ATOM 5526 N N . ALA B 1 248 ? -3.99 34.875 -1.024 1 95.06 248 ALA B N 1
ATOM 5527 C CA . ALA B 1 248 ? -5.008 34.219 -1.819 1 95.06 248 ALA B CA 1
ATOM 5528 C C . ALA B 1 248 ? -6.309 35 -1.847 1 95.06 248 ALA B C 1
ATOM 5530 O O . ALA B 1 248 ? -7.059 34.938 -2.824 1 95.06 248 ALA B O 1
ATOM 5531 N N . LYS B 1 249 ? -6.598 35.688 -0.741 1 95.56 249 LYS B N 1
ATOM 5532 C CA . LYS B 1 249 ? -7.738 36.594 -0.604 1 95.56 249 LYS B CA 1
ATOM 5533 C C . LYS B 1 249 ? -9.055 35.812 -0.634 1 95.56 249 LYS B C 1
ATOM 5535 O O . LYS B 1 249 ? -10.039 36.281 -1.228 1 95.56 249 LYS B O 1
ATOM 5540 N N . TRP B 1 250 ? -9.039 34.625 -0.246 1 96.69 250 TRP B N 1
ATOM 5541 C CA . TRP B 1 250 ? -10.219 33.781 -0.018 1 96.69 250 TRP B CA 1
ATOM 5542 C C . TRP B 1 250 ? -9.93 32.688 0.989 1 96.69 250 TRP B C 1
ATOM 5544 O O . TRP B 1 250 ? -8.773 32.469 1.364 1 96.69 250 TRP B O 1
ATOM 5554 N N . THR B 1 251 ? -10.945 32.062 1.502 1 97.44 251 THR B N 1
ATOM 5555 C CA . THR B 1 251 ? -10.812 30.953 2.42 1 97.44 251 THR B CA 1
ATOM 5556 C C . THR B 1 251 ? -12.008 30.016 2.295 1 97.44 251 THR B C 1
ATOM 5558 O O . THR B 1 251 ? -13.141 30.453 2.084 1 97.44 251 THR B O 1
ATOM 5561 N N . PRO B 1 252 ? -11.758 28.734 2.381 1 97.44 252 PRO B N 1
ATOM 5562 C CA . PRO B 1 252 ? -12.875 27.781 2.311 1 97.44 252 PRO B CA 1
ATOM 5563 C C . PRO B 1 252 ? -13.758 27.828 3.555 1 97.44 252 PRO B C 1
ATOM 5565 O O . PRO B 1 252 ? -14.82 27.203 3.58 1 97.44 252 PRO B O 1
ATOM 5568 N N . PHE B 1 253 ? -13.398 28.594 4.566 1 98 253 PHE B N 1
ATOM 5569 C CA . PHE B 1 253 ? -14.102 28.594 5.848 1 98 253 PHE B CA 1
ATOM 5570 C C . PHE B 1 253 ? -14.961 29.844 5.988 1 98 253 PHE B C 1
ATOM 5572 O O . PHE B 1 253 ? -15.516 30.109 7.059 1 98 253 PHE B O 1
ATOM 5579 N N . ALA B 1 254 ? -15.031 30.609 4.945 1 97.69 254 ALA B N 1
ATOM 5580 C CA . ALA B 1 254 ? -15.781 31.859 4.984 1 97.69 254 ALA B CA 1
ATOM 5581 C C . ALA B 1 254 ? -17.188 31.625 5.516 1 97.69 254 ALA B C 1
ATOM 5583 O O . ALA B 1 254 ? -17.859 30.656 5.141 1 97.69 254 ALA B O 1
ATOM 5584 N N . GLY B 1 255 ? -17.594 32.531 6.41 1 97.81 255 GLY B N 1
ATOM 5585 C CA . GLY B 1 255 ? -18.953 32.469 6.922 1 97.81 255 GLY B CA 1
ATOM 5586 C C . GLY B 1 255 ? -19.094 31.641 8.188 1 97.81 255 GLY B C 1
ATOM 5587 O O . GLY B 1 255 ? -20.109 31.703 8.859 1 97.81 255 GLY B O 1
ATOM 5588 N N . MET B 1 256 ? -18.125 30.906 8.57 1 97.69 256 MET B N 1
ATOM 5589 C CA . MET B 1 256 ? -18.188 30.094 9.773 1 97.69 256 MET B CA 1
ATOM 5590 C C . MET B 1 256 ? -18.094 30.953 11.031 1 97.69 256 MET B C 1
ATOM 5592 O O . MET B 1 256 ? -17.266 31.859 11.094 1 97.69 256 MET B O 1
ATOM 5596 N N . LYS B 1 257 ? -18.922 30.688 11.945 1 98.38 257 LYS B N 1
ATOM 5597 C CA . LYS B 1 257 ? -18.812 31.297 13.266 1 98.38 257 LYS B CA 1
ATOM 5598 C C . LYS B 1 257 ? -17.75 30.594 14.109 1 98.38 257 LYS B C 1
ATOM 5600 O O . LYS B 1 257 ? -17.797 29.375 14.281 1 98.38 257 LYS B O 1
ATOM 5605 N N . VAL B 1 258 ? -16.859 31.422 14.656 1 98.44 258 VAL B N 1
ATOM 5606 C CA . VAL B 1 258 ? -15.758 30.812 15.391 1 98.44 258 VAL B CA 1
ATOM 5607 C C . VAL B 1 258 ? -15.555 31.531 16.719 1 98.44 258 VAL B C 1
ATOM 5609 O O . VAL B 1 258 ? -16.094 32.625 16.922 1 98.44 258 VAL B O 1
ATOM 5612 N N . LYS B 1 259 ? -14.859 30.844 17.594 1 97.38 259 LYS B N 1
ATOM 5613 C CA . LYS B 1 259 ? -14.484 31.375 18.906 1 97.38 259 LYS B CA 1
ATOM 5614 C C . LYS B 1 259 ? -12.961 31.406 19.062 1 97.38 259 LYS B C 1
ATOM 5616 O O . LYS B 1 259 ? -12.266 30.516 18.578 1 97.38 259 LYS B O 1
ATOM 5621 N N . GLY B 1 260 ? -12.523 32.438 19.875 1 96.06 260 GLY B N 1
ATOM 5622 C CA . GLY B 1 260 ? -11.094 32.562 20.109 1 96.06 260 GLY B CA 1
ATOM 5623 C C . GLY B 1 260 ? -10.422 33.531 19.125 1 96.06 260 GLY B C 1
ATOM 5624 O O . GLY B 1 260 ? -10.703 33.469 17.922 1 96.06 260 GLY B O 1
ATOM 5625 N N . CYS B 1 261 ? -9.664 34.406 19.641 1 95.62 261 CYS B N 1
ATOM 5626 C CA . CYS B 1 261 ? -8.961 35.375 18.828 1 95.62 261 CYS B CA 1
ATOM 5627 C C . CYS B 1 261 ? -7.59 35.688 19.422 1 95.62 261 CYS B C 1
ATOM 5629 O O . CYS B 1 261 ? -7.488 36.031 20.594 1 95.62 261 CYS B O 1
ATOM 5631 N N . VAL B 1 262 ? -6.621 35.562 18.609 1 96.12 262 VAL B N 1
ATOM 5632 C CA . VAL B 1 262 ? -5.273 35.875 19.062 1 96.12 262 VAL B CA 1
ATOM 5633 C C . VAL B 1 262 ? -5.137 37.375 19.234 1 96.12 262 VAL B C 1
ATOM 5635 O O . VAL B 1 262 ? -5.402 38.156 18.312 1 96.12 262 VAL B O 1
ATOM 5638 N N . LYS B 1 263 ? -4.648 37.781 20.406 1 96.81 263 LYS B N 1
ATOM 5639 C CA . LYS B 1 263 ? -4.531 39.188 20.703 1 96.81 263 LYS B CA 1
ATOM 5640 C C . LYS B 1 263 ? -3.076 39.656 20.656 1 96.81 263 LYS B C 1
ATOM 5642 O O . LYS B 1 263 ? -2.789 40.781 20.266 1 96.81 263 LYS B O 1
ATOM 5647 N N . ARG B 1 264 ? -2.25 38.75 21.078 1 97.38 264 ARG B N 1
ATOM 5648 C CA . ARG B 1 264 ? -0.835 39.125 21.156 1 97.38 264 ARG B CA 1
ATOM 5649 C C . ARG B 1 264 ? 0.046 37.875 20.938 1 97.38 264 ARG B C 1
ATOM 5651 O O . ARG B 1 264 ? -0.291 36.781 21.375 1 97.38 264 ARG B O 1
ATOM 5658 N N . VAL B 1 265 ? 1.156 38.062 20.219 1 97.31 265 VAL B N 1
ATOM 5659 C CA . VAL B 1 265 ? 2.201 37.062 20.062 1 97.31 265 VAL B CA 1
ATOM 5660 C C . VAL B 1 265 ? 3.541 37.625 20.531 1 97.31 265 VAL B C 1
ATOM 5662 O O . VAL B 1 265 ? 3.941 38.719 20.094 1 97.31 265 VAL B O 1
ATOM 5665 N N . VAL B 1 266 ? 4.191 36.938 21.438 1 97.12 266 VAL B N 1
ATOM 5666 C CA . VAL B 1 266 ? 5.527 37.281 21.906 1 97.12 266 VAL B CA 1
ATOM 5667 C C . VAL B 1 266 ? 6.531 36.25 21.438 1 97.12 266 VAL B C 1
ATOM 5669 O O . VAL B 1 266 ? 6.367 35.031 21.703 1 97.12 266 VAL B O 1
ATOM 5672 N N . LEU B 1 267 ? 7.496 36.688 20.688 1 96.38 267 LEU B N 1
ATOM 5673 C CA . LEU B 1 267 ? 8.539 35.812 20.156 1 96.38 267 LEU B CA 1
ATOM 5674 C C . LEU B 1 267 ? 9.906 36.219 20.688 1 96.38 267 LEU B C 1
ATOM 5676 O O . LEU B 1 267 ? 10.383 37.344 20.438 1 96.38 267 LEU B O 1
ATOM 5680 N N . ARG B 1 268 ? 10.461 35.344 21.469 1 93.62 268 ARG B N 1
ATOM 5681 C CA . ARG B 1 268 ? 11.781 35.562 22.062 1 93.62 268 ARG B CA 1
ATOM 5682 C C . ARG B 1 268 ? 11.812 36.875 22.859 1 93.62 268 ARG B C 1
ATOM 5684 O O . ARG B 1 268 ? 12.727 37.688 22.688 1 93.62 268 ARG B O 1
ATOM 5691 N N . GLY B 1 269 ? 10.75 37.062 23.516 1 94.62 269 GLY B N 1
ATOM 5692 C CA . GLY B 1 269 ? 10.664 38.219 24.438 1 94.62 269 GLY B CA 1
ATOM 5693 C C . GLY B 1 269 ? 10.148 39.469 23.781 1 94.62 269 GLY B C 1
ATOM 5694 O O . GLY B 1 269 ? 9.906 40.469 24.453 1 94.62 269 GLY B O 1
ATOM 5695 N N . GLU B 1 270 ? 9.945 39.438 22.547 1 96.12 270 GLU B N 1
ATOM 5696 C CA . GLU B 1 270 ? 9.492 40.625 21.828 1 96.12 270 GLU B CA 1
ATOM 5697 C C . GLU B 1 270 ? 8.07 40.438 21.297 1 96.12 270 GLU B C 1
ATOM 5699 O O . GLU B 1 270 ? 7.734 39.375 20.766 1 96.12 270 GLU B O 1
ATOM 5704 N N . THR B 1 271 ? 7.316 41.469 21.516 1 96.94 271 THR B N 1
ATOM 5705 C CA . THR B 1 271 ? 5.969 41.438 20.953 1 96.94 271 THR B CA 1
ATOM 5706 C C . THR B 1 271 ? 6.012 41.594 19.438 1 96.94 271 THR B C 1
ATOM 5708 O O . THR B 1 271 ? 6.477 42.594 18.906 1 96.94 271 THR B O 1
ATOM 5711 N N . VAL B 1 272 ? 5.449 40.625 18.75 1 97.38 272 VAL B N 1
ATOM 5712 C CA . VAL B 1 272 ? 5.605 40.594 17.297 1 97.38 272 VAL B CA 1
ATOM 5713 C C . VAL B 1 272 ? 4.238 40.719 16.641 1 97.38 272 VAL B C 1
ATOM 5715 O O . VAL B 1 272 ? 4.145 40.938 15.422 1 97.38 272 VAL B O 1
ATOM 5718 N N . PHE B 1 273 ? 3.225 40.625 17.375 1 96.81 273 PHE B N 1
ATOM 5719 C CA . PHE B 1 273 ? 1.852 40.719 16.891 1 96.81 273 PHE B CA 1
ATOM 5720 C C . PHE B 1 273 ? 0.93 41.25 17.984 1 96.81 273 PHE B C 1
ATOM 5722 O O . PHE B 1 273 ? 1.004 40.812 19.141 1 96.81 273 PHE B O 1
ATOM 5729 N N . VAL B 1 274 ? 0.067 42.219 17.578 1 96.25 274 VAL B N 1
ATOM 5730 C CA . VAL B 1 274 ? -0.904 42.781 18.516 1 96.25 274 VAL B CA 1
ATOM 5731 C C . VAL B 1 274 ? -2.188 43.156 17.781 1 96.25 274 VAL B C 1
ATOM 5733 O O . VAL B 1 274 ? -2.152 43.906 16.812 1 96.25 274 VAL B O 1
ATOM 5736 N N . ASP B 1 275 ? -3.23 42.625 18.203 1 92.56 275 ASP B N 1
ATOM 5737 C CA . ASP B 1 275 ? -4.578 43 17.781 1 92.56 275 ASP B CA 1
ATOM 5738 C C . ASP B 1 275 ? -4.668 43.031 16.25 1 92.56 275 ASP B C 1
ATOM 5740 O O . ASP B 1 275 ? -5.102 44.062 15.688 1 92.56 275 ASP B O 1
ATOM 5744 N N . GLY B 1 276 ? -4.113 42.031 15.625 1 91.81 276 GLY B N 1
ATOM 5745 C CA . GLY B 1 276 ? -4.297 41.875 14.188 1 91.81 276 GLY B CA 1
ATOM 5746 C C . GLY B 1 276 ? -3.154 42.469 13.383 1 91.81 276 GLY B C 1
ATOM 5747 O O . GLY B 1 276 ? -3.125 42.344 12.156 1 91.81 276 GLY B O 1
ATOM 5748 N N . LYS B 1 277 ? -2.203 43.062 14.031 1 95.56 277 LYS B N 1
ATOM 5749 C CA . LYS B 1 277 ? -1.102 43.719 13.312 1 95.56 277 LYS B CA 1
ATOM 5750 C C . LYS B 1 277 ? 0.217 43 13.578 1 95.56 277 LYS B C 1
ATOM 5752 O O . LYS B 1 277 ? 0.602 42.812 14.734 1 95.56 277 LYS B O 1
ATOM 5757 N N . VAL B 1 278 ? 0.856 42.688 12.531 1 95.81 278 VAL B N 1
ATOM 5758 C CA . VAL B 1 278 ? 2.184 42.094 12.633 1 95.81 278 VAL B CA 1
ATOM 5759 C C . VAL B 1 278 ? 3.232 43.188 12.789 1 95.81 278 VAL B C 1
ATOM 5761 O O . VAL B 1 278 ? 3.348 44.062 11.93 1 95.81 278 VAL B O 1
ATOM 5764 N N . LEU B 1 279 ? 4.004 43.094 13.828 1 97.06 279 LEU B N 1
ATOM 5765 C CA . LEU B 1 279 ? 4.973 44.125 14.148 1 97.06 279 LEU B CA 1
ATOM 5766 C C . LEU B 1 279 ? 6.383 43.719 13.742 1 97.06 279 LEU B C 1
ATOM 5768 O O . LEU B 1 279 ? 7.234 44.562 13.477 1 97.06 279 LEU B O 1
ATOM 5772 N N . ALA B 1 280 ? 6.605 42.438 13.695 1 95.44 280 ALA B N 1
ATOM 5773 C CA . ALA B 1 280 ? 7.926 41.938 13.336 1 95.44 280 ALA B CA 1
ATOM 5774 C C . ALA B 1 280 ? 8.281 42.312 11.898 1 95.44 280 ALA B C 1
ATOM 5776 O O . ALA B 1 280 ? 7.426 42.25 11.008 1 95.44 280 ALA B O 1
ATOM 5777 N N . GLU B 1 281 ? 9.5 42.688 11.672 1 94.81 281 GLU B N 1
ATOM 5778 C CA . GLU B 1 281 ? 9.977 43.031 10.328 1 94.81 281 GLU B CA 1
ATOM 5779 C C . GLU B 1 281 ? 10.406 41.75 9.578 1 94.81 281 GLU B C 1
ATOM 5781 O O . GLU B 1 281 ? 10.742 40.75 10.195 1 94.81 281 GLU B O 1
ATOM 5786 N N . PRO B 1 282 ? 10.359 41.875 8.242 1 94.19 282 PRO B N 1
ATOM 5787 C CA . PRO B 1 282 ? 10.922 40.75 7.484 1 94.19 282 PRO B CA 1
ATOM 5788 C C . PRO B 1 282 ? 12.367 40.438 7.871 1 94.19 282 PRO B C 1
ATOM 5790 O O . PRO B 1 282 ? 13.172 41.375 8.07 1 94.19 282 PRO B O 1
ATOM 5793 N N . GLY B 1 283 ? 12.633 39.188 8.039 1 94 283 GLY B N 1
ATOM 5794 C CA . GLY B 1 283 ? 13.977 38.781 8.414 1 94 283 GLY B CA 1
ATOM 5795 C C . GLY B 1 283 ? 14.148 38.594 9.914 1 94 283 GLY B C 1
ATOM 5796 O O . GLY B 1 283 ? 15.211 38.156 10.375 1 94 283 GLY B O 1
ATOM 5797 N N . TYR B 1 284 ? 13.07 38.938 10.625 1 95 284 TYR B N 1
ATOM 5798 C CA . TYR B 1 284 ? 13.109 38.781 12.078 1 95 284 TYR B CA 1
ATOM 5799 C C . TYR B 1 284 ? 13.219 37.312 12.484 1 95 284 TYR B C 1
ATOM 5801 O O . TYR B 1 284 ? 13.844 37 13.492 1 95 284 TYR B O 1
ATOM 5809 N N . GLY B 1 285 ? 12.562 36.406 11.695 1 94.12 285 GLY B N 1
ATOM 5810 C CA . GLY B 1 285 ? 12.539 34.969 11.992 1 94.12 285 GLY B CA 1
ATOM 5811 C C . GLY B 1 285 ? 13.906 34.312 11.906 1 94.12 285 GLY B C 1
ATOM 5812 O O . GLY B 1 285 ? 14.727 34.688 11.062 1 94.12 285 GLY B O 1
ATOM 5813 N N . GLN B 1 286 ? 14.125 33.344 12.742 1 92.88 286 GLN B N 1
ATOM 5814 C CA . GLN B 1 286 ? 15.398 32.625 12.781 1 92.88 286 GLN B CA 1
ATOM 5815 C C . GLN B 1 286 ? 15.219 31.156 12.461 1 92.88 286 GLN B C 1
ATOM 5817 O O . GLN B 1 286 ? 14.172 30.578 12.781 1 92.88 286 GLN B O 1
ATOM 5822 N N . ASP B 1 287 ? 16.297 30.609 11.852 1 93.06 287 ASP B N 1
ATOM 5823 C CA . ASP B 1 287 ? 16.328 29.172 11.656 1 93.06 287 ASP B CA 1
ATOM 5824 C C . ASP B 1 287 ? 16.609 28.438 12.969 1 93.06 287 ASP B C 1
ATOM 5826 O O . ASP B 1 287 ? 17.703 28.531 13.508 1 93.06 287 ASP B O 1
ATOM 5830 N N . VAL B 1 288 ? 15.617 27.75 13.438 1 91.19 288 VAL B N 1
ATOM 5831 C CA . VAL B 1 288 ? 15.695 27.172 14.773 1 91.19 288 VAL B CA 1
ATOM 5832 C C . VAL B 1 288 ? 16.578 25.922 14.742 1 91.19 288 VAL B C 1
ATOM 5834 O O . VAL B 1 288 ? 16.938 25.375 15.789 1 91.19 288 VAL B O 1
ATOM 5837 N N . ARG B 1 289 ? 16.953 25.438 13.555 1 87.19 289 ARG B N 1
ATOM 5838 C CA . ARG B 1 289 ? 17.844 24.297 13.438 1 87.19 289 ARG B CA 1
ATOM 5839 C C . ARG B 1 289 ? 19.312 24.734 13.5 1 87.19 289 ARG B C 1
ATOM 5841 O O . ARG B 1 289 ? 20.172 24 13.984 1 87.19 289 ARG B O 1
ATOM 5848 N N . LEU B 1 290 ? 19.609 25.859 13.023 1 77.06 290 LEU B N 1
ATOM 5849 C CA . LEU B 1 290 ? 20.984 26.328 12.93 1 77.06 290 LEU B CA 1
ATOM 5850 C C . LEU B 1 290 ? 21.375 27.141 14.172 1 77.06 290 LEU B C 1
ATOM 5852 O O . LEU B 1 290 ? 22.531 27.531 14.328 1 77.06 290 LEU B O 1
ATOM 5856 N N . GLN B 1 291 ? 20.484 27.359 15.078 1 67.81 291 GLN B N 1
ATOM 5857 C CA . GLN B 1 291 ? 20.797 28.172 16.25 1 67.81 291 GLN B CA 1
ATOM 5858 C C . GLN B 1 291 ? 21.641 27.406 17.25 1 67.81 291 GLN B C 1
ATOM 5860 O O . GLN B 1 291 ? 21.406 26.219 17.484 1 67.81 291 GLN B O 1
ATOM 5865 N N . PRO B 1 292 ? 22.812 27.984 17.438 1 59.62 292 PRO B N 1
ATOM 5866 C CA . PRO B 1 292 ? 23.672 27.375 18.453 1 59.62 292 PRO B CA 1
ATOM 5867 C C . PRO B 1 292 ? 22.938 27.125 19.781 1 59.62 292 PRO B C 1
ATOM 5869 O O . PRO B 1 292 ? 21.953 27.797 20.078 1 59.62 292 PRO B O 1
ATOM 5872 N N . PRO B 1 293 ? 23.188 25.969 20.375 1 52.62 293 PRO B N 1
ATOM 5873 C CA . PRO B 1 293 ? 22.547 25.719 21.656 1 52.62 293 PRO B CA 1
ATOM 5874 C C . PRO B 1 293 ? 22.609 26.922 22.594 1 52.62 293 PRO B C 1
ATOM 5876 O O . PRO B 1 293 ? 23.578 27.688 22.578 1 52.62 293 PRO B O 1
ATOM 5879 N N . LEU B 1 294 ? 21.562 27.516 22.812 1 46.91 294 LEU B N 1
ATOM 5880 C CA . LEU B 1 294 ? 21.531 28.609 23.781 1 46.91 294 LEU B CA 1
ATOM 5881 C C . LEU B 1 294 ? 22.422 28.297 24.969 1 46.91 294 LEU B C 1
ATOM 5883 O O . LEU B 1 294 ? 22.484 27.156 25.438 1 46.91 294 LEU B O 1
ATOM 5887 N N . SER B 1 295 ? 23.531 28.969 25.062 1 41.69 295 SER B N 1
ATOM 5888 C CA . SER B 1 295 ? 24.281 28.938 26.312 1 41.69 295 SER B CA 1
ATOM 5889 C C . SER B 1 295 ? 23.344 28.953 27.516 1 41.69 295 SER B C 1
ATOM 5891 O O . SER B 1 295 ? 22.281 29.562 27.484 1 41.69 295 SER B O 1
ATOM 5893 N N . PRO B 1 296 ? 23.453 28 28.375 1 42.91 296 PRO B N 1
ATOM 5894 C CA . PRO B 1 296 ? 22.641 28.078 29.594 1 42.91 296 PRO B CA 1
ATOM 5895 C C . PRO B 1 296 ? 22.5 29.5 30.125 1 42.91 296 PRO B C 1
ATOM 5897 O O . PRO B 1 296 ? 23.406 30.312 29.953 1 42.91 296 PRO B O 1
ATOM 5900 N N . PRO B 1 297 ? 21.344 30.031 30.188 1 37.72 297 PRO B N 1
ATOM 5901 C CA . PRO B 1 297 ? 21.266 31.359 30.812 1 37.72 297 PRO B CA 1
ATOM 5902 C C . PRO B 1 297 ? 22.219 31.5 32 1 37.72 297 PRO B C 1
ATOM 5904 O O . PRO B 1 297 ? 22.484 30.531 32.719 1 37.72 297 PRO B O 1
ATOM 5907 N N . LEU B 1 298 ? 23.188 32.344 31.953 1 32.94 298 LEU B N 1
ATOM 5908 C CA . LEU B 1 298 ? 23.875 32.75 33.156 1 32.94 298 LEU B CA 1
ATOM 5909 C C . LEU B 1 298 ? 22.875 33.031 34.281 1 32.94 298 LEU B C 1
ATOM 5911 O O . LEU B 1 298 ? 21.781 33.562 34.031 1 32.94 298 LEU B O 1
ATOM 5915 N N . SER B 1 299 ? 22.875 32.344 35.469 1 32.72 299 SER B N 1
ATOM 5916 C CA . SER B 1 299 ? 22.203 32.438 36.75 1 32.72 299 SER B CA 1
ATOM 5917 C C . SER B 1 299 ? 22.078 33.906 37.188 1 32.72 299 SER B C 1
ATOM 5919 O O . SER B 1 299 ? 22.969 34.438 37.844 1 32.72 299 SER B O 1
ATOM 5921 N N . SER B 1 300 ? 21.828 34.938 36.375 1 29.91 300 SER B N 1
ATOM 5922 C CA . SER B 1 300 ? 21.641 36.156 37.125 1 29.91 300 SER B CA 1
ATOM 5923 C C . SER B 1 300 ? 20.484 36.062 38.094 1 29.91 300 SER B C 1
ATOM 5925 O O . SER B 1 300 ? 19.375 35.688 37.719 1 29.91 300 SER B O 1
ATOM 5927 N N . ALA B 1 301 ? 20.719 35.875 39.438 1 30.94 301 ALA B N 1
ATOM 5928 C CA . ALA B 1 301 ? 20 35.906 40.688 1 30.94 301 ALA B CA 1
ATOM 5929 C C . ALA B 1 301 ? 19.141 37.188 40.781 1 30.94 301 ALA B C 1
ATOM 5931 O O . ALA B 1 301 ? 19.438 38.094 41.531 1 30.94 301 ALA B O 1
ATOM 5932 N N . ARG B 1 302 ? 18.766 37.875 39.75 1 29.88 302 ARG B N 1
ATOM 5933 C CA . ARG B 1 302 ? 18.016 39.062 40.156 1 29.88 302 ARG B CA 1
ATOM 5934 C C . ARG B 1 302 ? 16.75 38.656 40.906 1 29.88 302 ARG B C 1
ATOM 5936 O O . ARG B 1 302 ? 16.125 37.656 40.594 1 29.88 302 ARG B O 1
ATOM 5943 N N . GLY B 1 303 ? 16.594 39.156 42.219 1 26.36 303 GLY B N 1
ATOM 5944 C CA . GLY B 1 303 ? 15.562 39.156 43.25 1 26.36 303 GLY B CA 1
ATOM 5945 C C . GLY B 1 303 ? 14.18 39.469 42.688 1 26.36 303 GLY B C 1
ATOM 5946 O O . GLY B 1 303 ? 13.977 40.531 42.094 1 26.36 303 GLY B O 1
ATOM 5947 N N . VAL B 1 304 ? 13.633 38.531 42.094 1 24.72 304 VAL B N 1
ATOM 5948 C CA . VAL B 1 304 ? 12.242 38.781 41.719 1 24.72 304 VAL B CA 1
ATOM 5949 C C . VAL B 1 304 ? 11.469 39.312 42.906 1 24.72 304 VAL B C 1
ATOM 5951 O O . VAL B 1 304 ? 11.359 38.656 43.938 1 24.72 304 VAL B O 1
ATOM 5954 N N . ALA B 1 305 ? 11.68 40.656 43.062 1 21.72 305 ALA B N 1
ATOM 5955 C CA . ALA B 1 305 ? 10.867 41.375 44.031 1 21.72 305 ALA B CA 1
ATOM 5956 C C . ALA B 1 305 ? 9.43 40.875 44 1 21.72 305 ALA B C 1
ATOM 5958 O O . ALA B 1 305 ? 8.859 40.625 42.938 1 21.72 305 ALA B O 1
ATOM 5959 N N . LYS B 1 306 ? 9.109 40.375 45.125 1 26.22 306 LYS B N 1
ATOM 5960 C CA . LYS B 1 306 ? 7.762 40 45.531 1 26.22 306 LYS B CA 1
ATOM 5961 C C . LYS B 1 306 ? 6.77 41.125 45.25 1 26.22 306 LYS B C 1
ATOM 5963 O O . LYS B 1 306 ? 6.852 42.188 45.844 1 26.22 306 LYS B O 1
ATOM 5968 N N . THR B 1 307 ? 6.527 41.438 43.906 1 19.67 307 THR B N 1
ATOM 5969 C CA . THR B 1 307 ? 5.508 42.438 43.688 1 19.67 307 THR B CA 1
ATOM 5970 C C . THR B 1 307 ? 4.336 42.25 44.656 1 19.67 307 THR B C 1
ATOM 5972 O O . THR B 1 307 ? 3.736 41.188 44.688 1 19.67 307 THR B O 1
ATOM 5975 N N . HIS B 1 308 ? 4.457 42.844 45.812 1 20.33 308 HIS B N 1
ATOM 5976 C CA . HIS B 1 308 ? 3.412 43 46.812 1 20.33 308 HIS B CA 1
ATOM 5977 C C . HIS B 1 308 ? 2.113 43.5 46.188 1 20.33 308 HIS B C 1
ATOM 5979 O O . HIS B 1 308 ? 2.096 44.531 45.5 1 20.33 308 HIS B O 1
ATOM 5985 N N . TYR B 1 309 ? 1.424 42.531 45.531 1 19.84 309 TYR B N 1
ATOM 5986 C CA . TYR B 1 309 ? 0.063 42.812 45.094 1 19.84 309 TYR B CA 1
ATOM 5987 C C . TYR B 1 309 ? -0.709 43.562 46.156 1 19.84 309 TYR B C 1
ATOM 5989 O O . TYR B 1 309 ? -0.963 43.031 47.25 1 19.84 309 TYR B O 1
ATOM 5997 N N . HIS B 1 310 ? -0.222 44.719 46.438 1 19.05 310 HIS B N 1
ATOM 5998 C CA . HIS B 1 310 ? -1.044 45.5 47.375 1 19.05 310 HIS B CA 1
ATOM 5999 C C . HIS B 1 310 ? -2.514 45.469 46.969 1 19.05 310 HIS B C 1
ATOM 6001 O O . HIS B 1 310 ? -2.857 45.781 45.812 1 19.05 310 HIS B O 1
ATOM 6007 N N . GLN B 1 311 ? -3.152 44.375 47.438 1 19.58 311 GLN B N 1
ATOM 6008 C CA . GLN B 1 311 ? -4.605 44.25 47.375 1 19.58 311 GLN B CA 1
ATOM 6009 C C . GLN B 1 311 ? -5.281 45.562 47.75 1 19.58 311 GLN B C 1
ATOM 6011 O O . GLN B 1 311 ? -5.223 46 48.875 1 19.58 311 GLN B O 1
ATOM 6016 N N . SER B 1 312 ? -4.891 46.625 46.969 1 19.62 312 SER B N 1
ATOM 6017 C CA . SER B 1 312 ? -5.625 47.844 47.281 1 19.62 312 SER B CA 1
ATOM 6018 C C . SER B 1 312 ? -7.105 47.562 47.5 1 19.62 312 SER B C 1
ATOM 6020 O O . SER B 1 312 ? -7.668 46.656 46.875 1 19.62 312 SER B O 1
ATOM 6022 N N . GLY B 1 313 ? -7.555 47.906 48.719 1 18.52 313 GLY B N 1
ATOM 6023 C CA . GLY B 1 313 ? -8.797 47.812 49.469 1 18.52 313 GLY B CA 1
ATOM 6024 C C . GLY B 1 313 ? -10.023 48.125 48.625 1 18.52 313 GLY B C 1
ATOM 6025 O O . GLY B 1 313 ? -9.906 48.562 47.469 1 18.52 313 GLY B O 1
ATOM 6026 N N . GLY B 1 314 ? -11.07 47.906 49.281 1 18.91 314 GLY B N 1
ATOM 6027 C CA . GLY B 1 314 ? -12.523 47.781 49.25 1 18.91 314 GLY B CA 1
ATOM 6028 C C . GLY B 1 314 ? -13.211 49.031 48.719 1 18.91 314 GLY B C 1
ATOM 6029 O O . GLY B 1 314 ? -13.148 50.094 49.344 1 18.91 314 GLY B O 1
ATOM 6030 N N . VAL B 1 315 ? -12.82 49.375 47.469 1 19.06 315 VAL B N 1
ATOM 6031 C CA . VAL B 1 315 ? -13.523 50.594 47.094 1 19.06 315 VAL B CA 1
ATOM 6032 C C . VAL B 1 315 ? -14.992 50.5 47.469 1 19.06 315 VAL B C 1
ATOM 6034 O O . VAL B 1 315 ? -15.594 49.406 47.375 1 19.06 315 VAL B O 1
ATOM 6037 N N . GLU B 1 316 ? -15.391 51.406 48.25 1 18.41 316 GLU B N 1
ATOM 6038 C CA . GLU B 1 316 ? -16.672 51.75 48.844 1 18.41 316 GLU B CA 1
ATOM 6039 C C . GLU B 1 316 ? -17.781 51.812 47.812 1 18.41 316 GLU B C 1
ATOM 6041 O O . GLU B 1 316 ? -17.672 52.531 46.812 1 18.41 316 GLU B O 1
ATOM 6046 N N . SER B 1 317 ? -18.25 50.531 47.5 1 18.69 317 SER B N 1
ATOM 6047 C CA . SER B 1 317 ? -19.438 50.438 46.625 1 18.69 317 SER B CA 1
ATOM 6048 C C . SER B 1 317 ? -20.438 51.562 46.906 1 18.69 317 SER B C 1
ATOM 6050 O O . SER B 1 317 ? -20.844 51.75 48.062 1 18.69 317 SER B O 1
ATOM 6052 N N . ALA B 1 318 ? -20.281 52.562 46.188 1 18.34 318 ALA B N 1
ATOM 6053 C CA . ALA B 1 318 ? -21.219 53.656 46.281 1 18.34 318 ALA B CA 1
ATOM 6054 C C . ALA B 1 318 ? -22.656 53.188 46.125 1 18.34 318 ALA B C 1
ATOM 6056 O O . ALA B 1 318 ? -22.953 52.312 45.312 1 18.34 318 ALA B O 1
ATOM 6057 N N . SER B 1 319 ? -23.547 53.5 47.031 1 16.56 319 SER B N 1
ATOM 6058 C CA . SER B 1 319 ? -24.891 53.156 47.5 1 16.56 319 SER B CA 1
ATOM 6059 C C . SER B 1 319 ? -25.938 53.469 46.438 1 16.56 319 SER B C 1
ATOM 6061 O O . SER B 1 319 ? -27.016 52.844 46.406 1 16.56 319 SER B O 1
ATOM 6063 N N . ASP B 1 320 ? -25.703 54.375 45.438 1 16.47 320 ASP B N 1
ATOM 6064 C CA . ASP B 1 320 ? -26.906 55.188 45.5 1 16.47 320 ASP B CA 1
ATOM 6065 C C . ASP B 1 320 ? -28.125 54.406 45.031 1 16.47 320 ASP B C 1
ATOM 6067 O O . ASP B 1 320 ? -27.984 53.406 44.281 1 16.47 320 ASP B O 1
ATOM 6071 N N . GLY B 1 321 ? -29.375 55.062 45 1 16.23 321 GLY B N 1
ATOM 6072 C CA . GLY B 1 321 ? -30.75 54.938 45.438 1 16.23 321 GLY B CA 1
ATOM 6073 C C . GLY B 1 321 ? -31.656 54.344 44.375 1 16.23 321 GLY B C 1
ATOM 6074 O O . GLY B 1 321 ? -32.375 53.375 44.625 1 16.23 321 GLY B O 1
ATOM 6075 N N . PRO B 1 322 ? -32.094 55.125 43.25 1 16.39 322 PRO B N 1
ATOM 6076 C CA . PRO B 1 322 ? -33.531 55.375 43.375 1 16.39 322 PRO B CA 1
ATOM 6077 C C . PRO B 1 322 ? -34.375 54.281 42.75 1 16.39 322 PRO B C 1
ATOM 6079 O O . PRO B 1 322 ? -33.844 53.406 42.062 1 16.39 322 PRO B O 1
ATOM 6082 N N . GLU B 1 323 ? -35.438 54.781 41.938 1 16.38 323 GLU B N 1
ATOM 6083 C CA . GLU B 1 323 ? -36.906 54.719 41.938 1 16.38 323 GLU B CA 1
ATOM 6084 C C . GLU B 1 323 ? -37.406 53.656 40.938 1 16.38 323 GLU B C 1
ATOM 6086 O O . GLU B 1 323 ? -36.688 53.344 39.969 1 16.38 323 GLU B O 1
ATOM 6091 N N . VAL B 1 324 ? -38.656 53.125 41.062 1 16.83 324 VAL B N 1
ATOM 6092 C CA . VAL B 1 324 ? -39.594 52.031 40.938 1 16.83 324 VAL B CA 1
ATOM 6093 C C . VAL B 1 324 ? -40.188 52.031 39.531 1 16.83 324 VAL B C 1
ATOM 6095 O O . VAL B 1 324 ? -40.656 51 39.062 1 16.83 324 VAL B O 1
ATOM 6098 N N . GLY B 1 325 ? -40.094 52.938 38.562 1 15.57 325 GLY B N 1
ATOM 6099 C CA . GLY B 1 325 ? -41.438 53.188 38.156 1 15.57 325 GLY B CA 1
ATOM 6100 C C . GLY B 1 325 ? -42.031 52.062 37.344 1 15.57 325 GLY B C 1
ATOM 6101 O O . GLY B 1 325 ? -41.312 51.188 36.875 1 15.57 325 GLY B O 1
ATOM 6102 N N . SER B 1 326 ? -43.25 52.344 36.625 1 15.34 326 SER B N 1
ATOM 6103 C CA . SER B 1 326 ? -44.625 51.875 36.469 1 15.34 326 SER B CA 1
ATOM 6104 C C . SER B 1 326 ? -44.781 51.031 35.219 1 15.34 326 SER B C 1
ATOM 6106 O O . SER B 1 326 ? -45.469 50 35.25 1 15.34 326 SER B O 1
ATOM 6108 N N . LEU B 1 327 ? -44.406 51.375 33.938 1 15.57 327 LEU B N 1
ATOM 6109 C CA . LEU B 1 327 ? -45.656 51.594 33.219 1 15.57 327 LEU B CA 1
ATOM 6110 C C . LEU B 1 327 ? -46.188 50.25 32.688 1 15.57 327 LEU B C 1
ATOM 6112 O O . LEU B 1 327 ? -45.469 49.281 32.594 1 15.57 327 LEU B O 1
ATOM 6116 N N . PRO B 1 328 ? -46.938 50.281 31.469 1 15.45 328 PRO B N 1
ATOM 6117 C CA . PRO B 1 328 ? -48.312 49.938 31.125 1 15.45 328 PRO B CA 1
ATOM 6118 C C . PRO B 1 328 ? -48.438 48.531 30.547 1 15.45 328 PRO B C 1
ATOM 6120 O O . PRO B 1 328 ? -47.438 47.906 30.188 1 15.45 328 PRO B O 1
ATOM 6123 N N . ASN B 1 329 ? -49.625 48.25 29.828 1 14.45 329 ASN B N 1
ATOM 6124 C CA . ASN B 1 329 ? -50.875 47.5 29.812 1 14.45 329 ASN B CA 1
ATOM 6125 C C . ASN B 1 329 ? -50.844 46.375 28.766 1 14.45 329 ASN B C 1
ATOM 6127 O O . ASN B 1 329 ? -51.25 45.25 29.062 1 14.45 329 ASN B O 1
ATOM 6131 N N . ARG B 1 330 ? -50.75 46.656 27.359 1 15 330 ARG B N 1
ATOM 6132 C CA . ARG B 1 330 ? -51.969 46.344 26.625 1 15 330 ARG B CA 1
ATOM 6133 C C . ARG B 1 330 ? -52.094 44.844 26.344 1 15 330 ARG B C 1
ATOM 6135 O O . ARG B 1 330 ? -51.094 44.125 26.422 1 15 330 ARG B O 1
ATOM 6142 N N . THR B 1 331 ? -52.5 44.469 25.016 1 15.46 331 THR B N 1
ATOM 6143 C CA . THR B 1 331 ? -53.781 43.938 24.609 1 15.46 331 THR B CA 1
ATOM 6144 C C . THR B 1 331 ? -53.688 42.438 24.375 1 15.46 331 THR B C 1
ATOM 6146 O O . THR B 1 331 ? -52.625 41.906 24.172 1 15.46 331 THR B O 1
ATOM 6149 N N . ARG B 1 332 ? -54.812 41.812 23.797 1 14.95 332 ARG B N 1
ATOM 6150 C CA . ARG B 1 332 ? -55.875 40.812 24.016 1 14.95 332 ARG B CA 1
ATOM 6151 C C . ARG B 1 332 ? -55.594 39.562 23.219 1 14.95 332 ARG B C 1
ATOM 6153 O O . ARG B 1 332 ? -55.656 38.438 23.766 1 14.95 332 ARG B O 1
ATOM 6160 N N . HIS B 1 333 ? -55.812 39.531 21.859 1 15.05 333 HIS B N 1
ATOM 6161 C CA . HIS B 1 333 ? -57 38.75 21.453 1 15.05 333 HIS B CA 1
ATOM 6162 C C . HIS B 1 333 ? -56.688 37.281 21.344 1 15.05 333 HIS B C 1
ATOM 6164 O O . HIS B 1 333 ? -55.531 36.875 21.234 1 15.05 333 HIS B O 1
ATOM 6170 N N . ASP B 1 334 ? -57.5 36.469 20.406 1 14.97 334 ASP B N 1
ATOM 6171 C CA . ASP B 1 334 ? -58.594 35.5 20.516 1 14.97 334 ASP B CA 1
ATOM 6172 C C . ASP B 1 334 ? -58.156 34.125 20.109 1 14.97 334 ASP B C 1
ATOM 6174 O O . ASP B 1 334 ? -58.438 33.125 20.797 1 14.97 334 ASP B O 1
ATOM 6178 N N . SER B 1 335 ? -57.75 33.812 18.766 1 15.48 335 SER B N 1
ATOM 6179 C CA . SER B 1 335 ? -58.75 32.969 18.094 1 15.48 335 SER B CA 1
ATOM 6180 C C . SER B 1 335 ? -58.531 31.484 18.453 1 15.48 335 SER B C 1
ATOM 6182 O O . SER B 1 335 ? -57.469 31.094 18.906 1 15.48 335 SER B O 1
ATOM 6184 N N . GLU B 1 336 ? -59.188 30.562 17.609 1 15.44 336 GLU B N 1
ATOM 6185 C CA . GLU B 1 336 ? -60.188 29.547 17.797 1 15.44 336 GLU B CA 1
ATOM 6186 C C . GLU B 1 336 ? -59.562 28.172 18.062 1 15.44 336 GLU B C 1
ATOM 6188 O O . GLU B 1 336 ? -58.375 28 17.875 1 15.44 336 GLU B O 1
ATOM 6193 N N . PRO B 1 337 ? -60.156 27.094 17.266 1 15.55 337 PRO B N 1
ATOM 6194 C CA . PRO B 1 337 ? -61.062 26.078 17.781 1 15.55 337 PRO B CA 1
ATOM 6195 C C . PRO B 1 337 ? -60.375 24.75 18.062 1 15.55 337 PRO B C 1
ATOM 6197 O O . PRO B 1 337 ? -60.531 24.172 19.141 1 15.55 337 PRO B O 1
ATOM 6200 N N . THR B 1 338 ? -60 23.984 16.906 1 15.49 338 THR B N 1
ATOM 6201 C CA . THR B 1 338 ? -60.844 22.844 16.594 1 15.49 338 THR B CA 1
ATOM 6202 C C . THR B 1 338 ? -60.406 21.625 17.391 1 15.49 338 THR B C 1
ATOM 6204 O O . THR B 1 338 ? -59.281 21.562 17.875 1 15.49 338 THR B O 1
ATOM 6207 N N . GLY B 1 339 ? -60.656 20.344 16.844 1 15.43 339 GLY B N 1
ATOM 6208 C CA . GLY B 1 339 ? -61.5 19.234 17.25 1 15.43 339 GLY B CA 1
ATOM 6209 C C . GLY B 1 339 ? -60.75 18.156 18.016 1 15.43 339 GLY B C 1
ATOM 6210 O O . GLY B 1 339 ? -59.531 18.156 18.047 1 15.43 339 GLY B O 1
ATOM 6211 N N . ILE B 1 340 ? -61.406 16.891 18.078 1 14.84 340 ILE B N 1
ATOM 6212 C CA . ILE B 1 340 ? -61.938 16.016 19.094 1 14.84 340 ILE B CA 1
ATOM 6213 C C . ILE B 1 340 ? -60.969 14.844 19.328 1 14.84 340 ILE B C 1
ATOM 6215 O O . ILE B 1 340 ? -60.594 14.562 20.469 1 14.84 340 ILE B O 1
ATOM 6219 N N . LYS B 1 341 ? -60.969 13.742 18.375 1 15.54 341 LYS B N 1
ATOM 6220 C CA . LYS B 1 341 ? -61.594 12.484 18.781 1 15.54 341 LYS B CA 1
ATOM 6221 C C . LYS B 1 341 ? -60.656 11.672 19.672 1 15.54 341 LYS B C 1
ATOM 6223 O O . LYS B 1 341 ? -59.438 11.797 19.578 1 15.54 341 LYS B O 1
ATOM 6228 N N . VAL B 1 342 ? -61.125 10.477 20.375 1 15.2 342 VAL B N 1
ATOM 6229 C CA . VAL B 1 342 ? -61.188 9.766 21.656 1 15.2 342 VAL B CA 1
ATOM 6230 C C . VAL B 1 342 ? -60.25 8.57 21.609 1 15.2 342 VAL B C 1
ATOM 6232 O O . VAL B 1 342 ? -59.5 8.336 22.578 1 15.2 342 VAL B O 1
ATOM 6235 N N . LEU B 1 343 ? -60.156 7.648 20.547 1 15.65 343 LEU B N 1
ATOM 6236 C CA . LEU B 1 343 ? -60.625 6.316 20.906 1 15.65 343 LEU B CA 1
ATOM 6237 C C . LEU B 1 343 ? -59.594 5.566 21.719 1 15.65 343 LEU B C 1
ATOM 6239 O O . LEU B 1 343 ? -58.406 5.875 21.625 1 15.65 343 LEU B O 1
ATOM 6243 N N . ASP B 1 344 ? -59.875 4.168 22.234 1 15.61 344 ASP B N 1
ATOM 6244 C CA . ASP B 1 344 ? -59.938 3.332 23.422 1 15.61 344 ASP B CA 1
ATOM 6245 C C . ASP B 1 344 ? -58.781 2.332 23.469 1 15.61 344 ASP B C 1
ATOM 6247 O O . ASP B 1 344 ? -58.25 2.055 24.547 1 15.61 344 ASP B O 1
ATOM 6251 N N . ALA B 1 345 ? -58.312 1.572 22.391 1 16.31 345 ALA B N 1
ATOM 6252 C CA . ALA B 1 345 ? -58.469 0.122 22.484 1 16.31 345 ALA B CA 1
ATOM 6253 C C . ALA B 1 345 ? -57.5 -0.464 23.484 1 16.31 345 ALA B C 1
ATOM 6255 O O . ALA B 1 345 ? -56.438 0.118 23.75 1 16.31 345 ALA B O 1
ATOM 6256 N N . PRO B 1 346 ? -57.594 -1.842 23.828 1 17.56 346 PRO B N 1
ATOM 6257 C CA . PRO B 1 346 ? -57.625 -2.764 24.969 1 17.56 346 PRO B CA 1
ATOM 6258 C C . PRO B 1 346 ? -56.25 -3.438 25.188 1 17.56 346 PRO B C 1
ATOM 6260 O O . PRO B 1 346 ? -55.688 -4.027 24.266 1 17.56 346 PRO B O 1
ATOM 6263 N N . SER B 1 347 ? -55.344 -2.906 25.75 1 16.64 347 SER B N 1
ATOM 6264 C CA . SER B 1 347 ? -54 -3.42 25.953 1 16.64 347 SER B CA 1
ATOM 6265 C C . SER B 1 347 ? -54.031 -4.777 26.656 1 16.64 347 SER B C 1
ATOM 6267 O O . SER B 1 347 ? -54.562 -4.902 27.766 1 16.64 347 SER B O 1
ATOM 6269 N N . SER B 1 348 ? -54 -5.711 25.859 1 15.81 348 SER B N 1
ATOM 6270 C CA . SER B 1 348 ? -54.156 -7.121 26.203 1 15.81 348 SER B CA 1
ATOM 6271 C C . SER B 1 348 ? -53.281 -7.508 27.391 1 15.81 348 SER B C 1
ATOM 6273 O O . SER B 1 348 ? -52.375 -6.754 27.766 1 15.81 348 SER B O 1
ATOM 6275 N N . PRO B 1 349 ? -52.656 -8.766 27.312 1 16.48 349 PRO B N 1
ATOM 6276 C CA . PRO B 1 349 ? -52.844 -10 28.078 1 16.48 349 PRO B CA 1
ATOM 6277 C C . PRO B 1 349 ? -51.719 -10.281 29.047 1 16.48 349 PRO B C 1
ATOM 6279 O O . PRO B 1 349 ? -51.812 -11.203 29.875 1 16.48 349 PRO B O 1
ATOM 6282 N N . HIS B 1 350 ? -50.656 -9.586 29.078 1 15.93 350 HIS B N 1
ATOM 6283 C CA . HIS B 1 350 ? -49.531 -10.438 29.422 1 15.93 350 HIS B CA 1
ATOM 6284 C C . HIS B 1 350 ? -49.656 -11.008 30.828 1 15.93 350 HIS B C 1
ATOM 6286 O O . HIS B 1 350 ? -49.812 -10.266 31.781 1 15.93 350 HIS B O 1
ATOM 6292 N N . LYS B 1 351 ? -50.062 -12.18 31.047 1 15.29 351 LYS B N 1
ATOM 6293 C CA . LYS B 1 351 ? -50.406 -12.883 32.281 1 15.29 351 LYS B CA 1
ATOM 6294 C C . LYS B 1 351 ? -49.219 -12.945 33.25 1 15.29 351 LYS B C 1
ATOM 6296 O O . LYS B 1 351 ? -49.375 -12.664 34.438 1 15.29 351 LYS B O 1
ATOM 6301 N N . ARG B 1 352 ? -48.125 -13.664 32.875 1 15.35 352 ARG B N 1
ATOM 6302 C CA . ARG B 1 352 ? -47.938 -14.812 33.75 1 15.35 352 ARG B CA 1
ATOM 6303 C C . ARG B 1 352 ? -47.312 -14.398 35.094 1 15.35 352 ARG B C 1
ATOM 6305 O O . ARG B 1 352 ? -46.656 -13.352 35.156 1 15.35 352 ARG B O 1
ATOM 6312 N N . PHE B 1 353 ? -47.062 -15.531 36 1 15.2 353 PHE B N 1
ATOM 6313 C CA . PHE B 1 353 ? -47.219 -15.891 37.406 1 15.2 353 PHE B CA 1
ATOM 6314 C C . PHE B 1 353 ? -45.969 -15.586 38.188 1 15.2 353 PHE B C 1
ATOM 6316 O O . PHE B 1 353 ? -44.844 -15.719 37.656 1 15.2 353 PHE B O 1
ATOM 6323 N N . ASN B 1 354 ? -46.031 -15.031 39.375 1 15.25 354 ASN B N 1
ATOM 6324 C CA . ASN B 1 354 ? -45.375 -14.422 40.531 1 15.25 354 ASN B CA 1
ATOM 6325 C C . ASN B 1 354 ? -44.688 -15.461 41.406 1 15.25 354 ASN B C 1
ATOM 6327 O O . ASN B 1 354 ? -44.312 -15.18 42.531 1 15.25 354 ASN B O 1
ATOM 6331 N N . SER B 1 355 ? -43.906 -16.359 40.75 1 15.66 355 SER B N 1
ATOM 6332 C CA . SER B 1 355 ? -43.781 -17.328 41.844 1 15.66 355 SER B CA 1
ATOM 6333 C C . SER B 1 355 ? -43.094 -16.688 43.031 1 15.66 355 SER B C 1
ATOM 6335 O O . SER B 1 355 ? -42.375 -15.703 42.906 1 15.66 355 SER B O 1
ATOM 6337 N N . PRO B 1 356 ? -42.906 -17.578 44.219 1 15.91 356 PRO B N 1
ATOM 6338 C CA . PRO B 1 356 ? -43.062 -17.391 45.656 1 15.91 356 PRO B CA 1
ATOM 6339 C C . PRO B 1 356 ? -41.75 -16.953 46.312 1 15.91 356 PRO B C 1
ATOM 6341 O O . PRO B 1 356 ? -40.656 -17.094 45.75 1 15.91 356 PRO B O 1
ATOM 6344 N N . LEU B 1 357 ? -41.75 -16.562 47.656 1 15.23 357 LEU B N 1
ATOM 6345 C CA . LEU B 1 357 ? -41.156 -15.742 48.688 1 15.23 357 LEU B CA 1
ATOM 6346 C C . LEU B 1 357 ? -40.031 -16.5 49.406 1 15.23 357 LEU B C 1
ATOM 6348 O O . LEU B 1 357 ? -39.25 -15.914 50.156 1 15.23 357 LEU B O 1
ATOM 6352 N N . ARG B 1 358 ? -39.5 -17.75 49.188 1 15.69 358 ARG B N 1
ATOM 6353 C CA . ARG B 1 358 ? -39.312 -18.25 50.531 1 15.69 358 ARG B CA 1
ATOM 6354 C C . ARG B 1 358 ? -38.188 -17.516 51.219 1 15.69 358 ARG B C 1
ATOM 6356 O O . ARG B 1 358 ? -37.25 -17.062 50.594 1 15.69 358 ARG B O 1
ATOM 6363 N N . GLY B 1 359 ? -38.156 -17.516 52.688 1 15.09 359 GLY B N 1
ATOM 6364 C CA . GLY B 1 359 ? -37.75 -16.812 53.906 1 15.09 359 GLY B CA 1
ATOM 6365 C C . GLY B 1 359 ? -36.344 -17.188 54.375 1 15.09 359 GLY B C 1
ATOM 6366 O O . GLY B 1 359 ? -35.719 -16.453 55.156 1 15.09 359 GLY B O 1
ATOM 6367 N N . ARG B 1 360 ? -35.594 -18.297 53.969 1 15.52 360 ARG B N 1
ATOM 6368 C CA . ARG B 1 360 ? -35.094 -18.844 55.219 1 15.52 360 ARG B CA 1
ATOM 6369 C C . ARG B 1 360 ? -34 -17.938 55.812 1 15.52 360 ARG B C 1
ATOM 6371 O O . ARG B 1 360 ? -33.406 -17.125 55.094 1 15.52 360 ARG B O 1
ATOM 6378 N N . LEU B 1 361 ? -33.281 -18.688 56.938 1 15.52 361 LEU B N 1
ATOM 6379 C CA . LEU B 1 361 ? -32.875 -18.594 58.344 1 15.52 361 LEU B CA 1
ATOM 6380 C C . LEU B 1 361 ? -31.422 -18.156 58.469 1 15.52 361 LEU B C 1
ATOM 6382 O O . LEU B 1 361 ? -30.578 -18.578 57.656 1 15.52 361 LEU B O 1
ATOM 6386 N N . ARG B 1 362 ? -31.031 -17.375 59.469 1 16.08 362 ARG B N 1
ATOM 6387 C CA . ARG B 1 362 ? -29.984 -16.469 59.938 1 16.08 362 ARG B CA 1
ATOM 6388 C C . ARG B 1 362 ? -28.844 -17.234 60.594 1 16.08 362 ARG B C 1
ATOM 6390 O O . ARG B 1 362 ? -27.75 -16.703 60.781 1 16.08 362 ARG B O 1
ATOM 6397 N N . SER B 1 363 ? -28.625 -18.562 60.781 1 16.12 363 SER B N 1
ATOM 6398 C CA . SER B 1 363 ? -28.172 -18.594 62.156 1 16.12 363 SER B CA 1
ATOM 6399 C C . SER B 1 363 ? -26.766 -18.031 62.312 1 16.12 363 SER B C 1
ATOM 6401 O O . SER B 1 363 ? -26.016 -17.969 61.344 1 16.12 363 SER B O 1
ATOM 6403 N N . PRO B 1 364 ? -26.312 -17.953 63.656 1 16.2 364 PRO B N 1
ATOM 6404 C CA . PRO B 1 364 ? -25.484 -17.156 64.562 1 16.2 364 PRO B CA 1
ATOM 6405 C C . PRO B 1 364 ? -24 -17.484 64.438 1 16.2 364 PRO B C 1
ATOM 6407 O O . PRO B 1 364 ? -23.625 -18.438 63.719 1 16.2 364 PRO B O 1
ATOM 6410 N N . SER B 1 365 ? -23.266 -17.531 65.625 1 16.16 365 SER B N 1
ATOM 6411 C CA . SER B 1 365 ? -22.25 -16.828 66.438 1 16.16 365 SER B CA 1
ATOM 6412 C C . SER B 1 365 ? -21 -17.703 66.625 1 16.16 365 SER B C 1
ATOM 6414 O O . SER B 1 365 ? -19.969 -17.234 67.125 1 16.16 365 SER B O 1
ATOM 6416 N N . PRO B 1 366 ? -20.672 -19 66.25 1 16.16 366 PRO B N 1
ATOM 6417 C CA . PRO B 1 366 ? -20.109 -19.547 67.5 1 16.16 366 PRO B CA 1
ATOM 6418 C C . PRO B 1 366 ? -18.719 -18.984 67.812 1 16.16 366 PRO B C 1
ATOM 6420 O O . PRO B 1 366 ? -18.016 -18.547 66.938 1 16.16 366 PRO B O 1
ATOM 6423 N N . LEU B 1 367 ? -18.203 -19.219 69.125 1 16.56 367 LEU B N 1
ATOM 6424 C CA . LEU B 1 367 ? -17.391 -18.75 70.25 1 16.56 367 LEU B CA 1
ATOM 6425 C C . LEU B 1 367 ? -15.914 -19.078 70.062 1 16.56 367 LEU B C 1
ATOM 6427 O O . LEU B 1 367 ? -15.07 -18.188 70.125 1 16.56 367 LEU B O 1
ATOM 6431 N N . ASP B 1 368 ? -15.188 -20.047 70.875 1 16.23 368 ASP B N 1
ATOM 6432 C CA . ASP B 1 368 ? -14.32 -19.797 72 1 16.23 368 ASP B CA 1
ATOM 6433 C C . ASP B 1 368 ? -12.859 -20.078 71.688 1 16.23 368 ASP B C 1
ATOM 6435 O O . ASP B 1 368 ? -11.977 -19.281 72 1 16.23 368 ASP B O 1
ATOM 6439 N N . TYR B 1 369 ? -12.266 -21.422 71.375 1 15.41 369 TYR B N 1
ATOM 6440 C CA . TYR B 1 369 ? -11.406 -22.062 72.375 1 15.41 369 TYR B CA 1
ATOM 6441 C C . TYR B 1 369 ? -9.945 -21.703 72.125 1 15.41 369 TYR B C 1
ATOM 6443 O O . TYR B 1 369 ? -9.555 -21.391 71 1 15.41 369 TYR B O 1
ATOM 6451 N N . ARG B 1 370 ? -8.836 -22.328 73 1 16.47 370 ARG B N 1
ATOM 6452 C CA . ARG B 1 370 ? -7.859 -22 74.062 1 16.47 370 ARG B CA 1
ATOM 6453 C C . ARG B 1 370 ? -6.434 -22.141 73.5 1 16.47 370 ARG B C 1
ATOM 6455 O O . ARG B 1 370 ? -5.543 -21.391 73.938 1 16.47 370 ARG B O 1
ATOM 6462 N N . PRO B 1 371 ? -5.852 -23.219 72.688 1 16.95 371 PRO B N 1
ATOM 6463 C CA . PRO B 1 371 ? -4.832 -23.906 73.5 1 16.95 371 PRO B CA 1
ATOM 6464 C C . PRO B 1 371 ? -3.49 -23.188 73.438 1 16.95 371 PRO B C 1
ATOM 6466 O O . PRO B 1 371 ? -3.096 -22.609 72.438 1 16.95 371 PRO B O 1
ATOM 6469 N N . GLN B 1 372 ? -2.857 -22.969 74.562 1 16.8 372 GLN B N 1
ATOM 6470 C CA . GLN B 1 372 ? -1.73 -22.297 75.25 1 16.8 372 GLN B CA 1
ATOM 6471 C C . GLN B 1 372 ? -0.404 -22.906 74.812 1 16.8 372 GLN B C 1
ATOM 6473 O O . GLN B 1 372 ? -0.352 -24.078 74.438 1 16.8 372 GLN B O 1
ATOM 6478 N N . THR B 1 373 ? 0.66 -22.125 74.812 1 17.7 373 THR B N 1
ATOM 6479 C CA . THR B 1 373 ? 2.059 -22.016 74.375 1 17.7 373 THR B CA 1
ATOM 6480 C C . THR B 1 373 ? 2.941 -22.906 75.25 1 17.7 373 THR B C 1
ATOM 6482 O O . THR B 1 373 ? 2.889 -22.812 76.5 1 17.7 373 THR B O 1
ATOM 6485 N N . PRO B 1 374 ? 3.346 -24.094 74.938 1 17.72 374 PRO B N 1
ATOM 6486 C CA . PRO B 1 374 ? 4.227 -24.781 75.875 1 17.72 374 PRO B CA 1
ATOM 6487 C C . PRO B 1 374 ? 5.57 -24.062 76.062 1 17.72 374 PRO B C 1
ATOM 6489 O O . PRO B 1 374 ? 6.02 -23.359 75.188 1 17.72 374 PRO B O 1
ATOM 6492 N N . PRO B 1 375 ? 6.469 -24.125 77.25 1 17.61 375 PRO B N 1
ATOM 6493 C CA . PRO B 1 375 ? 7.469 -23.422 78.062 1 17.61 375 PRO B CA 1
ATOM 6494 C C . PRO B 1 375 ? 8.898 -23.703 77.625 1 17.61 375 PRO B C 1
ATOM 6496 O O . PRO B 1 375 ? 9.781 -22.859 77.75 1 17.61 375 PRO B O 1
ATOM 6499 N N . SER B 1 376 ? 9.406 -24.766 77.125 1 18.55 376 SER B N 1
ATOM 6500 C CA . SER B 1 376 ? 10.57 -25.203 77.875 1 18.55 376 SER B CA 1
ATOM 6501 C C . SER B 1 376 ? 11.789 -24.359 77.562 1 18.55 376 SER B C 1
ATOM 6503 O O . SER B 1 376 ? 11.812 -23.641 76.5 1 18.55 376 SER B O 1
ATOM 6505 N N . PHE B 1 377 ? 13.148 -24.953 77.562 1 17.72 377 PHE B N 1
ATOM 6506 C CA . PHE B 1 377 ? 14.391 -24.812 78.312 1 17.72 377 PHE B CA 1
ATOM 6507 C C . PHE B 1 377 ? 15.398 -23.969 77.562 1 17.72 377 PHE B C 1
ATOM 6509 O O . PHE B 1 377 ? 15.305 -23.859 76.312 1 17.72 377 PHE B O 1
ATOM 6516 N N . ASP B 1 378 ? 16.688 -23.547 78.125 1 18.75 378 ASP B N 1
ATOM 6517 C CA . ASP B 1 378 ? 17.594 -22.469 78.5 1 18.75 378 ASP B CA 1
ATOM 6518 C C . ASP B 1 378 ? 18.844 -22.484 77.625 1 18.75 378 ASP B C 1
ATOM 6520 O O . ASP B 1 378 ? 19.672 -21.578 77.75 1 18.75 378 ASP B O 1
ATOM 6524 N N . LEU B 1 379 ? 19.281 -23.391 76.812 1 18.61 379 LEU B N 1
ATOM 6525 C CA . LEU B 1 379 ? 20.703 -23.703 76.75 1 18.61 379 LEU B CA 1
ATOM 6526 C C . LEU B 1 379 ? 21.5 -22.531 76.188 1 18.61 379 LEU B C 1
ATOM 6528 O O . LEU B 1 379 ? 21.188 -22.016 75.125 1 18.61 379 LEU B O 1
ATOM 6532 N N . HIS B 1 380 ? 22.453 -21.75 76.875 1 18.69 380 HIS B N 1
ATOM 6533 C CA . HIS B 1 380 ? 23.203 -20.516 76.875 1 18.69 380 HIS B CA 1
ATOM 6534 C C . HIS B 1 380 ? 24.406 -20.625 75.938 1 18.69 380 HIS B C 1
ATOM 6536 O O . HIS B 1 380 ? 25.172 -19.656 75.75 1 18.69 380 HIS B O 1
ATOM 6542 N N . SER B 1 381 ? 24.641 -21.406 74.938 1 19.31 381 SER B N 1
ATOM 6543 C CA . SER B 1 381 ? 26.031 -21.594 74.562 1 19.31 381 SER B CA 1
ATOM 6544 C C . SER B 1 381 ? 26.609 -20.297 74 1 19.31 381 SER B C 1
ATOM 6546 O O . SER B 1 381 ? 25.984 -19.656 73.125 1 19.31 381 SER B O 1
ATOM 6548 N N . ASP B 1 382 ? 27.594 -19.562 74.625 1 20.09 382 ASP B N 1
ATOM 6549 C CA . ASP B 1 382 ? 28.297 -18.281 74.562 1 20.09 382 ASP B CA 1
ATOM 6550 C C . ASP B 1 382 ? 29.219 -18.203 73.375 1 20.09 382 ASP B C 1
ATOM 6552 O O . ASP B 1 382 ? 30 -17.266 73.25 1 20.09 382 ASP B O 1
ATOM 6556 N N . THR B 1 383 ? 29.547 -19.188 72.625 1 22.62 383 THR B N 1
ATOM 6557 C CA . THR B 1 383 ? 30.828 -19.125 71.938 1 22.62 383 THR B CA 1
ATOM 6558 C C . THR B 1 383 ? 30.859 -17.938 70.938 1 22.62 383 THR B C 1
ATOM 6560 O O . THR B 1 383 ? 29.984 -17.812 70.062 1 22.62 383 THR B O 1
ATOM 6563 N N . SER B 1 384 ? 31.578 -16.734 71.188 1 21.8 384 SER B N 1
ATOM 6564 C CA . SER B 1 384 ? 31.781 -15.375 70.688 1 21.8 384 SER B CA 1
ATOM 6565 C C . SER B 1 384 ? 32.375 -15.367 69.312 1 21.8 384 SER B C 1
ATOM 6567 O O . SER B 1 384 ? 32.75 -14.312 68.812 1 21.8 384 SER B O 1
ATOM 6569 N N . SER B 1 385 ? 32.5 -16.422 68.5 1 22.08 385 SER B N 1
ATOM 6570 C CA . SER B 1 385 ? 33.312 -16.234 67.312 1 22.08 385 SER B CA 1
ATOM 6571 C C . SER B 1 385 ? 32.812 -15.062 66.438 1 22.08 385 SER B C 1
ATOM 6573 O O . SER B 1 385 ? 31.625 -14.969 66.188 1 22.08 385 SER B O 1
ATOM 6575 N N . SER B 1 386 ? 33.5 -13.844 66.375 1 21.77 386 SER B N 1
ATOM 6576 C CA . SER B 1 386 ? 33.312 -12.547 65.75 1 21.77 386 SER B CA 1
ATOM 6577 C C . SER B 1 386 ? 33.188 -12.719 64.25 1 21.77 386 SER B C 1
ATOM 6579 O O . SER B 1 386 ? 34.219 -12.82 63.531 1 21.77 386 SER B O 1
ATOM 6581 N N . ALA B 1 387 ? 32.625 -13.719 63.688 1 26.22 387 ALA B N 1
ATOM 6582 C CA . ALA B 1 387 ? 32.469 -13.75 62.25 1 26.22 387 ALA B CA 1
ATOM 6583 C C . ALA B 1 387 ? 32 -12.398 61.719 1 26.22 387 ALA B C 1
ATOM 6585 O O . ALA B 1 387 ? 31.031 -11.828 62.219 1 26.22 387 ALA B O 1
ATOM 6586 N N . TYR B 1 388 ? 32.938 -11.516 61.031 1 23.52 388 TYR B N 1
ATOM 6587 C CA . TYR B 1 388 ? 32.75 -10.258 60.312 1 23.52 388 TYR B CA 1
ATOM 6588 C C . TYR B 1 388 ? 31.516 -10.297 59.438 1 23.52 388 TYR B C 1
ATOM 6590 O O . TYR B 1 388 ? 31.5 -10.992 58.406 1 23.52 388 TYR B O 1
ATOM 6598 N N . ASN B 1 389 ? 30.344 -10.438 59.969 1 26.67 389 ASN B N 1
ATOM 6599 C CA . ASN B 1 389 ? 29.062 -10.273 59.281 1 26.67 389 ASN B CA 1
ATOM 6600 C C . ASN B 1 389 ? 28.922 -8.875 58.656 1 26.67 389 ASN B C 1
ATOM 6602 O O . ASN B 1 389 ? 28.328 -7.988 59.281 1 26.67 389 ASN B O 1
ATOM 6606 N N . ASP B 1 390 ? 30.062 -8.164 58.312 1 28.72 390 ASP B N 1
ATOM 6607 C CA . ASP B 1 390 ? 29.875 -6.832 57.75 1 28.72 390 ASP B CA 1
ATOM 6608 C C . ASP B 1 390 ? 28.828 -6.852 56.656 1 28.72 390 ASP B C 1
ATOM 6610 O O . ASP B 1 390 ? 29.141 -7.145 55.5 1 28.72 390 ASP B O 1
ATOM 6614 N N . THR B 1 391 ? 27.719 -7.5 56.812 1 31.83 391 THR B N 1
ATOM 6615 C CA . THR B 1 391 ? 26.609 -7.324 55.875 1 31.83 391 THR B CA 1
ATOM 6616 C C . THR B 1 391 ? 26.25 -5.848 55.75 1 31.83 391 THR B C 1
ATOM 6618 O O . THR B 1 391 ? 25.5 -5.305 56.562 1 31.83 391 THR B O 1
ATOM 6621 N N . SER B 1 392 ? 27.266 -4.879 55.719 1 32.91 392 SER B N 1
ATOM 6622 C CA . SER B 1 392 ? 26.828 -3.52 55.406 1 32.91 392 SER B CA 1
ATOM 6623 C C . SER B 1 392 ? 25.641 -3.52 54.438 1 32.91 392 SER B C 1
ATOM 6625 O O . SER B 1 392 ? 25.719 -4.117 53.375 1 32.91 392 SER B O 1
ATOM 6627 N N . ALA B 1 393 ? 24.438 -3.326 55 1 33.56 393 ALA B N 1
ATOM 6628 C CA . ALA B 1 393 ? 23.125 -3.158 54.375 1 33.56 393 ALA B CA 1
ATOM 6629 C C . ALA B 1 393 ? 23.203 -2.184 53.188 1 33.56 393 ALA B C 1
ATOM 6631 O O . ALA B 1 393 ? 23.469 -0.994 53.375 1 33.56 393 ALA B O 1
ATOM 6632 N N . LEU B 1 394 ? 23.859 -2.369 52.188 1 36.5 394 LEU B N 1
ATOM 6633 C CA . LEU B 1 394 ? 23.406 -1.546 51.062 1 36.5 394 LEU B CA 1
ATOM 6634 C C . LEU B 1 394 ? 21.906 -1.306 51.125 1 36.5 394 LEU B C 1
ATOM 6636 O O . LEU B 1 394 ? 21.125 -2.24 51.375 1 36.5 394 LEU B O 1
ATOM 6640 N N . PRO B 1 395 ? 21.453 -0.18 51.75 1 38.28 395 PRO B N 1
ATOM 6641 C CA . PRO B 1 395 ? 20 0.036 51.688 1 38.28 395 PRO B CA 1
ATOM 6642 C C . PRO B 1 395 ? 19.375 -0.5 50.406 1 38.28 395 PRO B C 1
ATOM 6644 O O . PRO B 1 395 ? 19.656 0.007 49.312 1 38.28 395 PRO B O 1
ATOM 6647 N N . TRP B 1 396 ? 19.469 -1.758 50.156 1 41.22 396 TRP B N 1
ATOM 6648 C CA . TRP B 1 396 ? 18.688 -2.35 49.094 1 41.22 396 TRP B CA 1
ATOM 6649 C C . TRP B 1 396 ? 17.281 -1.756 49.062 1 41.22 396 TRP B C 1
ATOM 6651 O O . TRP B 1 396 ? 16.453 -2.066 49.906 1 41.22 396 TRP B O 1
ATOM 6661 N N . GLN B 1 397 ? 17.172 -0.476 49.188 1 44.69 397 GLN B N 1
ATOM 6662 C CA . GLN B 1 397 ? 15.812 -0.056 48.844 1 44.69 397 GLN B CA 1
ATOM 6663 C C . GLN B 1 397 ? 15.328 -0.738 47.562 1 44.69 397 GLN B C 1
ATOM 6665 O O . GLN B 1 397 ? 15.93 -0.571 46.5 1 44.69 397 GLN B O 1
ATOM 6670 N N . PRO B 1 398 ? 14.812 -1.891 47.656 1 52.59 398 PRO B N 1
ATOM 6671 C CA . PRO B 1 398 ? 14.375 -2.623 46.469 1 52.59 398 PRO B CA 1
ATOM 6672 C C . PRO B 1 398 ? 13.633 -1.735 45.469 1 52.59 398 PRO B C 1
ATOM 6674 O O . PRO B 1 398 ? 12.422 -1.546 45.594 1 52.59 398 PRO B O 1
ATOM 6677 N N . MET B 1 399 ? 14.438 -0.741 45.062 1 59.44 399 MET B N 1
ATOM 6678 C CA . MET B 1 399 ? 13.828 0.156 44.094 1 59.44 399 MET B CA 1
ATOM 6679 C C . MET B 1 399 ? 13.039 -0.629 43.031 1 59.44 399 MET B C 1
ATOM 6681 O O . MET B 1 399 ? 12.062 -0.123 42.5 1 59.44 399 MET B O 1
ATOM 6685 N N . PHE B 1 400 ? 13.5 -1.892 42.969 1 64.19 400 PHE B N 1
ATOM 6686 C CA . PHE B 1 400 ? 12.844 -2.664 41.906 1 64.19 400 PHE B CA 1
ATOM 6687 C C . PHE B 1 400 ? 12.062 -3.826 42.5 1 64.19 400 PHE B C 1
ATOM 6689 O O . PHE B 1 400 ? 11.539 -4.672 41.781 1 64.19 400 PHE B O 1
ATOM 6696 N N . TYR B 1 401 ? 11.883 -3.779 43.781 1 69.44 401 TYR B N 1
ATOM 6697 C CA . TYR B 1 401 ? 11.18 -4.871 44.438 1 69.44 401 TYR B CA 1
ATOM 6698 C C . TYR B 1 401 ? 9.695 -4.84 44.125 1 69.44 401 TYR B C 1
ATOM 6700 O O . TYR B 1 401 ? 9.047 -3.797 44.25 1 69.44 401 TYR B O 1
ATOM 6708 N N . LYS B 1 402 ? 9.227 -5.875 43.562 1 65.12 402 LYS B N 1
ATOM 6709 C CA . LYS B 1 402 ? 7.844 -6.07 43.156 1 65.12 402 LYS B CA 1
ATOM 6710 C C . LYS B 1 402 ? 7.445 -5.074 42.062 1 65.12 402 LYS B C 1
ATOM 6712 O O . LYS B 1 402 ? 6.266 -4.758 41.906 1 65.12 402 LYS B O 1
ATOM 6717 N N . ARG B 1 403 ? 8.5 -4.551 41.438 1 66 403 ARG B N 1
ATOM 6718 C CA . ARG B 1 403 ? 8.258 -3.688 40.281 1 66 403 ARG B CA 1
ATOM 6719 C C . ARG B 1 403 ? 8.555 -4.414 39 1 66 403 ARG B C 1
ATOM 6721 O O . ARG B 1 403 ? 9.453 -5.258 38.938 1 66 403 ARG B O 1
ATOM 6728 N N . ASN B 1 404 ? 7.652 -4.199 38.125 1 61.53 404 ASN B N 1
ATOM 6729 C CA . ASN B 1 404 ? 7.82 -4.727 36.781 1 61.53 404 ASN B CA 1
ATOM 6730 C C . ASN B 1 404 ? 8.477 -3.703 35.875 1 61.53 404 ASN B C 1
ATOM 6732 O O . ASN B 1 404 ? 8.039 -2.551 35.812 1 61.53 404 ASN B O 1
ATOM 6736 N N . ILE B 1 405 ? 9.625 -3.973 35.531 1 63.75 405 ILE B N 1
ATOM 6737 C CA . ILE B 1 405 ? 10.266 -3.156 34.5 1 63.75 405 ILE B CA 1
ATOM 6738 C C . ILE B 1 405 ? 10.094 -3.818 33.125 1 63.75 405 ILE B C 1
ATOM 6740 O O . ILE B 1 405 ? 10.672 -4.875 32.875 1 63.75 405 ILE B O 1
ATOM 6744 N N . LEU B 1 406 ? 9.234 -3.27 32.438 1 59.41 406 LEU B N 1
ATOM 6745 C CA . LEU B 1 406 ? 8.852 -3.865 31.156 1 59.41 406 LEU B CA 1
ATOM 6746 C C . LEU B 1 406 ? 9.555 -3.168 30 1 59.41 406 LEU B C 1
ATOM 6748 O O . LEU B 1 406 ? 9.656 -3.723 28.906 1 59.41 406 LEU B O 1
ATOM 6752 N N . SER B 1 407 ? 10 -1.976 30.375 1 62 407 SER B N 1
ATOM 6753 C CA . SER B 1 407 ? 10.703 -1.184 29.375 1 62 407 SER B CA 1
ATOM 6754 C C . SER B 1 407 ? 11.875 -0.424 30 1 62 407 SER B C 1
ATOM 6756 O O . SER B 1 407 ? 11.844 -0.097 31.188 1 62 407 SER B O 1
ATOM 6758 N N . VAL B 1 408 ? 12.852 -0.327 29.188 1 66.06 408 VAL B N 1
ATOM 6759 C CA . VAL B 1 408 ? 14.031 0.41 29.625 1 66.06 408 VAL B CA 1
ATOM 6760 C C . VAL B 1 408 ? 13.641 1.835 30.016 1 66.06 408 VAL B C 1
ATOM 6762 O O . VAL B 1 408 ? 14.273 2.447 30.875 1 66.06 408 VAL B O 1
ATOM 6765 N N . SER B 1 409 ? 12.648 2.17 29.406 1 64.25 409 SER B N 1
ATOM 6766 C CA . SER B 1 409 ? 12.227 3.543 29.672 1 64.25 409 SER B CA 1
ATOM 6767 C C . SER B 1 409 ? 11.695 3.695 31.094 1 64.25 409 SER B C 1
ATOM 6769 O O . SER B 1 409 ? 11.547 4.816 31.594 1 64.25 409 SER B O 1
ATOM 6771 N N . GLN B 1 410 ? 11.516 2.643 31.656 1 65 410 GLN B N 1
ATOM 6772 C CA . GLN B 1 410 ? 10.961 2.678 33 1 65 410 GLN B CA 1
ATOM 6773 C C . GLN B 1 410 ? 12.047 2.994 34.031 1 65 410 GLN B C 1
ATOM 6775 O O . GLN B 1 410 ? 11.742 3.301 35.188 1 65 410 GLN B O 1
ATOM 6780 N N . PHE B 1 411 ? 13.117 2.947 33.531 1 72.06 411 PHE B N 1
ATOM 6781 C CA . PHE B 1 411 ? 14.211 3.234 34.438 1 72.06 411 PHE B CA 1
ATOM 6782 C C . PHE B 1 411 ? 14.461 4.734 34.531 1 72.06 411 PHE B C 1
ATOM 6784 O O . PHE B 1 411 ? 14.445 5.434 33.531 1 72.06 411 PHE B O 1
ATOM 6791 N N . ASN B 1 412 ? 14.469 5.277 35.625 1 73.31 412 ASN B N 1
ATOM 6792 C CA . ASN B 1 412 ? 14.992 6.625 35.812 1 73.31 412 ASN B CA 1
ATOM 6793 C C . ASN B 1 412 ? 16.5 6.613 36.094 1 73.31 412 ASN B C 1
ATOM 6795 O O . ASN B 1 412 ? 17.094 5.547 36.281 1 73.31 412 ASN B O 1
ATOM 6799 N N . LYS B 1 413 ? 17.188 7.773 35.969 1 75.25 413 LYS B N 1
ATOM 6800 C CA . LYS B 1 413 ? 18.625 7.914 36.094 1 75.25 413 LYS B CA 1
ATOM 6801 C C . LYS B 1 413 ? 19.109 7.344 37.438 1 75.25 413 LYS B C 1
ATOM 6803 O O . LYS B 1 413 ? 20.141 6.676 37.5 1 75.25 413 LYS B O 1
ATOM 6808 N N . GLU B 1 414 ? 18.312 7.562 38.375 1 74.94 414 GLU B N 1
ATOM 6809 C CA . GLU B 1 414 ? 18.688 7.109 39.719 1 74.94 414 GLU B CA 1
ATOM 6810 C C . GLU B 1 414 ? 18.656 5.59 39.812 1 74.94 414 GLU B C 1
ATOM 6812 O O . GLU B 1 414 ? 19.547 4.977 40.406 1 74.94 414 GLU B O 1
ATOM 6817 N N . GLN B 1 415 ? 17.672 5.062 39.094 1 74.69 415 GLN B N 1
ATOM 6818 C CA . GLN B 1 415 ? 17.5 3.615 39.125 1 74.69 415 GLN B CA 1
ATOM 6819 C C . GLN B 1 415 ? 18.641 2.928 38.375 1 74.69 415 GLN B C 1
ATOM 6821 O O . GLN B 1 415 ? 19.172 1.907 38.812 1 74.69 415 GLN B O 1
ATOM 6826 N N . LEU B 1 416 ? 18.969 3.564 37.344 1 78.75 416 LEU B N 1
ATOM 6827 C CA . LEU B 1 416 ? 20.062 3.008 36.562 1 78.75 416 LEU B CA 1
ATOM 6828 C C . LEU B 1 416 ? 21.391 3.115 37.312 1 78.75 416 LEU B C 1
ATOM 6830 O O . LEU B 1 416 ? 22.188 2.18 37.281 1 78.75 416 LEU B O 1
ATOM 6834 N N . HIS B 1 417 ? 21.531 4.297 37.906 1 77.88 417 HIS B N 1
ATOM 6835 C CA . HIS B 1 417 ? 22.734 4.461 38.719 1 77.88 417 HIS B CA 1
ATOM 6836 C C . HIS B 1 417 ? 22.812 3.414 39.812 1 77.88 417 HIS B C 1
ATOM 6838 O O . HIS B 1 417 ? 23.891 2.861 40.094 1 77.88 417 HIS B O 1
ATOM 6844 N N . TYR B 1 418 ? 21.703 3.271 40.281 1 74.06 418 TYR B N 1
ATOM 6845 C CA . TYR B 1 418 ? 21.625 2.275 41.344 1 74.06 418 TYR B CA 1
ATOM 6846 C C . TYR B 1 418 ? 21.984 0.891 40.844 1 74.06 418 TYR B C 1
ATOM 6848 O O . TYR B 1 418 ? 22.781 0.176 41.469 1 74.06 418 TYR B O 1
ATOM 6856 N N . LEU B 1 419 ? 21.438 0.566 39.719 1 76.19 419 LEU B N 1
ATOM 6857 C CA . LEU B 1 419 ? 21.656 -0.74 39.094 1 76.19 419 LEU B CA 1
ATOM 6858 C C . LEU B 1 419 ? 23.125 -0.922 38.719 1 76.19 419 LEU B C 1
ATOM 6860 O O . LEU B 1 419 ? 23.688 -1.997 38.906 1 76.19 419 LEU B O 1
ATOM 6864 N N . PHE B 1 420 ? 23.672 0.064 38.25 1 81.06 420 PHE B N 1
ATOM 6865 C CA . PHE B 1 420 ? 25.062 -0.019 37.844 1 81.06 420 PHE B CA 1
ATOM 6866 C C . PHE B 1 420 ? 25.984 -0.129 39.031 1 81.06 420 PHE B C 1
ATOM 6868 O O . PHE B 1 420 ? 26.969 -0.875 39 1 81.06 420 PHE B O 1
ATOM 6875 N N . ASN B 1 421 ? 25.625 0.614 40 1 77.69 421 ASN B N 1
ATOM 6876 C CA . ASN B 1 421 ? 26.422 0.526 41.219 1 77.69 421 ASN B CA 1
ATOM 6877 C C . ASN B 1 421 ? 26.344 -0.868 41.844 1 77.69 421 ASN B C 1
ATOM 6879 O O . ASN B 1 421 ? 27.359 -1.402 42.281 1 77.69 421 ASN B O 1
ATOM 6883 N N . LEU B 1 422 ? 25.188 -1.356 41.812 1 76.56 422 LEU B N 1
ATOM 6884 C CA . LEU B 1 422 ? 24.984 -2.707 42.344 1 76.56 422 LEU B CA 1
ATOM 6885 C C . LEU B 1 422 ? 25.797 -3.719 41.531 1 76.56 422 LEU B C 1
ATOM 6887 O O . LEU B 1 422 ? 26.422 -4.609 42.094 1 76.56 422 LEU B O 1
ATOM 6891 N N . SER B 1 423 ? 25.734 -3.572 40.25 1 78.31 423 SER B N 1
ATOM 6892 C CA . SER B 1 423 ? 26.484 -4.453 39.344 1 78.31 423 SER B CA 1
ATOM 6893 C C . SER B 1 423 ? 27.984 -4.363 39.625 1 78.31 423 SER B C 1
ATOM 6895 O O . SER B 1 423 ? 28.672 -5.383 39.625 1 78.31 423 SER B O 1
ATOM 6897 N N . GLN B 1 424 ? 28.359 -3.229 39.812 1 80.44 424 GLN B N 1
ATOM 6898 C CA . GLN B 1 424 ? 29.781 -3.033 40.094 1 80.44 424 GLN B CA 1
ATOM 6899 C C . GLN B 1 424 ? 30.188 -3.666 41.438 1 80.44 424 GLN B C 1
ATOM 6901 O O . GLN B 1 424 ? 31.25 -4.285 41.531 1 80.44 424 GLN B O 1
ATOM 6906 N N . GLU B 1 425 ? 29.375 -3.428 42.344 1 78.38 425 GLU B N 1
ATOM 6907 C CA . GLU B 1 425 ? 29.641 -4.023 43.625 1 78.38 425 GLU B CA 1
ATOM 6908 C C . GLU B 1 425 ? 29.656 -5.547 43.562 1 78.38 425 GLU B C 1
ATOM 6910 O O . GLU B 1 425 ? 30.516 -6.195 44.156 1 78.38 425 GLU B O 1
ATOM 6915 N N . MET B 1 426 ? 28.766 -6.078 42.812 1 76.31 426 MET B N 1
ATOM 6916 C CA . MET B 1 426 ? 28.703 -7.527 42.656 1 76.31 426 MET B CA 1
ATOM 6917 C C . MET B 1 426 ? 29.938 -8.047 41.938 1 76.31 426 MET B C 1
ATOM 6919 O O . MET B 1 426 ? 30.484 -9.094 42.281 1 76.31 426 MET B O 1
ATOM 6923 N N . ARG B 1 427 ? 30.328 -7.297 41 1 79.56 427 ARG B N 1
ATOM 6924 C CA . ARG B 1 427 ? 31.531 -7.656 40.25 1 79.56 427 ARG B CA 1
ATOM 6925 C C . ARG B 1 427 ? 32.75 -7.695 41.156 1 79.56 427 ARG B C 1
ATOM 6927 O O . ARG B 1 427 ? 33.562 -8.609 41.062 1 79.56 427 ARG B O 1
ATOM 6934 N N . LYS B 1 428 ? 32.781 -6.77 41.906 1 79.25 428 LYS B N 1
ATOM 6935 C CA . LYS B 1 428 ? 33.906 -6.719 42.844 1 79.25 428 LYS B CA 1
ATOM 6936 C C . LYS B 1 428 ? 33.875 -7.914 43.781 1 79.25 428 LYS B C 1
ATOM 6938 O O . LYS B 1 428 ? 34.906 -8.508 44.062 1 79.25 428 LYS B O 1
ATOM 6943 N N . ARG B 1 429 ? 32.75 -8.164 44.156 1 75.5 429 ARG B N 1
ATOM 6944 C CA . ARG B 1 429 ? 32.625 -9.242 45.125 1 75.5 429 ARG B CA 1
ATOM 6945 C C . ARG B 1 429 ? 32.906 -10.594 44.469 1 75.5 429 ARG B C 1
ATOM 6947 O O . ARG B 1 429 ? 33.531 -11.469 45.094 1 75.5 429 ARG B O 1
ATOM 6954 N N . VAL B 1 430 ? 32.469 -10.766 43.281 1 75.5 430 VAL B N 1
ATOM 6955 C CA . VAL B 1 430 ? 32.719 -12.008 42.531 1 75.5 430 VAL B CA 1
ATOM 6956 C C . VAL B 1 430 ? 34.219 -12.164 42.25 1 75.5 430 VAL B C 1
ATOM 6958 O O . VAL B 1 430 ? 34.75 -13.266 42.344 1 75.5 430 VAL B O 1
ATOM 6961 N N . LYS B 1 431 ? 34.781 -11.094 42 1 77.75 431 LYS B N 1
ATOM 6962 C CA . LYS B 1 431 ? 36.219 -11.125 41.781 1 77.75 431 LYS B CA 1
ATOM 6963 C C . LYS B 1 431 ? 36.938 -11.539 43.031 1 77.75 431 LYS B C 1
ATOM 6965 O O . LYS B 1 431 ? 37.938 -12.25 42.969 1 77.75 431 LYS B O 1
ATOM 6970 N N . LYS B 1 432 ? 36.344 -11.102 44.062 1 74.06 432 LYS B N 1
ATOM 6971 C CA . LYS B 1 432 ? 37.031 -11.359 45.344 1 74.06 432 LYS B CA 1
ATOM 6972 C C . LYS B 1 432 ? 36.688 -12.742 45.875 1 74.06 432 LYS B C 1
ATOM 6974 O O . LYS B 1 432 ? 37.562 -13.438 46.406 1 74.06 432 LYS B O 1
ATOM 6979 N N . HIS B 1 433 ? 35.438 -13.07 45.75 1 72.12 433 HIS B N 1
ATOM 6980 C CA . HIS B 1 433 ? 35.031 -14.273 46.438 1 72.12 433 HIS B CA 1
ATOM 6981 C C . HIS B 1 433 ? 34.719 -15.398 45.469 1 72.12 433 HIS B C 1
ATOM 6983 O O . HIS B 1 433 ? 34.5 -16.547 45.875 1 72.12 433 HIS B O 1
ATOM 6989 N N . GLY B 1 434 ? 34.781 -15.086 44.094 1 68.75 434 GLY B N 1
ATOM 6990 C CA . GLY B 1 434 ? 34.5 -16.078 43.062 1 68.75 434 GLY B CA 1
ATOM 6991 C C . GLY B 1 434 ? 33.031 -16.266 42.812 1 68.75 434 GLY B C 1
ATOM 6992 O O . GLY B 1 434 ? 32.531 -16.047 41.688 1 68.75 434 GLY B O 1
ATOM 6993 N N . CYS B 1 435 ? 32.219 -16.906 43.75 1 65.19 435 CYS B N 1
ATOM 6994 C CA . CYS B 1 435 ? 30.766 -17.109 43.656 1 65.19 435 CYS B CA 1
ATOM 6995 C C . CYS B 1 435 ? 30.062 -16.562 44.906 1 65.19 435 CYS B C 1
ATOM 6997 O O . CYS B 1 435 ? 30.562 -16.719 46.031 1 65.19 435 CYS B O 1
ATOM 6999 N N . LEU B 1 436 ? 29.109 -15.703 44.688 1 67.31 436 LEU B N 1
ATOM 7000 C CA . LEU B 1 436 ? 28.328 -15.148 45.781 1 67.31 436 LEU B CA 1
ATOM 7001 C C . LEU B 1 436 ? 27.078 -15.984 46.031 1 67.31 436 LEU B C 1
ATOM 7003 O O . LEU B 1 436 ? 26.438 -16.469 45.094 1 67.31 436 LEU B O 1
ATOM 7007 N N . ASP B 1 437 ? 26.719 -16.359 47.156 1 67.12 437 ASP B N 1
ATOM 7008 C CA . ASP B 1 437 ? 25.547 -17.141 47.531 1 67.12 437 ASP B CA 1
ATOM 7009 C C . ASP B 1 437 ? 24.359 -16.25 47.875 1 67.12 437 ASP B C 1
ATOM 7011 O O . ASP B 1 437 ? 23.453 -16.656 48.594 1 67.12 437 ASP B O 1
ATOM 7015 N N . ILE B 1 438 ? 24.375 -15.078 47.375 1 69.56 438 ILE B N 1
ATOM 7016 C CA . ILE B 1 438 ? 23.344 -14.109 47.75 1 69.56 438 ILE B CA 1
ATOM 7017 C C . ILE B 1 438 ? 21.984 -14.57 47.25 1 69.56 438 ILE B C 1
ATOM 7019 O O . ILE B 1 438 ? 20.953 -14.336 47.875 1 69.56 438 ILE B O 1
ATOM 7023 N N . LEU B 1 439 ? 21.984 -15.188 46.094 1 64.88 439 LEU B N 1
ATOM 7024 C CA . LEU B 1 439 ? 20.719 -15.578 45.5 1 64.88 439 LEU B CA 1
ATOM 7025 C C . LEU B 1 439 ? 20.422 -17.047 45.75 1 64.88 439 LEU B C 1
ATOM 7027 O O . LEU B 1 439 ? 19.594 -17.656 45.062 1 64.88 439 LEU B O 1
ATOM 7031 N N . LYS B 1 440 ? 20.969 -17.531 46.656 1 67.56 440 LYS B N 1
ATOM 7032 C CA . LYS B 1 440 ? 20.688 -18.906 47.062 1 67.56 440 LYS B CA 1
ATOM 7033 C C . LYS B 1 440 ? 19.234 -19.047 47.562 1 67.56 440 LYS B C 1
ATOM 7035 O O . LYS B 1 440 ? 18.766 -18.25 48.344 1 67.56 440 LYS B O 1
ATOM 7040 N N . GLY B 1 441 ? 18.453 -20 46.969 1 63.66 441 GLY B N 1
ATOM 7041 C CA . GLY B 1 441 ? 17.031 -20.188 47.281 1 63.66 441 GLY B CA 1
ATOM 7042 C C . GLY B 1 441 ? 16.125 -19.328 46.438 1 63.66 441 GLY B C 1
ATOM 7043 O O . GLY B 1 441 ? 14.898 -19.391 46.562 1 63.66 441 GLY B O 1
ATOM 7044 N N . ARG B 1 442 ? 16.812 -18.438 45.656 1 64.62 442 ARG B N 1
ATOM 7045 C CA . ARG B 1 442 ? 15.992 -17.609 44.75 1 64.62 442 ARG B CA 1
ATOM 7046 C C . ARG B 1 442 ? 15.938 -18.219 43.344 1 64.62 442 ARG B C 1
ATOM 7048 O O . ARG B 1 442 ? 16.859 -18.922 42.938 1 64.62 442 ARG B O 1
ATOM 7055 N N . VAL B 1 443 ? 14.742 -18.141 42.688 1 62.44 443 VAL B N 1
ATOM 7056 C CA . VAL B 1 443 ? 14.5 -18.672 41.344 1 62.44 443 VAL B CA 1
ATOM 7057 C C . VAL B 1 443 ? 14.438 -17.516 40.344 1 62.44 443 VAL B C 1
ATOM 7059 O O . VAL B 1 443 ? 13.766 -16.516 40.594 1 62.44 443 VAL B O 1
ATOM 7062 N N . LEU B 1 444 ? 15.359 -17.5 39.406 1 58.56 444 LEU B N 1
ATOM 7063 C CA . LEU B 1 444 ? 15.211 -16.609 38.25 1 58.56 444 LEU B CA 1
ATOM 7064 C C . LEU B 1 444 ? 14.305 -17.234 37.188 1 58.56 444 LEU B C 1
ATOM 7066 O O . LEU B 1 444 ? 14.586 -18.328 36.688 1 58.56 444 LEU B O 1
ATOM 7070 N N . GLY B 1 445 ? 13.18 -16.734 37.125 1 59.06 445 GLY B N 1
ATOM 7071 C CA . GLY B 1 445 ? 12.273 -17.078 36.031 1 59.06 445 GLY B CA 1
ATOM 7072 C C . GLY B 1 445 ? 12.508 -16.281 34.781 1 59.06 445 GLY B C 1
ATOM 7073 O O . GLY B 1 445 ? 12.227 -15.086 34.719 1 59.06 445 GLY B O 1
ATOM 7074 N N . SER B 1 446 ? 13.281 -16.719 33.875 1 50 446 SER B N 1
ATOM 7075 C CA . SER B 1 446 ? 13.414 -16.078 32.594 1 50 446 SER B CA 1
ATOM 7076 C C . SER B 1 446 ? 12.203 -16.375 31.703 1 50 446 SER B C 1
ATOM 7078 O O . SER B 1 446 ? 11.812 -17.531 31.547 1 50 446 SER B O 1
ATOM 7080 N N . MET B 1 447 ? 11.398 -15.383 31.578 1 51.88 447 MET B N 1
ATOM 7081 C CA . MET B 1 447 ? 10.273 -15.516 30.672 1 51.88 447 MET B CA 1
ATOM 7082 C C . MET B 1 447 ? 10.594 -14.883 29.312 1 51.88 447 MET B C 1
ATOM 7084 O O . MET B 1 447 ? 11.172 -13.789 29.25 1 51.88 447 MET B O 1
ATOM 7088 N N . PHE B 1 448 ? 10.773 -15.609 28.359 1 43.34 448 PHE B N 1
ATOM 7089 C CA . PHE B 1 448 ? 10.906 -15.125 27 1 43.34 448 PHE B CA 1
ATOM 7090 C C . PHE B 1 448 ? 9.539 -14.945 26.344 1 43.34 448 PHE B C 1
ATOM 7092 O O . PHE B 1 448 ? 8.656 -15.797 26.5 1 43.34 448 PHE B O 1
ATOM 7099 N N . TYR B 1 449 ? 9.172 -13.727 26.344 1 42.38 449 TYR B N 1
ATOM 7100 C CA . TYR B 1 449 ? 7.977 -13.469 25.547 1 42.38 449 TYR B CA 1
ATOM 7101 C C . TYR B 1 449 ? 8.289 -13.555 24.062 1 42.38 449 TYR B C 1
ATOM 7103 O O . TYR B 1 449 ? 9.234 -12.93 23.578 1 42.38 449 TYR B O 1
ATOM 7111 N N . GLU B 1 450 ? 8.406 -14.688 23.672 1 35.59 450 GLU B N 1
ATOM 7112 C CA . GLU B 1 450 ? 8.383 -14.68 22.203 1 35.59 450 GLU B CA 1
ATOM 7113 C C . GLU B 1 450 ? 7.152 -13.953 21.672 1 35.59 450 GLU B C 1
ATOM 7115 O O . GLU B 1 450 ? 6.055 -14.094 22.219 1 35.59 450 GLU B O 1
ATOM 7120 N N . VAL B 1 451 ? 7.422 -12.82 21.047 1 32.62 451 VAL B N 1
ATOM 7121 C CA . VAL B 1 451 ? 6.305 -12.242 20.312 1 32.62 451 VAL B CA 1
ATOM 7122 C C . VAL B 1 451 ? 5.535 -13.352 19.594 1 32.62 451 VAL B C 1
ATOM 7124 O O . VAL B 1 451 ? 4.641 -13.07 18.797 1 32.62 451 VAL B O 1
ATOM 7127 N N . SER B 1 452 ? 5.426 -14.516 19.797 1 24.33 452 SER B N 1
ATOM 7128 C CA . SER B 1 452 ? 4.172 -14.977 19.203 1 24.33 452 SER B CA 1
ATOM 7129 C C . SER B 1 452 ? 2.971 -14.453 19.984 1 24.33 452 SER B C 1
ATOM 7131 O O . SER B 1 452 ? 3.043 -14.289 21.203 1 24.33 452 SER B O 1
#

Solvent-accessible surface area (backbone atoms only — not comparable to full-atom values): 54913 Å² total; per-residue (Å²): 111,58,65,62,50,22,54,53,68,42,78,44,70,42,79,46,47,85,77,47,39,88,56,52,41,78,47,48,80,69,32,44,29,40,36,38,33,58,43,87,60,78,61,89,41,54,44,86,48,62,59,50,51,50,47,35,59,73,45,45,53,78,89,39,33,36,33,30,43,45,55,59,57,46,37,39,22,52,51,30,48,28,60,78,62,68,37,41,35,34,40,43,49,53,48,45,39,61,38,55,52,52,48,50,53,40,44,74,70,65,45,60,60,46,32,24,34,22,55,61,38,70,75,40,27,36,69,48,28,58,70,67,28,70,31,58,40,32,30,70,72,55,52,36,50,67,67,18,28,49,41,50,65,75,42,47,87,68,50,38,26,58,42,56,74,60,31,63,56,39,61,70,51,17,62,40,98,73,32,56,53,28,42,50,30,74,88,47,43,65,29,53,52,42,28,36,30,76,71,67,77,40,48,70,63,55,51,47,38,19,66,45,54,39,46,28,62,69,50,67,52,76,86,58,86,50,43,53,74,42,66,40,72,78,47,69,51,61,41,52,59,46,58,92,79,56,85,30,54,46,43,93,57,44,68,40,77,36,22,33,42,70,40,34,33,28,55,77,70,36,76,31,30,47,72,86,41,76,65,48,50,67,35,64,18,45,54,68,64,74,51,68,78,73,71,74,74,78,83,75,80,75,79,77,73,78,78,75,77,74,80,76,80,82,80,80,83,73,89,77,82,88,82,83,89,81,88,90,86,91,87,90,94,86,88,87,92,85,86,82,82,83,83,88,73,91,83,85,90,80,78,87,82,93,82,91,88,82,86,81,85,81,82,84,80,86,79,81,84,75,83,78,80,82,83,84,83,82,85,82,76,88,72,83,74,79,82,77,75,72,75,66,72,64,79,70,63,56,84,57,60,94,51,85,74,87,44,77,80,69,52,47,71,65,53,48,49,48,49,48,48,50,50,48,52,48,48,52,44,28,71,70,62,64,71,77,71,82,59,66,95,59,81,87,79,84,76,78,77,60,87,115,112,58,66,62,51,23,52,54,68,42,79,45,71,42,77,46,48,84,78,45,41,86,56,52,42,79,47,46,80,68,34,45,30,38,36,39,33,57,45,88,61,78,61,89,41,54,45,86,48,64,61,52,52,49,47,34,59,72,45,44,54,76,89,41,33,37,34,29,42,45,56,59,56,45,36,38,22,53,51,30,48,25,60,76,61,67,35,41,34,33,39,43,49,52,48,45,39,59,38,55,52,53,48,50,53,40,42,75,70,63,45,59,61,47,31,23,33,22,56,62,39,70,75,41,26,38,68,48,28,60,69,66,30,68,35,59,40,32,30,70,69,55,49,36,50,67,68,19,27,51,41,50,65,75,42,48,88,70,50,39,26,58,44,55,74,59,32,64,56,38,60,71,49,17,61,41,98,72,32,56,51,28,42,51,31,75,88,47,44,64,28,52,52,43,30,35,30,77,69,66,78,40,49,71,64,54,50,46,38,19,66,43,54,38,46,28,62,71,52,67,52,76,87,61,87,49,43,53,72,41,66,42,69,78,45,70,50,60,41,52,60,47,57,93,80,56,86,32,56,46,42,92,57,42,70,40,77,34,22,33,41,72,40,36,32,29,55,76,70,37,75,32,28,49,73,86,41,75,64,48,50,66,34,63,18,44,53,69,64,74,50,70,77,73,68,72,76,75,83,74,79,72,76,75,69,76,75,72,74,68,73,72,75,78,73,76,77,77,75,85,80,87,86,80,84,80,84,92,82,85,89,82,89,81,86,88,83,83,88,83,90,83,89,84,86,81,81,75,72,87,72,87,83,76,81,88,77,88,78,88,86,78,84,90,76,91,86,85,92,80,93,79,82,87,81,86,90,78,89,71,87,72,86,70,80,79,70,85,72,74,68,74,70,64,81,70,63,58,83,58,61,96,51,84,74,87,44,77,79,67,52,48,73,66,53,47,49,48,50,50,50,51,50,49,53,48,49,52,44,30,70,71,62,64,70,75,71,81,59,66,95,60,81,86,80,84,74,76,76,59,87,114

Radius of gyration: 40.28 Å; Cα contacts (8 Å, |Δi|>4): 1227; chains: 2; bounding box: 99×111×134 Å

InterPro domains:
  IPR002195 Dihydroorotase, conserved site [PS00483] (163-174)
  IPR011059 Metal-dependent hydrolase, composite domain superfamily [SSF51338] (179-292)
  IPR032466 Metal-dependent hydrolase [SSF51556] (2-224)
  IPR036901 Aspartate/ornithine carbamoyltransferase superfamily [G3DSA:3.40.50.1370] (393-452)
  IPR036901 Aspartate/ornithine carbamoyltransferase superfamily [SSF53671] (399-452)
  IPR050138 Dihydroorotase/Allantoinase hydrolase-like [PTHR43668] (69-278)

Foldseek 3Di:
DQLQFPLAADFDEAEAAQPCLQPVQVCLLRHLEYEAEDDDALDPRHDPDVVSVLSNLQRHDQVHEYEYAADDVRLVVVLVSCVVSVHAYEYEAYQFLNNLVSVVVSVVVPRNYAYEHAVCSQPPAPVLLVVVDFLQQAAVVGGHHPNGNVSCLVNLVRHQAYDNQADADAPVQSNDPDRHHGFHGPQPRVQSVLQCCVVVSDPPVSHCRHHPVRVCVNRVFDDQDLWDWDKDQADKDFAAQADDPDPNRGGSRGGDITGMDTAWTTGNNRTQDGRRDGNGGGSNYHHRSPDDPPDPPDPPPDDPPPPPPPPDDDDDDDDDDDDDDDDDDDDYDDDYDDDDDDDDDDDDDDDPDDDDDDDDDDDDDDDDPDPDDDDDPDPDPPPPPPPCPCPPVPVCPVPCVVNDDPDPVPDDPVRVVVVVVVVVVVVVVCVVVVDDCPCPVPDDDDDDPDVD/DQLQFPLAADFDEAEAAQPCLQPVQVCLLRHLEHEAEDDDALDPRHDPDVVSVLSNLQRHDQVHEYEYAADDVRLVVVLVSCVVSVHAYEYEAYQFLNNLVSVVVSVVVPRNYAYEHAVCSQPPAPVLLVVVDFLQQAAVVGGHHPNGNVSCLVNLVRHQAYDHQADADAPVQRNDPDRHHGFHGPQPRVQSVLQCCVVVSDPPVSHCRHHPVRVCVNRVFDDQPQWDWDKDQADKDFAAQADDPDPNRGGSRGGDITGMDTAWTTGNNRTQDGRRDGNGGGSNYHHRSPDDDPDDPDPPPDPPPPPPPPPPDDPDPDDDDDDDDDDDDDDDDDDDDDDDDDDDDDPDDDDDDDDDDDDDDDDDDDDDDDDDDDDDDDDDPPPCPPPPCCVVCPVCPVPCVVHDDPDPVPDDPVNVVVVVVVVVVVVVVCVVVVDDCPCPVPDDDDDDPPVD

Secondary structure (DSSP, 8-state):
-HHHH-SS-B--EEEP-SS-TTTGGGGGGG-SEEEEE-S--SSS-B---HHHHHHHHHHS-TTSEEEEE--THHHHHHHHHHHHHT--EEE-S---HHHHHHHHHHHHTT--EEEEE-HHHHH--HHHHHHH-GGGG--SSPP--HHHHHHHHHTGGG--EE--------HHHHTSSSPPS----TTTHHHHHHHHHHTTSS-HHHHHIIIIIHHHHHHTPPP-TT-EEEEEEEEEEE--SS-SS-TT---TTTT-EEEEEEEEEEETTEEEEETTEE-SPTT---BTTTS-----------------------------------------------------------------------------------------------------------TTTT----SGGG--HHHHHHHHHHHHHHHHHHHHHSS--TTTT-----------/-HHHH-SS-B--EEEP-SS-TTTGGGGGGG-SEEEEE-S--SSS-B---HHHHHHHHHHS-TTSEEEEE--THHHHHHHHHHHHHT--EEE-S---HHHHHHHHHHHHTT--EEEEE-HHHHH--HHHHHHH-GGGG--SSPP--HHHHHHHHHTGGG--EE--------HHHHTSSSPPS----TTTHHHHHHHHHHTTSS-HHHHHIIIIIHHHHHHTPPP-TT-EEEEEEEEEEE--SS-SS-TT---TTTT-EEEEEEEEEEETTEEEEETTEE-PPTT---BTTTS-----------------------------------------------------------------------------------------------------------TTTT----SGGG--HHHHHHHHHHHHHHHHHHHHHSS--TTTT-----------

Organism: Amphimedon queenslandica (NCBI:txid400682)

Nearest PDB structures (foldseek):
  4c6n-assembly1_A-2  TM=9.710E-01  e=1.099E-44  Homo sapiens
  8pbp-assembly1_A-2  TM=9.768E-01  e=2.793E-44  Homo sapiens
  6hff-assembly1_A  TM=9.714E-01  e=1.099E-44  Homo sapiens
  8pbj-assembly1_A  TM=9.775E-01  e=6.267E-44  Homo sapiens
  8pbr-assembly1_A-2  TM=9.716E-01  e=2.318E-44  Homo sapiens

pLDDT: mean 74.6, std 31.51, range [14.45, 98.94]

Sequence (904 aa):
CARAGARCDYGIYLGASADNYPYLHRLSSQSFALKMYLNKTFTSLRLDSMESWIKHFENWSSDRVICVHAEERTTAAVLLLAELYKKRVHVCHVARKEEIIIIRAAKEKGLPVTCEVAPHHLFLTHEDAVRLGGGKGEVRPCLVTAEDQEALWENMDIIDSFATDHAPHTLEEKESSSPPPGLPGLETMLPLLLTAVSQGRLTIDDVILRLYTNPMKIFGLRPQLDTHIEVDLDEEWIIPDSLQYSKAKWTPFAGMKVKGCVKRVVLRGETVFVDGKVLAEPGYGQDVRLQPPLSPPLSSARGVAKTHYHQSGGVESASDGPEVGSLPNRTRHDSEPTGIKVLDAPSSPHKRFNSPLRGRLRSPSPLDYRPQTPPSFDLHSDTSSSAYNDTSALPWQPMFYKRNILSVSQFNKEQLHYLFNLSQEMRKRVKKHGCLDILKGRVLGSMFYEVSCARAGARCDYGIYLGASADNYPYLHRLSSQSFALKMYLNKTFTSLRLDSMESWIKHFENWSSDRVICVHAEERTTAAVLLLAELYKKRVHVCHVARKEEIIIIRAAKEKGLPVTCEVAPHHLFLTHEDAVRLGGGKGEVRPCLVTAEDQEALWENMDIIDSFATDHAPHTLEEKESSSPPPGLPGLETMLPLLLTAVSQGRLTIDDVILRLYTNPMKIFGLRPQLDTHIEVDLDEEWIIPDSLQYSKAKWTPFAGMKVKGCVKRVVLRGETVFVDGKVLAEPGYGQDVRLQPPLSPPLSSARGVAKTHYHQSGGVESASDGPEVGSLPNRTRHDSEPTGIKVLDAPSSPHKRFNSPLRGRLRSPSPLDYRPQTPPSFDLHSDTSSSAYNDTSALPWQPMFYKRNILSVSQFNKEQLHYLFNLSQEMRKRVKKHGCLDILKGRVLGSMFYEVS